Protein 8FN9 (pdb70)

Radius of gyration: 40.62 Å; Cα contacts (8 Å, |Δi|>4): 3541; chains: 8; bounding box: 107×90×102 Å

B-factor: mean 35.38, std 13.57, range [12.37, 108.63]

Sequence (1270 aa):
RVFPHPQDCAQHLMNGDTLSGVYPIFLNGELSQKLQVVYCDMTTDGGGWIVFQRRQNGQTDFFRKWADYRVGFGNVEDDEFWLGLDNIHRITSQGRYELRVDMMRDGQEEAAFASYDRFSVEDSRNLYKLRIGSSYNGTAGDSLSSYHQGRPFSTEDRDNDVAVTNCAMSYKGAWWYKNCHRTNLNGKYGESRHSQGINWYHWKGHEFSIPFVVEMKMRPYNNHRLMSVCSSEPENVQADPENYTSLLVTWERPRVVYDTMIEKFAVLYQQLDGEDQTKHEFLTDGYQDLGAILNNLLPNMSYVLQIVAICTNGLYGKYSDQLIMPRVFPHPQDCAQHLMNGDTLSGVYPIFLNNGELSQKLQVYCDMTTDGGGWIVFQRRQNGQTDFFRKWADYRVGFGNVEDEFWLGLDNIHRITSQGRYELRVDMMRDGQEAAFASYDRFSVEDSRNLYKLRIGSYNGTAGDSLSYHQGRRPFSTEDRDNDVAVVTNCAMSYKGAWWYKNCHRTNLNGKYGESRHSQGINWYHWKGHEFSIPFVVEMKMRPYNHRLMVCSSEPENVQADPENYTSLLVVTWERPRVVYDTMIEKFAVLYQQLDGEDQTKHEFLTDGYQDLGAILNNLLPNMMSYVLQIVAICTNGLYGKYSDQLIVDMPGRVFPHPQDCAQHLMNGDTLSGVYPIFLNGELSQKLQVYCDMTTDGGGWIVFQRRQNGQTDFFRKWADYRVGFGNVEDEFWLGLDNIHRITSQGRYELRVDMMRDGQEAAFASSYDRFSVEDSRNLYKLRIGSYNGTAGDSLSYHQGRPFSTEDRDNDVAVTNCAMSYKGAWWYKNCHRTNLNGKYGESRHSQGINWYHWKGHEFSIPFVVEMKMRPYGSVCSSEPENVQADPENYTSLLVTWERPRVVYDTMIEKFAVLYQQLDGEDQTKHEFLTDGYQDLGAILNNLLPNMSYVLQIVAICTNGLYGKYSDQLIVDMPTGRVFPHPQDCAQHLMNGDTLSGVYPIFLNGELSQKLQVYCDMTTDGGGWIVFQRRQNGQTDFFRKWADYRVVGFGNVEDEFWLGLDNIHRITSSQGRYELRVDMMRDGQEAAFASYDRFSVEDSRNLYKLRIGSYNGTAGDSLSYHQGRPFSTEDRDNDVAVTNCAMSYKGAWWYKNCHRTNLNGKYGESRHSQGINWYHWKGHEFSIPFVVEMKMRPYVCSSEPENVQADPENYTSLLVTWERPRVVYTMIEKFAVLYQQLDGEDQTKHEFLTDGYQDLGAILNNLLPNMSYVLQIVAICTNGLYGKYSDQLIVDMPT

Structure (mmCIF, N/CA/C/O backbone):
data_8FN9
#
_entry.id   8FN9
#
_cell.length_a   48.325
_cell.length_b   75.656
_cell.length_c   88.322
_cell.angle_alpha   104.410
_cell.angle_beta   92.401
_cell.angle_gamma   91.811
#
_symmetry.space_group_name_H-M   'P 1'
#
loop_
_entity.id
_entity.type
_entity.pdbx_description
1 polymer Tenascin-R
2 polymer 'Receptor-type tyrosine-protein phosphatase zeta'
3 non-polymer 'CALCIUM ION'
4 water water
#
loop_
_atom_site.group_PDB
_atom_site.id
_atom_site.type_symbol
_atom_site.label_atom_id
_atom_site.label_alt_id
_atom_site.label_comp_id
_atom_site.label_asym_id
_atom_site.label_entity_id
_atom_site.label_seq_id
_atom_site.pdbx_PDB_ins_code
_atom_site.Cartn_x
_atom_site.Cartn_y
_atom_site.Cartn_z
_atom_site.occupancy
_atom_site.B_iso_or_equiv
_atom_site.auth_seq_id
_atom_site.auth_comp_id
_atom_site.auth_asym_id
_atom_site.auth_atom_id
_atom_site.pdbx_PDB_model_num
ATOM 1 N N . ARG A 1 6 ? -38.38600 -33.77400 53.29700 1.000 54.86349 1130 ARG A N 1
ATOM 2 C CA . ARG A 1 6 ? -37.40900 -34.01700 54.37100 1.000 55.62654 1130 ARG A CA 1
ATOM 3 C C . ARG A 1 6 ? -38.10600 -34.08000 55.71800 1.000 48.65903 1130 ARG A C 1
ATOM 4 O O . ARG A 1 6 ? -39.03700 -33.31900 55.97900 1.000 49.53321 1130 ARG A O 1
ATOM 12 N N . VAL A 1 7 ? -37.65100 -35.00400 56.56400 1.000 45.46199 1131 VAL A N 1
ATOM 13 C CA . VAL A 1 7 ? -38.22700 -35.15000 57.89600 1.000 49.87334 1131 VAL A CA 1
ATOM 14 C C . VAL A 1 7 ? -37.95000 -33.92100 58.75100 1.000 47.92328 1131 VAL A C 1
ATOM 15 O O . VAL A 1 7 ? -38.81300 -33.47700 59.51800 1.000 53.57157 1131 VAL A O 1
ATOM 19 N N . PHE A 1 8 ? -36.75400 -33.35100 58.63100 1.000 38.37817 1132 PHE A N 1
ATOM 20 C CA . PHE A 1 8 ? -36.38100 -32.14900 59.37400 1.000 40.95895 1132 PHE A CA 1
ATOM 21 C C . PHE A 1 8 ? -36.11300 -31.00900 58.40600 1.000 49.05469 1132 PHE A C 1
ATOM 22 O O . PHE A 1 8 ? -35.00700 -30.92600 57.83600 1.000 40.83627 1132 PHE A O 1
ATOM 30 N N . PRO A 1 9 ? -37.07300 -30.10000 58.19900 1.000 44.98614 1133 PRO A N 1
ATOM 31 C CA . PRO A 1 9 ? -36.83200 -29.00600 57.24000 1.000 51.55696 1133 PRO A CA 1
ATOM 32 C C . PRO A 1 9 ? -35.66500 -28.12300 57.61500 1.000 46.78542 1133 PRO A C 1
ATOM 33 O O . PRO A 1 9 ? -34.93000 -27.67700 56.72900 1.000 51.21383 1133 PRO A O 1
ATOM 37 N N . HIS A 1 10 ? -35.46400 -27.86100 58.90700 1.000 46.59125 1134 HIS A N 1
ATOM 38 C CA . HIS A 1 10 ? -34.36900 -27.01600 59.39300 1.000 41.60179 1134 HIS A CA 1
ATOM 39 C C . HIS A 1 10 ? -33.59800 -27.77400 60.45600 1.000 37.32475 1134 HIS A C 1
ATOM 40 O O . HIS A 1 10 ? -33.79700 -27.55200 61.65100 1.000 34.35818 1134 HIS A O 1
ATOM 47 N N . PRO A 1 11 ? -32.70400 -28.67000 60.04400 1.000 34.04745 1135 PRO A N 1
ATOM 48 C CA . PRO A 1 11 ? -31.97900 -29.49100 61.01300 1.000 31.25715 1135 PRO A CA 1
ATOM 49 C C . PRO A 1 11 ? -31.18700 -28.63400 61.99600 1.000 31.95236 1135 PRO A C 1
ATOM 50 O O . PRO A 1 11 ? -30.53900 -27.65400 61.62800 1.000 29.75748 1135 PRO A O 1
ATOM 54 N N . GLN A 1 12 ? -31.22900 -29.01900 63.25700 1.000 27.50633 1136 GLN A N 1
ATOM 55 C CA . GLN A 1 12 ? -30.49600 -28.30400 64.29700 1.000 31.18688 1136 GLN A CA 1
ATOM 56 C C . GLN A 1 12 ? -29.19400 -28.99300 64.70000 1.000 30.96461 1136 GLN A C 1
ATOM 57 O O . GLN A 1 12 ? -28.48200 -28.48400 65.57000 1.000 29.75285 1136 GLN A O 1
ATOM 63 N N . ASP A 1 13 ? -28.88100 -30.13700 64.09900 1.000 28.00098 1137 ASP A N 1
ATOM 64 C CA . ASP A 1 13 ? -27.62000 -30.82500 64.30100 1.000 25.61213 1137 ASP A CA 1
ATOM 65 C C . ASP A 1 13 ? -27.33700 -31.70500 63.08500 1.000 24.76515 1137 ASP A C 1
ATOM 66 O O . ASP A 1 13 ? -28.16500 -31.83000 62.17800 1.000 27.42784 1137 ASP A O 1
ATOM 71 N N . CYS A 1 14 ? -26.12700 -32.29900 63.06300 1.000 21.78718 1138 CYS A N 1
ATOM 72 C CA . CYS A 1 14 ? -25.75000 -33.11600 61.91000 1.000 21.43096 1138 CYS A CA 1
ATOM 73 C C . CYS A 1 14 ? -26.49700 -34.44200 61.88000 1.000 25.90146 1138 CYS A C 1
ATOM 74 O O . CYS A 1 14 ? -26.65500 -35.05900 60.81200 1.000 27.32462 1138 CYS A O 1
ATOM 77 N N . ALA A 1 15 ? -26.98900 -34.88700 63.02000 1.000 25.60077 1139 ALA A N 1
ATOM 78 C CA . ALA A 1 15 ? -27.74600 -36.12800 63.04200 1.000 22.10520 1139 ALA A CA 1
ATOM 79 C C . ALA A 1 15 ? -29.09500 -35.96600 62.35500 1.000 25.05317 1139 ALA A C 1
ATOM 80 O O . ALA A 1 15 ? -29.59200 -36.89200 61.72000 1.000 28.89503 1139 ALA A O 1
ATOM 82 N N . GLN A 1 16 ? -29.68700 -34.78300 62.41500 1.000 29.27694 1140 GLN A N 1
ATOM 83 C CA . GLN A 1 16 ? -30.94600 -34.56000 61.69700 1.000 33.64105 1140 GLN A CA 1
ATOM 84 C C . GLN A 1 16 ? -30.73700 -34.47100 60.17400 1.000 32.73250 1140 GLN A C 1
ATOM 85 O O . GLN A 1 16 ? -31.58700 -34.92700 59.38700 1.000 28.54198 1140 GLN A O 1
ATOM 91 N N . HIS A 1 17 ? -29.61000 -33.89500 59.74300 1.000 29.72691 1141 HIS A N 1
ATOM 92 C CA . HIS A 1 17 ? -29.22600 -34.01100 58.33600 1.000 32.52183 1141 HIS A CA 1
ATOM 93 C C . HIS A 1 17 ? -29.11000 -35.48200 57.93000 1.000 31.08371 1141 HIS A C 1
ATOM 94 O O . HIS A 1 17 ? -29.59300 -35.89800 56.87800 1.000 29.48630 1141 HIS A O 1
ATOM 101 N N . LEU A 1 18 ? -28.43200 -36.27900 58.74600 1.000 31.37083 1142 LEU A N 1
ATOM 102 C CA . LEU A 1 18 ? -28.25600 -37.69200 58.44000 1.000 29.30359 1142 LEU A CA 1
ATOM 103 C C . LEU A 1 18 ? -29.58600 -38.37800 58.23800 1.000 30.08041 1142 LEU A C 1
ATOM 104 O O . LEU A 1 18 ? -29.75900 -39.11000 57.25800 1.000 31.91949 1142 LEU A O 1
ATOM 109 N N . MET A 1 19 ? -30.55600 -38.10600 59.11300 1.000 29.74814 1143 MET A N 1
ATOM 110 C CA . MET A 1 19 ? -31.87600 -38.71300 58.97300 1.000 33.83838 1143 MET A CA 1
ATOM 111 C C . MET A 1 19 ? -32.62600 -38.25300 57.72400 1.000 29.28930 1143 MET A C 1
ATOM 112 O O . MET A 1 19 ? -33.49300 -38.98200 57.22100 1.000 32.73178 1143 MET A O 1
ATOM 117 N N . ASN A 1 20 ? -32.31200 -37.06900 57.20500 1.000 34.88005 1144 ASN A N 1
ATOM 118 C CA . ASN A 1 20 ? -32.90300 -36.59100 55.97600 1.000 30.32045 1144 ASN A CA 1
ATOM 119 C C . ASN A 1 20 ? -32.37300 -37.29900 54.73400 1.000 32.94736 1144 ASN A C 1
ATOM 120 O O . ASN A 1 20 ? -32.95400 -37.13300 53.66700 1.000 39.12558 1144 ASN A O 1
ATOM 125 N N . GLY A 1 21 ? -31.30300 -38.07400 54.83900 1.000 30.03707 1145 GLY A N 1
ATOM 126 C CA . GLY A 1 21 ? -30.68000 -38.69700 53.68200 1.000 32.80573 1145 GLY A CA 1
ATOM 127 C C . GLY A 1 21 ? -29.37400 -38.06000 53.26900 1.000 38.15527 1145 GLY A C 1
ATOM 128 O O . GLY A 1 21 ? -28.74800 -38.53500 52.30800 1.000 31.59353 1145 GLY A O 1
ATOM 129 N N . ASP A 1 22 ? -28.95400 -36.98400 53.95100 1.000 34.88594 1146 ASP A N 1
ATOM 130 C CA . ASP A 1 22 ? -27.67100 -36.31400 53.70500 1.000 34.67868 1146 ASP A CA 1
ATOM 131 C C . ASP A 1 22 ? -26.59300 -37.00600 54.52600 1.000 30.88370 1146 ASP A C 1
ATOM 132 O O . ASP A 1 22 ? -26.19600 -36.56400 55.60800 1.000 32.40962 1146 ASP A O 1
ATOM 137 N N . THR A 1 23 ? -26.11600 -38.12700 53.99400 1.000 27.27694 1147 THR A N 1
ATOM 138 C CA . THR A 1 23 ? -25.18000 -38.98500 54.69900 1.000 30.23528 1147 THR A CA 1
ATOM 139 C C . THR A 1 23 ? -23.75400 -38.84700 54.18600 1.000 29.38998 1147 THR A C 1
ATOM 140 O O . THR A 1 23 ? -22.91200 -39.69900 54.49800 1.000 32.58471 1147 THR A O 1
ATOM 144 N N . LEU A 1 24 ? -23.45900 -37.78800 53.43400 1.000 30.29265 1148 LEU A N 1
ATOM 145 C CA . LEU A 1 24 ? -22.11800 -37.51800 52.94500 1.000 29.48388 1148 LEU A CA 1
ATOM 146 C C . LEU A 1 24 ? -21.47600 -36.43200 53.81300 1.000 30.28209 1148 LEU A C 1
ATOM 147 O O . LEU A 1 24 ? -22.08600 -35.39200 54.07700 1.000 32.88717 1148 LEU A O 1
ATOM 152 N N . SER A 1 25 ? -20.26700 -36.69000 54.28400 1.000 24.49121 1149 SER A N 1
ATOM 153 C CA . SER A 1 25 ? -19.56100 -35.70600 55.07400 1.000 26.14530 1149 SER A CA 1
ATOM 154 C C . SER A 1 25 ? -19.34400 -34.45700 54.25000 1.000 25.07196 1149 SER A C 1
ATOM 155 O O . SER A 1 25 ? -19.17800 -34.50800 53.03200 1.000 26.01579 1149 SER A O 1
ATOM 158 N N . GLY A 1 26 ? -19.39200 -33.32100 54.92000 1.000 28.55517 1150 GLY A N 1
ATOM 159 C CA . GLY A 1 26 ? -19.21500 -32.06400 54.23100 1.000 29.68782 1150 GLY A CA 1
ATOM 160 C C . GLY A 1 26 ? -19.76500 -30.92000 55.05700 1.000 30.23380 1150 GLY A C 1
ATOM 161 O O . GLY A 1 26 ? -20.10800 -31.08100 56.21800 1.000 29.02359 1150 GLY A O 1
ATOM 162 N N . VAL A 1 27 ? -19.89500 -29.76600 54.39400 1.000 30.28511 1151 VAL A N 1
ATOM 163 C CA . VAL A 1 27 ? -20.42300 -28.57500 55.03400 1.000 33.84082 1151 VAL A CA 1
ATOM 164 C C . VAL A 1 27 ? -21.93700 -28.55500 54.88900 1.000 35.85572 1151 VAL A C 1
ATOM 165 O O . VAL A 1 27 ? -22.48700 -28.82900 53.80100 1.000 37.31820 1151 VAL A O 1
ATOM 169 N N . TYR A 1 28 ? -22.61400 -28.17800 55.97000 1.000 30.59610 1152 TYR A N 1
ATOM 170 C CA . TYR A 1 28 ? -24.06200 -28.09900 56.01800 1.000 34.38329 1152 TYR A CA 1
ATOM 171 C C . TYR A 1 28 ? -24.44500 -26.91100 56.87800 1.000 34.00409 1152 TYR A C 1
ATOM 172 O O . TYR A 1 28 ? -23.70700 -26.54900 57.80100 1.000 32.25166 1152 TYR A O 1
ATOM 181 N N . PRO A 1 29 ? -25.62800 -26.34800 56.66300 1.000 35.71987 1153 PRO A N 1
ATOM 182 C CA . PRO A 1 29 ? -26.17800 -25.41800 57.64900 1.000 40.92890 1153 PRO A CA 1
ATOM 183 C C . PRO A 1 29 ? -27.03800 -26.12100 58.67900 1.000 37.72559 1153 PRO A C 1
ATOM 184 O O . PRO A 1 29 ? -27.84100 -26.99500 58.35500 1.000 38.45992 1153 PRO A O 1
ATOM 188 N N . ILE A 1 30 ? -26.87000 -25.72000 59.93800 1.000 34.26901 1154 ILE A N 1
ATOM 189 C CA . ILE A 1 30 ? -27.79300 -26.11600 60.99000 1.000 33.63387 1154 ILE A CA 1
ATOM 190 C C . ILE A 1 30 ? -28.42800 -24.85400 61.55100 1.000 30.79415 1154 ILE A C 1
ATOM 191 O O . ILE A 1 30 ? -27.92300 -23.74100 61.39500 1.000 35.99799 1154 ILE A O 1
ATOM 196 N N . PHE A 1 31 ? -29.55500 -25.04000 62.21100 1.000 34.37565 1155 PHE A N 1
ATOM 197 C CA . PHE A 1 31 ? -30.38500 -23.94300 62.69000 1.000 36.42209 1155 PHE A CA 1
ATOM 198 C C . PHE A 1 31 ? -30.64500 -24.20300 64.16100 1.000 37.46111 1155 PHE A C 1
ATOM 199 O O . PHE A 1 31 ? -31.39000 -25.12300 64.49900 1.000 42.92150 1155 PHE A O 1
ATOM 207 N N . LEU A 1 32 ? -30.02400 -23.40000 65.02400 1.000 39.13608 1156 LEU A N 1
ATOM 208 C CA . LEU A 1 32 ? -30.12100 -23.62000 66.46100 1.000 40.99585 1156 LEU A CA 1
ATOM 209 C C . LEU A 1 32 ? -31.58000 -23.61500 66.88700 1.000 56.87607 1156 LEU A C 1
ATOM 210 O O . LEU A 1 32 ? -32.33500 -22.70600 66.54200 1.000 54.83313 1156 LEU A O 1
ATOM 215 N N . ASN A 1 33 ? -31.99200 -24.65100 67.60900 1.000 52.35841 1157 ASN A N 1
ATOM 216 C CA . ASN A 1 33 ? -33.38000 -24.81100 68.03000 1.000 52.49744 1157 ASN A CA 1
ATOM 217 C C . ASN A 1 33 ? -34.34000 -24.80800 66.85100 1.000 54.64837 1157 ASN A C 1
ATOM 218 O O . ASN A 1 33 ? -35.52900 -24.52300 67.01600 1.000 59.61941 1157 ASN A O 1
ATOM 223 N N . GLY A 1 34 ? -33.84800 -25.13000 65.65700 1.000 45.64700 1158 GLY A N 1
ATOM 224 C CA . GLY A 1 34 ? -34.72400 -25.23300 64.49800 1.000 52.23735 1158 GLY A CA 1
ATOM 225 C C . GLY A 1 34 ? -35.31300 -23.92700 64.01100 1.000 57.61344 1158 GLY A C 1
ATOM 226 O O . GLY A 1 34 ? -36.29900 -23.94500 63.26300 1.000 51.04321 1158 GLY A O 1
ATOM 227 N N . GLU A 1 35 ? -34.73500 -22.78900 64.39500 1.000 46.46204 1159 GLU A N 1
ATOM 228 C CA . GLU A 1 35 ? -35.25100 -21.49600 63.97100 1.000 54.63858 1159 GLU A CA 1
ATOM 229 C C . GLU A 1 35 ? -34.35200 -20.90900 62.89100 1.000 56.12458 1159 GLU A C 1
ATOM 230 O O . GLU A 1 35 ? -33.13000 -20.85500 63.05600 1.000 42.10980 1159 GLU A O 1
ATOM 236 N N . LEU A 1 36 ? -34.97300 -20.43500 61.80000 1.000 58.45224 1160 LEU A N 1
ATOM 237 C CA . LEU A 1 36 ? -34.22200 -20.09500 60.59500 1.000 59.61536 1160 LEU A CA 1
ATOM 238 C C . LEU A 1 36 ? -33.25900 -18.93600 60.81400 1.000 65.74677 1160 LEU A C 1
ATOM 239 O O . LEU A 1 36 ? -32.21300 -18.87000 60.15600 1.000 66.44945 1160 LEU A O 1
ATOM 244 N N . SER A 1 37 ? -33.58000 -18.01700 61.72300 1.000 55.31241 1161 SER A N 1
ATOM 245 C CA . SER A 1 37 ? -32.70900 -16.86500 61.92800 1.000 67.34737 1161 SER A CA 1
ATOM 246 C C . SER A 1 37 ? -31.38800 -17.23000 62.60400 1.000 66.70092 1161 SER A C 1
ATOM 247 O O . SER A 1 37 ? -30.43700 -16.43800 62.55200 1.000 63.06504 1161 SER A O 1
ATOM 250 N N . GLN A 1 38 ? -31.30000 -18.40100 63.22400 1.000 62.66919 1162 GLN A N 1
ATOM 251 C CA . GLN A 1 38 ? -30.08500 -18.83100 63.91800 1.000 56.51941 1162 GLN A CA 1
ATOM 252 C C . GLN A 1 38 ? -29.29100 -19.83300 63.08900 1.000 54.50540 1162 GLN A C 1
ATOM 253 O O . GLN A 1 38 ? -28.90600 -20.90300 63.56600 1.000 50.80136 1162 GLN A O 1
ATOM 259 N N . LYS A 1 39 ? -29.00500 -19.48100 61.84000 1.000 46.05206 1163 LYS A N 1
ATOM 260 C CA . LYS A 1 39 ? -28.25200 -20.36200 60.95900 1.000 48.94636 1163 LYS A CA 1
ATOM 261 C C . LYS A 1 39 ? -26.77100 -20.36300 61.31200 1.000 41.71562 1163 LYS A C 1
ATOM 262 O O . LYS A 1 39 ? -26.17000 -19.31800 61.54000 1.000 41.64693 1163 LYS A O 1
ATOM 268 N N . LEU A 1 40 ? -26.17400 -21.54400 61.32600 1.000 38.67334 1164 LEU A N 1
ATOM 269 C CA . LEU A 1 40 ? -24.74300 -21.68300 61.52500 1.000 33.53643 1164 LEU A CA 1
ATOM 270 C C . LEU A 1 40 ? -24.18200 -22.68000 60.52700 1.000 36.75142 1164 LEU A C 1
ATOM 271 O O . LEU A 1 40 ? -24.75800 -23.75300 60.33600 1.000 35.32720 1164 LEU A O 1
ATOM 276 N N . GLN A 1 41 ? -23.05000 -22.33800 59.91000 1.000 35.02434 1165 GLN A N 1
ATOM 277 C CA . GLN A 1 41 ? -22.36300 -23.24200 58.99900 1.000 37.53017 1165 GLN A CA 1
ATOM 278 C C . GLN A 1 41 ? -21.42300 -24.15600 59.78800 1.000 33.38585 1165 GLN A C 1
ATOM 279 O O . GLN A 1 41 ? -20.63800 -23.69400 60.62400 1.000 32.34300 1165 GLN A O 1
ATOM 285 N N . VAL A 1 42 ? -21.53200 -25.46200 59.53800 1.000 31.86511 1166 VAL A N 1
ATOM 286 C CA A VAL A 1 42 ? -20.76300 -26.45400 60.27600 0.791 27.90774 1166 VAL A CA 1
ATOM 287 C CA B VAL A 1 42 ? -20.80400 -26.48000 60.28900 0.209 28.04495 1166 VAL A CA 1
ATOM 288 C C . VAL A 1 42 ? -20.29700 -27.54200 59.32200 1.000 32.34224 1166 VAL A C 1
ATOM 289 O O . VAL A 1 42 ? -20.84300 -27.73700 58.23600 1.000 36.15208 1166 VAL A O 1
ATOM 296 N N . TYR A 1 43 ? -19.26500 -28.25600 59.74600 1.000 25.77494 1167 TYR A N 1
ATOM 297 C CA . TYR A 1 43 ? -18.80400 -29.43900 59.03400 1.000 26.35927 1167 TYR A CA 1
ATOM 298 C C . TYR A 1 43 ? -19.33700 -30.66700 59.76000 1.000 24.89647 1167 TYR A C 1
ATOM 299 O O . TYR A 1 43 ? -19.14300 -30.79800 60.96500 1.000 24.65567 1167 TYR A O 1
ATOM 308 N N . CYS A 1 44 ? -20.05800 -31.52100 59.03900 1.000 20.32982 1168 CYS A N 1
ATOM 309 C CA . CYS A 1 44 ? -20.65800 -32.74800 59.55600 1.000 21.25063 1168 CYS A CA 1
ATOM 310 C C . CYS A 1 44 ? -19.80000 -33.94000 59.15400 1.000 24.20385 1168 CYS A C 1
ATOM 311 O O . CYS A 1 44 ? -19.52400 -34.14500 57.95100 1.000 23.06772 1168 CYS A O 1
ATOM 314 N N . ASP A 1 45 ? -19.40700 -34.72700 60.15600 1.000 23.29629 1169 ASP A N 1
ATOM 315 C CA . ASP A 1 45 ? -18.75700 -36.01900 59.95300 1.000 22.46432 1169 ASP A CA 1
ATOM 316 C C . ASP A 1 45 ? -19.86000 -37.07000 59.90900 1.000 22.53166 1169 ASP A C 1
ATOM 317 O O . ASP A 1 45 ? -20.45900 -37.38500 60.92600 1.000 20.44927 1169 ASP A O 1
ATOM 322 N N . MET A 1 46 ? -20.10000 -37.60900 58.73900 1.000 24.10571 1170 MET A N 1
ATOM 323 C CA . MET A 1 46 ? -21.21700 -38.52500 58.50100 1.000 22.38759 1170 MET A CA 1
ATOM 324 C C . MET A 1 46 ? -20.78100 -39.99200 58.42700 1.000 26.17113 1170 MET A C 1
ATOM 325 O O . MET A 1 46 ? -21.57800 -40.83400 58.03200 1.000 27.61640 1170 MET A O 1
ATOM 330 N N . THR A 1 47 ? -19.56500 -40.31900 58.83000 1.000 26.86336 1171 THR A N 1
ATOM 331 C CA . THR A 1 47 ? -19.04700 -41.66900 58.73400 1.000 26.16220 1171 THR A CA 1
ATOM 332 C C . THR A 1 47 ? -18.61100 -42.26800 60.05700 1.000 27.23249 1171 THR A C 1
ATOM 333 O O . THR A 1 47 ? -18.74000 -43.47300 60.20600 1.000 30.46962 1171 THR A O 1
ATOM 337 N N . THR A 1 48 ? -18.12700 -41.47600 61.02400 1.000 24.58010 1172 THR A N 1
ATOM 338 C CA . THR A 1 48 ? -17.63600 -42.03600 62.27900 1.000 23.08409 1172 THR A CA 1
ATOM 339 C C . THR A 1 48 ? -18.77000 -42.59500 63.14100 1.000 22.93143 1172 THR A C 1
ATOM 340 O O . THR A 1 48 ? -19.70300 -41.88000 63.50600 1.000 21.39754 1172 THR A O 1
ATOM 344 N N . ASP A 1 49 ? -18.69200 -43.88000 63.47900 1.000 23.45977 1173 ASP A N 1
ATOM 345 C CA . ASP A 1 49 ? -19.69700 -44.51900 64.35300 1.000 24.86477 1173 ASP A CA 1
ATOM 346 C C . ASP A 1 49 ? -21.12400 -44.23700 63.89300 1.000 24.27041 1173 ASP A C 1
ATOM 347 O O . ASP A 1 49 ? -21.99700 -43.84000 64.66800 1.000 27.79074 1173 ASP A O 1
ATOM 352 N N . GLY A 1 50 ? -21.33700 -44.36700 62.59900 1.000 26.56392 1174 GLY A N 1
ATOM 353 C CA . GLY A 1 50 ? -22.64600 -44.13000 61.99800 1.000 28.82445 1174 GLY A CA 1
ATOM 354 C C . GLY A 1 50 ? -22.93300 -42.69500 61.58500 1.000 28.28032 1174 GLY A C 1
ATOM 355 O O . GLY A 1 50 ? -23.96900 -42.42900 60.95100 1.000 27.97678 1174 GLY A O 1
ATOM 356 N N . GLY A 1 51 ? -22.06500 -41.78400 61.88300 1.000 24.21676 1175 GLY A N 1
ATOM 357 C CA . GLY A 1 51 ? -22.21300 -40.42900 61.40500 1.000 25.94275 1175 GLY A CA 1
ATOM 358 C C . GLY A 1 51 ? -23.07000 -39.54500 62.28000 1.000 28.69498 1175 GLY A C 1
ATOM 359 O O . GLY A 1 51 ? -23.60800 -39.96000 63.31100 1.000 26.73793 1175 GLY A O 1
ATOM 360 N N . GLY A 1 52 ? -23.15700 -38.27400 61.87700 1.000 21.64737 1176 GLY A N 1
ATOM 361 C CA . GLY A 1 52 ? -24.01600 -37.32200 62.53100 1.000 18.11956 1176 GLY A CA 1
ATOM 362 C C . GLY A 1 52 ? -23.32200 -36.40100 63.48700 1.000 17.07221 1176 GLY A C 1
ATOM 363 O O . GLY A 1 52 ? -23.98900 -35.84000 64.35300 1.000 21.87597 1176 GLY A O 1
ATOM 364 N N . TRP A 1 53 ? -22.01800 -36.22200 63.34300 1.000 20.13323 1177 TRP A N 1
ATOM 365 C CA . TRP A 1 53 ? -21.22200 -35.44800 64.27500 1.000 19.15877 1177 TRP A CA 1
ATOM 366 C C . TRP A 1 53 ? -21.00400 -34.05800 63.72500 1.000 19.88824 1177 TRP A C 1
ATOM 367 O O . TRP A 1 53 ? -20.60900 -33.92000 62.57600 1.000 19.82231 1177 TRP A O 1
ATOM 378 N N . ILE A 1 54 ? -21.22400 -33.04200 64.55700 1.000 20.23210 1178 ILE A N 1
ATOM 379 C CA . ILE A 1 54 ? -20.77700 -31.68200 64.28200 1.000 20.15918 1178 ILE A CA 1
ATOM 380 C C . ILE A 1 54 ? -19.30400 -31.59700 64.68100 1.000 24.43046 1178 ILE A C 1
ATOM 381 O O . ILE A 1 54 ? -18.94400 -31.80300 65.85000 1.000 19.66043 1178 ILE A O 1
ATOM 386 N N . VAL A 1 55 ? -18.43700 -31.30100 63.72900 1.000 19.05576 1179 VAL A N 1
ATOM 387 C CA . VAL A 1 55 ? -17.02500 -31.09400 64.03800 1.000 22.59765 1179 VAL A CA 1
ATOM 388 C C . VAL A 1 55 ? -16.85500 -29.63800 64.45200 1.000 20.08951 1179 VAL A C 1
ATOM 389 O O . VAL A 1 55 ? -17.36000 -28.72700 63.77300 1.000 18.10581 1179 VAL A O 1
ATOM 393 N N . PHE A 1 56 ? -16.23200 -29.41700 65.61800 1.000 18.36954 1180 PHE A N 1
ATOM 394 C CA . PHE A 1 56 ? -16.04500 -28.05800 66.11900 1.000 18.90342 1180 PHE A CA 1
ATOM 395 C C . PHE A 1 56 ? -14.58900 -27.67900 66.27000 1.000 16.90784 1180 PHE A C 1
ATOM 396 O O . PHE A 1 56 ? -14.30500 -26.53000 66.65000 1.000 19.68673 1180 PHE A O 1
ATOM 404 N N . GLN A 1 57 ? -13.66400 -28.57700 65.95300 1.000 19.98034 1181 GLN A N 1
ATOM 405 C CA . GLN A 1 57 ? -12.23700 -28.27500 66.02000 1.000 20.53295 1181 GLN A CA 1
ATOM 406 C C . GLN A 1 57 ? -11.51500 -29.26700 65.12500 1.000 21.27615 1181 GLN A C 1
ATOM 407 O O . GLN A 1 57 ? -11.79800 -30.45900 65.15800 1.000 19.19580 1181 GLN A O 1
ATOM 413 N N . ARG A 1 58 ? -10.58300 -28.78500 64.33300 1.000 16.83277 1182 ARG A N 1
ATOM 414 C CA . ARG A 1 58 ? -9.69900 -29.67300 63.58100 1.000 19.98704 1182 ARG A CA 1
ATOM 415 C C . ARG A 1 58 ? -8.28300 -29.10700 63.46900 1.000 23.24017 1182 ARG A C 1
ATOM 416 O O . ARG A 1 58 ? -8.11200 -27.92300 63.15900 1.000 24.20351 1182 ARG A O 1
ATOM 424 N N . ARG A 1 59 ? -7.29000 -29.98100 63.68000 1.000 20.45891 1183 ARG A N 1
ATOM 425 C CA . ARG A 1 59 ? -5.88500 -29.69300 63.45200 1.000 23.83345 1183 ARG A CA 1
ATOM 426 C C . ARG A 1 59 ? -5.40200 -30.73600 62.45800 1.000 25.87689 1183 ARG A C 1
ATOM 427 O O . ARG A 1 59 ? -5.72100 -31.92600 62.61300 1.000 20.71052 1183 ARG A O 1
ATOM 435 N N . GLN A 1 60 ? -4.68000 -30.29300 61.42400 1.000 22.43899 1184 GLN A N 1
ATOM 436 C CA . GLN A 1 60 ? -4.19100 -31.26500 60.44800 1.000 27.77684 1184 GLN A CA 1
ATOM 437 C C . GLN A 1 60 ? -2.94600 -30.87700 59.67600 1.000 29.05920 1184 GLN A C 1
ATOM 438 O O . GLN A 1 60 ? -2.37900 -31.73400 58.99200 1.000 31.72851 1184 GLN A O 1
ATOM 444 N N . ASN A 1 61 ? -2.48300 -29.62500 59.77300 1.000 25.25128 1185 ASN A N 1
ATOM 445 C CA . ASN A 1 61 ? -1.29900 -29.27000 58.99800 1.000 32.40930 1185 ASN A CA 1
ATOM 446 C C . ASN A 1 61 ? -0.52200 -28.09400 59.58200 1.000 25.87974 1185 ASN A C 1
ATOM 447 O O . ASN A 1 61 ? 0.57700 -27.78200 59.11800 1.000 33.36548 1185 ASN A O 1
ATOM 452 N N . GLY A 1 62 ? -1.07100 -27.43300 60.58600 1.000 26.41907 1186 GLY A N 1
ATOM 453 C CA . GLY A 1 62 ? -0.36900 -26.31700 61.19100 1.000 27.80379 1186 GLY A CA 1
ATOM 454 C C . GLY A 1 62 ? -0.31700 -25.04100 60.38500 1.000 35.72353 1186 GLY A C 1
ATOM 455 O O . GLY A 1 62 ? 0.45400 -24.11500 60.72200 1.000 30.94341 1186 GLY A O 1
ATOM 456 N N . GLN A 1 63 ? -1.12100 -24.93300 59.33700 1.000 34.35245 1187 GLN A N 1
ATOM 457 C CA . GLN A 1 63 ? -1.10800 -23.69700 58.55400 1.000 38.47538 1187 GLN A CA 1
ATOM 458 C C . GLN A 1 63 ? -1.96000 -22.59700 59.16600 1.000 37.14593 1187 GLN A C 1
ATOM 459 O O . GLN A 1 63 ? -1.87000 -21.44400 58.73000 1.000 40.03393 1187 GLN A O 1
ATOM 465 N N . THR A 1 64 ? -2.78500 -22.91300 60.15000 1.000 32.21827 1188 THR A N 1
ATOM 466 C CA . THR A 1 64 ? -3.63400 -21.93400 60.81400 1.000 37.05848 1188 THR A CA 1
ATOM 467 C C . THR A 1 64 ? -3.14000 -21.68000 62.24100 1.000 39.59407 1188 THR A C 1
ATOM 468 O O . THR A 1 64 ? -2.86200 -22.62400 62.99700 1.000 31.94790 1188 THR A O 1
ATOM 472 N N . ASP A 1 65 ? -3.07600 -20.41000 62.61500 1.000 28.23021 1189 ASP A N 1
ATOM 473 C CA . ASP A 1 65 ? -2.61300 -20.00000 63.93600 1.000 30.69684 1189 ASP A CA 1
ATOM 474 C C . ASP A 1 65 ? -3.71100 -20.23000 64.97100 1.000 28.30273 1189 ASP A C 1
ATOM 475 O O . ASP A 1 65 ? -4.82500 -19.72600 64.82700 1.000 29.28981 1189 ASP A O 1
ATOM 480 N N . PHE A 1 66 ? -3.40200 -20.98400 66.01600 1.000 24.51112 1190 PHE A N 1
ATOM 481 C CA . PHE A 1 66 ? -4.34400 -21.21700 67.10900 1.000 19.73043 1190 PHE A CA 1
ATOM 482 C C . PHE A 1 66 ? -3.98300 -20.46500 68.39000 1.000 22.09690 1190 PHE A C 1
ATOM 483 O O . PHE A 1 66 ? -4.70600 -20.56000 69.38600 1.000 24.07946 1190 PHE A O 1
ATOM 491 N N . PHE A 1 67 ? -2.92100 -19.66800 68.37900 1.000 26.16167 1191 PHE A N 1
ATOM 492 C CA . PHE A 1 67 ? -2.50700 -18.93100 69.57900 1.000 29.06399 1191 PHE A CA 1
ATOM 493 C C . PHE A 1 67 ? -3.18000 -17.56300 69.56600 1.000 28.93515 1191 PHE A C 1
ATOM 494 O O . PHE A 1 67 ? -2.57900 -16.53800 69.32800 1.000 31.87636 1191 PHE A O 1
ATOM 502 N N . ARG A 1 68 ? -4.49200 -17.57900 69.76800 1.000 24.46875 1192 ARG A N 1
ATOM 503 C CA . ARG A 1 68 ? -5.31900 -16.38400 69.64200 1.000 27.29376 1192 ARG A CA 1
ATOM 504 C C . ARG A 1 68 ? -5.88100 -15.97000 70.99900 1.000 28.21494 1192 ARG A C 1
ATOM 505 O O . ARG A 1 68 ? -5.67300 -16.63900 72.01500 1.000 32.15216 1192 ARG A O 1
ATOM 513 N N . LYS A 1 69 ? -6.66500 -14.89700 70.98800 1.000 31.59474 1193 LYS A N 1
ATOM 514 C CA . LYS A 1 69 ? -7.18200 -14.29700 72.20500 1.000 28.01516 1193 LYS A CA 1
ATOM 515 C C . LYS A 1 69 ? -8.62400 -14.72200 72.49200 1.000 27.84541 1193 LYS A C 1
ATOM 516 O O . LYS A 1 69 ? -9.26700 -15.43700 71.72200 1.000 24.36814 1193 LYS A O 1
ATOM 522 N N . TRP A 1 70 ? -9.08700 -14.32400 73.67800 1.000 28.09378 1194 TRP A N 1
ATOM 523 C CA . TRP A 1 70 ? -10.43300 -14.64300 74.13700 1.000 28.56713 1194 TRP A CA 1
ATOM 524 C C . TRP A 1 70 ? -11.49300 -14.35400 73.07600 1.000 29.38271 1194 TRP A C 1
ATOM 525 O O . TRP A 1 70 ? -12.28400 -15.25300 72.72200 1.000 27.10932 1194 TRP A O 1
ATOM 536 N N . ALA A 1 71 ? -11.52400 -13.11000 72.56300 1.000 26.57729 1195 ALA A N 1
ATOM 537 C CA . ALA A 1 71 ? -12.54600 -12.75400 71.58200 1.000 32.14617 1195 ALA A CA 1
ATOM 538 C C . ALA A 1 71 ? -12.50900 -13.67900 70.37000 1.000 30.41728 1195 ALA A C 1
ATOM 539 O O . ALA A 1 71 ? -13.56200 -14.04800 69.83100 1.000 35.53493 1195 ALA A O 1
ATOM 541 N N . ASP A 1 72 ? -11.30900 -14.08200 69.92500 1.000 26.95631 1196 ASP A N 1
ATOM 542 C CA . ASP A 1 72 ? -11.22600 -15.03700 68.80500 1.000 27.71302 1196 ASP A CA 1
ATOM 543 C C . ASP A 1 72 ? -11.83400 -16.38700 69.17800 1.000 25.74177 1196 ASP A C 1
ATOM 544 O O . ASP A 1 72 ? -12.61800 -16.99400 68.40800 1.000 27.32150 1196 ASP A O 1
ATOM 549 N N . TYR A 1 73 ? -11.43600 -16.92100 70.33900 1.000 21.06160 1197 TYR A N 1
ATOM 550 C CA . TYR A 1 73 ? -12.02100 -18.21500 70.73800 1.000 21.96702 1197 TYR A CA 1
ATOM 551 C C . TYR A 1 73 ? -13.49100 -18.12400 71.08900 1.000 21.79696 1197 TYR A C 1
ATOM 552 O O . TYR A 1 73 ? -14.19600 -19.14000 71.00400 1.000 22.81710 1197 TYR A O 1
ATOM 561 N N . ARG A 1 74 ? -13.99500 -16.93900 71.38700 1.000 23.28998 1198 ARG A N 1
ATOM 562 C CA . ARG A 1 74 ? -15.43100 -16.79200 71.64700 1.000 26.40321 1198 ARG A CA 1
ATOM 563 C C . ARG A 1 74 ? -16.25200 -16.89700 70.36500 1.000 25.12107 1198 ARG A C 1
ATOM 564 O O . ARG A 1 74 ? -17.21300 -17.68000 70.29800 1.000 22.42829 1198 ARG A O 1
ATOM 572 N N . VAL A 1 75 ? -15.81300 -16.21800 69.30700 1.000 25.61309 1199 VAL A N 1
ATOM 573 C CA . VAL A 1 75 ? -16.59400 -16.15200 68.07300 1.000 24.57564 1199 VAL A CA 1
ATOM 574 C C . VAL A 1 75 ? -16.24700 -17.25400 67.08200 1.000 26.10724 1199 VAL A C 1
ATOM 575 O O . VAL A 1 75 ? -17.07900 -17.60600 66.23600 1.000 29.02093 1199 VAL A O 1
ATOM 579 N N . GLY A 1 76 ? -15.06600 -17.83000 67.17200 1.000 23.72305 1200 GLY A N 1
ATOM 580 C CA . GLY A 1 76 ? -14.64700 -18.81400 66.19500 1.000 20.83885 1200 GLY A CA 1
ATOM 581 C C . GLY A 1 76 ? -13.73300 -18.24400 65.12300 1.000 23.30720 1200 GLY A C 1
ATOM 582 O O . GLY A 1 76 ? -13.66900 -17.04400 64.89200 1.000 28.17304 1200 GLY A O 1
ATOM 583 N N . PHE A 1 77 ? -12.94400 -19.13200 64.51600 1.000 27.87544 1201 PHE A N 1
ATOM 584 C CA . PHE A 1 77 ? -11.99200 -18.73200 63.49700 1.000 25.89899 1201 PHE A CA 1
ATOM 585 C C . PHE A 1 77 ? -11.62100 -19.91500 62.62700 1.000 26.00769 1201 PHE A C 1
ATOM 586 O O . PHE A 1 77 ? -11.80300 -21.05500 63.00800 1.000 25.05496 1201 PHE A O 1
ATOM 594 N N . GLY A 1 78 ? -11.09600 -19.61500 61.43400 1.000 26.49087 1202 GLY A N 1
ATOM 595 C CA . GLY A 1 78 ? -10.66100 -20.66700 60.52200 1.000 30.47909 1202 GLY A CA 1
ATOM 596 C C . GLY A 1 78 ? -11.74200 -21.12200 59.55400 1.000 39.01291 1202 GLY A C 1
ATOM 597 O O . GLY A 1 78 ? -12.88000 -20.62900 59.54700 1.000 41.38331 1202 GLY A O 1
ATOM 598 N N . ASN A 1 79 ? -11.36700 -22.10500 58.72400 1.000 31.66149 1203 ASN A N 1
ATOM 599 C CA . ASN A 1 79 ? -12.21500 -22.64700 57.66600 1.000 29.53699 1203 ASN A CA 1
ATOM 600 C C . ASN A 1 79 ? -12.70200 -24.03600 58.10400 1.000 28.95539 1203 ASN A C 1
ATOM 601 O O . ASN A 1 79 ? -11.89600 -24.90100 58.47700 1.000 28.10848 1203 ASN A O 1
ATOM 606 N N . VAL A 1 80 ? -14.02400 -24.24500 58.08000 1.000 28.47131 1204 VAL A N 1
ATOM 607 C CA . VAL A 1 80 ? -14.54300 -25.51400 58.60700 1.000 27.38566 1204 VAL A CA 1
ATOM 608 C C . VAL A 1 80 ? -14.12600 -26.71200 57.75100 1.000 31.37969 1204 VAL A C 1
ATOM 609 O O . VAL A 1 80 ? -14.22300 -27.86900 58.22300 1.000 30.88535 1204 VAL A O 1
ATOM 613 N N . GLU A 1 81 ? -13.69200 -26.48100 56.50500 1.000 27.49437 1205 GLU A N 1
ATOM 614 C CA . GLU A 1 81 ? -13.15000 -27.57000 55.70300 1.000 35.31423 1205 GLU A CA 1
ATOM 615 C C . GLU A 1 81 ? -11.66600 -27.81800 55.92700 1.000 37.21004 1205 GLU A C 1
ATOM 616 O O . GLU A 1 81 ? -11.12400 -28.77400 55.36300 1.000 37.74037 1205 GLU A O 1
ATOM 622 N N . ASP A 1 82 ? -10.99900 -26.97200 56.71800 1.000 28.04687 1206 ASP A N 1
ATOM 623 C CA A ASP A 1 82 ? -9.57300 -27.13400 57.00300 0.522 36.23927 1206 ASP A CA 1
ATOM 624 C CA B ASP A 1 82 ? -9.57500 -27.13000 57.00400 0.478 36.23703 1206 ASP A CA 1
ATOM 625 C C . ASP A 1 82 ? -9.35100 -27.14200 58.51600 1.000 33.83946 1206 ASP A C 1
ATOM 626 O O . ASP A 1 82 ? -9.96300 -27.93700 59.24300 1.000 31.06586 1206 ASP A O 1
ATOM 635 N N . GLU A 1 83 ? -8.48700 -26.27500 59.03300 1.000 25.03946 1207 GLU A N 1
ATOM 636 C CA . GLU A 1 83 ? -8.29900 -26.18100 60.48200 1.000 25.58040 1207 GLU A CA 1
ATOM 637 C C . GLU A 1 83 ? -9.15100 -25.04300 61.02900 1.000 26.06247 1207 GLU A C 1
ATOM 638 O O . GLU A 1 83 ? -9.21500 -23.97900 60.41700 1.000 26.47204 1207 GLU A O 1
ATOM 644 N N . PHE A 1 84 ? -9.81500 -25.25900 62.16100 1.000 27.34791 1208 PHE A N 1
ATOM 645 C CA . PHE A 1 84 ? -10.76000 -24.25900 62.64600 1.000 21.16078 1208 PHE A CA 1
ATOM 646 C C . PHE A 1 84 ? -11.13800 -24.53600 64.08700 1.000 21.30874 1208 PHE A C 1
ATOM 647 O O . PHE A 1 84 ? -10.86700 -25.60300 64.63400 1.000 19.62346 1208 PHE A O 1
ATOM 655 N N . TRP A 1 85 ? -11.75800 -23.53100 64.68900 1.000 19.61820 1209 TRP A N 1
ATOM 656 C CA . TRP A 1 85 ? -12.38700 -23.60300 66.00000 1.000 22.55337 1209 TRP A CA 1
ATOM 657 C C . TRP A 1 85 ? -13.76300 -22.98600 65.84200 1.000 23.26048 1209 TRP A C 1
ATOM 658 O O . TRP A 1 85 ? -13.87900 -21.86200 65.37100 1.000 19.14719 1209 TRP A O 1
ATOM 669 N N . LEU A 1 86 ? -14.80700 -23.71500 66.19600 1.000 17.70751 1210 LEU A N 1
ATOM 670 C CA . LEU A 1 86 ? -16.15400 -23.27800 65.86700 1.000 19.43383 1210 LEU A CA 1
ATOM 671 C C . LEU A 1 86 ? -16.60900 -22.08400 66.68100 1.000 21.74450 1210 LEU A C 1
ATOM 672 O O . LEU A 1 86 ? -17.47600 -21.32800 66.21500 1.000 23.23049 1210 LEU A O 1
ATOM 677 N N . GLY A 1 87 ? -16.00200 -21.84800 67.84100 1.000 20.39974 1211 GLY A N 1
ATOM 678 C CA . GLY A 1 87 ? -16.43400 -20.73900 68.68600 1.000 21.29020 1211 GLY A CA 1
ATOM 679 C C . GLY A 1 87 ? -17.15700 -21.20200 69.93900 1.000 24.88299 1211 GLY A C 1
ATOM 680 O O . GLY A 1 87 ? -18.05100 -22.06900 69.88500 1.000 22.35328 1211 GLY A O 1
ATOM 681 N N . LEU A 1 88 ? -16.71300 -20.69000 71.08600 1.000 18.82968 1212 LEU A N 1
ATOM 682 C CA . LEU A 1 88 ? -17.26800 -21.12700 72.36800 1.000 24.24936 1212 LEU A CA 1
ATOM 683 C C . LEU A 1 88 ? -18.74700 -20.75500 72.50800 1.000 21.51449 1212 LEU A C 1
ATOM 684 O O . LEU A 1 88 ? -19.53400 -21.54800 73.03800 1.000 19.87458 1212 LEU A O 1
ATOM 689 N N . ASP A 1 89 ? -19.15100 -19.56900 72.02800 1.000 21.68426 1213 ASP A N 1
ATOM 690 C CA . ASP A 1 89 ? -20.56900 -19.21100 72.07100 1.000 22.37940 1213 ASP A CA 1
ATOM 691 C C . ASP A 1 89 ? -21.41700 -20.19100 71.25400 1.000 25.82143 1213 ASP A C 1
ATOM 692 O O . ASP A 1 89 ? -22.49800 -20.61200 71.69100 1.000 22.81494 1213 ASP A O 1
ATOM 697 N N . ASN A 1 90 ? -20.94200 -20.55800 70.06500 1.000 20.70663 1214 ASN A N 1
ATOM 698 C CA . ASN A 1 90 ? -21.62400 -21.56900 69.26800 1.000 22.48486 1214 ASN A CA 1
ATOM 699 C C . ASN A 1 90 ? -21.66800 -22.93100 69.98900 1.000 21.13756 1214 ASN A C 1
ATOM 700 O O . ASN A 1 90 ? -22.72100 -23.58100 70.04700 1.000 21.18816 1214 ASN A O 1
ATOM 705 N N . ILE A 1 91 ? -20.53400 -23.38800 70.51600 1.000 17.96973 1215 ILE A N 1
ATOM 706 C CA . ILE A 1 91 ? -20.50700 -24.67100 71.19500 1.000 18.54686 1215 ILE A CA 1
ATOM 707 C C . ILE A 1 91 ? -21.46500 -24.66000 72.37000 1.000 25.42338 1215 ILE A C 1
ATOM 708 O O . ILE A 1 91 ? -22.19100 -25.64400 72.60000 1.000 20.05506 1215 ILE A O 1
ATOM 713 N N . HIS A 1 92 ? -21.48300 -23.56500 73.13800 1.000 19.31388 1216 HIS A N 1
ATOM 714 C CA . HIS A 1 92 ? -22.45500 -23.44800 74.22700 1.000 20.16657 1216 HIS A CA 1
ATOM 715 C C . HIS A 1 92 ? -23.89100 -23.58200 73.72200 1.000 24.08715 1216 HIS A C 1
ATOM 716 O O . HIS A 1 92 ? -24.72000 -24.28800 74.31800 1.000 21.66354 1216 HIS A O 1
ATOM 723 N N . ARG A 1 93 ? -24.23000 -22.84400 72.66200 1.000 20.21028 1217 ARG A N 1
ATOM 724 C CA . ARG A 1 93 ? -25.60000 -22.84300 72.16900 1.000 20.78682 1217 ARG A CA 1
ATOM 725 C C . ARG A 1 93 ? -25.99500 -24.21000 71.64100 1.000 24.43398 1217 ARG A C 1
ATOM 726 O O . ARG A 1 93 ? -27.13900 -24.63100 71.82300 1.000 24.84520 1217 ARG A O 1
ATOM 734 N N . ILE A 1 94 ? -25.07600 -24.93100 71.00800 1.000 20.15280 1218 ILE A N 1
ATOM 735 C CA . ILE A 1 94 ? -25.42800 -26.23400 70.44500 1.000 20.89290 1218 ILE A CA 1
ATOM 736 C C . ILE A 1 94 ? -25.62400 -27.25900 71.55700 1.000 23.89138 1218 ILE A C 1
ATOM 737 O O . ILE A 1 94 ? -26.59100 -28.02300 71.54700 1.000 23.06559 1218 ILE A O 1
ATOM 742 N N . THR A 1 95 ? -24.71300 -27.28400 72.53200 1.000 21.63032 1219 THR A N 1
ATOM 743 C CA . THR A 1 95 ? -24.79100 -28.29500 73.57700 1.000 22.83142 1219 THR A CA 1
ATOM 744 C C . THR A 1 95 ? -25.92300 -28.02000 74.55700 1.000 26.38400 1219 THR A C 1
ATOM 745 O O . THR A 1 95 ? -26.26400 -28.89900 75.34900 1.000 26.23676 1219 THR A O 1
ATOM 749 N N . SER A 1 96 ? -26.53200 -26.84100 74.50700 1.000 18.94381 1220 SER A N 1
ATOM 750 C CA . SER A 1 96 ? -27.72400 -26.53300 75.26900 1.000 26.36370 1220 SER A CA 1
ATOM 751 C C . SER A 1 96 ? -28.99900 -27.05000 74.61900 1.000 29.15640 1220 SER A C 1
ATOM 752 O O . SER A 1 96 ? -30.06200 -26.91800 75.21900 1.000 26.95520 1220 SER A O 1
ATOM 755 N N . GLN A 1 97 ? -28.93100 -27.59100 73.40200 1.000 25.65415 1221 GLN A N 1
ATOM 756 C CA . GLN A 1 97 ? -30.13800 -28.08200 72.73100 1.000 25.42251 1221 GLN A CA 1
ATOM 757 C C . GLN A 1 97 ? -30.60100 -29.41300 73.29100 1.000 29.31327 1221 GLN A C 1
ATOM 758 O O . GLN A 1 97 ? -31.75700 -29.79700 73.09200 1.000 28.11202 1221 GLN A O 1
ATOM 764 N N . GLY A 1 98 ? -29.72600 -30.12000 73.99200 1.000 24.48799 1222 GLY A N 1
ATOM 765 C CA . GLY A 1 98 ? -30.07500 -31.41000 74.54400 1.000 24.51985 1222 GLY A CA 1
ATOM 766 C C . GLY A 1 98 ? -28.81800 -32.07900 75.03600 1.000 23.97466 1222 GLY A C 1
ATOM 767 O O . GLY A 1 98 ? -27.78500 -31.43900 75.11200 1.000 21.77688 1222 GLY A O 1
ATOM 768 N N . ARG A 1 99 ? -28.92100 -33.37000 75.38700 1.000 20.82256 1223 ARG A N 1
ATOM 769 C CA . ARG A 1 99 ? -27.73600 -34.07600 75.85500 1.000 17.89204 1223 ARG A CA 1
ATOM 770 C C . ARG A 1 99 ? -26.85600 -34.43400 74.66600 1.000 22.24244 1223 ARG A C 1
ATOM 771 O O . ARG A 1 99 ? -27.24900 -35.22300 73.82100 1.000 20.20290 1223 ARG A O 1
ATOM 779 N N . TYR A 1 100 ? -25.65800 -33.88900 74.60400 1.000 18.95196 1224 TYR A N 1
ATOM 780 C CA . TYR A 1 100 ? -24.68700 -34.20000 73.57000 1.000 18.01412 1224 TYR A CA 1
ATOM 781 C C . TYR A 1 100 ? -23.56600 -35.07400 74.14300 1.000 20.01312 1224 TYR A C 1
ATOM 782 O O . TYR A 1 100 ? -23.30600 -35.10900 75.33900 1.000 17.05849 1224 TYR A O 1
ATOM 791 N N . GLU A 1 101 ? -22.94600 -35.83200 73.26600 1.000 16.28205 1225 GLU A N 1
ATOM 792 C CA . GLU A 1 101 ? -21.73300 -36.57400 73.51400 1.000 15.27131 1225 GLU A CA 1
ATOM 793 C C . GLU A 1 101 ? -20.58400 -35.94500 72.77000 1.000 15.63651 1225 GLU A C 1
ATOM 794 O O . GLU A 1 101 ? -20.78000 -35.31300 71.73700 1.000 18.41319 1225 GLU A O 1
ATOM 800 N N . LEU A 1 102 ? -19.37600 -36.13600 73.30900 1.000 15.36565 1226 LEU A N 1
ATOM 801 C CA . LEU A 1 102 ? -18.13700 -35.63800 72.71400 1.000 16.00844 1226 LEU A CA 1
ATOM 802 C C . LEU A 1 102 ? -17.29300 -36.81100 72.23600 1.000 21.26563 1226 LEU A C 1
ATOM 803 O O . LEU A 1 102 ? -17.19900 -37.83200 72.92100 1.000 17.27577 1226 LEU A O 1
ATOM 808 N N . ARG A 1 103 ? -16.69800 -36.65100 71.06400 1.000 13.23124 1227 ARG A N 1
ATOM 809 C CA . ARG A 1 103 ? -15.73100 -37.58600 70.51800 1.000 13.96965 1227 ARG A CA 1
ATOM 810 C C . ARG A 1 103 ? -14.52400 -36.83300 70.01200 1.000 15.85780 1227 ARG A C 1
ATOM 811 O O . ARG A 1 103 ? -14.67300 -35.81400 69.33600 1.000 16.25407 1227 ARG A O 1
ATOM 819 N N . VAL A 1 104 ? -13.33800 -37.30800 70.41100 1.000 15.92991 1228 VAL A N 1
ATOM 820 C CA . VAL A 1 104 ? -12.06000 -36.80200 69.92100 1.000 14.97997 1228 VAL A CA 1
ATOM 821 C C . VAL A 1 104 ? -11.35900 -37.91300 69.16800 1.000 19.59253 1228 VAL A C 1
ATOM 822 O O . VAL A 1 104 ? -11.09500 -38.97100 69.72800 1.000 19.61814 1228 VAL A O 1
ATOM 826 N N . ASP A 1 105 ? -11.10200 -37.69900 67.89700 1.000 16.34920 1229 ASP A N 1
ATOM 827 C CA . ASP A 1 105 ? -10.43500 -38.65400 67.01900 1.000 15.15054 1229 ASP A CA 1
ATOM 828 C C . ASP A 1 105 ? -9.04700 -38.12300 66.71200 1.000 15.79522 1229 ASP A C 1
ATOM 829 O O . ASP A 1 105 ? -8.93700 -36.98000 66.29700 1.000 24.25834 1229 ASP A O 1
ATOM 834 N N . MET A 1 106 ? -8.02200 -38.97500 66.80900 1.000 20.54226 1230 MET A N 1
ATOM 835 C CA A MET A 1 106 ? -6.63200 -38.56600 66.67100 0.475 24.03599 1230 MET A CA 1
ATOM 836 C CA B MET A 1 106 ? -6.63900 -38.55700 66.65000 0.525 24.06521 1230 MET A CA 1
ATOM 837 C C . MET A 1 106 ? -5.89400 -39.58900 65.82300 1.000 23.79256 1230 MET A C 1
ATOM 838 O O . MET A 1 106 ? -6.20900 -40.77600 65.84300 1.000 25.59671 1230 MET A O 1
ATOM 847 N N . ARG A 1 107 ? -4.92500 -39.10800 65.06600 1.000 20.68530 1231 ARG A N 1
ATOM 848 C CA . ARG A 1 107 ? -4.15200 -39.95200 64.17600 1.000 22.59147 1231 ARG A CA 1
ATOM 849 C C . ARG A 1 107 ? -2.70500 -39.50800 64.15600 1.000 28.09194 1231 ARG A C 1
ATOM 850 O O . ARG A 1 107 ? -2.41900 -38.32200 64.25800 1.000 25.47119 1231 ARG A O 1
ATOM 858 N N . ASP A 1 108 ? -1.79900 -40.47200 64.04900 1.000 23.74436 1232 ASP A N 1
ATOM 859 C CA . ASP A 1 108 ? -0.36500 -40.25100 63.83600 1.000 28.25157 1232 ASP A CA 1
ATOM 860 C C . ASP A 1 108 ? 0.00000 -41.17800 62.66700 1.000 39.03241 1232 ASP A C 1
ATOM 861 O O . ASP A 1 108 ? 0.36300 -42.33600 62.86700 1.000 40.56980 1232 ASP A O 1
ATOM 866 N N . GLY A 1 109 ? -0.12700 -40.68100 61.44500 1.000 38.54148 1233 GLY A N 1
ATOM 867 C CA . GLY A 1 109 ? 0.11800 -41.51400 60.28500 1.000 36.98991 1233 GLY A CA 1
ATOM 868 C C . GLY A 1 109 ? -0.90300 -42.62400 60.20700 1.000 43.65109 1233 GLY A C 1
ATOM 869 O O . GLY A 1 109 ? -2.09200 -42.36700 59.98000 1.000 43.62568 1233 GLY A O 1
ATOM 870 N N . GLN A 1 110 ? -0.45500 -43.86400 60.43300 1.000 41.65767 1234 GLN A N 1
ATOM 871 C CA . GLN A 1 110 ? -1.34800 -45.01400 60.33400 1.000 45.56492 1234 GLN A CA 1
ATOM 872 C C . GLN A 1 110 ? -1.95500 -45.43600 61.67000 1.000 49.92849 1234 GLN A C 1
ATOM 873 O O . GLN A 1 110 ? -2.93600 -46.19700 61.67300 1.000 39.25347 1234 GLN A O 1
ATOM 879 N N . GLU A 1 111 ? -1.42100 -44.95400 62.80000 1.000 39.44790 1235 GLU A N 1
ATOM 880 C CA A GLU A 1 111 ? -1.95600 -45.28200 64.11300 0.498 37.28228 1235 GLU A CA 1
ATOM 881 C CA B GLU A 1 111 ? -1.97500 -45.29900 64.09900 0.502 37.28695 1235 GLU A CA 1
ATOM 882 C C . GLU A 1 111 ? -3.04500 -44.28200 64.48000 1.000 38.73921 1235 GLU A C 1
ATOM 883 O O . GLU A 1 111 ? -2.91500 -43.07700 64.23300 1.000 31.55882 1235 GLU A O 1
ATOM 894 N N . ALA A 1 112 ? -4.12200 -44.78500 65.06400 1.000 31.28870 1236 ALA A N 1
ATOM 895 C CA . ALA A 1 112 ? -5.28500 -43.97200 65.37800 1.000 25.18094 1236 ALA A CA 1
ATOM 896 C C . ALA A 1 112 ? -5.78400 -44.31800 66.76900 1.000 27.41947 1236 ALA A C 1
ATOM 897 O O . ALA A 1 112 ? -5.60900 -45.44200 67.25600 1.000 30.32626 1236 ALA A O 1
ATOM 899 N N . ALA A 1 113 ? -6.46200 -43.36400 67.37800 1.000 23.31004 1237 ALA A N 1
ATOM 900 C CA . ALA A 1 113 ? -7.07700 -43.57200 68.67200 1.000 18.93364 1237 ALA A CA 1
ATOM 901 C C . ALA A 1 113 ? -8.22300 -42.58400 68.81100 1.000 20.57206 1237 ALA A C 1
ATOM 902 O O . ALA A 1 113 ? -8.31200 -41.57800 68.07000 1.000 22.12744 1237 ALA A O 1
ATOM 904 N N . PHE A 1 114 ? -9.06200 -42.83100 69.82400 1.000 16.47973 1238 PHE A N 1
ATOM 905 C CA . PHE A 1 114 ? -10.17700 -41.93300 70.07400 1.000 18.98754 1238 PHE A CA 1
ATOM 906 C C . PHE A 1 114 ? -10.52500 -41.95500 71.54700 1.000 15.89740 1238 PHE A C 1
ATOM 907 O O . PHE A 1 114 ? -10.16600 -42.89200 72.27500 1.000 17.94427 1238 PHE A O 1
ATOM 915 N N . ALA A 1 115 ? -11.27300 -40.92500 71.95400 1.000 17.59905 1239 ALA A N 1
ATOM 916 C CA . ALA A 1 115 ? -11.80500 -40.76900 73.30300 1.000 15.93039 1239 ALA A CA 1
ATOM 917 C C . ALA A 1 115 ? -13.21300 -40.21900 73.15500 1.000 17.49971 1239 ALA A C 1
ATOM 918 O O . ALA A 1 115 ? -13.45800 -39.32900 72.33000 1.000 17.43486 1239 ALA A O 1
ATOM 920 N N . SER A 1 116 ? -14.14700 -40.77500 73.91700 1.000 17.10109 1240 SER A N 1
ATOM 921 C CA . SER A 1 116 ? -15.52400 -40.30600 73.87400 1.000 18.24410 1240 SER A CA 1
ATOM 922 C C . SER A 1 116 ? -16.06200 -40.13600 75.29000 1.000 17.04905 1240 SER A C 1
ATOM 923 O O . SER A 1 116 ? -15.69800 -40.85900 76.22300 1.000 16.75465 1240 SER A O 1
ATOM 926 N N . TYR A 1 117 ? -16.97500 -39.18600 75.43200 1.000 17.89245 1241 TYR A N 1
ATOM 927 C CA . TYR A 1 117 ? -17.54400 -38.82900 76.73000 1.000 20.18099 1241 TYR A CA 1
ATOM 928 C C . TYR A 1 117 ? -19.03900 -38.68000 76.52700 1.000 17.26695 1241 TYR A C 1
ATOM 929 O O . TYR A 1 117 ? -19.44800 -37.93800 75.63000 1.000 15.46359 1241 TYR A O 1
ATOM 938 N N . ASP A 1 118 ? -19.84500 -39.40400 77.32200 1.000 17.98380 1242 ASP A N 1
ATOM 939 C CA . ASP A 1 118 ? -21.26800 -39.55100 77.02200 1.000 18.52660 1242 ASP A CA 1
ATOM 940 C C . ASP A 1 118 ? -22.11700 -38.40100 77.56700 1.000 20.38476 1242 ASP A C 1
ATOM 941 O O . ASP A 1 118 ? -23.34900 -38.44600 77.47500 1.000 18.41337 1242 ASP A O 1
ATOM 946 N N . ARG A 1 119 ? -21.48600 -37.35200 78.08300 1.000 20.64870 1243 ARG A N 1
ATOM 947 C CA . ARG A 1 119 ? -22.13900 -36.08100 78.31100 1.000 17.79036 1243 ARG A CA 1
ATOM 948 C C . ARG A 1 119 ? -21.11700 -35.03200 77.88800 1.000 16.00357 1243 ARG A C 1
ATOM 949 O O . ARG A 1 119 ? -19.91100 -35.22400 78.06400 1.000 17.01046 1243 ARG A O 1
ATOM 957 N N . PHE A 1 120 ? -21.57000 -33.94900 77.27500 1.000 15.78553 1244 PHE A N 1
ATOM 958 C CA . PHE A 1 120 ? -20.65200 -32.85800 76.92200 1.000 14.80333 1244 PHE A CA 1
ATOM 959 C C . PHE A 1 120 ? -21.42700 -31.55000 76.88700 1.000 17.30225 1244 PHE A C 1
ATOM 960 O O . PHE A 1 120 ? -22.40700 -31.38700 76.13800 1.000 17.06764 1244 PHE A O 1
ATOM 968 N N . SER A 1 121 ? -20.94700 -30.56900 77.65700 1.000 19.25444 1245 SER A N 1
ATOM 969 C CA . SER A 1 121 ? -21.52400 -29.25500 77.51700 1.000 17.63469 1245 SER A CA 1
ATOM 970 C C . SER A 1 121 ? -20.43300 -28.25700 77.84900 1.000 24.19223 1245 SER A C 1
ATOM 971 O O . SER A 1 121 ? -19.41300 -28.58400 78.46600 1.000 19.73396 1245 SER A O 1
ATOM 974 N N . VAL A 1 122 ? -20.63400 -27.05200 77.37300 1.000 16.88981 1246 VAL A N 1
ATOM 975 C CA . VAL A 1 122 ? -19.82000 -25.88200 77.71600 1.000 20.44546 1246 VAL A CA 1
ATOM 976 C C . VAL A 1 122 ? -20.78300 -24.83800 78.26300 1.000 21.47347 1246 VAL A C 1
ATOM 977 O O . VAL A 1 122 ? -21.81500 -24.57100 77.63800 1.000 24.54117 1246 VAL A O 1
ATOM 981 N N . GLU A 1 123 ? -20.45900 -24.25600 79.40700 1.000 20.63706 1247 GLU A N 1
ATOM 982 C CA . GLU A 1 123 ? -21.32400 -23.26400 80.00900 1.000 24.43542 1247 GLU A CA 1
ATOM 983 C C . GLU A 1 123 ? -21.24100 -21.95500 79.23500 1.000 19.89876 1247 GLU A C 1
ATOM 984 O O . GLU A 1 123 ? -20.52400 -21.83300 78.25200 1.000 25.37033 1247 GLU A O 1
ATOM 990 N N . ASP A 1 124 ? -22.00100 -20.95600 79.68300 1.000 21.42194 1248 ASP A N 1
ATOM 991 C CA . ASP A 1 124 ? -22.10500 -19.71800 78.94200 1.000 24.62389 1248 ASP A CA 1
ATOM 992 C C . ASP A 1 124 ? -20.95400 -18.78200 79.32000 1.000 26.77164 1248 ASP A C 1
ATOM 993 O O . ASP A 1 124 ? -20.12700 -19.09700 80.16000 1.000 26.55666 1248 ASP A O 1
ATOM 998 N N . SER A 1 125 ? -20.93200 -17.59500 78.71000 1.000 27.14310 1249 SER A N 1
ATOM 999 C CA . SER A 1 125 ? -19.79700 -16.69300 78.87900 1.000 29.84067 1249 SER A CA 1
ATOM 1000 C C . SER A 1 125 ? -19.66300 -16.25600 80.32600 1.000 31.20411 1249 SER A C 1
ATOM 1001 O O . SER A 1 125 ? -18.54700 -16.10600 80.83800 1.000 29.92594 1249 SER A O 1
ATOM 1004 N N . ARG A 1 126 ? -20.79300 -15.99300 80.98400 1.000 29.80850 1250 ARG A N 1
ATOM 1005 C CA . ARG A 1 126 ? -20.75700 -15.53900 82.37200 1.000 34.04130 1250 ARG A CA 1
ATOM 1006 C C . ARG A 1 126 ? -20.02300 -16.54800 83.24400 1.000 34.44371 1250 ARG A C 1
ATOM 1007 O O . ARG A 1 126 ? -19.30400 -16.17900 84.17200 1.000 30.26221 1250 ARG A O 1
ATOM 1015 N N . ASN A 1 127 ? -20.16800 -17.82500 82.94000 1.000 25.11201 1251 ASN A N 1
ATOM 1016 C CA . ASN A 1 127 ? -19.46300 -18.89100 83.63200 1.000 29.51791 1251 ASN A CA 1
ATOM 1017 C C . ASN A 1 127 ? -18.18500 -19.29900 82.92000 1.000 26.35729 1251 ASN A C 1
ATOM 1018 O O . ASN A 1 127 ? -17.68500 -20.40400 83.15600 1.000 25.12814 1251 ASN A O 1
ATOM 1023 N N . LEU A 1 128 ? -17.64800 -18.44500 82.04900 1.000 21.39819 1252 LEU A N 1
ATOM 1024 C CA . LEU A 1 128 ? -16.31500 -18.64900 81.46200 1.000 20.29071 1252 LEU A CA 1
ATOM 1025 C C . LEU A 1 128 ? -16.21200 -19.96600 80.71600 1.000 22.01831 1252 LEU A C 1
ATOM 1026 O O . LEU A 1 128 ? -15.13700 -20.55200 80.57400 1.000 19.78040 1252 LEU A O 1
ATOM 1031 N N . TYR A 1 129 ? -17.33800 -20.43700 80.18000 1.000 21.07513 1253 TYR A N 1
ATOM 1032 C CA . TYR A 1 129 ? -17.37200 -21.57200 79.27900 1.000 19.70311 1253 TYR A CA 1
ATOM 1033 C C . TYR A 1 129 ? -16.82100 -22.84000 79.90700 1.000 16.99485 1253 TYR A C 1
ATOM 1034 O O . TYR A 1 129 ? -16.17500 -23.63200 79.23200 1.000 19.93047 1253 TYR A O 1
ATOM 1043 N N . LYS A 1 130 ? -17.14900 -23.05600 81.17500 1.000 21.47031 1254 LYS A N 1
ATOM 1044 C CA . LYS A 1 130 ? -16.66500 -24.21200 81.89900 1.000 22.61423 1254 LYS A CA 1
ATOM 1045 C C . LYS A 1 130 ? -17.07100 -25.48000 81.16600 1.000 22.04527 1254 LYS A C 1
ATOM 1046 O O . LYS A 1 130 ? -18.16800 -25.56600 80.60900 1.000 20.40444 1254 LYS A O 1
ATOM 1052 N N . LEU A 1 131 ? -16.18000 -26.46200 81.21200 1.000 19.67710 1255 LEU A N 1
ATOM 1053 C CA . LEU A 1 131 ? -16.31400 -27.75300 80.55700 1.000 17.27008 1255 LEU A CA 1
ATOM 1054 C C . LEU A 1 131 ? -17.01100 -28.75500 81.47000 1.000 18.66258 1255 LEU A C 1
ATOM 1055 O O . LEU A 1 131 ? -16.67700 -28.87300 82.63100 1.000 20.00742 1255 LEU A O 1
ATOM 1060 N N . ARG A 1 132 ? -17.99500 -29.46400 80.93600 1.000 17.14322 1256 ARG A N 1
ATOM 1061 C CA . ARG A 1 132 ? -18.66800 -30.52900 81.65400 1.000 21.41665 1256 ARG A CA 1
ATOM 1062 C C . ARG A 1 132 ? -18.65000 -31.75700 80.76900 1.000 23.69886 1256 ARG A C 1
ATOM 1063 O O . ARG A 1 132 ? -19.11300 -31.66500 79.62800 1.000 21.30836 1256 ARG A O 1
ATOM 1071 N N . ILE A 1 133 ? -18.06800 -32.87300 81.25800 1.000 17.42245 1257 ILE A N 1
ATOM 1072 C CA . ILE A 1 133 ? -18.01200 -34.10200 80.48200 1.000 17.26186 1257 ILE A CA 1
ATOM 1073 C C . ILE A 1 133 ? -18.51000 -35.27800 81.32300 1.000 23.26866 1257 ILE A C 1
ATOM 1074 O O . ILE A 1 133 ? -18.43600 -35.28600 82.55200 1.000 21.00176 1257 ILE A O 1
ATOM 1079 N N . GLY A 1 134 ? -18.98000 -36.29900 80.63300 1.000 19.21054 1258 GLY A N 1
ATOM 1080 C CA . GLY A 1 134 ? -19.51800 -37.50000 81.23400 1.000 21.37684 1258 GLY A CA 1
ATOM 1081 C C . GLY A 1 134 ? -18.53500 -38.65400 81.25300 1.000 28.44134 1258 GLY A C 1
ATOM 1082 O O . GLY A 1 134 ? -17.32300 -38.47500 81.37200 1.000 24.04694 1258 GLY A O 1
ATOM 1083 N N . SER A 1 135 ? -19.06200 -39.86400 81.13200 1.000 20.67735 1259 SER A N 1
ATOM 1084 C CA A SER A 1 135 ? -18.26100 -41.06600 81.30500 0.680 26.16552 1259 SER A CA 1
ATOM 1085 C CA B SER A 1 135 ? -18.26400 -41.06800 81.30800 0.320 25.00265 1259 SER A CA 1
ATOM 1086 C C . SER A 1 135 ? -17.48700 -41.39500 80.03900 1.000 24.78883 1259 SER A C 1
ATOM 1087 O O . SER A 1 135 ? -17.99000 -41.24800 78.91400 1.000 22.13909 1259 SER A O 1
ATOM 1092 N N . TYR A 1 136 ? -16.25300 -41.84300 80.23300 1.000 20.89263 1260 TYR A N 1
ATOM 1093 C CA . TYR A 1 136 ? -15.32000 -42.10000 79.14500 1.000 20.73640 1260 TYR A CA 1
ATOM 1094 C C . TYR A 1 136 ? -15.44600 -43.50800 78.56700 1.000 19.82304 1260 TYR A C 1
ATOM 1095 O O . TYR A 1 136 ? -15.58100 -44.48800 79.28400 1.000 20.98484 1260 TYR A O 1
ATOM 1104 N N . ASN A 1 137 ? -15.28900 -43.59500 77.26600 1.000 20.03951 1261 ASN A N 1
ATOM 1105 C CA . ASN A 1 137 ? -14.97900 -44.82500 76.55800 1.000 27.24827 1261 ASN A CA 1
ATOM 1106 C C . ASN A 1 137 ? -13.95300 -44.49500 75.48800 1.000 23.65851 1261 ASN A C 1
ATOM 1107 O O . ASN A 1 137 ? -14.03100 -43.43700 74.86200 1.000 23.10124 1261 ASN A O 1
ATOM 1112 N N . GLY A 1 138 ? -13.05200 -45.41900 75.19400 1.000 26.74217 1262 GLY A N 1
ATOM 1113 C CA . GLY A 1 138 ? -12.16500 -45.19400 74.06900 1.000 25.39504 1262 GLY A CA 1
ATOM 1114 C C . GLY A 1 138 ? -10.85900 -45.96100 74.17700 1.000 29.09062 1262 GLY A C 1
ATOM 1115 O O . GLY A 1 138 ? -10.71300 -46.86200 75.00300 1.000 28.05937 1262 GLY A O 1
ATOM 1116 N N . THR A 1 139 ? -9.91800 -45.57800 73.29100 1.000 20.81447 1263 THR A N 1
ATOM 1117 C CA . THR A 1 139 ? -8.60400 -46.17100 73.21700 1.000 22.15367 1263 THR A CA 1
ATOM 1118 C C . THR A 1 139 ? -7.48500 -45.17500 73.52200 1.000 22.15726 1263 THR A C 1
ATOM 1119 O O . THR A 1 139 ? -6.36700 -45.59800 73.77300 1.000 23.16310 1263 THR A O 1
ATOM 1123 N N . ALA A 1 140 ? -7.75400 -43.89100 73.47800 1.000 19.31523 1264 ALA A N 1
ATOM 1124 C CA . ALA A 1 140 ? -6.72700 -42.87800 73.69000 1.000 20.50574 1264 ALA A CA 1
ATOM 1125 C C . ALA A 1 140 ? -6.33000 -42.69800 75.14700 1.000 24.70477 1264 ALA A C 1
ATOM 1126 O O . ALA A 1 140 ? -5.28000 -42.05500 75.42900 1.000 23.80910 1264 ALA A O 1
ATOM 1128 N N . GLY A 1 141 ? -7.12200 -43.22800 76.06800 1.000 17.67233 1265 GLY A N 1
ATOM 1129 C CA . GLY A 1 141 ? -6.99100 -42.96400 77.50300 1.000 21.63533 1265 GLY A CA 1
ATOM 1130 C C . GLY A 1 141 ? -7.71800 -41.69100 77.91000 1.000 21.20251 1265 GLY A C 1
ATOM 1131 O O . GLY A 1 141 ? -7.95200 -40.77100 77.10500 1.000 21.62657 1265 GLY A O 1
ATOM 1132 N N . ASP A 1 142 ? -8.14100 -41.66000 79.17800 1.000 21.13413 1266 ASP A N 1
ATOM 1133 C CA . ASP A 1 142 ? -9.01600 -40.59000 79.66100 1.000 21.09968 1266 ASP A CA 1
ATOM 1134 C C . ASP A 1 142 ? -8.14900 -39.44700 80.19100 1.000 21.41791 1266 ASP A C 1
ATOM 1135 O O . ASP A 1 142 ? -7.91200 -39.32100 81.39300 1.000 27.98222 1266 ASP A O 1
ATOM 1140 N N . SER A 1 143 ? -7.67800 -38.61700 79.28300 1.000 18.64332 1267 SER A N 1
ATOM 1141 C CA . SER A 1 143 ? -6.90400 -37.42900 79.63700 1.000 19.27859 1267 SER A CA 1
ATOM 1142 C C . SER A 1 143 ? -7.74700 -36.16700 79.81800 1.000 20.14130 1267 SER A C 1
ATOM 1143 O O . SER A 1 143 ? -7.26200 -35.17500 80.38500 1.000 19.55881 1267 SER A O 1
ATOM 1146 N N . LEU A 1 144 ? -8.98600 -36.15400 79.35400 1.000 20.48946 1268 LEU A N 1
ATOM 1147 C CA . LEU A 1 144 ? -9.79500 -34.96100 79.45700 1.000 16.67430 1268 LEU A CA 1
ATOM 1148 C C . LEU A 1 144 ? -10.50400 -34.81200 80.79600 1.000 17.41775 1268 LEU A C 1
ATOM 1149 O O . LEU A 1 144 ? -10.79100 -33.65500 81.20000 1.000 19.46410 1268 LEU A O 1
ATOM 1154 N N . SER A 1 145 ? -10.72600 -35.91000 81.54600 1.000 17.35038 1269 SER A N 1
ATOM 1155 C CA A SER A 1 145 ? -11.37600 -35.77500 82.84800 0.626 18.77507 1269 SER A CA 1
ATOM 1156 C CA B SER A 1 145 ? -11.36600 -35.79200 82.85500 0.374 18.79412 1269 SER A CA 1
ATOM 1157 C C . SER A 1 145 ? -10.55300 -34.91600 83.80300 1.000 22.02169 1269 SER A C 1
ATOM 1158 O O . SER A 1 145 ? -11.09700 -34.31100 84.72900 1.000 22.18995 1269 SER A O 1
ATOM 1163 N N . TYR A 1 146 ? -9.24100 -34.87800 83.64100 1.000 16.21617 1270 TYR A N 1
ATOM 1164 C CA . TYR A 1 146 ? -8.43700 -33.92300 84.41400 1.000 20.31757 1270 TYR A CA 1
ATOM 1165 C C . TYR A 1 146 ? -9.04400 -32.52200 84.40600 1.000 18.78272 1270 TYR A C 1
ATOM 1166 O O . TYR A 1 146 ? -8.93400 -31.77500 85.40700 1.000 22.51241 1270 TYR A O 1
ATOM 1175 N N . HIS A 1 147 ? -9.62300 -32.13400 83.27800 1.000 16.35765 1271 HIS A N 1
ATOM 1176 C CA . HIS A 1 147 ? -10.12800 -30.80900 82.97800 1.000 16.09970 1271 HIS A CA 1
ATOM 1177 C C . HIS A 1 147 ? -11.57700 -30.58900 83.35800 1.000 19.53149 1271 HIS A C 1
ATOM 1178 O O . HIS A 1 147 ? -12.10800 -29.51300 83.06100 1.000 16.92190 1271 HIS A O 1
ATOM 1185 N N . GLN A 1 148 ? -12.19600 -31.53400 84.05600 1.000 19.68061 1272 GLN A N 1
ATOM 1186 C CA . GLN A 1 148 ? -13.61400 -31.45300 84.40400 1.000 20.30729 1272 GLN A CA 1
ATOM 1187 C C . GLN A 1 148 ? -13.91500 -30.17400 85.18200 1.000 15.55926 1272 GLN A C 1
ATOM 1188 O O . GLN A 1 148 ? -13.30500 -29.90300 86.23100 1.000 18.56364 1272 GLN A O 1
ATOM 1194 N N . GLY A 1 149 ? -14.89900 -29.41500 84.70500 1.000 18.07860 1273 GLY A N 1
ATOM 1195 C CA . GLY A 1 149 ? -15.41300 -28.30800 85.49700 1.000 22.05140 1273 GLY A CA 1
ATOM 1196 C C . GLY A 1 149 ? -14.55100 -27.07000 85.47300 1.000 21.52382 1273 GLY A C 1
ATOM 1197 O O . GLY A 1 149 ? -14.81900 -26.13100 86.23300 1.000 27.45808 1273 GLY A O 1
ATOM 1198 N N . ARG A 1 150 ? -13.54100 -27.04200 84.64500 1.000 17.21070 1274 ARG A N 1
ATOM 1199 C CA . ARG A 1 150 ? -12.60900 -25.91500 84.64700 1.000 16.64284 1274 ARG A CA 1
ATOM 1200 C C . ARG A 1 150 ? -13.06200 -24.86800 83.63200 1.000 22.49174 1274 ARG A C 1
ATOM 1201 O O . ARG A 1 150 ? -13.57700 -25.21800 82.57300 1.000 18.53447 1274 ARG A O 1
ATOM 1209 N N . PRO A 1 151 ? -12.90300 -23.58400 83.91900 1.000 21.57318 1275 PRO A N 1
ATOM 1210 C CA . PRO A 1 151 ? -13.17700 -22.54700 82.91000 1.000 19.43833 1275 PRO A CA 1
ATOM 1211 C C . PRO A 1 151 ? -12.14700 -22.53700 81.79400 1.000 18.40012 1275 PRO A C 1
ATOM 1212 O O . PRO A 1 151 ? -11.02300 -23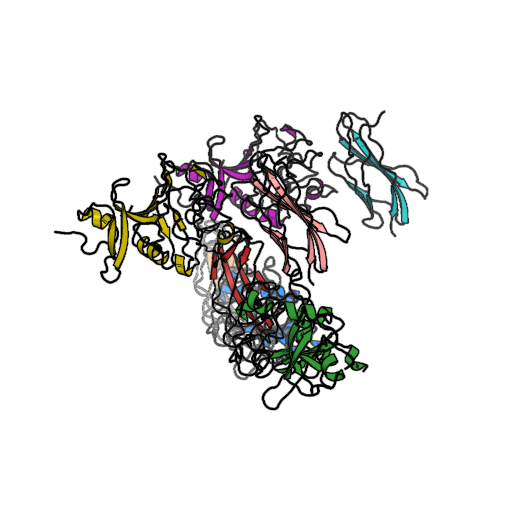.04400 81.91200 1.000 18.81458 1275 PRO A O 1
ATOM 1216 N N . PHE A 1 152 ? -12.53600 -21.90000 80.69900 1.000 17.89466 1276 PHE A N 1
ATOM 1217 C CA . PHE A 1 152 ? -11.66200 -21.76900 79.53500 1.000 19.55561 1276 PHE A CA 1
ATOM 1218 C C . PHE A 1 152 ? -10.72700 -20.59900 79.80100 1.000 16.15464 1276 PHE A C 1
ATOM 1219 O O . PHE A 1 152 ? -11.09600 -19.67400 80.51300 1.000 19.75051 1276 PHE A O 1
ATOM 1227 N N . SER A 1 153 ? -9.48600 -20.71100 79.30800 1.000 17.12950 1277 SER A N 1
ATOM 1228 C CA . SER A 1 153 ? -8.45800 -19.67700 79.42600 1.000 19.74769 1277 SER A CA 1
ATOM 1229 C C . SER A 1 153 ? -7.73600 -19.43800 78.09300 1.000 19.61114 1277 SER A C 1
ATOM 1230 O O . SER A 1 153 ? -7.44800 -20.37600 77.33900 1.000 19.28775 1277 SER A O 1
ATOM 1233 N N . THR A 1 154 ? -7.34200 -18.19200 77.84800 1.000 24.94659 1278 THR A N 1
ATOM 1234 C CA . THR A 1 154 ? -6.51300 -17.84300 76.71200 1.000 18.59488 1278 THR A CA 1
ATOM 1235 C C . THR A 1 154 ? -5.32100 -17.03200 77.21600 1.000 19.46341 1278 THR A C 1
ATOM 1236 O O . THR A 1 154 ? -5.23500 -16.62000 78.37200 1.000 22.33123 1278 THR A O 1
ATOM 1240 N N . GLU A 1 155 ? -4.39400 -16.76000 76.33300 1.000 24.17921 1279 GLU A N 1
ATOM 1241 C CA . GLU A 1 155 ? -3.19100 -16.03100 76.77100 1.000 27.51578 1279 GLU A CA 1
ATOM 1242 C C . GLU A 1 155 ? -3.51800 -14.67900 77.37700 1.000 28.63988 1279 GLU A C 1
ATOM 1243 O O . GLU A 1 155 ? -2.76900 -14.18000 78.2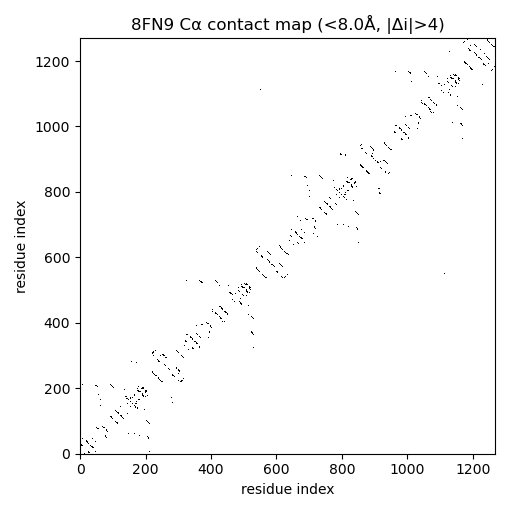3800 1.000 26.68838 1279 GLU A O 1
ATOM 1249 N N . ASP A 1 156 ? -4.63200 -14.06200 76.96300 1.000 32.11551 1280 ASP A N 1
ATOM 1250 C CA . ASP A 1 156 ? -4.99500 -12.74100 77.46900 1.000 32.64352 1280 ASP A CA 1
ATOM 1251 C C . ASP A 1 156 ? -6.06800 -12.77200 78.55600 1.000 33.84661 1280 ASP A C 1
ATOM 1252 O O . ASP A 1 156 ? -6.41700 -11.70700 79.09700 1.000 28.74907 1280 ASP A O 1
ATOM 1257 N N . ARG A 1 157 ? -6.54200 -13.95600 78.94200 1.000 30.37084 1281 ARG A N 1
ATOM 1258 C CA . ARG A 1 157 ? -7.56700 -14.10500 79.97400 1.000 29.60150 1281 ARG A CA 1
ATOM 1259 C C . ARG A 1 157 ? -7.23400 -15.36700 80.77600 1.000 27.82302 1281 ARG A C 1
ATOM 1260 O O . ARG A 1 157 ? -7.60900 -16.47300 80.40600 1.000 27.71092 1281 ARG A O 1
ATOM 1268 N N . ASP A 1 158 ? -6.53300 -15.18700 81.89200 1.000 26.91588 1282 ASP A N 1
ATOM 1269 C CA . ASP A 1 158 ? -6.03200 -16.29100 82.71400 1.000 23.87360 1282 ASP A CA 1
ATOM 1270 C C . ASP A 1 158 ? -7.09600 -16.71000 83.71800 1.000 25.73655 1282 ASP A C 1
ATOM 1271 O O . ASP A 1 158 ? -7.32300 -16.03000 84.70800 1.000 24.69063 1282 ASP A O 1
ATOM 1276 N N . ASN A 1 159 ? -7.74300 -17.84400 83.47800 1.000 20.93778 1283 ASN A N 1
ATOM 1277 C CA . ASN A 1 159 ? -8.71000 -18.36600 84.44000 1.000 22.97024 1283 ASN A CA 1
ATOM 1278 C C . ASN A 1 159 ? -8.24000 -19.67900 85.08600 1.000 23.29838 1283 ASN A C 1
ATOM 1279 O O . ASN A 1 159 ? -9.04800 -20.42700 85.66700 1.000 21.90039 1283 ASN A O 1
ATOM 1284 N N . ASP A 1 160 ? -6.95100 -20.00300 84.95500 1.000 26.21164 1284 ASP A N 1
ATOM 1285 C CA . ASP A 1 160 ? -6.44000 -21.25700 85.50600 1.000 23.95118 1284 ASP A CA 1
ATOM 1286 C C . ASP A 1 160 ? -6.16800 -21.07400 86.99000 1.000 22.28146 1284 ASP A C 1
ATOM 1287 O O . ASP A 1 160 ? -6.37700 -20.00500 87.55200 1.000 26.17386 1284 ASP A O 1
ATOM 1292 N N . VAL A 1 161 ? -5.70500 -22.12700 87.65400 1.000 19.24397 1285 VAL A N 1
ATOM 1293 C CA . VAL A 1 161 ? -5.41600 -22.05100 89.07700 1.000 20.45184 1285 VAL A CA 1
ATOM 1294 C C . VAL A 1 161 ? -3.92800 -22.20000 89.34200 1.000 29.73212 1285 VAL A C 1
ATOM 1295 O O . VAL A 1 161 ? -3.53600 -22.57200 90.43700 1.000 27.18687 1285 VAL A O 1
ATOM 1299 N N . ALA A 1 162 ? -3.11100 -21.90400 88.35200 1.000 20.57973 1286 ALA A N 1
ATOM 1300 C CA . ALA A 1 162 ? -1.66200 -21.93600 88.45200 1.000 25.56331 1286 ALA A CA 1
ATOM 1301 C C . ALA A 1 162 ? -1.10300 -20.53200 88.61300 1.000 25.28876 1286 ALA A C 1
ATOM 1302 O O . ALA A 1 162 ? -1.71200 -19.54200 88.20400 1.000 22.59725 1286 ALA A O 1
ATOM 1304 N N . VAL A 1 163 ? 0.06200 -20.44900 89.23800 1.000 27.83839 1287 VAL A N 1
ATOM 1305 C CA . VAL A 1 163 ? 0.73600 -19.15600 89.34000 1.000 25.92342 1287 VAL A CA 1
ATOM 1306 C C . VAL A 1 163 ? 1.11900 -18.66300 87.95500 1.000 24.23294 1287 VAL A C 1
ATOM 1307 O O . VAL A 1 163 ? 1.04200 -17.47000 87.66100 1.000 30.67498 1287 VAL A O 1
ATOM 1311 N N . THR A 1 164 ? 1.55500 -19.57800 87.09000 1.000 24.73947 1288 THR A N 1
ATOM 1312 C CA . THR A 1 164 ? 1.90000 -19.24700 85.72100 1.000 30.93079 1288 THR A CA 1
ATOM 1313 C C . THR A 1 164 ? 0.64900 -18.99500 84.89100 1.000 32.07947 1288 THR A C 1
ATOM 1314 O O . THR A 1 164 ? -0.47600 -19.28600 85.30900 1.000 25.86056 1288 THR A O 1
ATOM 1318 N N . ASN A 1 165 ? 0.86100 -18.47100 83.68300 1.000 28.60297 1289 ASN A N 1
ATOM 1319 C CA . ASN A 1 165 ? -0.20900 -18.31600 82.69400 1.000 30.19240 1289 ASN A CA 1
ATOM 1320 C C . ASN A 1 165 ? -0.17000 -19.53900 81.79000 1.000 24.05404 1289 ASN A C 1
ATOM 1321 O O . ASN A 1 165 ? 0.65000 -19.60000 80.87400 1.000 24.80765 1289 ASN A O 1
ATOM 1326 N N . CYS A 1 166 ? -1.07100 -20.50600 82.04700 1.000 21.87428 1290 CYS A N 1
ATOM 1327 C CA . CYS A 1 166 ? -0.98300 -21.79100 81.36700 1.000 23.87619 1290 CYS A CA 1
ATOM 1328 C C . CYS A 1 166 ? -1.06500 -21.60900 79.85200 1.000 20.51139 1290 CYS A C 1
ATOM 1329 O O . CYS A 1 166 ? -0.33200 -22.25700 79.10200 1.000 21.11111 1290 CYS A O 1
ATOM 1332 N N . ALA A 1 167 ? -2.00300 -20.78600 79.38600 1.000 19.10621 1291 ALA A N 1
ATOM 1333 C CA . ALA A 1 167 ? -2.19900 -20.59800 77.95700 1.000 21.35180 1291 ALA A CA 1
ATOM 1334 C C . ALA A 1 167 ? -0.96800 -19.97800 77.29200 1.000 23.28223 1291 ALA A C 1
ATOM 1335 O O . ALA A 1 167 ? -0.61400 -20.33600 76.15600 1.000 24.29111 1291 ALA A O 1
ATOM 1337 N N . MET A 1 168 ? -0.29400 -19.06200 77.98500 1.000 23.60477 1292 MET A N 1
ATOM 1338 C CA . MET A 1 168 ? 0.89700 -18.45900 77.40900 1.000 27.35033 1292 MET A CA 1
ATOM 1339 C C . MET A 1 168 ? 2.05100 -19.44000 77.42800 1.000 24.94012 1292 MET A C 1
ATOM 1340 O O . MET A 1 168 ? 2.77900 -19.57500 76.44000 1.000 27.94645 1292 MET A O 1
ATOM 1345 N N . SER A 1 169 ? 2.22800 -20.15200 78.54000 1.000 25.18907 1293 SER A N 1
ATOM 1346 C CA . SER A 1 169 ? 3.38000 -21.05800 78.65900 1.000 26.21426 1293 SER A CA 1
ATOM 1347 C C . SER A 1 169 ? 3.27400 -22.26300 77.74000 1.000 24.74304 1293 SER A C 1
ATOM 1348 O O . SER A 1 169 ? 4.28100 -22.79500 77.27700 1.000 23.89984 1293 SER A O 1
ATOM 1351 N N . TYR A 1 170 ? 2.07100 -22.74700 77.50300 1.000 24.14927 1294 TYR A N 1
ATOM 1352 C CA . TYR A 1 170 ? 1.87000 -23.95200 76.71200 1.000 22.46828 1294 TYR A CA 1
ATOM 1353 C C . TYR A 1 170 ? 1.17100 -23.66200 75.40200 1.000 21.97448 1294 TYR A C 1
ATOM 1354 O O . TYR A 1 170 ? 0.58200 -24.55800 74.80100 1.000 20.52392 1294 TYR A O 1
ATOM 1363 N N . LYS A 1 171 ? 1.24000 -22.41700 74.95900 1.000 20.33764 1295 LYS A N 1
ATOM 1364 C CA . LYS A 1 171 ? 1.03800 -22.02300 73.56900 1.000 21.47404 1295 LYS A CA 1
ATOM 1365 C C . LYS A 1 171 ? -0.31000 -22.45800 73.02100 1.000 22.77557 1295 LYS A C 1
ATOM 1366 O O . LYS A 1 171 ? -0.36900 -23.03100 71.94800 1.000 25.25111 1295 LYS A O 1
ATOM 1372 N N . GLY A 1 172 ? -1.37100 -22.15600 73.73800 1.000 23.32243 1296 GLY A N 1
ATOM 1373 C CA . GLY A 1 172 ? -2.68500 -22.67500 73.42200 1.000 23.29126 1296 GLY A CA 1
ATOM 1374 C C . GLY A 1 172 ? -3.82900 -21.92200 74.06100 1.000 25.34328 1296 GLY A C 1
ATOM 1375 O O . GLY A 1 172 ? -3.67700 -20.78000 74.49000 1.000 25.33184 1296 GLY A O 1
ATOM 1376 N N . ALA A 1 173 ? -4.98600 -22.57500 74.07200 1.000 19.61902 1297 ALA A N 1
ATOM 1377 C CA . ALA A 1 173 ? -6.20800 -22.06200 74.67100 1.000 20.92055 1297 ALA A CA 1
ATOM 1378 C C . ALA A 1 173 ? -7.02300 -23.26100 75.11200 1.000 18.37745 1297 ALA A C 1
ATOM 1379 O O . ALA A 1 173 ? -7.28300 -24.13700 74.27400 1.000 20.39754 1297 ALA A O 1
ATOM 1381 N N . TRP A 1 174 ? -7.45700 -23.30400 76.38300 1.000 15.23735 1298 TRP A N 1
ATOM 1382 C CA . TRP A 1 174 ? -8.02600 -24.56200 76.85900 1.000 16.56449 1298 TRP A CA 1
ATOM 1383 C C . TRP A 1 174 ? -8.69500 -24.34900 78.20400 1.000 15.49764 1298 TRP A C 1
ATOM 1384 O O . TRP A 1 174 ? -8.51000 -23.32500 78.84300 1.000 17.82970 1298 TRP A O 1
ATOM 1395 N N . TRP A 1 175 ? -9.32600 -25.40500 78.70700 1.000 13.56065 1299 TRP A N 1
ATOM 1396 C CA . TRP A 1 175 ? -9.86700 -25.43900 80.04800 1.000 14.03719 1299 TRP A CA 1
ATOM 1397 C C . TRP A 1 175 ? -8.74800 -25.84600 81.00900 1.000 16.74530 1299 TRP A C 1
ATOM 1398 O O . TRP A 1 175 ? -8.74300 -26.91800 81.61100 1.000 16.76193 1299 TRP A O 1
ATOM 1409 N N . TYR A 1 176 ? -7.79400 -24.94100 81.20800 1.000 15.61927 1300 TYR A N 1
ATOM 1410 C CA . TYR A 1 176 ? -6.59200 -25.29200 81.94900 1.000 17.75209 1300 TYR A CA 1
ATOM 1411 C C . TYR A 1 176 ? -6.83400 -25.35400 83.44400 1.000 17.30740 1300 TYR A C 1
ATOM 1412 O O . TYR A 1 176 ? -7.65000 -24.62100 83.99300 1.000 18.76355 1300 TYR A O 1
ATOM 1421 N N . LYS A 1 177 ? -6.10600 -26.25800 84.11300 1.000 19.45611 1301 LYS A N 1
ATOM 1422 C CA . LYS A 1 177 ? -6.09000 -26.31400 85.57100 1.000 17.97259 1301 LYS A CA 1
ATOM 1423 C C . LYS A 1 177 ? -4.70700 -25.87500 86.02600 1.000 21.30398 1301 LYS A C 1
ATOM 1424 O O . LYS A 1 177 ? -4.46400 -24.65500 86.23000 1.000 21.10355 1301 LYS A O 1
ATOM 1430 N N . ASN A 1 178 ? -3.74800 -26.79100 86.18700 1.000 19.22416 1302 ASN A N 1
ATOM 1431 C CA . ASN A 1 178 ? -2.36200 -26.38500 86.44600 1.000 24.84785 1302 ASN A CA 1
ATOM 1432 C C . ASN A 1 178 ? -1.35500 -27.44600 85.97700 1.000 25.18395 1302 ASN A C 1
ATOM 1433 O O . ASN A 1 178 ? -0.59300 -27.96100 86.78600 1.000 27.86304 1302 ASN A O 1
ATOM 1438 N N . CYS A 1 179 ? -1.28000 -27.72700 84.66100 1.000 21.42012 1303 CYS A N 1
ATOM 1439 C CA . CYS A 1 179 ? -2.01200 -26.99600 83.64400 1.000 16.23082 1303 CYS A CA 1
ATOM 1440 C C . CYS A 1 179 ? -2.90000 -27.89600 82.79700 1.000 17.45676 1303 CYS A C 1
ATOM 1441 O O . CYS A 1 179 ? -4.03400 -27.57300 82.60200 1.000 20.30481 1303 CYS A O 1
ATOM 1444 N N . HIS A 1 180 ? -2.35400 -28.98600 82.25800 1.000 16.91490 1304 HIS A N 1
ATOM 1445 C CA . HIS A 1 180 ? -3.14200 -29.80700 81.33700 1.000 16.68916 1304 HIS A CA 1
ATOM 1446 C C . HIS A 1 180 ? -2.62400 -31.23600 81.21200 1.000 16.65055 1304 HIS A C 1
ATOM 1447 O O . HIS A 1 180 ? -1.45400 -31.53700 81.48500 1.000 18.26860 1304 HIS A O 1
ATOM 1454 N N . ARG A 1 181 ? -3.55300 -32.12400 80.81600 1.000 17.05159 1305 ARG A N 1
ATOM 1455 C CA . ARG A 1 181 ? -3.19800 -33.41700 80.22900 1.000 19.29921 1305 ARG A CA 1
ATOM 1456 C C . ARG A 1 181 ? -3.61600 -33.52900 78.76800 1.000 19.28673 1305 ARG A C 1
ATOM 1457 O O . ARG A 1 181 ? -3.16300 -34.45500 78.07700 1.000 20.73879 1305 ARG A O 1
ATOM 1465 N N . THR A 1 182 ? -4.41800 -32.58000 78.27000 1.000 17.29761 1306 THR A N 1
ATOM 1466 C CA . THR A 1 182 ? -4.71400 -32.42300 76.85900 1.000 16.52390 1306 THR A CA 1
ATOM 1467 C C . THR A 1 182 ? -4.56900 -30.96300 76.46100 1.000 17.42935 1306 THR A C 1
ATOM 1468 O O . THR A 1 182 ? -4.88300 -30.06700 77.24900 1.000 18.91970 1306 THR A O 1
ATOM 1472 N N . ASN A 1 183 ? -4.05200 -30.72800 75.26400 1.000 16.56371 1307 ASN A N 1
ATOM 1473 C CA . ASN A 1 183 ? -3.70800 -29.38000 74.79400 1.000 15.22828 1307 ASN A CA 1
ATOM 1474 C C . ASN A 1 183 ? -3.96900 -29.28900 73.29000 1.000 16.76760 1307 ASN A C 1
ATOM 1475 O O . ASN A 1 183 ? -3.10100 -28.96400 72.49600 1.000 18.36231 1307 ASN A O 1
ATOM 1480 N N . LEU A 1 184 ? -5.21600 -29.59200 72.86800 1.000 17.39520 1308 LEU A N 1
ATOM 1481 C CA . LEU A 1 184 ? -5.47000 -29.76600 71.44200 1.000 13.03473 1308 LEU A CA 1
ATOM 1482 C C . LEU A 1 184 ? -5.49800 -28.47500 70.62800 1.000 18.81006 1308 LEU A C 1
ATOM 1483 O O . LEU A 1 184 ? -5.42100 -28.54900 69.37100 1.000 18.95649 1308 LEU A O 1
ATOM 1488 N N . ASN A 1 185 ? -5.53100 -27.30600 71.28600 1.000 20.08291 1309 ASN A N 1
ATOM 1489 C CA . ASN A 1 185 ? -5.33300 -26.04400 70.59500 1.000 18.19603 1309 ASN A CA 1
ATOM 1490 C C . ASN A 1 185 ? -3.91800 -25.50100 70.73700 1.000 20.98845 1309 ASN A C 1
ATOM 1491 O O . ASN A 1 185 ? -3.70900 -24.31900 70.46900 1.000 19.54378 1309 ASN A O 1
ATOM 1496 N N . GLY A 1 186 ? -2.95200 -26.33700 71.12600 1.000 19.67638 1310 GLY A N 1
ATOM 1497 C CA . GLY A 1 186 ? -1.56100 -25.94600 71.28600 1.000 21.05015 1310 GLY A CA 1
ATOM 1498 C C . GLY A 1 186 ? -0.84400 -25.87300 69.96000 1.000 19.76319 1310 GLY A C 1
ATOM 1499 O O . GLY A 1 186 ? -1.43800 -25.94200 68.88600 1.000 20.14028 1310 GLY A O 1
ATOM 1500 N N . LYS A 1 187 ? 0.47200 -25.73800 70.04500 1.000 22.74869 1311 LYS A N 1
ATOM 1501 C CA . LYS A 1 187 ? 1.28300 -25.37600 68.88700 1.000 22.53636 1311 LYS A CA 1
ATOM 1502 C C . LYS A 1 187 ? 1.52100 -26.58700 67.99100 1.000 20.33711 1311 LYS A C 1
ATOM 1503 O O . LYS A 1 187 ? 2.00900 -27.63200 68.43700 1.000 24.18580 1311 LYS A O 1
ATOM 1509 N N . TYR A 1 188 ? 1.16400 -26.45100 66.72900 1.000 25.72869 1312 TYR A N 1
ATOM 1510 C CA . TYR A 1 188 ? 1.30600 -27.56900 65.81300 1.000 22.92196 1312 TYR A CA 1
ATOM 1511 C C . TYR A 1 188 ? 2.76500 -27.98900 65.66900 1.000 26.19317 1312 TYR A C 1
ATOM 1512 O O . TYR A 1 188 ? 3.67000 -27.15800 65.47100 1.000 24.06685 1312 TYR A O 1
ATOM 1521 N N . GLY A 1 189 ? 2.99000 -29.30000 65.75200 1.000 26.03468 1313 GLY A N 1
ATOM 1522 C CA . GLY A 1 189 ? 4.29800 -29.85900 65.50400 1.000 24.79797 1313 GLY A CA 1
ATOM 1523 C C . GLY A 1 189 ? 5.31000 -29.62800 66.58500 1.000 27.26013 1313 GLY A C 1
ATOM 1524 O O . GLY A 1 189 ? 6.46000 -29.96600 66.37100 1.000 28.12013 1313 GLY A O 1
ATOM 1525 N N . GLU A 1 190 ? 4.92900 -29.04000 67.71300 1.000 26.31857 1314 GLU A N 1
ATOM 1526 C CA . GLU A 1 190 ? 5.85900 -28.66200 68.77600 1.000 29.93868 1314 GLU A CA 1
ATOM 1527 C C . GLU A 1 190 ? 6.04600 -29.82100 69.75700 1.000 28.64388 1314 GLU A C 1
ATOM 1528 O O . GLU A 1 190 ? 5.09400 -30.23300 70.43600 1.000 28.58467 1314 GLU A O 1
ATOM 1534 N N . SER A 1 191 ? 7.26800 -30.33500 69.83500 1.000 25.89356 1315 SER A N 1
ATOM 1535 C CA . SER A 1 191 ? 7.59600 -31.46400 70.70100 1.000 30.00510 1315 SER A CA 1
ATOM 1536 C C . SER A 1 191 ? 8.05600 -31.04100 72.09700 1.000 33.76451 1315 SER A C 1
ATOM 1537 O O . SER A 1 191 ? 8.13100 -31.87800 73.00900 1.000 31.00273 1315 SER A O 1
ATOM 1540 N N . ARG A 1 192 ? 8.38700 -29.77900 72.28500 1.000 27.97486 1316 ARG A N 1
ATOM 1541 C CA . ARG A 1 192 ? 8.79000 -29.30700 73.59600 1.000 25.88898 1316 ARG A CA 1
ATOM 1542 C C . ARG A 1 192 ? 7.72000 -29.58800 74.63600 1.000 24.23564 1316 ARG A C 1
ATOM 1543 O O . ARG A 1 192 ? 6.52300 -29.43500 74.37800 1.000 24.16626 1316 ARG A O 1
ATOM 1551 N N . HIS A 1 193 ? 8.17000 -29.97100 75.83500 1.000 27.08943 1317 HIS A N 1
ATOM 1552 C CA . HIS A 1 193 ? 7.27100 -30.51300 76.85100 1.000 24.45006 1317 HIS A CA 1
ATOM 1553 C C . HIS A 1 193 ? 6.03000 -29.64300 77.04900 1.000 24.09839 1317 HIS A C 1
ATOM 1554 O O . HIS A 1 193 ? 6.13000 -28.45900 77.32800 1.000 25.03311 1317 HIS A O 1
ATOM 1561 N N . SER A 1 194 ? 4.85800 -30.23800 76.87000 1.000 20.74253 1318 SER A N 1
ATOM 1562 C CA . SER A 1 194 ? 3.52000 -29.70700 77.10400 1.000 22.54784 1318 SER A CA 1
ATOM 1563 C C . SER A 1 194 ? 3.13300 -28.54000 76.21100 1.000 19.47352 1318 SER A C 1
ATOM 1564 O O . SER A 1 194 ? 2.05100 -28.04300 76.35600 1.0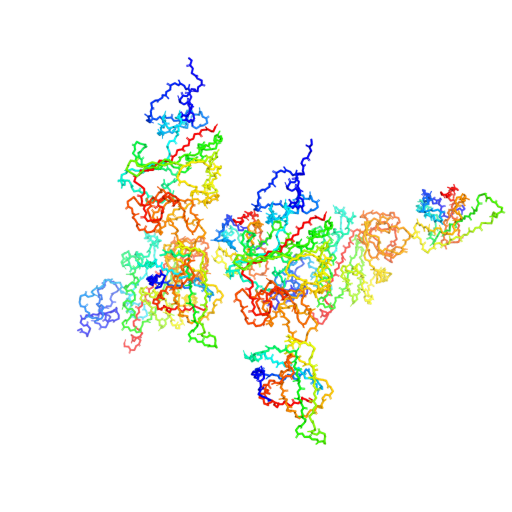00 20.08960 1318 SER A O 1
ATOM 1567 N N . GLN A 1 195 ? 3.97200 -28.12300 75.26300 1.000 21.08217 1319 GLN A N 1
ATOM 1568 C CA . GLN A 1 195 ? 3.61800 -26.99300 74.41200 1.000 18.93953 1319 GLN A CA 1
ATOM 1569 C C . GLN A 1 195 ? 2.87200 -27.35500 73.14600 1.000 26.54770 1319 GLN A C 1
ATOM 1570 O O . GLN A 1 195 ? 2.26400 -26.46500 72.52200 1.000 23.02475 1319 GLN A O 1
ATOM 1576 N N . GLY A 1 196 ? 2.88700 -28.62300 72.75400 1.000 21.17787 1320 GLY A N 1
ATOM 1577 C CA . GLY A 1 196 ? 2.28700 -29.04800 71.51100 1.000 21.27143 1320 GLY A CA 1
ATOM 1578 C C . GLY A 1 196 ? 0.88100 -29.60800 71.68100 1.000 20.84151 1320 GLY A C 1
ATOM 1579 O O . GLY A 1 196 ? 0.22700 -29.46500 72.71600 1.000 19.04226 1320 GLY A O 1
ATOM 1580 N N . ILE A 1 197 ? 0.40700 -30.25800 70.62700 1.000 21.70914 1321 ILE A N 1
ATOM 1581 C CA . ILE A 1 197 ? -0.93000 -30.83300 70.62100 1.000 16.97322 1321 ILE A CA 1
ATOM 1582 C C . ILE A 1 197 ? -0.88400 -32.18000 71.33900 1.000 19.67142 1321 ILE A C 1
ATOM 1583 O O . ILE A 1 197 ? -0.64800 -33.22300 70.71900 1.000 22.18958 1321 ILE A O 1
ATOM 1588 N N . ASN A 1 198 ? -1.14200 -32.17500 72.62800 1.000 17.43316 1322 ASN A N 1
ATOM 1589 C CA . ASN A 1 198 ? -0.89300 -33.34000 73.47000 1.000 22.00769 1322 ASN A CA 1
ATOM 1590 C C . ASN A 1 198 ? -2.21100 -34.03100 73.80400 1.000 17.31363 1322 ASN A C 1
ATOM 1591 O O . ASN A 1 198 ? -3.22100 -33.38100 74.12400 1.000 18.01186 1322 ASN A O 1
ATOM 1596 N N . TRP A 1 199 ? -2.17500 -35.35300 73.82900 1.000 16.10123 1323 TRP A N 1
ATOM 1597 C CA . TRP A 1 199 ? -3.20000 -36.14000 74.52300 1.000 19.38161 1323 TRP A CA 1
ATOM 1598 C C . TRP A 1 199 ? -2.37500 -37.07500 75.39500 1.000 19.36952 1323 TRP A C 1
ATOM 1599 O O . TRP A 1 199 ? -1.80800 -38.05800 74.90200 1.000 17.45085 1323 TRP A O 1
ATOM 1610 N N . TYR A 1 200 ? -2.26400 -36.76100 76.68100 1.000 19.70743 1324 TYR A N 1
ATOM 1611 C CA . TYR A 1 200 ? -1.19200 -37.33000 77.49100 1.000 19.65262 1324 TYR A CA 1
ATOM 1612 C C . TYR A 1 200 ? -1.21200 -38.85200 77.52600 1.000 20.42897 1324 TYR A C 1
ATOM 1613 O O . TYR A 1 200 ? -0.18200 -39.51000 77.33700 1.000 18.90045 1324 TYR A O 1
ATOM 1622 N N . HIS A 1 201 ? -2.36600 -39.44100 77.78500 1.000 20.70789 1325 HIS A N 1
ATOM 1623 C CA . HIS A 1 201 ? -2.39200 -40.88900 77.98000 1.000 24.51325 1325 HIS A CA 1
ATOM 1624 C C . HIS A 1 201 ? -2.15700 -41.66500 76.69500 1.000 25.38326 1325 HIS A C 1
ATOM 1625 O O . HIS A 1 201 ? -1.84300 -42.86400 76.77300 1.000 31.28170 1325 HIS A O 1
ATOM 1632 N N . TRP A 1 202 ? -2.23100 -41.01000 75.53400 1.000 22.56987 1326 TRP A N 1
ATOM 1633 C CA . TRP A 1 202 ? -1.90000 -41.68800 74.28800 1.000 20.31872 1326 TRP A CA 1
ATOM 1634 C C . TRP A 1 202 ? -0.43900 -41.54600 73.89800 1.000 24.54050 1326 TRP A C 1
ATOM 1635 O O . TRP A 1 202 ? 0.21900 -42.54500 73.59100 1.000 24.88258 1326 TRP A O 1
ATOM 1646 N N . LYS A 1 203 ? 0.10200 -40.32100 73.91500 1.000 22.52410 1327 LYS A N 1
ATOM 1647 C CA . LYS A 1 203 ? 1.46900 -40.10100 73.42800 1.000 24.03701 1327 LYS A CA 1
ATOM 1648 C C . LYS A 1 203 ? 2.31800 -39.24400 74.34700 1.000 23.47376 1327 LYS A C 1
ATOM 1649 O O . LYS A 1 203 ? 3.42400 -38.88400 73.97000 1.000 26.34344 1327 LYS A O 1
ATOM 1655 N N . GLY A 1 204 ? 1.82700 -38.88600 75.50000 1.000 18.57926 1328 GLY A N 1
ATOM 1656 C CA . GLY A 1 204 ? 2.67600 -38.15400 76.42500 1.000 22.13976 1328 GLY A CA 1
ATOM 1657 C C . GLY A 1 204 ? 2.72700 -36.66400 76.11800 1.000 20.80779 1328 GLY A C 1
ATOM 1658 O O . GLY A 1 204 ? 1.88200 -36.10300 75.39100 1.000 20.19493 1328 GLY A O 1
ATOM 1659 N N . HIS A 1 205 ? 3.71400 -35.99800 76.75600 1.000 23.32463 1329 HIS A N 1
ATOM 1660 C CA . HIS A 1 205 ? 3.79200 -34.54900 76.73000 1.000 25.01071 1329 HIS A CA 1
ATOM 1661 C C . HIS A 1 205 ? 4.85700 -34.04000 75.76500 1.000 24.10706 1329 HIS A C 1
ATOM 1662 O O . HIS A 1 205 ? 4.97500 -32.83400 75.58800 1.000 25.46121 1329 HIS A O 1
ATOM 1669 N N . GLU A 1 206 ? 5.63200 -34.91900 75.14200 1.000 23.65906 1330 GLU A N 1
ATOM 1670 C CA . GLU A 1 206 ? 6.69400 -34.51900 74.21800 1.000 23.14018 1330 GLU A CA 1
ATOM 1671 C C . GLU A 1 206 ? 6.42200 -35.04600 72.82100 1.000 29.03094 1330 GLU A C 1
ATOM 1672 O O . GLU A 1 206 ? 7.34400 -35.33400 72.07900 1.000 31.60119 1330 GLU A O 1
ATOM 1678 N N . PHE A 1 207 ? 5.15100 -35.22900 72.48700 1.000 25.88872 1331 PHE A N 1
ATOM 1679 C CA . PHE A 1 207 ? 4.72700 -35.61600 71.15100 1.000 28.97553 1331 PHE A CA 1
ATOM 1680 C C . PHE A 1 207 ? 3.52600 -34.76400 70.76000 1.000 24.37014 1331 PHE A C 1
ATOM 1681 O O . PHE A 1 207 ? 2.51800 -34.69800 71.49000 1.000 26.41631 1331 PHE A O 1
ATOM 1689 N N . SER A 1 208 ? 3.61200 -34.13100 69.60000 1.000 23.74149 1332 SER A N 1
ATOM 1690 C CA . SER A 1 208 ? 2.52200 -33.30300 69.08600 1.000 19.12129 1332 SER A CA 1
ATOM 1691 C C . SER A 1 208 ? 1.77000 -34.12500 68.03300 1.000 24.00406 1332 SER A C 1
ATOM 1692 O O . SER A 1 208 ? 2.39100 -34.62100 67.07700 1.000 21.98327 1332 SER A O 1
ATOM 1695 N N . ILE A 1 209 ? 0.45900 -34.26400 68.21700 1.000 22.49637 1333 ILE A N 1
ATOM 1696 C CA . ILE A 1 209 ? -0.36400 -35.14500 67.38700 1.000 22.36355 1333 ILE A CA 1
ATOM 1697 C C . ILE A 1 209 ? -0.65500 -34.44200 66.06200 1.000 25.13064 1333 ILE A C 1
ATOM 1698 O O . ILE A 1 209 ? -1.11100 -33.29100 66.06200 1.000 21.91585 1333 ILE A O 1
ATOM 1703 N N . PRO A 1 210 ? -0.35500 -35.05900 64.92600 1.000 21.05453 1334 PRO A N 1
ATOM 1704 C CA . PRO A 1 210 ? -0.48800 -34.33500 63.65600 1.000 25.95362 1334 PRO A CA 1
ATOM 1705 C C . PRO A 1 210 ? -1.92500 -34.21700 63.14200 1.000 25.17859 1334 PRO A C 1
ATOM 1706 O O . PRO A 1 210 ? -2.17200 -33.38600 62.25400 1.000 29.02076 1334 PRO A O 1
ATOM 1710 N N . PHE A 1 211 ? -2.86800 -35.05100 63.60300 1.000 21.51486 1335 PHE A N 1
ATOM 1711 C CA . PHE A 1 211 ? -4.26000 -34.89400 63.17500 1.000 21.83415 1335 PHE A CA 1
ATOM 1712 C C . PHE A 1 211 ? -5.19900 -35.09300 64.34200 1.000 21.93141 1335 PHE A C 1
ATOM 1713 O O . PHE A 1 211 ? -5.05600 -36.07200 65.07800 1.000 21.85937 1335 PHE A O 1
ATOM 1721 N N . VAL A 1 212 ? -6.12100 -34.14900 64.53500 1.000 22.09649 1336 VAL A N 1
ATOM 1722 C CA A VAL A 1 212 ? -7.11600 -34.29100 65.58400 0.559 21.31740 1336 VAL A CA 1
ATOM 1723 C CA B VAL A 1 212 ? -7.07000 -34.15400 65.65200 0.441 21.41887 1336 VAL A CA 1
ATOM 1724 C C . VAL A 1 212 ? -8.39900 -33.59400 65.15700 1.000 23.23180 1336 VAL A C 1
ATOM 1725 O O . VAL A 1 212 ? -8.40500 -32.61500 64.42000 1.000 19.95902 1336 VAL A O 1
ATOM 1732 N N . GLU A 1 213 ? -9.51400 -34.16700 65.57900 1.000 19.07519 1337 GLU A N 1
ATOM 1733 C CA . GLU A 1 213 ? -10.84900 -33.60100 65.33500 1.000 17.48598 1337 GLU A CA 1
ATOM 1734 C C . GLU A 1 213 ? -11.62900 -33.72200 66.63800 1.000 21.37186 1337 GLU A C 1
ATOM 1735 O O . GLU A 1 213 ? -11.65800 -34.80400 67.26300 1.000 22.20014 1337 GLU A O 1
ATOM 1741 N N . MET A 1 214 ? -12.30000 -32.64400 67.03100 1.000 17.93859 1338 MET A N 1
ATOM 1742 C CA . MET A 1 214 ? -13.23000 -32.68800 68.16300 1.000 15.93391 1338 MET A CA 1
ATOM 1743 C C . MET A 1 214 ? -14.63400 -32.52600 67.60200 1.000 15.16829 1338 MET A C 1
ATOM 1744 O O . MET A 1 214 ? -14.86500 -31.64400 66.77200 1.000 16.50097 1338 MET A O 1
ATOM 1749 N N . LYS A 1 215 ? -15.56200 -33.35700 68.04800 1.000 13.67370 1339 LYS A N 1
ATOM 1750 C CA . LYS A 1 215 ? -16.86900 -33.39200 67.41900 1.000 15.11129 1339 LYS A CA 1
ATOM 1751 C C . LYS A 1 215 ? -17.93900 -33.78400 68.42900 1.000 15.30343 1339 LYS A C 1
ATOM 1752 O O . LYS A 1 215 ? -17.64500 -34.40500 69.46200 1.000 17.32120 1339 LYS A O 1
ATOM 1758 N N . MET A 1 216 ? -19.20000 -33.42100 68.11300 1.000 17.00547 1340 MET A N 1
ATOM 1759 C CA . MET A 1 216 ? -20.29000 -33.68400 69.05000 1.000 14.83512 1340 MET A CA 1
ATOM 1760 C C . MET A 1 216 ? -21.56100 -34.15800 68.33200 1.000 13.94288 1340 MET A C 1
ATOM 1761 O O . MET A 1 216 ? -21.84300 -33.78700 67.19100 1.000 18.77840 1340 MET A O 1
ATOM 1766 N N . ARG A 1 217 ? -22.34800 -34.97400 69.02500 1.000 16.42819 1341 ARG A N 1
ATOM 1767 C CA . ARG A 1 217 ? -23.57800 -35.53800 68.48600 1.000 18.25117 1341 ARG A CA 1
ATOM 1768 C C . ARG A 1 217 ? -24.56100 -35.74900 69.63300 1.000 19.10610 1341 ARG A C 1
ATOM 1769 O O . ARG A 1 217 ? -24.14100 -36.09200 70.75100 1.000 19.21448 1341 ARG A O 1
ATOM 1777 N N . PRO A 1 218 ? -25.86900 -35.59700 69.37900 1.000 21.47855 1342 PRO A N 1
ATOM 1778 C CA . PRO A 1 218 ? -26.85000 -35.86700 70.43100 1.000 18.15808 1342 PRO A CA 1
ATOM 1779 C C . PRO A 1 218 ? -26.78900 -37.32800 70.87900 1.000 20.55721 1342 PRO A C 1
ATOM 1780 O O . PRO A 1 218 ? -26.72700 -38.26200 70.05700 1.000 22.45632 1342 PRO A O 1
ATOM 1784 N N . TYR A 1 219 ? -26.78200 -37.52000 72.20300 1.000 17.82827 1343 TYR A N 1
ATOM 1785 C CA . TYR A 1 219 ? -26.82400 -38.87600 72.77000 1.000 18.95776 1343 TYR A CA 1
ATOM 1786 C C . TYR A 1 219 ? -27.96500 -39.69800 72.17400 1.000 19.88882 1343 TYR A C 1
ATOM 1787 O O . TYR A 1 219 ? -27.81600 -40.89100 71.87200 1.000 21.89674 1343 TYR A O 1
ATOM 1796 N N . ASN A 1 220 ? -29.12900 -39.09400 72.01600 1.000 19.37156 1344 ASN A N 1
ATOM 1797 C CA A ASN A 1 220 ? -30.28700 -39.86600 71.56200 0.441 25.67049 1344 ASN A CA 1
ATOM 1798 C CA B ASN A 1 220 ? -30.28300 -39.87600 71.56800 0.559 25.66605 1344 ASN A CA 1
ATOM 1799 C C . ASN A 1 220 ? -30.11600 -40.43500 70.15500 1.000 25.25730 1344 ASN A C 1
ATOM 1800 O O . ASN A 1 220 ? -30.93500 -41.24700 69.72200 1.000 21.75846 1344 ASN A O 1
ATOM 1809 N N . HIS A 1 221 ? -29.09600 -40.02900 69.42000 1.000 24.76288 1345 HIS A N 1
ATOM 1810 C CA . HIS A 1 221 ? -28.85500 -40.65100 68.12300 1.000 26.01277 1345 HIS A CA 1
ATOM 1811 C C . HIS A 1 221 ? -28.48300 -42.12200 68.24700 1.000 28.73372 1345 HIS A C 1
ATOM 1812 O O . HIS A 1 221 ? -28.62400 -42.87800 67.26100 1.000 27.85335 1345 HIS A O 1
ATOM 1819 N N . ARG A 1 222 ? -28.02900 -42.54500 69.43100 1.000 20.83174 1346 ARG A N 1
ATOM 1820 C CA . ARG A 1 222 ? -27.78400 -43.95900 69.66000 1.000 21.67071 1346 ARG A CA 1
ATOM 1821 C C . ARG A 1 222 ? -29.06600 -44.79000 69.51800 1.000 23.08785 1346 ARG A C 1
ATOM 1822 O O . ARG A 1 222 ? -29.01500 -45.98300 69.17400 1.000 24.41430 1346 ARG A O 1
ATOM 1830 N N . LEU A 1 223 ? -30.21800 -44.20000 69.82900 1.000 26.27744 1347 LEU A N 1
ATOM 1831 C CA . LEU A 1 223 ? -31.48800 -44.93300 69.65300 1.000 30.52398 1347 LEU A CA 1
ATOM 1832 C C . LEU A 1 223 ? -31.85900 -45.07000 68.18100 1.000 34.78884 1347 LEU A C 1
ATOM 1833 O O . LEU A 1 223 ? -32.78600 -45.80300 67.85900 1.000 51.98354 1347 LEU A O 1
ATOM 1838 N N . MET A 1 224 ? -31.13200 -44.41300 67.29000 1.000 52.12483 1348 MET A N 1
ATOM 1839 C CA . MET A 1 224 ? -31.49000 -44.30900 65.88300 1.000 61.75141 1348 MET A CA 1
ATOM 1840 C C . MET A 1 224 ? -30.23700 -44.03800 65.04900 1.000 54.81326 1348 MET A C 1
ATOM 1841 O O . MET A 1 224 ? -30.33600 -43.68000 63.87900 1.000 67.97624 1348 MET A O 1
ATOM 1846 N N . SER B 2 4 ? 25.21000 -37.04700 87.55900 1.000 57.50679 309 SER B N 1
ATOM 1847 C CA . SER B 2 4 ? 24.61100 -37.23500 88.86700 1.000 53.68541 309 SER B CA 1
ATOM 1848 C C . SER B 2 4 ? 23.27700 -36.49200 88.95900 1.000 57.76365 309 SER B C 1
ATOM 1849 O O . SER B 2 4 ? 22.31400 -37.01600 89.52900 1.000 60.60783 309 SER B O 1
ATOM 1852 N N . VAL B 2 5 ? 23.22300 -35.27100 88.40800 1.000 47.74408 310 VAL B N 1
ATOM 1853 C CA . VAL B 2 5 ? 21.98000 -34.52000 88.40700 1.000 45.14986 310 VAL B CA 1
ATOM 1854 C C . VAL B 2 5 ? 20.98700 -35.16300 87.44000 1.000 45.89432 310 VAL B C 1
ATOM 1855 O O . VAL B 2 5 ? 21.36600 -35.75500 86.41600 1.000 44.33918 310 VAL B O 1
ATOM 1859 N N . CYS B 2 6 ? 19.69200 -35.02400 87.75300 1.000 42.53808 311 CYS B N 1
ATOM 1860 C CA . CYS B 2 6 ? 18.63200 -35.57600 86.90200 1.000 42.48266 311 CYS B CA 1
ATOM 1861 C C . CYS B 2 6 ? 18.07300 -34.55900 85.91400 1.000 43.64194 311 CYS B C 1
ATOM 1862 O O . CYS B 2 6 ? 17.24400 -34.92500 85.06300 1.000 44.71211 311 CYS B O 1
ATOM 1865 N N . SER B 2 7 ? 18.49300 -33.29700 86.00600 1.000 40.76488 312 SER B N 1
ATOM 1866 C CA . SER B 2 7 ? 18.09800 -32.30900 85.01400 1.000 40.11849 312 SER B CA 1
ATOM 1867 C C . SER B 2 7 ? 19.10900 -31.17500 85.07100 1.000 41.13757 312 SER B C 1
ATOM 1868 O O . SER B 2 7 ? 19.89200 -31.06500 86.01100 1.000 42.13245 312 SER B O 1
ATOM 1871 N N . SER B 2 8 ? 19.08200 -30.32900 84.05500 1.000 40.94102 313 SER B N 1
ATOM 1872 C CA . SER B 2 8 ? 19.80600 -29.06700 84.15200 1.000 43.23451 313 SER B CA 1
ATOM 1873 C C . SER B 2 8 ? 19.05600 -28.10900 85.08700 1.000 43.04963 313 SER B C 1
ATOM 1874 O O . SER B 2 8 ? 18.00000 -28.43000 85.65600 1.000 45.48529 313 SER B O 1
ATOM 1877 N N . GLU B 2 9 ? 19.59300 -26.88200 85.22300 1.000 45.77790 314 GLU B N 1
ATOM 1878 C CA . GLU B 2 9 ? 19.00500 -25.93900 86.15400 1.000 46.12268 314 GLU B CA 1
ATOM 1879 C C . GLU B 2 9 ? 17.74800 -25.29800 85.56100 1.000 47.58642 314 GLU B C 1
ATOM 1880 O O . GLU B 2 9 ? 17.64500 -25.11900 84.34600 1.000 43.29902 314 GLU B O 1
ATOM 1886 N N . PRO B 2 10 ? 16.77800 -24.94300 86.40100 1.000 42.68694 315 PRO B N 1
ATOM 1887 C CA . PRO B 2 10 ? 15.68700 -24.08000 85.93000 1.000 43.50496 315 PRO B CA 1
ATOM 1888 C C . PRO B 2 10 ? 16.24600 -22.73000 85.51700 1.000 53.50513 315 PRO B C 1
ATOM 1889 O O . PRO B 2 10 ? 17.11900 -22.17400 86.18900 1.000 47.99242 315 PRO B O 1
ATOM 1893 N N . GLU B 2 11 ? 15.74800 -22.20400 84.40300 1.000 47.94355 316 GLU B N 1
ATOM 1894 C CA . GLU B 2 11 ? 16.36900 -21.04900 83.77400 1.000 52.43622 316 GLU B CA 1
ATOM 1895 C C . GLU B 2 11 ? 15.50400 -19.80900 83.92400 1.000 54.74062 316 GLU B C 1
ATOM 1896 O O . GLU B 2 11 ? 14.30400 -19.88500 84.18300 1.000 43.50330 316 GLU B O 1
ATOM 1902 N N . ASN B 2 12 ? 16.14900 -18.65700 83.77600 1.000 40.19932 317 ASN B N 1
ATOM 1903 C CA . ASN B 2 12 ? 15.46500 -17.36800 83.79400 1.000 53.66084 317 ASN B CA 1
ATOM 1904 C C . ASN B 2 12 ? 14.64700 -17.18700 85.06900 1.000 48.67152 317 ASN B C 1
ATOM 1905 O O . ASN B 2 12 ? 13.52100 -16.69100 85.04300 1.000 51.59497 317 ASN B O 1
ATOM 1910 N N . VAL B 2 13 ? 15.22100 -17.57400 86.19700 1.000 40.50346 318 VAL B N 1
ATOM 1911 C CA . VAL B 2 13 ? 14.57300 -17.36500 87.48500 1.000 40.51387 318 VAL B CA 1
ATOM 1912 C C . VAL B 2 13 ? 14.44100 -15.85900 87.71900 1.000 51.79377 318 VAL B C 1
ATOM 1913 O O . VAL B 2 13 ? 15.43900 -15.14500 87.84400 1.000 62.54558 318 VAL B O 1
ATOM 1917 N N . GLN B 2 14 ? 13.21700 -15.38200 87.78400 1.000 45.34100 319 GLN B N 1
ATOM 1918 C CA . GLN B 2 14 ? 12.90100 -13.98500 87.99500 1.000 63.58683 319 GLN B CA 1
ATOM 1919 C C . GLN B 2 14 ? 12.16800 -13.85800 89.32000 1.000 64.43076 319 GLN B C 1
ATOM 1920 O O . GLN B 2 14 ? 11.36300 -14.72500 89.67900 1.000 50.08691 319 GLN B O 1
ATOM 1926 N N . ALA B 2 15 ? 12.46900 -12.77700 90.04400 1.000 70.28203 320 ALA B N 1
ATOM 1927 C CA . ALA B 2 15 ? 11.90900 -12.51700 91.36000 1.000 67.71968 320 ALA B CA 1
ATOM 1928 C C . ALA B 2 15 ? 10.68200 -11.61700 91.30400 1.000 74.26562 320 ALA B C 1
ATOM 1929 O O . ALA B 2 15 ? 9.65900 -11.93400 91.91500 1.000 78.05454 320 ALA B O 1
ATOM 1931 N N . ASP B 2 16 ? 10.77400 -10.49100 90.59600 1.000 63.49407 321 ASP B N 1
ATOM 1932 C CA . ASP B 2 16 ? 9.65600 -9.58700 90.35700 1.000 70.83270 321 ASP B CA 1
ATOM 1933 C C . ASP B 2 16 ? 8.81500 -9.38100 91.61300 1.000 60.55042 321 ASP B C 1
ATOM 1934 O O . ASP B 2 16 ? 7.79300 -10.05100 91.80200 1.000 56.27349 321 ASP B O 1
ATOM 1939 N N . PRO B 2 17 ? 9.20500 -8.46500 92.49100 1.000 52.53189 322 PRO B N 1
ATOM 1940 C CA . PRO B 2 17 ? 8.35100 -8.15600 93.64600 1.000 52.00022 322 PRO B CA 1
ATOM 1941 C C . PRO B 2 17 ? 6.97100 -7.70300 93.19500 1.000 55.03332 322 PRO B C 1
ATOM 1942 O O . PRO B 2 17 ? 6.83700 -6.82100 92.34300 1.000 58.29526 322 PRO B O 1
ATOM 1946 N N . GLU B 2 18 ? 5.93800 -8.33300 93.76000 1.000 55.95905 323 GLU B N 1
ATOM 1947 C CA . GLU B 2 18 ? 4.57800 -7.87200 93.52600 1.000 52.53035 323 GLU B CA 1
ATOM 1948 C C . GLU B 2 18 ? 4.27800 -6.62300 94.34800 1.000 58.06312 323 GLU B C 1
ATOM 1949 O O . GLU B 2 18 ? 3.64200 -5.68300 93.85700 1.000 60.52204 323 GLU B O 1
ATOM 1955 N N . ASN B 2 19 ? 4.71500 -6.60100 95.60500 1.000 57.82188 324 ASN B N 1
ATOM 1956 C CA . ASN B 2 19 ? 4.60900 -5.41600 96.46000 1.000 61.32389 324 ASN B CA 1
ATOM 1957 C C . ASN B 2 19 ? 5.77000 -5.46100 97.44900 1.000 63.72441 324 ASN B C 1
ATOM 1958 O O . ASN B 2 19 ? 6.81700 -6.05200 97.14400 1.000 64.10354 324 ASN B O 1
ATOM 1963 N N . TYR B 2 20 ? 5.60800 -4.86700 98.63400 1.000 62.44165 325 TYR B N 1
ATOM 1964 C CA . TYR B 2 20 ? 6.69300 -4.88500 99.60300 1.000 68.79968 325 TYR B CA 1
ATOM 1965 C C . TYR B 2 20 ? 6.80700 -6.20800 100.34800 1.000 65.40782 325 TYR B C 1
ATOM 1966 O O . TYR B 2 20 ? 7.82000 -6.42100 101.01600 1.000 72.08116 325 TYR B O 1
ATOM 1975 N N . THR B 2 21 ? 5.80600 -7.09800 100.24900 1.000 70.58092 326 THR B N 1
ATOM 1976 C CA . THR B 2 21 ? 5.75500 -8.31500 101.05800 1.000 62.63114 326 THR B CA 1
ATOM 1977 C C . THR B 2 21 ? 5.53400 -9.59900 100.25700 1.000 67.72718 326 THR B C 1
ATOM 1978 O O . THR B 2 21 ? 5.46000 -10.68400 100.85400 1.000 59.17685 326 THR B O 1
ATOM 1982 N N . SER B 2 22 ? 5.40600 -9.52100 98.94300 1.000 63.57171 327 SER B N 1
ATOM 1983 C CA . SER B 2 22 ? 5.09200 -10.68800 98.13500 1.000 48.40021 327 SER B CA 1
ATOM 1984 C C . SER B 2 22 ? 6.00600 -10.72300 96.92300 1.000 54.65197 327 SER B C 1
ATOM 1985 O O . SER B 2 22 ? 6.25600 -9.69300 96.27600 1.000 53.78706 327 SER B O 1
ATOM 1988 N N . LEU B 2 23 ? 6.47400 -11.92200 96.61200 1.000 51.22647 328 LEU B N 1
ATOM 1989 C CA . LEU B 2 23 ? 7.46100 -12.16200 95.57500 1.000 47.72989 328 LEU B CA 1
ATOM 1990 C C . LEU B 2 23 ? 6.88700 -13.16100 94.58200 1.000 47.69223 328 LEU B C 1
ATOM 1991 O O . LEU B 2 23 ? 6.39200 -14.22000 94.97400 1.000 40.84636 328 LEU B O 1
ATOM 1996 N N . LEU B 2 24 ? 6.92000 -12.80900 93.30400 1.000 51.75983 329 LEU B N 1
ATOM 1997 C CA . LEU B 2 24 ? 6.47200 -13.70100 92.23400 1.000 42.32410 329 LEU B CA 1
ATOM 1998 C C . LEU B 2 24 ? 7.71000 -14.37900 91.68000 1.000 48.09898 329 LEU B C 1
ATOM 1999 O O . LEU B 2 24 ? 8.46300 -13.78200 90.90300 1.000 50.63873 329 LEU B O 1
ATOM 2004 N N . VAL B 2 25 ? 7.91600 -15.63200 92.07400 1.000 46.10991 330 VAL B N 1
ATOM 2005 C CA . VAL B 2 25 ? 9.05500 -16.39900 91.59900 1.000 41.97690 330 VAL B CA 1
ATOM 2006 C C . VAL B 2 25 ? 8.58700 -17.21400 90.41100 1.000 37.55714 330 VAL B C 1
ATOM 2007 O O . VAL B 2 25 ? 7.61600 -17.96600 90.52400 1.000 36.64647 330 VAL B O 1
ATOM 2011 N N . THR B 2 26 ? 9.24200 -17.02700 89.27300 1.000 37.50929 331 THR B N 1
ATOM 2012 C CA . THR B 2 26 ? 8.95300 -17.78300 88.07700 1.000 36.39431 331 THR B CA 1
ATOM 2013 C C . THR B 2 26 ? 10.26600 -18.29600 87.51600 1.000 36.78660 331 THR B C 1
ATOM 2014 O O . THR B 2 26 ? 11.33800 -17.73300 87.75500 1.000 42.60253 331 THR B O 1
ATOM 2018 N N . TRP B 2 27 ? 10.16200 -19.37100 86.73700 1.000 35.93102 332 TRP B N 1
ATOM 2019 C CA . TRP B 2 27 ? 11.31000 -19.98500 86.09900 1.000 36.28024 332 TRP B CA 1
ATOM 2020 C C . TRP B 2 27 ? 10.83900 -20.72000 84.84900 1.000 35.23760 332 TRP B C 1
ATOM 2021 O O . TRP B 2 27 ? 9.63800 -20.83500 84.56300 1.000 34.23463 332 TRP B O 1
ATOM 2032 N N . GLU B 2 28 ? 11.81200 -21.21100 84.09800 1.000 37.89641 333 GLU B N 1
ATOM 2033 C CA . GLU B 2 28 ? 11.55000 -22.03300 82.92900 1.000 43.43020 333 GLU B CA 1
ATOM 2034 C C . GLU B 2 28 ? 11.98500 -23.46000 83.21100 1.000 34.85711 333 GLU B C 1
ATOM 2035 O O . GLU B 2 28 ? 12.87500 -23.70400 84.00900 1.000 35.72913 333 GLU B O 1
ATOM 2041 N N . ARG B 2 29 ? 11.32500 -24.39300 82.57200 1.000 33.97159 334 ARG B N 1
ATOM 2042 C CA . ARG B 2 29 ? 11.61800 -25.79600 82.77100 1.000 33.99832 334 ARG B CA 1
ATOM 2043 C C . ARG B 2 29 ? 13.06500 -26.09300 82.40300 1.000 37.61280 334 ARG B C 1
ATOM 2044 O O . ARG B 2 29 ? 13.54600 -25.62000 81.37200 1.000 39.09729 334 ARG B O 1
ATOM 2052 N N . PRO B 2 30 ? 13.77000 -26.89900 83.20600 1.000 35.76096 335 PRO B N 1
ATOM 2053 C CA . PRO B 2 30 ? 15.10300 -27.35000 82.79900 1.000 42.96721 335 PRO B CA 1
ATOM 2054 C C . PRO B 2 30 ? 15.15500 -27.76200 81.34600 1.000 42.35770 335 PRO B C 1
ATOM 2055 O O . PRO B 2 30 ? 14.27100 -28.46200 80.86000 1.000 40.91387 335 PRO B O 1
ATOM 2059 N N . ARG B 2 31 ? 16.20200 -27.33900 80.64100 1.000 45.88377 336 ARG B N 1
ATOM 2060 C CA . ARG B 2 31 ? 16.27500 -27.63600 79.21500 1.000 57.12943 336 ARG B CA 1
ATOM 2061 C C . ARG B 2 31 ? 16.54000 -29.11700 78.96300 1.000 50.89037 336 ARG B C 1
ATOM 2062 O O . ARG B 2 31 ? 16.15600 -29.64700 77.91100 1.000 50.42000 336 ARG B O 1
ATOM 2070 N N . VAL B 2 32 ? 17.17200 -29.80200 79.90800 1.000 38.49447 337 VAL B N 1
ATOM 2071 C CA . VAL B 2 32 ? 17.53800 -31.20100 79.73000 1.000 47.34276 337 VAL B CA 1
ATOM 2072 C C . VAL B 2 32 ? 17.14700 -31.99200 80.96800 1.000 38.67116 337 VAL B C 1
ATOM 2073 O O . VAL B 2 32 ? 17.39700 -31.55400 82.09200 1.000 38.98412 337 VAL B O 1
ATOM 2077 N N . VAL B 2 33 ? 16.55100 -33.16400 80.76000 1.000 39.65520 338 VAL B N 1
ATOM 2078 C CA . VAL B 2 33 ? 16.15500 -34.08900 81.82200 1.000 39.08146 338 VAL B CA 1
ATOM 2079 C C . VAL B 2 33 ? 16.74200 -35.45400 81.47800 1.000 45.59331 338 VAL B C 1
ATOM 2080 O O . VAL B 2 33 ? 16.55000 -35.94300 80.36000 1.000 39.36946 338 VAL B O 1
ATOM 2084 N N . TYR B 2 34 ? 17.46600 -36.05700 82.42600 1.000 39.73169 339 TYR B N 1
ATOM 2085 C CA . TYR B 2 34 ? 18.30000 -37.22900 82.16400 1.000 44.20909 339 TYR B CA 1
ATOM 2086 C C . TYR B 2 34 ? 17.61500 -38.49900 82.66600 1.000 45.56159 339 TYR B C 1
ATOM 2087 O O . TYR B 2 34 ? 17.60000 -38.77500 83.86700 1.000 40.66301 339 TYR B O 1
ATOM 2096 N N . ASP B 2 35 ? 17.07500 -39.28500 81.73300 1.000 46.80533 340 ASP B N 1
ATOM 2097 C CA . ASP B 2 35 ? 16.60700 -40.64800 82.01000 1.000 51.73995 340 ASP B CA 1
ATOM 2098 C C . ASP B 2 35 ? 15.44900 -40.68800 83.00200 1.000 43.47065 340 ASP B C 1
ATOM 2099 O O . ASP B 2 35 ? 15.24300 -41.69100 83.68700 1.000 43.39236 340 ASP B O 1
ATOM 2104 N N . THR B 2 36 ? 14.66300 -39.62300 83.09100 1.000 42.00710 341 THR B N 1
ATOM 2105 C CA . THR B 2 36 ? 13.59100 -39.58300 84.08300 1.000 37.46938 341 THR B CA 1
ATOM 2106 C C . THR B 2 36 ? 12.64000 -38.44300 83.71800 1.000 40.27339 341 THR B C 1
ATOM 2107 O O . THR B 2 36 ? 12.74600 -37.84700 82.64000 1.000 35.56733 341 THR B O 1
ATOM 2111 N N . MET B 2 37 ? 11.69000 -38.16100 84.61400 1.000 34.94322 342 MET B N 1
ATOM 2112 C CA . MET B 2 37 ? 10.74300 -37.06700 84.45200 1.000 37.62650 342 MET B CA 1
ATOM 2113 C C . MET B 2 37 ? 10.79300 -36.14600 85.66500 1.000 38.26849 342 MET B C 1
ATOM 2114 O O . MET B 2 37 ? 11.15300 -36.55700 86.77700 1.000 34.98389 342 MET B O 1
ATOM 2119 N N . ILE B 2 38 ? 10.43500 -34.88700 85.45000 1.000 33.45665 343 ILE B N 1
ATOM 2120 C CA . ILE B 2 38 ? 10.30500 -33.96200 86.56800 1.000 33.50367 343 ILE B CA 1
ATOM 2121 C C . ILE B 2 38 ? 8.94100 -34.16900 87.21300 1.000 34.07731 343 ILE B C 1
ATOM 2122 O O . ILE B 2 38 ? 7.90700 -34.16100 86.53200 1.000 34.84553 343 ILE B O 1
ATOM 2127 N N . GLU B 2 39 ? 8.93000 -34.32300 88.53400 1.000 40.01684 344 GLU B N 1
ATOM 2128 C CA . GLU B 2 39 ? 7.71200 -34.48400 89.31500 1.000 37.37788 344 GLU B CA 1
ATOM 2129 C C . GLU B 2 39 ? 7.19200 -33.13800 89.82200 1.000 36.10389 344 GLU B C 1
ATOM 2130 O O . GLU B 2 39 ? 6.00200 -32.83600 89.71400 1.000 31.49190 344 GLU B O 1
ATOM 2136 N N . LYS B 2 40 ? 8.07800 -32.30800 90.36200 1.000 34.54480 345 LYS B N 1
ATOM 2137 C CA . LYS B 2 40 ? 7.69000 -31.01400 90.90900 1.000 35.38758 345 LYS B CA 1
ATOM 2138 C C . LYS B 2 40 ? 8.95900 -30.20600 91.12100 1.000 34.03293 345 LYS B C 1
ATOM 2139 O O . LYS B 2 40 ? 10.04700 -30.64000 90.73400 1.000 34.55617 345 LYS B O 1
ATOM 2145 N N . PHE B 2 41 ? 8.81800 -29.01900 91.72900 1.000 34.29072 346 PHE B N 1
ATOM 2146 C CA . PHE B 2 41 ? 9.93000 -28.12800 91.98500 1.000 35.28000 346 PHE B CA 1
ATOM 2147 C C . PHE B 2 41 ? 9.90800 -27.71600 93.43800 1.000 35.98199 346 PHE B C 1
ATOM 2148 O O . PHE B 2 41 ? 8.84900 -27.66500 94.07000 1.000 35.60586 346 PHE B O 1
ATOM 2156 N N . ALA B 2 42 ? 11.08700 -27.42800 93.96200 1.000 37.09187 347 ALA B N 1
ATOM 2157 C CA . ALA B 2 42 ? 11.22500 -26.85800 95.29400 1.000 37.96087 347 ALA B CA 1
ATOM 2158 C C . ALA B 2 42 ? 11.79000 -25.45700 95.15600 1.000 38.66165 347 ALA B C 1
ATOM 2159 O O . ALA B 2 42 ? 12.70600 -25.23600 94.35500 1.000 38.99736 347 ALA B O 1
ATOM 2161 N N . VAL B 2 43 ? 11.21600 -24.51800 95.90300 1.000 38.94269 348 VAL B N 1
ATOM 2162 C CA . VAL B 2 43 ? 11.74100 -23.16000 96.03200 1.000 39.85219 348 VAL B CA 1
ATOM 2163 C C . VAL B 2 43 ? 12.33700 -23.05300 97.42300 1.000 41.09232 348 VAL B C 1
ATOM 2164 O O . VAL B 2 43 ? 11.61200 -23.18100 98.41200 1.000 41.13106 348 VAL B O 1
ATOM 2168 N N . LEU B 2 44 ? 13.64900 -22.85400 97.50000 1.000 42.16321 349 LEU B N 1
ATOM 2169 C CA . LEU B 2 44 ? 14.37300 -22.72900 98.75600 1.000 43.49020 349 LEU B CA 1
ATOM 2170 C C . LEU B 2 44 ? 14.79400 -21.27600 98.92000 1.000 44.53732 349 LEU B C 1
ATOM 2171 O O . LEU B 2 44 ? 15.30300 -20.66600 97.97700 1.000 44.64943 349 LEU B O 1
ATOM 2176 N N . TYR B 2 45 ? 14.57200 -20.72000 100.10700 1.000 45.37634 350 TYR B N 1
ATOM 2177 C CA . TYR B 2 45 ? 14.86700 -19.31200 100.32100 1.000 46.82862 350 TYR B CA 1
ATOM 2178 C C . TYR B 2 45 ? 15.22100 -19.07100 101.78400 1.000 47.84757 350 TYR B C 1
ATOM 2179 O O . TYR B 2 45 ? 14.85400 -19.84200 102.66900 1.000 47.77410 350 TYR B O 1
ATOM 2188 N N . GLN B 2 46 ? 15.95500 -17.98600 102.01900 1.000 50.80832 351 GLN B N 1
ATOM 2189 C CA . GLN B 2 46 ? 16.32600 -17.56500 103.36000 1.000 50.70234 351 GLN B CA 1
ATOM 2190 C C . GLN B 2 46 ? 16.65200 -16.07900 103.33700 1.000 51.89502 351 GLN B C 1
ATOM 2191 O O . GLN B 2 46 ? 17.00000 -15.51900 102.29800 1.000 51.77820 351 GLN B O 1
ATOM 2197 N N . GLN B 2 47 ? 16.54000 -15.44900 104.50200 1.000 53.13365 352 GLN B N 1
ATOM 2198 C CA . GLN B 2 47 ? 16.91000 -14.03900 104.62600 1.000 54.53796 352 GLN B CA 1
ATOM 2199 C C . GLN B 2 47 ? 18.41000 -13.86900 104.39800 1.000 57.67131 352 GLN B C 1
ATOM 2200 O O . GLN B 2 47 ? 19.22300 -14.66800 104.87300 1.000 63.43283 352 GLN B O 1
ATOM 2206 N N . LEU B 2 48 ? 18.78100 -12.80000 103.70000 1.000 56.95720 353 LEU B N 1
ATOM 2207 C CA . LEU B 2 48 ? 20.19400 -12.49500 103.52700 1.000 62.29870 353 LEU B CA 1
ATOM 2208 C C . LEU B 2 48 ? 20.72600 -11.70900 104.72000 1.000 65.11316 353 LEU B C 1
ATOM 2209 O O . LEU B 2 48 ? 21.73300 -12.08200 105.31400 1.000 72.63747 353 LEU B O 1
ATOM 2214 N N . ASP B 2 49 ? 20.04900 -10.63500 105.09600 1.000 68.60526 354 ASP B N 1
ATOM 2215 C CA . ASP B 2 49 ? 20.43600 -9.81400 106.23300 1.000 78.56393 354 ASP B CA 1
ATOM 2216 C C . ASP B 2 49 ? 19.58600 -10.19000 107.44600 1.000 71.32708 354 ASP B C 1
ATOM 2217 O O . ASP B 2 49 ? 18.75500 -11.09600 107.39700 1.000 66.58553 354 ASP B O 1
ATOM 2222 N N . GLY B 2 50 ? 19.78800 -9.47700 108.54600 1.000 68.17281 355 GLY B N 1
ATOM 2223 C CA . GLY B 2 50 ? 19.18700 -9.87100 109.80400 1.000 68.55939 355 GLY B CA 1
ATOM 2224 C C . GLY B 2 50 ? 19.89400 -11.09500 110.35800 1.000 64.27338 355 GLY B C 1
ATOM 2225 O O . GLY B 2 50 ? 20.86400 -11.59800 109.79200 1.000 68.22737 355 GLY B O 1
ATOM 2226 N N . GLU B 2 51 ? 19.36900 -11.59700 111.47900 1.000 76.94519 356 GLU B N 1
ATOM 2227 C CA . GLU B 2 51 ? 20.05000 -12.62500 112.25300 1.000 80.78670 356 GLU B CA 1
ATOM 2228 C C . GLU B 2 51 ? 19.40500 -14.00400 112.16900 1.000 72.89515 356 GLU B C 1
ATOM 2229 O O . GLU B 2 51 ? 19.94100 -14.95400 112.75100 1.000 77.80083 356 GLU B O 1
ATOM 2235 N N . ASP B 2 52 ? 18.28600 -14.15400 111.46800 1.000 70.75220 357 ASP B N 1
ATOM 2236 C CA . ASP B 2 52 ? 17.61200 -15.44900 111.36200 1.000 86.67865 357 ASP B CA 1
ATOM 2237 C C . ASP B 2 52 ? 17.85100 -16.02300 109.96600 1.000 80.26396 357 ASP B C 1
ATOM 2238 O O . ASP B 2 52 ? 17.00000 -15.93600 109.07600 1.000 74.97921 357 ASP B O 1
ATOM 2243 N N . GLN B 2 53 ? 19.01900 -16.64700 109.79100 1.000 74.69487 358 GLN B N 1
ATOM 2244 C CA . GLN B 2 53 ? 19.43000 -17.20400 108.51000 1.000 79.50611 358 GLN B CA 1
ATOM 2245 C C . GLN B 2 53 ? 18.84800 -18.59500 108.24900 1.000 78.79145 358 GLN B C 1
ATOM 2246 O O . GLN B 2 53 ? 19.40300 -19.35300 107.43600 1.000 69.67502 358 GLN B O 1
ATOM 2252 N N . THR B 2 54 ? 17.74800 -18.94700 108.90700 1.000 68.49259 359 THR B N 1
ATOM 2253 C CA . THR B 2 54 ? 17.14800 -20.25800 108.70400 1.000 65.60531 359 THR B CA 1
ATOM 2254 C C . THR B 2 54 ? 16.52600 -20.35600 107.30600 1.000 66.81652 359 THR B C 1
ATOM 2255 O O . THR B 2 54 ? 15.72300 -19.50500 106.90300 1.000 61.88838 359 THR B O 1
ATOM 2259 N N . LYS B 2 55 ? 16.88300 -21.40800 106.57000 1.000 61.22955 360 LYS B N 1
ATOM 2260 C CA . LYS B 2 55 ? 16.34400 -21.59600 105.23800 1.000 65.29022 360 LYS B CA 1
ATOM 2261 C C . LYS B 2 55 ? 15.00700 -22.32600 105.31100 1.000 64.33290 360 LYS B C 1
ATOM 2262 O O . LYS B 2 55 ? 14.79100 -23.17500 106.17900 1.000 58.37550 360 LYS B O 1
ATOM 2268 N N . HIS B 2 56 ? 14.11300 -21.97000 104.38800 1.000 52.81794 361 HIS B N 1
ATOM 2269 C CA . HIS B 2 56 ? 12.78200 -22.53800 104.26100 1.000 58.04374 361 HIS B CA 1
ATOM 2270 C C . HIS B 2 56 ? 12.63200 -23.13000 102.86500 1.000 53.93006 361 HIS B C 1
ATOM 2271 O O . HIS B 2 56 ? 13.49300 -22.96700 101.99700 1.000 48.55289 361 HIS B O 1
ATOM 2278 N N . GLU B 2 57 ? 11.51700 -23.81500 102.64500 1.000 57.57602 362 GLU B N 1
ATOM 2279 C CA . GLU B 2 57 ? 11.28700 -24.47500 101.36700 1.000 49.21198 362 GLU B CA 1
ATOM 2280 C C . GLU B 2 57 ? 9.79700 -24.56800 101.10000 1.000 52.94745 362 GLU B C 1
ATOM 2281 O O . GLU B 2 57 ? 9.02200 -24.87500 102.00600 1.000 59.18937 362 GLU B O 1
ATOM 2287 N N . PHE B 2 58 ? 9.41400 -24.28400 99.85600 1.000 44.69294 363 PHE B N 1
ATOM 2288 C CA . PHE B 2 58 ? 8.04300 -24.35400 99.39400 1.000 39.13361 363 PHE B CA 1
ATOM 2289 C C . PHE B 2 58 ? 8.01000 -25.31500 98.21100 1.000 48.51815 363 PHE B C 1
ATOM 2290 O O . PHE B 2 58 ? 8.84500 -25.20800 97.30300 1.000 37.99551 363 PHE B O 1
ATOM 2298 N N . LEU B 2 59 ? 7.06100 -26.25300 98.22500 1.000 40.29205 364 LEU B N 1
ATOM 2299 C CA . LEU B 2 59 ? 6.94600 -27.27300 97.19000 1.000 39.64038 364 LEU B CA 1
ATOM 2300 C C . LEU B 2 59 ? 5.78100 -26.94000 96.26700 1.000 42.87049 364 LEU B C 1
ATOM 2301 O O . LEU B 2 59 ? 4.67800 -26.61200 96.72700 1.000 42.62226 364 LEU B O 1
ATOM 2306 N N . THR B 2 60 ? 6.02500 -27.02800 94.96700 1.000 35.34937 365 THR B N 1
ATOM 2307 C CA . THR B 2 60 ? 4.95100 -26.72800 94.03100 1.000 36.39763 365 THR B CA 1
ATOM 2308 C C . THR B 2 60 ? 4.05200 -27.96100 93.85700 1.000 42.23987 365 THR B C 1
ATOM 2309 O O . THR B 2 60 ? 4.42600 -29.08800 94.19400 1.000 42.21611 365 THR B O 1
ATOM 2313 N N . ASP B 2 61 ? 2.86300 -27.73000 93.31700 1.000 33.40166 366 ASP B N 1
ATOM 2314 C CA . ASP B 2 61 ? 1.94000 -28.78700 92.94200 1.000 44.64808 366 ASP B CA 1
ATOM 2315 C C . ASP B 2 61 ? 2.12800 -29.03600 91.45200 1.000 47.17587 366 ASP B C 1
ATOM 2316 O O . ASP B 2 61 ? 1.77000 -28.18700 90.61700 1.000 50.52050 366 ASP B O 1
ATOM 2321 N N . GLY B 2 62 ? 2.70900 -30.17900 91.12500 1.000 41.60096 367 GLY B N 1
ATOM 2322 C CA . GLY B 2 62 ? 2.81400 -30.59000 89.73900 1.000 40.67414 367 GLY B CA 1
ATOM 2323 C C . GLY B 2 62 ? 4.08400 -30.12500 89.05900 1.000 30.34643 367 GLY B C 1
ATOM 2324 O O . GLY B 2 62 ? 4.90400 -29.38600 89.60100 1.000 31.51562 367 GLY B O 1
ATOM 2325 N N . TYR B 2 63 ? 4.22900 -30.56600 87.81900 1.000 33.38086 368 TYR B N 1
ATOM 2326 C CA . TYR B 2 63 ? 5.42200 -30.32800 87.02500 1.000 33.81381 368 TYR B CA 1
ATOM 2327 C C . TYR B 2 63 ? 5.23100 -29.25600 85.96400 1.000 34.38065 368 TYR B C 1
ATOM 2328 O O . TYR B 2 63 ? 6.19600 -28.91900 85.28600 1.000 38.02739 368 TYR B O 1
ATOM 2337 N N . GLN B 2 64 ? 4.02500 -28.71500 85.80000 1.000 29.32465 369 GLN B N 1
ATOM 2338 C CA . GLN B 2 64 ? 3.79500 -27.72100 84.77100 1.000 29.00800 369 GLN B CA 1
ATOM 2339 C C . GLN B 2 64 ? 3.70700 -26.28200 85.25200 1.000 29.35769 369 GLN B C 1
ATOM 2340 O O . GLN B 2 64 ? 3.92400 -25.39400 84.45000 1.000 29.39026 369 GLN B O 1
ATOM 2346 N N . ASP B 2 65 ? 3.35400 -26.02800 86.50500 1.000 30.38572 370 ASP B N 1
ATOM 2347 C CA . ASP B 2 65 ? 3.19400 -24.66600 87.00700 1.000 30.11768 370 ASP B CA 1
ATOM 2348 C C . ASP B 2 65 ? 4.57900 -24.17400 87.35000 1.000 31.07770 370 ASP B C 1
ATOM 2349 O O . ASP B 2 65 ? 5.14100 -24.58400 88.35900 1.000 33.48424 370 ASP B O 1
ATOM 2354 N N . LEU B 2 66 ? 5.14100 -23.34200 86.47800 1.000 31.28143 371 LEU B N 1
ATOM 2355 C CA . LEU B 2 66 ? 6.51600 -22.82400 86.57300 1.000 32.25377 371 LEU B CA 1
ATOM 2356 C C . LEU B 2 66 ? 6.59400 -21.53000 87.36700 1.000 33.04948 371 LEU B C 1
ATOM 2357 O O . LEU B 2 66 ? 7.16400 -20.51500 86.94300 1.000 34.87149 371 LEU B O 1
ATOM 2362 N N . GLY B 2 67 ? 6.02000 -21.54900 88.55400 1.000 33.21935 372 GLY B N 1
ATOM 2363 C CA . GLY B 2 67 ? 6.05900 -20.35400 89.38000 1.000 35.96090 372 GLY B CA 1
ATOM 2364 C C . GLY B 2 67 ? 5.60200 -20.65500 90.78800 1.000 34.41134 372 GLY B C 1
ATOM 2365 O O . GLY B 2 67 ? 5.05500 -21.72800 91.08100 1.000 33.83526 372 GLY B O 1
ATOM 2366 N N . ALA B 2 68 ? 5.85600 -19.68000 91.66500 1.000 35.43652 373 ALA B N 1
ATOM 2367 C CA . ALA B 2 68 ? 5.37800 -19.76000 93.03000 1.000 35.90914 373 ALA B CA 1
ATOM 2368 C C . ALA B 2 68 ? 5.32800 -18.33400 93.56700 1.000 36.92899 373 ALA B C 1
ATOM 2369 O O . ALA B 2 68 ? 6.22900 -17.51700 93.31500 1.000 48.71722 373 ALA B O 1
ATOM 2371 N N . ILE B 2 69 ? 4.29900 -18.03500 94.31900 1.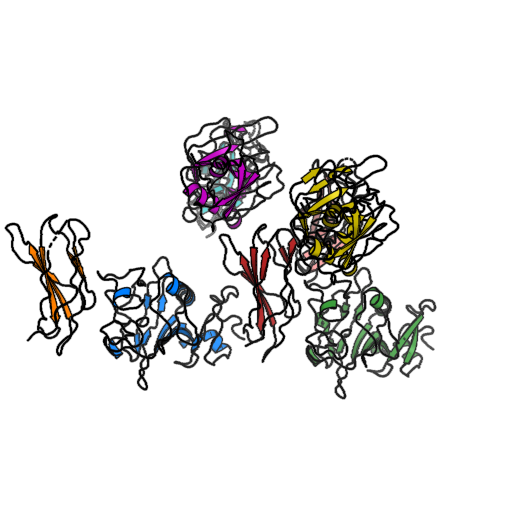000 42.06401 374 ILE B N 1
ATOM 2372 C CA . ILE B 2 69 ? 4.18700 -16.74200 94.99100 1.000 43.34549 374 ILE B CA 1
ATOM 2373 C C . ILE B 2 69 ? 4.67000 -16.94000 96.41500 1.000 47.85925 374 ILE B C 1
ATOM 2374 O O . ILE B 2 69 ? 4.16900 -17.82100 97.12900 1.000 44.19121 374 ILE B O 1
ATOM 2379 N N . LEU B 2 70 ? 5.67200 -16.15300 96.81400 1.000 44.05882 375 LEU B N 1
ATOM 2380 C CA . LEU B 2 70 ? 6.17700 -16.18200 98.17500 1.000 56.00769 375 LEU B CA 1
ATOM 2381 C C . LEU B 2 70 ? 5.65900 -14.94500 98.89200 1.000 54.83312 375 LEU B C 1
ATOM 2382 O O . LEU B 2 70 ? 5.95800 -13.80100 98.48700 1.000 49.04020 375 LEU B O 1
ATOM 2387 N N . ASN B 2 71 ? 4.84500 -15.17600 99.91900 1.000 43.04892 376 ASN B N 1
ATOM 2388 C CA . ASN B 2 71 ? 4.27100 -14.08800 100.71700 1.000 56.50106 376 ASN B CA 1
ATOM 2389 C C . ASN B 2 71 ? 4.93400 -14.07200 102.08900 1.000 64.12810 376 ASN B C 1
ATOM 2390 O O . ASN B 2 71 ? 5.83700 -14.86800 102.37900 1.000 56.56217 376 ASN B O 1
ATOM 2395 N N . ASN B 2 72 ? 4.47600 -13.15800 102.94300 1.000 68.31689 377 ASN B N 1
ATOM 2396 C CA . ASN B 2 72 ? 5.02300 -13.04100 104.29300 1.000 81.73299 377 ASN B CA 1
ATOM 2397 C C . ASN B 2 72 ? 6.53400 -12.84700 104.25200 1.000 72.18785 377 ASN B C 1
ATOM 2398 O O . ASN B 2 72 ? 7.26000 -13.34200 105.11000 1.000 72.29295 377 ASN B O 1
ATOM 2403 N N . LEU B 2 73 ? 7.01600 -12.14500 103.23000 1.000 70.18553 378 LEU B N 1
ATOM 2404 C CA . LEU B 2 73 ? 8.40900 -11.72300 103.15700 1.000 62.49445 378 LEU B CA 1
ATOM 2405 C C . LEU B 2 73 ? 8.50800 -10.34700 103.80500 1.000 65.62034 378 LEU B C 1
ATOM 2406 O O . LEU B 2 73 ? 7.78700 -9.41300 103.42300 1.000 56.56689 378 LEU B O 1
ATOM 2411 N N . LEU B 2 74 ? 9.37500 -10.22600 104.79200 1.000 68.01715 379 LEU B N 1
ATOM 2412 C CA . LEU B 2 74 ? 9.47200 -8.98400 105.54100 1.000 64.03712 379 LEU B CA 1
ATOM 2413 C C . LEU B 2 74 ? 9.81400 -7.83600 104.59500 1.000 72.34117 379 LEU B C 1
ATOM 2414 O O . LEU B 2 74 ? 10.72700 -7.97100 103.76100 1.000 68.67640 379 LEU B O 1
ATOM 2419 N N . PRO B 2 75 ? 9.09300 -6.71500 104.65900 1.000 63.31197 380 PRO B N 1
ATOM 2420 C CA . PRO B 2 75 ? 9.35800 -5.62200 103.71000 1.000 71.66111 380 PRO B CA 1
ATOM 2421 C C . PRO B 2 75 ? 10.74500 -5.01000 103.88900 1.000 76.37175 380 PRO B C 1
ATOM 2422 O O . PRO B 2 75 ? 11.25700 -4.89400 105.00600 1.000 66.66935 380 PRO B O 1
ATOM 2426 N N . ASN B 2 76 ? 11.34500 -4.61400 102.76300 1.000 75.88260 381 ASN B N 1
ATOM 2427 C CA . ASN B 2 76 ? 12.69300 -4.06800 102.63800 1.000 72.73770 381 ASN B CA 1
ATOM 2428 C C . ASN B 2 76 ? 13.77800 -5.08700 102.97500 1.000 79.86559 381 ASN B C 1
ATOM 2429 O O . ASN B 2 76 ? 14.96700 -4.73900 102.96400 1.000 79.95069 381 ASN B O 1
ATOM 2434 N N . MET B 2 77 ? 13.41500 -6.33000 103.26800 1.000 74.32891 382 MET B N 1
ATOM 2435 C CA . MET B 2 77 ? 14.38000 -7.38000 103.56600 1.000 61.83911 382 MET B CA 1
ATOM 2436 C C . MET B 2 77 ? 14.87900 -8.00100 102.27000 1.000 65.02776 382 MET B C 1
ATOM 2437 O O . MET B 2 77 ? 14.12700 -8.12600 101.29700 1.000 73.29420 382 MET B O 1
ATOM 2442 N N . SER B 2 78 ? 16.15400 -8.37600 102.25400 1.000 56.81152 383 SER B N 1
ATOM 2443 C CA . SER B 2 78 ? 16.73000 -9.12100 101.14300 1.000 57.76497 383 SER B CA 1
ATOM 2444 C C . SER B 2 78 ? 16.64600 -10.62300 101.41200 1.000 60.58966 383 SER B C 1
ATOM 2445 O O . SER B 2 78 ? 16.92200 -11.08400 102.52500 1.000 55.23033 383 SER B O 1
ATOM 2448 N N . TYR B 2 79 ? 16.24500 -11.37300 100.38800 1.000 55.22227 384 TYR B N 1
ATOM 2449 C CA . TYR B 2 79 ? 16.14200 -12.82600 100.42700 1.000 60.13156 384 TYR B CA 1
ATOM 2450 C C . TYR B 2 79 ? 16.97800 -13.42900 99.30600 1.000 54.20495 384 TYR B C 1
ATOM 2451 O O . TYR B 2 79 ? 17.18800 -12.80400 98.27100 1.000 58.08151 384 TYR B O 1
ATOM 2460 N N . VAL B 2 80 ? 17.47400 -14.64200 99.53000 1.000 50.82787 385 VAL B N 1
ATOM 2461 C CA . VAL B 2 80 ? 18.25000 -15.38200 98.54700 1.000 50.36169 385 VAL B CA 1
ATOM 2462 C C . VAL B 2 80 ? 17.49000 -16.67000 98.25800 1.000 48.73314 385 VAL B C 1
ATOM 2463 O O . VAL B 2 80 ? 17.11800 -17.40200 99.18500 1.000 48.56973 385 VAL B O 1
ATOM 2467 N N . LEU B 2 81 ? 17.24900 -16.93200 96.98200 1.000 49.19342 386 LEU B N 1
ATOM 2468 C CA . LEU B 2 81 ? 16.38600 -18.02500 96.56300 1.000 46.02968 386 LEU B CA 1
ATOM 2469 C C . LEU B 2 81 ? 17.08200 -18.94600 95.57400 1.000 51.64474 386 LEU B C 1
ATOM 2470 O O . LEU B 2 81 ? 17.90000 -18.50600 94.76500 1.000 46.11265 386 LEU B O 1
ATOM 2475 N N . GLN B 2 82 ? 16.68100 -20.22400 95.60100 1.000 44.66119 387 GLN B N 1
ATOM 2476 C CA . GLN B 2 82 ? 17.11700 -21.19900 94.62300 1.000 44.12414 387 GLN B CA 1
ATOM 2477 C C . GLN B 2 82 ? 15.94100 -22.09400 94.28500 1.000 42.58866 387 GLN B C 1
ATOM 2478 O O . GLN B 2 82 ? 15.06200 -22.32700 95.12500 1.000 42.18647 387 GLN B O 1
ATOM 2484 N N . ILE B 2 83 ? 15.93100 -22.58700 93.04900 1.000 41.82366 388 ILE B N 1
ATOM 2485 C CA . ILE B 2 83 ? 14.91600 -23.52800 92.58400 1.000 40.44368 388 ILE B CA 1
ATOM 2486 C C . ILE B 2 83 ? 15.62300 -24.77500 92.08500 1.000 40.82311 388 ILE B C 1
ATOM 2487 O O . ILE B 2 83 ? 16.64500 -24.68700 91.39400 1.000 41.12576 388 ILE B O 1
ATOM 2492 N N . VAL B 2 84 ? 15.07700 -25.93200 92.42600 1.000 39.85156 389 VAL B N 1
ATOM 2493 C CA . VAL B 2 84 ? 15.63500 -27.20200 91.99800 1.000 39.89983 389 VAL B CA 1
ATOM 2494 C C . VAL B 2 84 ? 14.47500 -28.09200 91.57300 1.000 38.59088 389 VAL B C 1
ATOM 2495 O O . VAL B 2 84 ? 13.39800 -28.06800 92.17900 1.000 37.94206 389 VAL B O 1
ATOM 2499 N N . ALA B 2 85 ? 14.68800 -28.85700 90.51400 1.000 38.29223 390 ALA B N 1
ATOM 2500 C CA . ALA B 2 85 ? 13.69900 -29.83000 90.08000 1.000 37.21041 390 ALA B CA 1
ATOM 2501 C C . ALA B 2 85 ? 13.79800 -31.08900 90.92200 1.000 38.71320 390 ALA B C 1
ATOM 2502 O O . ALA B 2 85 ? 14.89700 -31.51600 91.30300 1.000 38.54120 390 ALA B O 1
ATOM 2504 N N . ILE B 2 86 ? 12.64200 -31.69400 91.17700 1.000 36.60762 391 ILE B N 1
ATOM 2505 C CA . ILE B 2 86 ? 12.53300 -32.98500 91.84800 1.000 36.73367 391 ILE B CA 1
ATOM 2506 C C . ILE B 2 86 ? 12.05800 -33.98000 90.80400 1.000 36.03432 391 ILE B C 1
ATOM 2507 O O . ILE B 2 86 ? 10.97100 -33.81200 90.24800 1.000 35.01143 391 ILE B O 1
ATOM 2512 N N . CYS B 2 87 ? 12.87600 -34.99600 90.51200 1.000 36.67172 392 CYS B N 1
ATOM 2513 C CA . CYS B 2 87 ? 12.56100 -35.94400 89.45500 1.000 37.04939 392 CYS B CA 1
ATOM 2514 C C . CYS B 2 87 ? 11.87100 -37.18200 90.02400 1.000 36.01776 392 CYS B C 1
ATOM 2515 O O . CYS B 2 87 ? 11.94700 -37.48600 91.21000 1.000 44.51797 392 CYS B O 1
ATOM 2518 N N . THR B 2 88 ? 11.20200 -37.90300 89.14300 1.000 42.20764 393 THR B N 1
ATOM 2519 C CA . THR B 2 88 ? 10.39600 -39.04300 89.54200 1.000 46.87582 393 THR B CA 1
ATOM 2520 C C . THR B 2 88 ? 11.23600 -40.21100 90.04100 1.000 48.25528 393 THR B C 1
ATOM 2521 O O . THR B 2 88 ? 10.69900 -41.09500 90.71100 1.000 48.23032 393 THR B O 1
ATOM 2525 N N . ASN B 2 89 ? 12.52700 -40.24800 89.72400 1.000 46.88264 394 ASN B N 1
ATOM 2526 C CA . ASN B 2 89 ? 13.41100 -41.31700 90.15800 1.000 38.27728 394 ASN B CA 1
ATOM 2527 C C . ASN B 2 89 ? 14.11800 -40.96600 91.46000 1.000 48.46952 394 ASN B C 1
ATOM 2528 O O . ASN B 2 89 ? 15.09700 -41.62600 91.82000 1.000 50.47832 394 ASN B O 1
ATOM 2533 N N . GLY B 2 90 ? 13.66700 -39.91900 92.15800 1.000 50.65685 395 GLY B N 1
ATOM 2534 C CA . GLY B 2 90 ? 14.23700 -39.55300 93.43500 1.000 52.94352 395 GLY B CA 1
ATOM 2535 C C . GLY B 2 90 ? 15.50000 -38.73100 93.38000 1.000 55.89532 395 GLY B C 1
ATOM 2536 O O . GLY B 2 90 ? 15.95000 -38.25000 94.43100 1.000 67.91100 395 GLY B O 1
ATOM 2537 N N . LEU B 2 91 ? 16.10000 -38.55400 92.20800 1.000 46.82346 396 LEU B N 1
ATOM 2538 C CA . LEU B 2 91 ? 17.25000 -37.66900 92.09600 1.000 47.68841 396 LEU B CA 1
ATOM 2539 C C . LEU B 2 91 ? 16.79100 -36.20500 92.06300 1.000 46.83632 396 LEU B C 1
ATOM 2540 O O . LEU B 2 91 ? 15.59700 -35.89500 91.99900 1.000 39.56097 396 LEU B O 1
ATOM 2545 N N . TYR B 2 92 ? 17.76400 -35.29600 92.13200 1.000 41.58687 397 TYR B N 1
ATOM 2546 C CA . TYR B 2 92 ? 17.50200 -33.86500 92.07500 1.000 43.53350 397 TYR B CA 1
ATOM 2547 C C . TYR B 2 92 ? 18.32400 -33.23900 90.95700 1.000 44.93523 397 TYR B C 1
ATOM 2548 O O . TYR B 2 92 ? 19.42700 -33.69500 90.63700 1.000 47.24084 397 TYR B O 1
ATOM 2557 N N . GLY B 2 93 ? 17.77000 -32.20400 90.34900 1.000 40.91636 398 GLY B N 1
ATOM 2558 C CA . GLY B 2 93 ? 18.43900 -31.54300 89.25600 1.000 41.29158 398 GLY B CA 1
ATOM 2559 C C . GLY B 2 93 ? 19.48500 -30.54900 89.72200 1.000 46.53124 398 GLY B C 1
ATOM 2560 O O . GLY B 2 93 ? 19.76400 -30.40500 90.90700 1.000 43.12938 398 GLY B O 1
ATOM 2561 N N . LYS B 2 94 ? 20.06500 -29.84900 88.74800 1.000 44.06981 399 LYS B N 1
ATOM 2562 C CA . LYS B 2 94 ? 21.00600 -28.77800 89.05000 1.000 53.58828 399 LYS B CA 1
ATOM 2563 C C . LYS B 2 94 ? 20.25200 -27.60300 89.66800 1.000 49.82898 399 LYS B C 1
ATOM 2564 O O . LYS B 2 94 ? 19.16600 -27.22700 89.19500 1.000 42.31517 399 LYS B O 1
ATOM 2570 N N . TYR B 2 95 ? 20.82100 -27.04700 90.74100 1.000 44.53638 400 TYR B N 1
ATOM 2571 C CA . TYR B 2 95 ? 20.21100 -25.91200 91.41100 1.000 44.31727 400 TYR B CA 1
ATOM 2572 C C . TYR B 2 95 ? 20.33300 -24.67000 90.53800 1.000 48.41519 400 TYR B C 1
ATOM 2573 O O . TYR B 2 95 ? 21.38600 -24.40700 89.94300 1.000 55.66487 400 TYR B O 1
ATOM 2582 N N . SER B 2 96 ? 19.26400 -23.88600 90.49100 1.000 43.50885 401 SER B N 1
ATOM 2583 C CA . SER B 2 96 ? 19.31100 -22.63800 89.75800 1.000 46.63157 401 SER B CA 1
ATOM 2584 C C . SER B 2 96 ? 20.38300 -21.71300 90.35800 1.000 49.55406 401 SER B C 1
ATOM 2585 O O . SER B 2 96 ? 20.91700 -21.94800 91.43800 1.000 49.83070 401 SER B O 1
ATOM 2588 N N . ASP B 2 97 ? 20.67700 -20.63700 89.63800 1.000 59.90228 402 ASP B N 1
ATOM 2589 C CA . ASP B 2 97 ? 21.50800 -19.57600 90.19200 1.000 63.95627 402 ASP B CA 1
ATOM 2590 C C . ASP B 2 97 ? 20.78800 -18.91800 91.36200 1.000 63.81148 402 ASP B C 1
ATOM 2591 O O . ASP B 2 97 ? 19.55500 -18.79500 91.36400 1.000 61.47621 402 ASP B O 1
ATOM 2596 N N . GLN B 2 98 ? 21.55900 -18.52300 92.37300 1.000 61.87997 403 GLN B N 1
ATOM 2597 C CA . GLN B 2 98 ? 20.99100 -17.79700 93.49700 1.000 61.91024 403 GLN B CA 1
ATOM 2598 C C . GLN B 2 98 ? 20.54300 -16.40900 93.04900 1.000 67.10994 403 GLN B C 1
ATOM 2599 O O . GLN B 2 98 ? 21.19900 -15.75300 92.23400 1.000 77.26432 403 GLN B O 1
ATOM 2605 N N . LEU B 2 99 ? 19.42900 -15.96000 93.59600 1.000 50.68046 404 LEU B N 1
ATOM 2606 C CA . LEU B 2 99 ? 18.82900 -14.68900 93.21800 1.000 66.19832 404 LEU B CA 1
ATOM 2607 C C . LEU B 2 99 ? 18.44700 -13.92500 94.47800 1.000 72.63484 404 LEU B C 1
ATOM 2608 O O . LEU B 2 99 ? 17.94600 -14.52100 95.43900 1.000 63.29814 404 LEU B O 1
ATOM 2613 N N . ILE B 2 100 ? 18.66500 -12.60700 94.46500 1.000 64.27935 405 ILE B N 1
ATOM 2614 C CA . ILE B 2 100 ? 18.33900 -11.78400 95.61300 1.000 57.87051 405 ILE B CA 1
ATOM 2615 C C . ILE B 2 100 ? 17.28400 -10.74700 95.29100 1.000 50.78692 405 ILE B C 1
ATOM 2616 O O . ILE B 2 100 ? 17.07500 -10.41500 94.13800 1.000 58.47015 405 ILE B O 1
ATOM 2621 N N . MET B 2 103 ? 13.63100 -7.04800 98.17200 1.000 53.11076 408 MET B N 1
ATOM 2622 C CA . MET B 2 103 ? 12.27500 -6.53400 98.38800 1.000 54.56340 408 MET B CA 1
ATOM 2623 C C . MET B 2 103 ? 12.27200 -5.00000 98.49100 1.000 65.23930 408 MET B C 1
ATOM 2624 O O . MET B 2 103 ? 13.11900 -4.42600 99.15300 1.000 62.21132 408 MET B O 1
ATOM 2629 N N . PRO B 2 104 ? 11.32000 -4.33300 97.81000 1.000 65.66160 409 PRO B N 1
ATOM 2630 C CA . PRO B 2 104 ? 11.28700 -2.86000 97.85400 1.000 58.99237 409 PRO B CA 1
ATOM 2631 C C . PRO B 2 104 ? 10.69200 -2.30100 99.13900 1.000 59.58369 409 PRO B C 1
ATOM 2632 O O . PRO B 2 104 ? 10.33200 -3.07600 100.02000 1.000 64.98299 409 PRO B O 1
ATOM 2636 N N . ARG C 1 6 ? -82.49900 -23.52000 10.83000 1.000 50.51155 1130 ARG C N 1
ATOM 2637 C CA . ARG C 1 6 ? -81.48300 -23.08700 11.82200 1.000 57.22509 1130 ARG C CA 1
ATOM 2638 C C . ARG C 1 6 ? -82.11100 -22.75500 13.17200 1.000 54.50918 1130 ARG C C 1
ATOM 2639 O O . ARG C 1 6 ? -82.94400 -21.85000 13.27300 1.000 57.36420 1130 ARG C O 1
ATOM 2647 N N . VAL C 1 7 ? -81.71900 -23.51300 14.20100 1.000 51.37681 1131 VAL C N 1
ATOM 2648 C CA . VAL C 1 7 ? -82.33600 -23.36000 15.51400 1.000 56.61965 1131 VAL C CA 1
ATOM 2649 C C . VAL C 1 7 ? -81.94000 -22.03300 16.14800 1.000 57.45579 1131 VAL C C 1
ATOM 2650 O O . VAL C 1 7 ? -82.76800 -21.36500 16.78000 1.000 69.66066 1131 VAL C O 1
ATOM 2654 N N . PHE C 1 8 ? -80.67200 -21.62900 16.00600 1.000 51.98394 1132 PHE C N 1
ATOM 2655 C CA . PHE C 1 8 ? -80.18600 -20.38800 16.60900 1.000 44.69758 1132 PHE C CA 1
ATOM 2656 C C . PHE C 1 8 ? -80.00800 -19.34400 15.52100 1.000 50.11636 1132 PHE C C 1
ATOM 2657 O O . PHE C 1 8 ? -78.98000 -19.35000 14.82400 1.000 46.77280 1132 PHE C O 1
ATOM 2665 N N . PRO C 1 9 ? -80.95600 -18.41600 15.34200 1.000 47.11593 1133 PRO C N 1
ATOM 2666 C CA . PRO C 1 9 ? -80.82500 -17.46400 14.22400 1.000 56.26201 1133 PRO C CA 1
ATOM 2667 C C . PRO C 1 9 ? -79.65200 -16.50500 14.37200 1.000 55.03583 1133 PRO C C 1
ATOM 2668 O O . PRO C 1 9 ? -79.08900 -16.08600 13.35300 1.000 59.26545 1133 PRO C O 1
ATOM 2672 N N . HIS C 1 10 ? -79.26300 -16.14600 15.59700 1.000 44.12535 1134 HIS C N 1
ATOM 2673 C CA . HIS C 1 10 ? -78.14300 -15.24000 15.83600 1.000 37.52897 1134 HIS C CA 1
ATOM 2674 C C . HIS C 1 10 ? -77.22500 -15.90000 16.85500 1.000 44.98238 1134 HIS C C 1
ATOM 2675 O O . HIS C 1 10 ? -77.25800 -15.56000 18.04800 1.000 38.83965 1134 HIS C O 1
ATOM 2682 N N . PRO C 1 11 ? -76.38300 -16.83500 16.41300 1.000 31.23933 1135 PRO C N 1
ATOM 2683 C CA . PRO C 1 11 ? -75.57000 -17.61100 17.35700 1.000 34.12851 1135 PRO C CA 1
ATOM 2684 C C . PRO C 1 11 ? -74.73300 -16.71100 18.25400 1.000 31.69773 1135 PRO C C 1
ATOM 2685 O O . PRO C 1 11 ? -74.04100 -15.80400 17.77600 1.000 35.07202 1135 PRO C O 1
ATOM 2689 N N . GLN C 1 12 ? -74.76500 -16.99200 19.56400 1.000 33.24322 1136 GLN C N 1
ATOM 2690 C CA . GLN C 1 12 ? -73.98800 -16.21200 20.52700 1.000 35.43545 1136 GLN C CA 1
ATOM 2691 C C . GLN C 1 12 ? -72.71400 -16.91500 20.97600 1.000 27.93935 1136 GLN C C 1
ATOM 2692 O O . GLN C 1 12 ? -71.98900 -16.37600 21.81000 1.000 33.00354 1136 GLN C O 1
ATOM 2698 N N . ASP C 1 13 ? -72.43500 -18.11100 20.46100 1.000 29.13046 1137 ASP C N 1
ATOM 2699 C CA . ASP C 1 13 ? -71.16600 -18.78700 20.67300 1.000 30.26976 1137 ASP C CA 1
ATOM 2700 C C . ASP C 1 13 ? -70.94700 -19.79700 19.55600 1.000 28.59159 1137 ASP C C 1
ATOM 2701 O O . ASP C 1 13 ? -71.79600 -19.98600 18.70200 1.000 29.88417 1137 ASP C O 1
ATOM 2706 N N . CYS C 1 14 ? -69.78600 -20.44100 19.55800 1.000 25.29071 1138 CYS C N 1
ATOM 2707 C CA . CYS C 1 14 ? -69.45500 -21.38500 18.50100 1.000 28.06999 1138 CYS C CA 1
ATOM 2708 C C . CYS C 1 14 ? -70.22400 -22.69300 18.65800 1.000 31.59372 1138 CYS C C 1
ATOM 2709 O O . CYS C 1 14 ? -70.41400 -23.40200 17.67000 1.000 31.90720 1138 CYS C O 1
ATOM 2712 N N . ALA C 1 15 ? -70.67800 -23.02800 19.87200 1.000 30.56333 1139 ALA C N 1
ATOM 2713 C CA . ALA C 1 15 ? -71.47800 -24.24700 20.02400 1.000 29.90822 1139 ALA C CA 1
ATOM 2714 C C . ALA C 1 15 ? -72.81300 -24.11000 19.31100 1.000 33.56438 1139 ALA C C 1
ATOM 2715 O O . ALA C 1 15 ? -73.32000 -25.07300 18.73300 1.000 29.99247 1139 ALA C O 1
ATOM 2717 N N . GLN C 1 16 ? -73.40500 -22.92100 19.33300 1.000 32.97815 1140 GLN C N 1
ATOM 2718 C CA . GLN C 1 16 ? -74.65500 -22.71700 18.60400 1.000 31.00905 1140 GLN C CA 1
ATOM 2719 C C . GLN C 1 16 ? -74.44900 -22.75700 17.09400 1.000 31.22143 1140 GLN C C 1
ATOM 2720 O O . GLN C 1 16 ? -75.32300 -23.23400 16.35500 1.000 30.55431 1140 GLN C O 1
ATOM 2726 N N . HIS C 1 17 ? -73.29100 -22.31200 16.61100 1.000 31.55127 1141 HIS C N 1
ATOM 2727 C CA . HIS C 1 17 ? -72.99500 -22.48000 15.19000 1.000 33.38853 1141 HIS C CA 1
ATOM 2728 C C . HIS C 1 17 ? -72.94400 -23.95700 14.84200 1.000 28.98568 1141 HIS C C 1
ATOM 2729 O O . HIS C 1 17 ? -73.48400 -24.38600 13.82500 1.000 33.06364 1141 HIS C O 1
ATOM 2736 N N . LEU C 1 18 ? -72.28800 -24.74900 15.68700 1.000 36.24753 1142 LEU C N 1
ATOM 2737 C CA . LEU C 1 18 ? -72.19500 -26.18900 15.46200 1.000 30.87583 1142 LEU C CA 1
ATOM 2738 C C . LEU C 1 18 ? -73.57500 -26.83500 15.37400 1.000 37.93460 1142 LEU C C 1
ATOM 2739 O O . LEU C 1 18 ? -73.81200 -27.70500 14.52900 1.000 35.13813 1142 LEU C O 1
ATOM 2744 N N . MET C 1 19 ? -74.50900 -26.40100 16.21800 1.000 39.70336 1143 MET C N 1
ATOM 2745 C CA . MET C 1 19 ? -75.84200 -26.98400 16.18200 1.000 41.43019 1143 MET C CA 1
ATOM 2746 C C . MET C 1 19 ? -76.65300 -26.49300 14.98900 1.000 38.61421 1143 MET C C 1
ATOM 2747 O O . MET C 1 19 ? -77.62500 -27.13900 14.61200 1.000 36.20096 1143 MET C O 1
ATOM 2752 N N . ASN C 1 20 ? -76.29700 -25.36100 14.38900 1.000 36.48159 1144 ASN C N 1
ATOM 2753 C CA . ASN C 1 20 ? -76.90600 -24.96400 13.11500 1.000 40.29471 1144 ASN C CA 1
ATOM 2754 C C . ASN C 1 20 ? -76.36100 -25.75700 11.93300 1.000 34.83517 1144 ASN C C 1
ATOM 2755 O O . ASN C 1 20 ? -76.88300 -25.62400 10.83200 1.000 37.96652 1144 ASN C O 1
ATOM 2760 N N . GLY C 1 21 ? -75.32000 -26.56200 12.12900 1.000 38.26260 1145 GLY C N 1
ATOM 2761 C CA . GLY C 1 21 ? -74.75100 -27.36800 11.06200 1.000 39.73497 1145 GLY C CA 1
ATOM 2762 C C . GLY C 1 21 ? -73.40900 -26.91900 10.50600 1.000 42.88811 1145 GLY C C 1
ATOM 2763 O O . GLY C 1 21 ? -72.94600 -27.51200 9.52600 1.000 42.59717 1145 GLY C O 1
ATOM 2764 N N . ASP C 1 22 ? -72.77400 -25.90500 11.09300 1.000 37.77995 1146 ASP C N 1
ATOM 2765 C CA . ASP C 1 22 ? -71.45200 -25.45500 10.66800 1.000 37.79389 1146 ASP C CA 1
ATOM 2766 C C . ASP C 1 22 ? -70.40800 -26.31800 11.36300 1.000 46.64276 1146 ASP C C 1
ATOM 2767 O O . ASP C 1 22 ? -70.17700 -26.18000 12.57600 1.000 41.51471 1146 ASP C O 1
ATOM 2772 N N . THR C 1 23 ? -69.73000 -27.16500 10.59400 1.000 44.35405 1147 THR C N 1
ATOM 2773 C CA . THR C 1 23 ? -68.80400 -28.13400 11.16300 1.000 42.23623 1147 THR C CA 1
ATOM 2774 C C . THR C 1 23 ? -67.34700 -27.85900 10.85200 1.000 37.48562 1147 THR C C 1
ATOM 2775 O O . THR C 1 23 ? -66.49300 -28.60600 11.33000 1.000 37.71514 1147 THR C O 1
ATOM 2779 N N . LEU C 1 24 ? -67.03700 -26.80900 10.09300 1.000 37.81351 1148 LEU C N 1
ATOM 2780 C CA . LEU C 1 24 ? -65.66400 -26.50000 9.71600 1.000 40.77501 1148 LEU C CA 1
ATOM 2781 C C . LEU C 1 24 ? -65.08700 -25.39900 10.60100 1.000 37.43289 1148 LEU C C 1
ATOM 2782 O O . LEU C 1 24 ? -65.71800 -24.36200 10.80300 1.000 36.10204 1148 LEU C O 1
ATOM 2787 N N . SER C 1 25 ? -63.89300 -25.63300 11.13200 1.000 34.06003 1149 SER C N 1
ATOM 2788 C CA . SER C 1 25 ? -63.20800 -24.62200 11.91300 1.000 27.90192 1149 SER C CA 1
ATOM 2789 C C . SER C 1 25 ? -62.88000 -23.42900 11.03400 1.000 31.47615 1149 SER C C 1
ATOM 2790 O O . SER C 1 25 ? -62.53400 -23.58500 9.87400 1.000 34.92789 1149 SER C O 1
ATOM 2793 N N . GLY C 1 26 ? -62.96500 -22.23800 11.60100 1.000 34.33765 1150 GLY C N 1
ATOM 2794 C CA . GLY C 1 26 ? -62.67800 -21.03000 10.84700 1.000 37.74649 1150 GLY C CA 1
ATOM 2795 C C . GLY C 1 26 ? -63.30700 -19.82500 11.51900 1.000 32.68954 1150 GLY C C 1
ATOM 2796 O O . GLY C 1 26 ? -63.72900 -19.89100 12.65700 1.000 33.86233 1150 GLY C O 1
ATOM 2797 N N . VAL C 1 27 ? -63.38200 -18.74800 10.76700 1.000 33.20779 1151 VAL C N 1
ATOM 2798 C CA . VAL C 1 27 ? -63.89500 -17.48000 11.26000 1.000 31.55887 1151 VAL C CA 1
ATOM 2799 C C . VAL C 1 27 ? -65.40900 -17.46200 11.12500 1.000 28.75790 1151 VAL C C 1
ATOM 2800 O O . VAL C 1 27 ? -65.94900 -17.73900 10.04700 1.000 34.65378 1151 VAL C O 1
ATOM 2804 N N . TYR C 1 28 ? -66.09100 -17.14500 12.22400 1.000 34.34959 1152 TYR C N 1
ATOM 2805 C CA . TYR C 1 28 ? -67.54100 -17.01700 12.28400 1.000 33.55880 1152 TYR C CA 1
ATOM 2806 C C . TYR C 1 28 ? -67.87100 -15.75300 13.06300 1.000 33.23762 1152 TYR C C 1
ATOM 2807 O O . TYR C 1 28 ? -67.12300 -15.35100 13.95600 1.000 34.30174 1152 TYR C O 1
ATOM 2816 N N . PRO C 1 29 ? -68.97200 -15.10000 12.74300 1.000 34.95418 1153 PRO C N 1
ATOM 2817 C CA . PRO C 1 29 ? -69.47800 -14.05800 13.63400 1.000 36.56075 1153 PRO C CA 1
ATOM 2818 C C . PRO C 1 29 ? -70.30400 -14.67800 14.74600 1.000 33.95325 1153 PRO C C 1
ATOM 2819 O O . PRO C 1 29 ? -71.06500 -15.61900 14.52000 1.000 31.95576 1153 PRO C O 1
ATOM 2823 N N . ILE C 1 30 ? -70.14700 -14.14900 15.95800 1.000 30.45928 1154 ILE C N 1
ATOM 2824 C CA . ILE C 1 30 ? -71.08000 -14.47300 17.03200 1.000 30.40152 1154 ILE C CA 1
ATOM 2825 C C . ILE C 1 30 ? -71.74500 -13.18300 17.49300 1.000 33.81001 1154 ILE C C 1
ATOM 2826 O O . ILE C 1 30 ? -71.25500 -12.07200 17.25600 1.000 33.35334 1154 ILE C O 1
ATOM 2831 N N . PHE C 1 31 ? -72.89300 -13.34100 18.13700 1.000 31.56978 1155 PHE C N 1
ATOM 2832 C CA . PHE C 1 31 ? -73.75700 -12.21100 18.46200 1.000 35.60005 1155 PHE C CA 1
ATOM 2833 C C . PHE C 1 31 ? -74.03300 -12.26300 19.95700 1.000 36.86321 1155 PHE C C 1
ATOM 2834 O O . PHE C 1 31 ? -74.84400 -13.06100 20.43000 1.000 36.74184 1155 PHE C O 1
ATOM 2842 N N . LEU C 1 32 ? -73.37700 -11.38500 20.70300 1.000 38.74203 1156 LEU C N 1
ATOM 2843 C CA . LEU C 1 32 ? -73.51700 -11.40100 22.15600 1.000 41.12957 1156 LEU C CA 1
ATOM 2844 C C . LEU C 1 32 ? -74.97900 -11.21000 22.53200 1.000 42.21635 1156 LEU C C 1
ATOM 2845 O O . LEU C 1 32 ? -75.66600 -10.33900 21.99000 1.000 41.06732 1156 LEU C O 1
ATOM 2850 N N . ASN C 1 33 ? -75.46500 -12.06200 23.42800 1.000 44.26853 1157 ASN C N 1
ATOM 2851 C CA A ASN C 1 33 ? -76.85600 -12.05500 23.87000 0.449 45.22844 1157 ASN C CA 1
ATOM 2852 C CA B ASN C 1 33 ? -76.85600 -12.06200 23.87000 0.551 45.20191 1157 ASN C CA 1
ATOM 2853 C C . ASN C 1 33 ? -77.83600 -12.20700 22.71100 1.000 46.12382 1157 ASN C C 1
ATOM 2854 O O . ASN C 1 33 ? -79.01700 -11.89000 22.85100 1.000 51.45795 1157 ASN C O 1
ATOM 2863 N N . GLY C 1 34 ? -77.37000 -12.70400 21.56700 1.000 39.02826 1158 GLY C N 1
ATOM 2864 C CA . GLY C 1 34 ? -78.23000 -12.89800 20.41700 1.000 39.77745 1158 GLY C CA 1
ATOM 2865 C C . GLY C 1 34 ? -78.62400 -11.63800 19.67900 1.000 45.61606 1158 GLY C C 1
ATOM 2866 O O . GLY C 1 34 ? -79.63600 -11.64400 18.97300 1.000 44.01825 1158 GLY C O 1
ATOM 2867 N N . GLU C 1 35 ? -77.85000 -10.56300 19.80900 1.000 41.49747 1159 GLU C N 1
ATOM 2868 C CA . GLU C 1 35 ? -78.20600 -9.26500 19.25000 1.000 41.80195 1159 GLU C CA 1
ATOM 2869 C C . GLU C 1 35 ? -77.29700 -8.92500 18.07700 1.000 40.45554 1159 GLU C C 1
ATOM 2870 O O . GLU C 1 35 ? -76.06600 -8.96700 18.20100 1.000 34.25324 1159 GLU C O 1
ATOM 2876 N N . LEU C 1 36 ? -77.91300 -8.55200 16.94800 1.000 41.00348 1160 LEU C N 1
ATOM 2877 C CA . LEU C 1 36 ? -77.13800 -8.22400 15.75700 1.000 45.96065 1160 LEU C CA 1
ATOM 2878 C C . LEU C 1 36 ? -76.22500 -7.03100 15.99500 1.000 39.75830 1160 LEU C C 1
ATOM 2879 O O . LEU C 1 36 ? -75.13100 -6.96000 15.43000 1.000 40.78198 1160 LEU C O 1
ATOM 2884 N N . SER C 1 37 ? -76.66800 -6.07600 16.80600 1.000 44.48892 1161 SER C N 1
ATOM 2885 C CA . SER C 1 37 ? -75.86200 -4.90400 17.09800 1.000 49.88942 1161 SER C CA 1
ATOM 2886 C C . SER C 1 37 ? -74.60600 -5.23600 17.87700 1.000 50.26666 1161 SER C C 1
ATOM 2887 O O . SER C 1 37 ? -73.75500 -4.35400 18.03700 1.000 52.01504 1161 SER C O 1
ATOM 2890 N N . GLN C 1 38 ? -74.45300 -6.47400 18.35300 1.000 39.89089 1162 GLN C N 1
ATOM 2891 C CA . GLN C 1 38 ? -73.29400 -6.87700 19.15700 1.000 45.17646 1162 GLN C CA 1
ATOM 2892 C C . GLN C 1 38 ? -72.47600 -7.94700 18.45100 1.000 35.91959 1162 GLN C C 1
ATOM 2893 O O . GLN C 1 38 ? -72.01700 -8.90300 19.05500 1.000 36.87878 1162 GLN C O 1
ATOM 2899 N N . LYS C 1 39 ? -72.29400 -7.78400 17.14900 1.000 39.11933 1163 LYS C N 1
ATOM 2900 C CA . LYS C 1 39 ? -71.51100 -8.72200 16.35800 1.000 36.26017 1163 LYS C CA 1
ATOM 2901 C C . LYS C 1 39 ? -70.05800 -8.72100 16.81900 1.000 40.29307 1163 LYS C C 1
ATOM 2902 O O . LYS C 1 39 ? -69.50600 -7.68000 17.18200 1.000 40.19708 1163 LYS C O 1
ATOM 2908 N N . LEU C 1 40 ? -69.44600 -9.89600 16.82100 1.000 35.18866 1164 LEU C N 1
ATOM 2909 C CA . LEU C 1 40 ? -68.02900 -10.05000 17.11300 1.000 33.76538 1164 LEU C CA 1
ATOM 2910 C C . LEU C 1 40 ? -67.45900 -11.14900 16.23100 1.000 37.22604 1164 LEU C C 1
ATOM 2911 O O . LEU C 1 40 ? -68.06900 -12.19900 16.07800 1.000 34.70036 1164 LEU C O 1
ATOM 2916 N N . GLN C 1 41 ? -66.30500 -10.90100 15.63400 1.000 35.17611 1165 GLN C N 1
ATOM 2917 C CA . GLN C 1 41 ? -65.62500 -11.90700 14.83600 1.000 37.76613 1165 GLN C CA 1
ATOM 2918 C C . GLN C 1 41 ? -64.75700 -12.79400 15.72900 1.000 40.26203 1165 GLN C C 1
ATOM 2919 O O . GLN C 1 41 ? -63.97500 -12.30600 16.56100 1.000 31.55264 1165 GLN C O 1
ATOM 2925 N N . VAL C 1 42 ? -64.91800 -14.10700 15.58100 1.000 32.97401 1166 VAL C N 1
ATOM 2926 C CA . VAL C 1 42 ? -64.15700 -15.06100 16.37300 1.000 27.60498 1166 VAL C CA 1
ATOM 2927 C C . VAL C 1 42 ? -63.71500 -16.20100 15.46900 1.000 33.65565 1166 VAL C C 1
ATOM 2928 O O . VAL C 1 42 ? -64.19600 -16.35800 14.34300 1.000 33.88669 1166 VAL C O 1
ATOM 2932 N N . TYR C 1 43 ? -62.80000 -17.01500 15.99600 1.000 30.65855 1167 TYR C N 1
ATOM 2933 C CA . TYR C 1 43 ? -62.35600 -18.24300 15.35500 1.000 32.08577 1167 TYR C CA 1
ATOM 2934 C C . TYR C 1 43 ? -62.96300 -19.40200 16.13500 1.000 24.39453 1167 TYR C C 1
ATOM 2935 O O . TYR C 1 43 ? -62.79700 -19.47300 17.36100 1.000 25.75550 1167 TYR C O 1
ATOM 2944 N N . CYS C 1 44 ? -63.68200 -20.28300 15.43000 1.000 30.35544 1168 CYS C N 1
ATOM 2945 C CA . CYS C 1 44 ? -64.33100 -21.43400 16.04600 1.000 28.68514 1168 CYS C CA 1
ATOM 2946 C C . CYS C 1 44 ? -63.50400 -22.68900 15.79700 1.000 30.57395 1168 CYS C C 1
ATOM 2947 O O . CYS C 1 44 ? -63.22000 -23.02600 14.64200 1.000 26.70679 1168 CYS C O 1
ATOM 2950 N N . ASP C 1 45 ? -63.14600 -23.40000 16.88000 1.000 27.36589 1169 ASP C N 1
ATOM 2951 C CA . ASP C 1 45 ? -62.51700 -24.71600 16.78400 1.000 24.56419 1169 ASP C CA 1
ATOM 2952 C C . ASP C 1 45 ? -63.64700 -25.72900 16.80000 1.000 26.96503 1169 ASP C C 1
ATOM 2953 O O . ASP C 1 45 ? -64.27200 -25.93500 17.83400 1.000 26.33220 1169 ASP C O 1
ATOM 2958 N N . MET C 1 46 ? -63.88100 -26.37800 15.67000 1.000 27.71261 1170 MET C N 1
ATOM 2959 C CA . MET C 1 46 ? -65.02500 -27.25600 15.50500 1.000 33.63138 1170 MET C CA 1
ATOM 2960 C C . MET C 1 46 ? -64.64500 -28.72200 15.57600 1.000 30.30217 1170 MET C C 1
ATOM 2961 O O . MET C 1 46 ? -65.46200 -29.58100 15.21800 1.000 30.71494 1170 MET C O 1
ATOM 2966 N N . THR C 1 47 ? -63.44500 -29.03500 16.03500 1.000 29.94415 1171 THR C N 1
ATOM 2967 C CA . THR C 1 47 ? -62.99400 -30.43000 16.06000 1.000 35.15523 1171 THR C CA 1
ATOM 2968 C C . THR C 1 47 ? -62.61200 -30.93600 17.44400 1.000 35.09923 1171 THR C C 1
ATOM 2969 O O . THR C 1 47 ? -62.88800 -32.06800 17.76300 1.000 30.61773 1171 THR C O 1
ATOM 2973 N N . THR C 1 48 ? -61.99200 -30.12700 18.27700 1.000 28.13414 1172 THR C N 1
ATOM 2974 C CA . THR C 1 48 ? -61.49400 -30.57100 19.58100 1.000 27.56737 1172 THR C CA 1
ATOM 2975 C C . THR C 1 48 ? -62.65400 -30.94300 20.49400 1.000 32.04409 1172 THR C C 1
ATOM 2976 O O . THR C 1 48 ? -63.49800 -30.10200 20.80900 1.000 26.68268 1172 THR C O 1
ATOM 2980 N N . ASP C 1 49 ? -62.70300 -32.21200 20.88900 1.000 31.70337 1173 ASP C N 1
ATOM 2981 C CA . ASP C 1 49 ? -63.66200 -32.71100 21.87300 1.000 32.62998 1173 ASP C CA 1
ATOM 2982 C C . ASP C 1 49 ? -65.06700 -32.39700 21.41800 1.000 31.51242 1173 ASP C C 1
ATOM 2983 O O . ASP C 1 49 ? -65.88200 -31.87500 22.17200 1.000 33.79168 1173 ASP C O 1
ATOM 2988 N N . GLY C 1 50 ? -65.33000 -32.67600 20.13400 1.000 28.69407 1174 GLY C N 1
ATOM 2989 C CA . GLY C 1 50 ? -66.63800 -32.47400 19.56900 1.000 32.55633 1174 GLY C CA 1
ATOM 2990 C C . GLY C 1 50 ? -66.86700 -31.12700 18.93600 1.000 32.60518 1174 GLY C C 1
ATOM 2991 O O . GLY C 1 50 ? -67.89700 -30.94100 18.28500 1.000 37.21372 1174 GLY C O 1
ATOM 2992 N N . GLY C 1 51 ? -65.95500 -30.17300 19.11000 1.000 26.87934 1175 GLY C N 1
ATOM 2993 C CA . GLY C 1 51 ? -66.10100 -28.87900 18.47500 1.000 32.48339 1175 GLY C CA 1
ATOM 2994 C C . GLY C 1 51 ? -66.91900 -27.91200 19.29000 1.000 32.37222 1175 GLY C C 1
ATOM 2995 O O . GLY C 1 51 ? -67.46800 -28.23500 20.35100 1.000 33.07373 1175 GLY C O 1
ATOM 2996 N N . GLY C 1 52 ? -66.97400 -26.68400 18.79000 1.000 27.00140 1176 GLY C N 1
ATOM 2997 C CA . GLY C 1 52 ? -67.78700 -25.66700 19.39700 1.000 25.13295 1176 GLY C CA 1
ATOM 2998 C C . GLY C 1 52 ? -67.09100 -24.73800 20.32800 1.000 26.70266 1176 GLY C C 1
ATOM 2999 O O . GLY C 1 52 ? -67.77000 -24.14400 21.17000 1.000 25.57059 1176 GLY C O 1
ATOM 3000 N N . TRP C 1 53 ? -65.77800 -24.58000 20.19700 1.000 22.06597 1177 TRP C N 1
ATOM 3001 C CA . TRP C 1 53 ? -64.99700 -23.71800 21.05900 1.000 20.35128 1177 TRP C CA 1
ATOM 3002 C C . TRP C 1 53 ? -64.70200 -22.37300 20.39700 1.000 23.25515 1177 TRP C C 1
ATOM 3003 O O . TRP C 1 53 ? -64.29900 -22.32800 19.23500 1.000 25.11178 1177 TRP C O 1
ATOM 3014 N N . ILE C 1 54 ? -64.91600 -21.28600 21.12600 1.000 24.31779 1178 ILE C N 1
ATOM 3015 C CA . ILE C 1 54 ? -64.40000 -19.98100 20.72700 1.000 23.22077 1178 ILE C CA 1
ATOM 3016 C C . ILE C 1 54 ? -62.93800 -19.93600 21.15400 1.000 22.37013 1178 ILE C C 1
ATOM 3017 O O . ILE C 1 54 ? -62.63300 -20.03800 22.34600 1.000 22.09011 1178 ILE C O 1
ATOM 3022 N N . VAL C 1 55 ? -62.03600 -19.79000 20.20000 1.000 22.51391 1179 VAL C N 1
ATOM 3023 C CA . VAL C 1 55 ? -60.62700 -19.59200 20.51200 1.000 25.05881 1179 VAL C CA 1
ATOM 3024 C C . VAL C 1 55 ? -60.42600 -18.11200 20.80200 1.000 24.94112 1179 VAL C C 1
ATOM 3025 O O . VAL C 1 55 ? -60.86200 -17.26100 20.01700 1.000 25.45000 1179 VAL C O 1
ATOM 3029 N N . PHE C 1 56 ? -59.84000 -17.79500 21.96100 1.000 24.31017 1180 PHE C N 1
ATOM 3030 C CA . PHE C 1 56 ? -59.62700 -16.40800 22.34100 1.000 22.84738 1180 PHE C CA 1
ATOM 3031 C C . PHE C 1 56 ? -58.16300 -16.02400 22.52100 1.000 21.63380 1180 PHE C C 1
ATOM 3032 O O . PHE C 1 56 ? -57.87000 -14.84300 22.75000 1.000 22.64917 1180 PHE C O 1
ATOM 3040 N N . GLN C 1 57 ? -57.24300 -16.94200 22.27700 1.000 21.37823 1181 GLN C N 1
ATOM 3041 C CA . GLN C 1 57 ? -55.80600 -16.68400 22.34800 1.000 21.88089 1181 GLN C CA 1
ATOM 3042 C C . GLN C 1 57 ? -55.11100 -17.80900 21.57700 1.000 24.69327 1181 GLN C C 1
ATOM 3043 O O . GLN C 1 57 ? -55.47200 -18.98600 21.72400 1.000 21.31388 1181 GLN C O 1
ATOM 3049 N N . ARG C 1 58 ? -54.13800 -17.44600 20.75300 1.000 21.36492 1182 ARG C N 1
ATOM 3050 C CA . ARG C 1 58 ? -53.26900 -18.39800 20.06700 1.000 19.46535 1182 ARG C CA 1
ATOM 3051 C C . ARG C 1 58 ? -51.84900 -17.85800 19.96100 1.000 25.44408 1182 ARG C C 1
ATOM 3052 O O . ARG C 1 58 ? -51.64800 -16.72100 19.54800 1.000 23.30649 1182 ARG C O 1
ATOM 3060 N N . ARG C 1 59 ? -50.88400 -18.71400 20.25700 1.000 19.47325 1183 ARG C N 1
ATOM 3061 C CA . ARG C 1 59 ? -49.48700 -18.53200 19.92300 1.000 27.44699 1183 ARG C CA 1
ATOM 3062 C C . ARG C 1 59 ? -49.04800 -19.69300 19.05000 1.000 25.18391 1183 ARG C C 1
ATOM 3063 O O . ARG C 1 59 ? -49.40700 -20.85100 19.32500 1.000 25.95832 1183 ARG C O 1
ATOM 3071 N N . GLN C 1 60 ? -48.28800 -19.39100 17.99100 1.000 29.89538 1184 GLN C N 1
ATOM 3072 C CA . GLN C 1 60 ? -47.83600 -20.46700 17.11100 1.000 29.29116 1184 GLN C CA 1
ATOM 3073 C C . GLN C 1 60 ? -46.54400 -20.19100 16.34100 1.000 35.96927 1184 GLN C C 1
ATOM 3074 O O . GLN C 1 60 ? -45.95700 -21.12800 15.78700 1.000 31.26331 1184 GLN C O 1
ATOM 3080 N N . ASN C 1 61 ? -46.08000 -18.94100 16.28500 1.000 29.82672 1185 ASN C N 1
ATOM 3081 C CA . ASN C 1 61 ? -44.89600 -18.64500 15.49400 1.000 29.25746 1185 ASN C CA 1
ATOM 3082 C C . ASN C 1 61 ? -44.10100 -17.43700 15.99600 1.000 33.66740 1185 ASN C C 1
ATOM 3083 O O . ASN C 1 61 ? -42.98400 -17.20300 15.53600 1.000 37.50935 1185 ASN C O 1
ATOM 3088 N N . GLY C 1 62 ? -44.64900 -16.67100 16.92600 1.000 29.13316 1186 GLY C N 1
ATOM 3089 C CA . GLY C 1 62 ? -43.92900 -15.55000 17.47300 1.000 27.39694 1186 GLY C CA 1
ATOM 3090 C C . GLY C 1 62 ? -43.88000 -14.31000 16.61900 1.000 36.64856 1186 GLY C C 1
ATOM 3091 O O . GLY C 1 62 ? -43.14000 -13.36700 16.95100 1.000 34.33432 1186 GLY C O 1
ATOM 3092 N N . GLN C 1 63 ? -44.60900 -14.28400 15.51400 1.000 31.21974 1187 GLN C N 1
ATOM 3093 C CA . GLN C 1 63 ? -44.56300 -13.10600 14.64200 1.000 33.04607 1187 GLN C CA 1
ATOM 3094 C C . GLN C 1 63 ? -45.31800 -11.91100 15.20900 1.000 32.21197 1187 GLN C C 1
ATOM 3095 O O . GLN C 1 63 ? -45.11000 -10.78600 14.73900 1.000 37.25030 1187 GLN C O 1
ATOM 3101 N N . THR C 1 64 ? -46.18400 -12.11700 16.19000 1.000 33.21694 1188 THR C N 1
ATOM 3102 C CA . THR C 1 64 ? -47.01200 -11.06200 16.75800 1.000 35.55344 1188 THR C CA 1
ATOM 3103 C C . THR C 1 64 ? -46.50200 -10.69800 18.14800 1.000 40.74527 1188 THR C C 1
ATOM 3104 O O . THR C 1 64 ? -46.27000 -11.58300 18.98900 1.000 35.02540 1188 THR C O 1
ATOM 3108 N N . ASP C 1 65 ? -46.35200 -9.39800 18.39500 1.000 30.51582 1189 ASP C N 1
ATOM 3109 C CA . ASP C 1 65 ? -45.90100 -8.92400 19.69900 1.000 33.40916 1189 ASP C CA 1
ATOM 3110 C C . ASP C 1 65 ? -47.01700 -9.01500 20.72400 1.000 31.62457 1189 ASP C C 1
ATOM 3111 O O . ASP C 1 65 ? -48.13300 -8.55300 20.47400 1.000 37.17756 1189 ASP C O 1
ATOM 3116 N N . PHE C 1 66 ? -46.73200 -9.64100 21.86900 1.000 29.90991 1190 PHE C N 1
ATOM 3117 C CA . PHE C 1 66 ? -47.69900 -9.78500 22.96000 1.000 25.05955 1190 PHE C CA 1
ATOM 3118 C C . PHE C 1 66 ? -47.33800 -8.96800 24.19300 1.000 29.54155 1190 PHE C C 1
ATOM 3119 O O . PHE C 1 66 ? -48.09100 -8.99300 25.18000 1.000 28.96190 1190 PHE C O 1
ATOM 3127 N N . PHE C 1 67 ? -46.24200 -8.18900 24.14500 1.000 28.46770 1191 PHE C N 1
ATOM 3128 C CA . PHE C 1 67 ? -45.83200 -7.37400 25.28600 1.000 30.16099 1191 PHE C CA 1
ATOM 3129 C C . PHE C 1 67 ? -46.43800 -5.98800 25.11000 1.000 32.34107 1191 PHE C C 1
ATOM 3130 O O . PHE C 1 67 ? -45.79300 -5.03100 24.70000 1.000 27.22450 1191 PHE C O 1
ATOM 3138 N N . ARG C 1 68 ? -47.72400 -5.88800 25.40400 1.000 35.64966 1192 ARG C N 1
ATOM 3139 C CA . ARG C 1 68 ? -48.47800 -4.65400 25.15900 1.000 34.01828 1192 ARG C CA 1
ATOM 3140 C C . ARG C 1 68 ? -49.10500 -4.20000 26.47200 1.000 30.18825 1192 ARG C C 1
ATOM 3141 O O . ARG C 1 68 ? -48.99400 -4.87600 27.51100 1.000 34.25673 1192 ARG C O 1
ATOM 3149 N N . LYS C 1 69 ? -49.84900 -3.11300 26.39300 1.000 33.07280 1193 LYS C N 1
ATOM 3150 C CA . LYS C 1 69 ? -50.36300 -2.41100 27.55300 1.000 31.52211 1193 LYS C CA 1
ATOM 3151 C C . LYS C 1 69 ? -51.82000 -2.73000 27.80500 1.000 34.37870 1193 LYS C C 1
ATOM 3152 O O . LYS C 1 69 ? -52.48900 -3.43900 27.04400 1.000 35.05736 1193 LYS C O 1
ATOM 3158 N N . TRP C 1 70 ? -52.30100 -2.21700 28.92900 1.000 31.85357 1194 TRP C N 1
ATOM 3159 C CA . TRP C 1 70 ? -53.67200 -2.49300 29.34300 1.000 29.46204 1194 TRP C CA 1
ATOM 3160 C C . TRP C 1 70 ? -54.68900 -2.20900 28.24900 1.000 31.77453 1194 TRP C C 1
ATOM 3161 O O . TRP C 1 70 ? -55.64300 -2.97400 28.06900 1.000 31.37022 1194 TRP C O 1
ATOM 3172 N N . ALA C 1 71 ? -54.51300 -1.11100 27.51600 1.000 33.65738 1195 ALA C N 1
ATOM 3173 C CA . ALA C 1 71 ? -55.49800 -0.74900 26.50700 1.000 37.98603 1195 ALA C CA 1
ATOM 3174 C C . ALA C 1 71 ? -55.56500 -1.77700 25.38600 1.000 35.83050 1195 ALA C C 1
ATOM 3175 O O . ALA C 1 71 ? -56.65300 -2.08500 24.90200 1.000 38.29026 1195 ALA C O 1
ATOM 3177 N N . ASP C 1 72 ? -54.41900 -2.30700 24.94900 1.000 35.76107 1196 ASP C N 1
ATOM 3178 C CA . ASP C 1 72 ? -54.41800 -3.32700 23.90000 1.000 33.08336 1196 ASP C CA 1
ATOM 3179 C C . ASP C 1 72 ? -55.04500 -4.62800 24.39000 1.000 29.18715 1196 ASP C C 1
ATOM 3180 O O . ASP C 1 72 ? -55.75500 -5.30500 23.63600 1.000 29.75662 1196 ASP C O 1
ATOM 3185 N N . TYR C 1 73 ? -54.75000 -5.02900 25.63200 1.000 26.50776 1197 TYR C N 1
ATOM 3186 C CA . TYR C 1 73 ? -55.34200 -6.26500 26.13800 1.000 23.68593 1197 TYR C CA 1
ATOM 3187 C C . TYR C 1 73 ? -56.81800 -6.09100 26.46100 1.000 27.51034 1197 TYR C C 1
ATOM 3188 O O . TYR C 1 73 ? -57.57000 -7.07200 26.46200 1.000 27.90632 1197 TYR C O 1
ATOM 3197 N N . ARG C 1 74 ? -57.25300 -4.87300 26.75700 1.000 30.78924 1198 ARG C N 1
ATOM 3198 C CA . ARG C 1 74 ? -58.68500 -4.62700 26.92400 1.000 33.34510 1198 ARG C CA 1
ATOM 3199 C C . ARG C 1 74 ? -59.43100 -4.79700 25.60800 1.000 34.20347 1198 ARG C C 1
ATOM 3200 O O . ARG C 1 74 ? -60.53200 -5.36000 25.57800 1.000 30.65635 1198 ARG C O 1
ATOM 3208 N N . VAL C 1 75 ? -58.85400 -4.31100 24.51300 1.000 33.61552 1199 VAL C N 1
ATOM 3209 C CA . VAL C 1 75 ? -59.57100 -4.24000 23.24000 1.000 29.66460 1199 VAL C CA 1
ATOM 3210 C C . VAL C 1 75 ? -59.32000 -5.47000 22.37100 1.000 31.89691 1199 VAL C C 1
ATOM 3211 O O . VAL C 1 75 ? -60.18200 -5.85300 21.56400 1.000 32.40150 1199 VAL C O 1
ATOM 3215 N N . GLY C 1 76 ? -58.17700 -6.10800 22.52700 1.000 29.12366 1200 GLY C N 1
ATOM 3216 C CA . GLY C 1 76 ? -57.80100 -7.21900 21.68100 1.000 29.48829 1200 GLY C CA 1
ATOM 3217 C C . GLY C 1 76 ? -56.90900 -6.80000 20.52700 1.000 30.41571 1200 GLY C C 1
ATOM 3218 O O . GLY C 1 76 ? -56.92400 -5.64600 20.06500 1.000 32.48064 1200 GLY C O 1
ATOM 3219 N N . PHE C 1 77 ? -56.10500 -7.75200 20.05400 1.000 27.60731 1201 PHE C N 1
ATOM 3220 C CA . PHE C 1 77 ? -55.16100 -7.44900 18.98700 1.000 31.86093 1201 PHE C CA 1
ATOM 3221 C C . PHE C 1 77 ? -54.84700 -8.73500 18.23600 1.000 31.20736 1201 PHE C C 1
ATOM 3222 O O . PHE C 1 77 ? -55.05700 -9.83700 18.74500 1.000 28.90052 1201 PHE C O 1
ATOM 3230 N N . GLY C 1 78 ? -54.28900 -8.57300 17.03200 1.000 30.90792 1202 GLY C N 1
ATOM 3231 C CA . GLY C 1 78 ? -53.88900 -9.69400 16.20200 1.000 34.67564 1202 GLY C CA 1
ATOM 3232 C C . GLY C 1 78 ? -55.02600 -10.23100 15.33500 1.000 38.33914 1202 GLY C C 1
ATOM 3233 O O . GLY C 1 78 ? -56.20500 -9.89500 15.49000 1.000 43.62721 1202 GLY C O 1
ATOM 3234 N N . ASN C 1 79 ? -54.65900 -11.15000 14.45600 1.000 37.98624 1203 ASN C N 1
ATOM 3235 C CA . ASN C 1 79 ? -55.58200 -11.77400 13.51700 1.000 33.11254 1203 ASN C CA 1
ATOM 3236 C C . ASN C 1 79 ? -56.09600 -13.10200 14.08100 1.000 33.30158 1203 ASN C C 1
ATOM 3237 O O . ASN C 1 79 ? -55.30900 -13.95700 14.49800 1.000 33.26264 1203 ASN C O 1
ATOM 3242 N N . VAL C 1 80 ? -57.42200 -13.26900 14.10500 1.000 30.85502 1204 VAL C N 1
ATOM 3243 C CA . VAL C 1 80 ? -57.99100 -14.44400 14.75400 1.000 32.87781 1204 VAL C CA 1
ATOM 3244 C C . VAL C 1 80 ? -57.61000 -15.72300 14.01000 1.000 35.14919 1204 VAL C C 1
ATOM 3245 O O . VAL C 1 80 ? -57.74100 -16.81500 14.56000 1.000 34.87883 1204 VAL C O 1
ATOM 3249 N N . GLU C 1 81 ? -57.16200 -15.62300 12.76600 1.000 34.79746 1205 GLU C N 1
ATOM 3250 C CA . GLU C 1 81 ? -56.66800 -16.78500 12.03400 1.000 32.53015 1205 GLU C CA 1
ATOM 3251 C C . GLU C 1 81 ? -55.19000 -17.05700 12.26500 1.000 38.04983 1205 GLU C C 1
ATOM 3252 O O . GLU C 1 81 ? -54.68000 -18.05600 11.76100 1.000 40.93337 1205 GLU C O 1
ATOM 3258 N N . ASP C 1 82 ? -54.49800 -16.21200 13.02900 1.000 35.62092 1206 ASP C N 1
ATOM 3259 C CA . ASP C 1 82 ? -53.07500 -16.40600 13.32800 1.000 34.53511 1206 ASP C CA 1
ATOM 3260 C C . ASP C 1 82 ? -52.86300 -16.25200 14.82800 1.000 31.46399 1206 ASP C C 1
ATOM 3261 O O . ASP C 1 82 ? -53.56900 -16.89400 15.60600 1.000 28.39433 1206 ASP C O 1
ATOM 3266 N N . GLU C 1 83 ? -51.92600 -15.39200 15.26400 1.000 27.62784 1207 GLU C N 1
ATOM 3267 C CA . GLU C 1 83 ? -51.72100 -15.15400 16.69100 1.000 28.30380 1207 GLU C CA 1
ATOM 3268 C C . GLU C 1 83 ? -52.54800 -13.96000 17.12400 1.000 26.71059 1207 GLU C C 1
ATOM 3269 O O . GLU C 1 83 ? -52.58000 -12.95600 16.42000 1.000 31.16718 1207 GLU C O 1
ATOM 3275 N N . PHE C 1 84 ? -53.18600 -14.05500 18.28500 1.000 25.66447 1208 PHE C N 1
ATOM 3276 C CA . PHE C 1 84 ? -54.11800 -13.00200 18.66400 1.000 26.26797 1208 PHE C CA 1
ATOM 3277 C C . PHE C 1 84 ? -54.52500 -13.14300 20.13500 1.000 22.37733 1208 PHE C C 1
ATOM 3278 O O . PHE C 1 84 ? -54.35000 -14.17200 20.78600 1.000 20.98075 1208 PHE C O 1
ATOM 3286 N N . TRP C 1 85 ? -55.12300 -12.07600 20.62000 1.000 23.47194 1209 TRP C N 1
ATOM 3287 C CA . TRP C 1 85 ? -55.76000 -11.98500 21.92200 1.000 21.39660 1209 TRP C CA 1
ATOM 3288 C C . TRP C 1 85 ? -57.12100 -11.33200 21.68900 1.000 26.08371 1209 TRP C C 1
ATOM 3289 O O . TRP C 1 85 ? -57.19700 -10.22600 21.14800 1.000 23.76334 1209 TRP C O 1
ATOM 3300 N N . LEU C 1 86 ? -58.19700 -12.04500 22.02500 1.000 23.65223 1210 LEU C N 1
ATOM 3301 C CA . LEU C 1 86 ? -59.52500 -11.59800 21.65100 1.000 23.22567 1210 LEU C CA 1
ATOM 3302 C C . LEU C 1 86 ? -59.94700 -10.31500 22.34500 1.000 29.03685 1210 LEU C C 1
ATOM 3303 O O . LEU C 1 86 ? -60.78000 -9.57200 21.78400 1.000 28.14908 1210 LEU C O 1
ATOM 3308 N N . GLY C 1 87 ? -59.39500 -10.03000 23.52300 1.000 27.02502 1211 GLY C N 1
ATOM 3309 C CA . GLY C 1 87 ? -59.72300 -8.81200 24.26900 1.000 28.94740 1211 GLY C CA 1
ATOM 3310 C C . GLY C 1 87 ? -60.43400 -9.18300 25.57100 1.000 27.66528 1211 GLY C C 1
ATOM 3311 O O . GLY C 1 87 ? -61.31900 -10.04700 25.59500 1.000 28.75650 1211 GLY C O 1
ATOM 3312 N N . LEU C 1 88 ? -60.06600 -8.50400 26.65600 1.000 24.15214 1212 LEU C N 1
ATOM 3313 C CA . LEU C 1 88 ? -60.64700 -8.77300 27.96900 1.000 26.36276 1212 LEU C CA 1
ATOM 3314 C C . LEU C 1 88 ? -62.12300 -8.38800 28.02700 1.000 26.27958 1212 LEU C C 1
ATOM 3315 O O . LEU C 1 88 ? -62.95700 -9.14800 28.56600 1.000 27.56127 1212 LEU C O 1
ATOM 3320 N N . ASP C 1 89 ? -62.47400 -7.21300 27.48100 1.000 26.71444 1213 ASP C N 1
ATOM 3321 C CA . ASP C 1 89 ? -63.88400 -6.84200 27.43800 1.000 28.95294 1213 ASP C CA 1
ATOM 3322 C C . ASP C 1 89 ? -64.70600 -7.90200 26.70400 1.000 31.10970 1213 ASP C C 1
ATOM 3323 O O . ASP C 1 89 ? -65.81200 -8.26200 27.14700 1.000 29.82665 1213 ASP C O 1
ATOM 3328 N N . ASN C 1 90 ? -64.18500 -8.41500 25.57700 1.000 28.85030 1214 ASN C N 1
ATOM 3329 C CA . ASN C 1 90 ? -64.92300 -9.43700 24.83500 1.000 26.50164 1214 ASN C CA 1
ATOM 3330 C C . ASN C 1 90 ? -65.03500 -10.72100 25.64200 1.000 28.75904 1214 ASN C C 1
ATOM 3331 O O . ASN C 1 90 ? -66.09200 -11.34700 25.67800 1.000 29.00180 1214 ASN C O 1
ATOM 3336 N N . ILE C 1 91 ? -63.94400 -11.14900 26.27800 1.000 27.32832 1215 ILE C N 1
ATOM 3337 C CA . ILE C 1 91 ? -63.98000 -12.38900 27.04500 1.000 27.86747 1215 ILE C CA 1
ATOM 3338 C C . ILE C 1 91 ? -64.93200 -12.26500 28.22700 1.000 30.54948 1215 ILE C C 1
ATOM 3339 O O . ILE C 1 91 ? -65.66900 -13.20500 28.55600 1.000 26.05603 1215 ILE C O 1
ATOM 3344 N N . HIS C 1 92 ? -64.94900 -11.10700 28.87400 1.000 24.90021 1216 HIS C N 1
ATOM 3345 C CA . HIS C 1 92 ? -65.90900 -10.88000 29.95000 1.000 25.23420 1216 HIS C CA 1
ATOM 3346 C C . HIS C 1 92 ? -67.34700 -11.01300 29.43700 1.000 26.06317 1216 HIS C C 1
ATOM 3347 O O . HIS C 1 92 ? -68.17100 -11.72700 30.01900 1.000 28.27148 1216 HIS C O 1
ATOM 3354 N N . ARG C 1 93 ? -67.65900 -10.35300 28.32300 1.000 26.82591 1217 ARG C N 1
ATOM 3355 C CA . ARG C 1 93 ? -69.03100 -10.36100 27.81900 1.000 27.21287 1217 ARG C CA 1
ATOM 3356 C C . ARG C 1 93 ? -69.46700 -11.75000 27.41800 1.000 30.37490 1217 ARG C C 1
ATOM 3357 O O . ARG C 1 93 ? -70.59600 -12.13700 27.70300 1.000 28.21536 1217 ARG C O 1
ATOM 3365 N N . ILE C 1 94 ? -68.59700 -12.50900 26.75700 1.000 25.96981 1218 ILE C N 1
ATOM 3366 C CA . ILE C 1 94 ? -68.94800 -13.86000 26.35500 1.000 29.36799 1218 ILE C CA 1
ATOM 3367 C C . ILE C 1 94 ? -69.17100 -14.74800 27.57700 1.000 30.01677 1218 ILE C C 1
ATOM 3368 O O . ILE C 1 94 ? -70.19400 -15.44300 27.67900 1.000 27.21654 1218 ILE C O 1
ATOM 3373 N N . THR C 1 95 ? -68.20100 -14.77600 28.50200 1.000 27.04301 1219 THR C N 1
ATOM 3374 C CA . THR C 1 95 ? -68.34200 -15.63600 29.67500 1.000 24.60625 1219 THR C CA 1
ATOM 3375 C C . THR C 1 95 ? -69.48400 -15.20400 30.59000 1.000 30.52217 1219 THR C C 1
ATOM 3376 O O . THR C 1 95 ? -69.92400 -16.00100 31.43100 1.000 29.68170 1219 THR C O 1
ATOM 3380 N N . SER C 1 96 ? -70.00200 -13.98900 30.42800 1.000 29.82220 1220 SER C N 1
ATOM 3381 C CA . SER C 1 96 ? -71.16300 -13.55300 31.19500 1.000 31.79381 1220 SER C CA 1
ATOM 3382 C C . SER C 1 96 ? -72.47200 -14.11800 30.67900 1.000 28.40877 1220 SER C C 1
ATOM 3383 O O . SER C 1 96 ? -73.49900 -13.94100 31.34100 1.000 31.30340 1220 SER C O 1
ATOM 3386 N N . GLN C 1 97 ? -72.47300 -14.78700 29.52500 1.000 25.87502 1221 GLN C N 1
ATOM 3387 C CA . GLN C 1 97 ? -73.71500 -15.30300 28.93900 1.000 27.04472 1221 GLN C CA 1
ATOM 3388 C C . GLN C 1 97 ? -74.22100 -16.57200 29.62300 1.000 35.75436 1221 GLN C C 1
ATOM 3389 O O . GLN C 1 97 ? -75.40300 -16.91500 29.49300 1.000 37.51017 1221 GLN C O 1
ATOM 3395 N N . GLY C 1 98 ? -73.36100 -17.27500 30.34600 1.000 29.94626 1222 GLY C N 1
ATOM 3396 C CA . GLY C 1 98 ? -73.74900 -18.52600 30.96400 1.000 32.05458 1222 GLY C CA 1
ATOM 3397 C C . GLY C 1 98 ? -72.52300 -19.22500 31.50300 1.000 29.96834 1222 GLY C C 1
ATOM 3398 O O . GLY C 1 98 ? -71.46700 -18.63400 31.604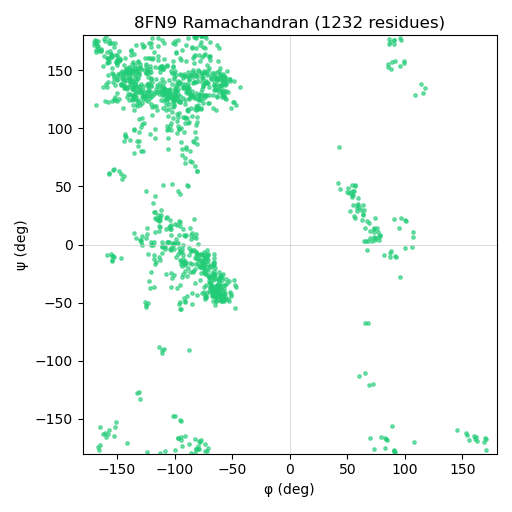00 1.000 34.32577 1222 GLY C O 1
ATOM 3399 N N . ARG C 1 99 ? -72.68700 -20.49100 31.84800 1.000 25.82770 1223 ARG C N 1
ATOM 3400 C CA . ARG C 1 99 ? -71.57200 -21.26400 32.37700 1.000 30.02040 1223 ARG C CA 1
ATOM 3401 C C . ARG C 1 99 ? -70.68200 -21.73400 31.23000 1.000 25.88696 1223 ARG C C 1
ATOM 3402 O O . ARG C 1 99 ? -71.11200 -22.51500 30.38400 1.000 24.04471 1223 ARG C O 1
ATOM 3410 N N . TYR C 1 100 ? -69.43700 -21.26900 31.21300 1.000 26.04064 1224 TYR C N 1
ATOM 3411 C CA . TYR C 1 100 ? -68.45400 -21.63900 30.20500 1.000 25.77654 1224 TYR C CA 1
ATOM 3412 C C . TYR C 1 100 ? -67.35000 -22.50100 30.81400 1.000 24.84394 1224 TYR C C 1
ATOM 3413 O O . TYR C 1 100 ? -67.13000 -22.51400 32.03400 1.000 26.96383 1224 TYR C O 1
ATOM 3422 N N . GLU C 1 101 ? -66.75000 -23.31900 29.96400 1.000 20.71466 1225 GLU C N 1
ATOM 3423 C CA . GLU C 1 101 ? -65.62500 -24.16100 30.30100 1.000 22.71630 1225 GLU C CA 1
ATOM 3424 C C . GLU C 1 101 ? -64.42700 -23.64600 29.52600 1.000 24.81991 1225 GLU C C 1
ATOM 3425 O O . GLU C 1 101 ? -64.56200 -23.11300 28.43100 1.000 23.32658 1225 GLU C O 1
ATOM 3431 N N . LEU C 1 102 ? -63.25500 -23.79700 30.10900 1.000 23.55620 1226 LEU C N 1
ATOM 3432 C CA . LEU C 1 102 ? -62.00900 -23.39300 29.49000 1.000 20.34037 1226 LEU C CA 1
ATOM 3433 C C . LEU C 1 102 ? -61.20100 -24.62200 29.11600 1.000 24.98102 1226 LEU C C 1
ATOM 3434 O O . LEU C 1 102 ? -61.09400 -25.56000 29.90000 1.000 24.19387 1226 LEU C O 1
ATOM 3439 N N . ARG C 1 103 ? -60.63000 -24.60900 27.92900 1.000 19.35220 1227 ARG C N 1
ATOM 3440 C CA . ARG C 1 103 ? -59.66400 -25.60400 27.52700 1.000 24.02629 1227 ARG C CA 1
ATOM 3441 C C . ARG C 1 103 ? -58.41300 -24.91100 26.98000 1.000 21.05444 1227 ARG C C 1
ATOM 3442 O O . ARG C 1 103 ? -58.49000 -23.91000 26.25500 1.000 22.27641 1227 ARG C O 1
ATOM 3450 N N . VAL C 1 104 ? -57.25300 -25.43200 27.36500 1.000 24.22157 1228 VAL C N 1
ATOM 3451 C CA . VAL C 1 104 ? -55.96700 -24.96500 26.88200 1.000 21.00388 1228 VAL C CA 1
ATOM 3452 C C . VAL C 1 104 ? -55.29400 -26.13600 26.20400 1.000 24.74254 1228 VAL C C 1
ATOM 3453 O O . VAL C 1 104 ? -55.09800 -27.17600 26.83200 1.000 22.61919 1228 VAL C O 1
ATOM 3457 N N . ASP C 1 105 ? -54.97700 -25.98600 24.92600 1.000 22.89399 1229 ASP C N 1
ATOM 3458 C CA . ASP C 1 105 ? -54.33600 -27.02000 24.11500 1.000 26.21527 1229 ASP C CA 1
ATOM 3459 C C . ASP C 1 105 ? -52.92300 -26.56100 23.78500 1.000 26.83184 1229 ASP C C 1
ATOM 3460 O O . ASP C 1 105 ? -52.73600 -25.42500 23.33900 1.000 26.98344 1229 ASP C O 1
ATOM 3465 N N . MET C 1 106 ? -51.93700 -27.44600 23.97200 1.000 24.89694 1230 MET C N 1
ATOM 3466 C CA A MET C 1 106 ? -50.54200 -27.08400 23.79800 0.574 25.30503 1230 MET C CA 1
ATOM 3467 C CA B MET C 1 106 ? -50.53700 -27.08800 23.81200 0.426 25.36350 1230 MET C CA 1
ATOM 3468 C C . MET C 1 106 ? -49.80800 -28.22400 23.11400 1.000 32.02760 1230 MET C C 1
ATOM 3469 O O . MET C 1 106 ? -50.13600 -29.39700 23.29900 1.000 28.36676 1230 MET C O 1
ATOM 3478 N N . ARG C 1 107 ? -48.82300 -27.85800 22.29800 1.000 24.17504 1231 ARG C N 1
ATOM 3479 C CA . ARG C 1 107 ? -48.01500 -28.81600 21.57000 1.000 29.62708 1231 ARG C CA 1
ATOM 3480 C C . ARG C 1 107 ? -46.55200 -28.40500 21.61000 1.000 34.39203 1231 ARG C C 1
ATOM 3481 O O . ARG C 1 107 ? -46.22200 -27.22300 21.50000 1.000 33.70590 1231 ARG C O 1
ATOM 3489 N N . ASP C 1 108 ? -45.68400 -29.38700 21.76400 1.000 31.13126 1232 ASP C N 1
ATOM 3490 C CA . ASP C 1 108 ? -44.24400 -29.23900 21.58700 1.000 35.07077 1232 ASP C CA 1
ATOM 3491 C C . ASP C 1 108 ? -43.85300 -30.23100 20.48900 1.000 46.79755 1232 ASP C C 1
ATOM 3492 O O . ASP C 1 108 ? -43.63300 -31.41700 20.76300 1.000 44.59368 1232 ASP C O 1
ATOM 3497 N N . GLY C 1 109 ? -43.79000 -29.75800 19.24900 1.000 43.69786 1233 GLY C N 1
ATOM 3498 C CA . GLY C 1 109 ? -43.58000 -30.63900 18.12900 1.000 43.76929 1233 GLY C CA 1
ATOM 3499 C C . GLY C 1 109 ? -44.67700 -31.67100 18.02700 1.000 55.06688 1233 GLY C C 1
ATOM 3500 O O . GLY C 1 109 ? -45.83500 -31.33600 17.76100 1.000 56.78550 1233 GLY C O 1
ATOM 3501 N N . GLN C 1 110 ? -44.33000 -32.93700 18.25300 1.000 63.84297 1234 GLN C N 1
ATOM 3502 C CA . GLN C 1 110 ? -45.31900 -34.00800 18.20700 1.000 67.82016 1234 GLN C CA 1
ATOM 3503 C C . GLN C 1 110 ? -46.00100 -34.24500 19.54800 1.000 63.21159 1234 GLN C C 1
ATOM 3504 O O . GLN C 1 110 ? -47.10000 -34.81500 19.57300 1.000 54.85277 1234 GLN C O 1
ATOM 3510 N N . GLU C 1 111 ? -45.38900 -33.81000 20.65400 1.000 47.66981 1235 GLU C N 1
ATOM 3511 C CA . GLU C 1 111 ? -45.98000 -34.00900 21.96900 1.000 42.97345 1235 GLU C CA 1
ATOM 3512 C C . GLU C 1 111 ? -47.10200 -33.00400 22.20000 1.000 43.88220 1235 GLU C C 1
ATOM 3513 O O . GLU C 1 111 ? -46.93000 -31.81000 21.94100 1.000 31.50585 1235 GLU C O 1
ATOM 3519 N N . ALA C 1 112 ? -48.25800 -33.49400 22.66100 1.000 36.73144 1236 ALA C N 1
ATOM 3520 C CA . ALA C 1 112 ? -49.41400 -32.65000 22.94200 1.000 32.37936 1236 ALA C CA 1
ATOM 3521 C C . ALA C 1 112 ? -49.87200 -32.85200 24.38300 1.000 37.36771 1236 ALA C C 1
ATOM 3522 O O . ALA C 1 112 ? -49.64900 -33.91100 24.97900 1.000 37.63941 1236 ALA C O 1
ATOM 3524 N N . ALA C 1 113 ? -50.53800 -31.82800 24.92800 1.000 27.04356 1237 ALA C N 1
ATOM 3525 C CA . ALA C 1 113 ? -51.13400 -31.90600 26.25000 1.000 26.17159 1237 ALA C CA 1
ATOM 3526 C C . ALA C 1 113 ? -52.28800 -30.92200 26.32600 1.000 24.13683 1237 ALA C C 1
ATOM 3527 O O . ALA C 1 113 ? -52.39500 -30.01500 25.52100 1.000 27.31267 1237 ALA C O 1
ATOM 3529 N N . PHE C 1 114 ? -53.17300 -31.11600 27.29100 1.000 24.05078 1238 PHE C N 1
ATOM 3530 C CA . PHE C 1 114 ? -54.29200 -30.19800 27.42000 1.000 23.77058 1238 PHE C CA 1
ATOM 3531 C C . PHE C 1 114 ? -54.59200 -29.97800 28.89200 1.000 23.29647 1238 PHE C C 1
ATOM 3532 O O . PHE C 1 114 ? -54.29100 -30.80800 29.74500 1.000 23.91935 1238 PHE C O 1
ATOM 3540 N N . ALA C 1 115 ? -55.29400 -28.88800 29.16800 1.000 24.52092 1239 ALA C N 1
ATOM 3541 C CA . ALA C 1 115 ? -55.79300 -28.59700 30.50900 1.000 23.73764 1239 ALA C CA 1
ATOM 3542 C C . ALA C 1 115 ? -57.17600 -27.99700 30.33900 1.000 23.19563 1239 ALA C C 1
ATOM 3543 O O . ALA C 1 115 ? -57.37300 -27.12500 29.48700 1.000 28.77423 1239 ALA C O 1
ATOM 3545 N N . SER C 1 116 ? -58.13700 -28.46500 31.12300 1.000 24.11297 1240 SER C N 1
ATOM 3546 C CA . SER C 1 116 ? -59.49900 -27.94500 31.03400 1.000 21.73572 1240 SER C CA 1
ATOM 3547 C C . SER C 1 116 ? -60.01600 -27.66300 32.43100 1.000 23.66210 1240 SER C C 1
ATOM 3548 O O . SER C 1 116 ? -59.60400 -28.30800 33.41000 1.000 26.06430 1240 SER C O 1
ATOM 3551 N N . TYR C 1 117 ? -60.92200 -26.68700 32.49600 1.000 23.86744 1241 TYR C N 1
ATOM 3552 C CA . TYR C 1 117 ? -61.57300 -26.24000 33.71600 1.000 27.68384 1241 TYR C CA 1
ATOM 3553 C C . TYR C 1 117 ? -63.06100 -26.09700 33.44000 1.000 25.07156 1241 TYR C C 1
ATOM 3554 O O . TYR C 1 117 ? -63.46700 -25.38600 32.51600 1.000 25.51170 1241 TYR C O 1
ATOM 3563 N N . ASP C 1 118 ? -63.85800 -26.75300 34.25300 1.000 29.63885 1242 ASP C N 1
ATOM 3564 C CA . ASP C 1 118 ? -65.29300 -26.90100 34.03100 1.000 24.57258 1242 ASP C CA 1
ATOM 3565 C C . ASP C 1 118 ? -66.09100 -25.69500 34.47800 1.000 29.10754 1242 ASP C C 1
ATOM 3566 O O . ASP C 1 118 ? -67.31200 -25.71800 34.38700 1.000 29.51533 1242 ASP C O 1
ATOM 3571 N N . ARG C 1 119 ? -65.42400 -24.61900 34.89200 1.000 24.50876 1243 ARG C N 1
ATOM 3572 C CA . ARG C 1 119 ? -66.03300 -23.30400 35.00800 1.000 29.64445 1243 ARG C CA 1
ATOM 3573 C C . ARG C 1 119 ? -64.97100 -22.29700 34.57500 1.000 25.92570 1243 ARG C C 1
ATOM 3574 O O . ARG C 1 119 ? -63.76900 -22.52800 34.77800 1.000 24.82360 1243 ARG C O 1
ATOM 3582 N N . PHE C 1 120 ? -65.40900 -21.18900 33.98200 1.000 22.36615 1244 PHE C N 1
ATOM 3583 C CA . PHE C 1 120 ? -64.48700 -20.16100 33.51900 1.000 24.11523 1244 PHE C CA 1
ATOM 3584 C C . PHE C 1 120 ? -65.22600 -18.84300 33.34600 1.000 27.33700 1244 PHE C C 1
ATOM 3585 O O . PHE C 1 120 ? -66.18300 -18.75500 32.57000 1.000 31.79957 1244 PHE C O 1
ATOM 3593 N N . SER C 1 121 ? -64.76100 -17.79800 34.02300 1.000 25.85048 1245 SER C N 1
ATOM 3594 C CA . SER C 1 121 ? -65.27200 -16.46100 33.74300 1.000 23.66489 1245 SER C CA 1
ATOM 3595 C C . SER C 1 121 ? -64.18400 -15.44100 34.01300 1.000 24.35673 1245 SER C C 1
ATOM 3596 O O . SER C 1 121 ? -63.23300 -15.71300 34.73700 1.000 25.54617 1245 SER C O 1
ATOM 3599 N N . VAL C 1 122 ? -64.31000 -14.28900 33.36500 1.000 24.80292 1246 VAL C N 1
ATOM 3600 C CA . VAL C 1 122 ? -63.50800 -13.09600 33.63500 1.000 24.47256 1246 VAL C CA 1
ATOM 3601 C C . VAL C 1 122 ? -64.46200 -12.01000 34.09500 1.000 26.72834 1246 VAL C C 1
ATOM 3602 O O . VAL C 1 122 ? -65.47100 -11.74900 33.43300 1.000 27.74893 1246 VAL C O 1
ATOM 3606 N N . GLU C 1 123 ? -64.14200 -11.36900 35.22200 1.000 27.83158 1247 GLU C N 1
ATOM 3607 C CA . GLU C 1 123 ? -65.01500 -10.33700 35.73300 1.000 27.99771 1247 GLU C CA 1
ATOM 3608 C C . GLU C 1 123 ? -64.85700 -9.06000 34.90900 1.000 29.29392 1247 GLU C C 1
ATOM 3609 O O . GLU C 1 123 ? -64.07900 -8.99100 33.95300 1.000 28.88807 1247 GLU C O 1
ATOM 3615 N N . ASP C 1 124 ? -65.60900 -8.02700 35.27200 1.000 32.34886 1248 ASP C N 1
ATOM 3616 C CA . ASP C 1 124 ? -65.65900 -6.82200 34.45300 1.000 34.77890 1248 ASP C CA 1
ATOM 3617 C C . ASP C 1 124 ? -64.46300 -5.92900 34.75100 1.000 35.37538 1248 ASP C C 1
ATOM 3618 O O . ASP C 1 124 ? -63.60600 -6.24800 35.57800 1.000 33.15684 1248 ASP C O 1
ATOM 3623 N N . SER C 1 125 ? -64.41700 -4.78500 34.06400 1.000 36.67252 1249 SER C N 1
ATOM 3624 C CA . SER C 1 125 ? -63.25200 -3.91400 34.14500 1.000 37.34067 1249 SER C CA 1
ATOM 3625 C C . SER C 1 125 ? -63.11100 -3.32900 35.53600 1.000 38.94482 1249 SER C C 1
ATOM 3626 O O . SER C 1 125 ? -62.00000 -3.19800 36.03300 1.000 38.56486 1249 SER C O 1
ATOM 3629 N N . ARG C 1 126 ? -64.22700 -2.98700 36.18600 1.000 39.51241 1250 ARG C N 1
ATOM 3630 C CA . ARG C 1 126 ? -64.16100 -2.45700 37.54900 1.000 44.20881 1250 ARG C CA 1
ATOM 3631 C C . ARG C 1 126 ? -63.51400 -3.46300 38.48500 1.000 41.73757 1250 ARG C C 1
ATOM 3632 O O . ARG C 1 126 ? -62.70300 -3.09100 39.35100 1.000 42.29937 1250 ARG C O 1
ATOM 3640 N N . ASN C 1 127 ? -63.81700 -4.74900 38.29300 1.000 37.24123 1251 ASN C N 1
ATOM 3641 C CA . ASN C 1 127 ? -63.18300 -5.82500 39.04800 1.000 37.12510 1251 ASN C CA 1
ATOM 3642 C C . ASN C 1 127 ? -61.87900 -6.29700 38.41500 1.000 31.38937 1251 ASN C C 1
ATOM 3643 O O . ASN C 1 127 ? -61.37300 -7.36300 38.76700 1.000 34.95187 1251 ASN C O 1
ATOM 3648 N N . LEU C 1 128 ? -61.33200 -5.53400 37.47400 1.000 34.74675 1252 LEU C N 1
ATOM 3649 C CA . LEU C 1 128 ? -60.00000 -5.77800 36.92700 1.000 31.93641 1252 LEU C CA 1
ATOM 3650 C C . LEU C 1 128 ? -59.88500 -7.13100 36.22900 1.000 29.50793 1252 LEU C C 1
ATOM 3651 O O . LEU C 1 128 ? -58.81100 -7.73300 36.19300 1.000 23.47276 1252 LEU C O 1
ATOM 3656 N N . TYR C 1 129 ? -60.98300 -7.63200 35.66400 1.000 29.10273 1253 TYR C N 1
ATOM 3657 C CA . TYR C 1 129 ? -60.93600 -8.83400 34.84700 1.000 28.41085 1253 TYR C CA 1
ATOM 3658 C C . TYR C 1 129 ? -60.40700 -10.04600 35.62900 1.000 23.81720 1253 TYR C C 1
ATOM 3659 O O . TYR C 1 129 ? -59.72500 -10.91400 35.08900 1.000 25.38496 1253 TYR C O 1
ATOM 3668 N N . LYS C 1 130 ? -60.73700 -10.11100 36.91000 1.000 24.03983 1254 LYS C N 1
ATOM 3669 C CA . LYS C 1 130 ? -60.33000 -11.23800 37.73200 1.000 29.43819 1254 LYS C CA 1
ATOM 3670 C C . LYS C 1 130 ? -60.72300 -12.57800 37.11400 1.000 24.63993 1254 LYS C C 1
ATOM 3671 O O . LYS C 1 130 ? -61.80500 -12.73000 36.56100 1.000 26.22791 1254 LYS C O 1
ATOM 3677 N N . LEU C 1 131 ? -59.84600 -13.55900 37.26100 1.000 24.72829 1255 LEU C N 1
ATOM 3678 C CA . LEU C 1 131 ? -60.03600 -14.88800 36.70800 1.000 24.35854 1255 LEU C CA 1
ATOM 3679 C C . LEU C 1 131 ? -60.80400 -15.76800 37.68500 1.000 24.43802 1255 LEU C C 1
ATOM 3680 O O . LEU C 1 131 ? -60.48400 -15.82100 38.86700 1.000 26.49223 1255 LEU C O 1
ATOM 3685 N N . ARG C 1 132 ? -61.79000 -16.50200 37.17200 1.000 24.06120 1256 ARG C N 1
ATOM 3686 C CA . ARG C 1 132 ? -62.50900 -17.52100 37.92800 1.000 29.13351 1256 ARG C CA 1
ATOM 3687 C C . ARG C 1 132 ? -62.44700 -18.81900 37.15000 1.000 24.78652 1256 ARG C C 1
ATOM 3688 O O . ARG C 1 132 ? -62.74000 -18.81300 35.96400 1.000 29.37256 1256 ARG C O 1
ATOM 3696 N N . ILE C 1 133 ? -62.01500 -19.90700 37.78400 1.000 26.83899 1257 ILE C N 1
ATOM 3697 C CA . ILE C 1 133 ? -61.94900 -21.20000 37.10800 1.000 28.36386 1257 ILE C CA 1
ATOM 3698 C C . ILE C 1 133 ? -62.39500 -22.30400 38.05100 1.000 28.70811 1257 ILE C C 1
ATOM 3699 O O . ILE C 1 133 ? -62.24000 -22.20400 39.27400 1.000 28.35126 1257 ILE C O 1
ATOM 3704 N N . GLY C 1 134 ? -62.93000 -23.37700 37.46400 1.000 28.07063 1258 GLY C N 1
ATOM 3705 C CA . GLY C 1 134 ? -63.47800 -24.49400 38.21100 1.000 29.61929 1258 GLY C CA 1
ATOM 3706 C C . GLY C 1 134 ? -62.53200 -25.67200 38.26100 1.000 35.17355 1258 GLY C C 1
ATOM 3707 O O . GLY C 1 134 ? -61.30800 -25.51600 38.29600 1.000 31.84707 1258 GLY C O 1
ATOM 3708 N N . SER C 1 135 ? -63.10400 -26.86800 38.29600 1.000 28.50016 1259 SER C N 1
ATOM 3709 C CA . SER C 1 135 ? -62.32300 -28.07900 38.52200 1.000 30.89993 1259 SER C CA 1
ATOM 3710 C C . SER C 1 135 ? -61.47800 -28.45500 37.31300 1.000 27.79647 1259 SER C C 1
ATOM 3711 O O . SER C 1 135 ? -61.93400 -28.40600 36.16100 1.000 33.08865 1259 SER C O 1
ATOM 3714 N N . TYR C 1 136 ? -60.27300 -28.91600 37.59200 1.000 29.79395 1260 TYR C N 1
ATOM 3715 C CA . TYR C 1 136 ? -59.29000 -29.24400 36.57500 1.000 26.36391 1260 TYR C CA 1
ATOM 3716 C C . TYR C 1 136 ? -59.47500 -30.66500 36.06100 1.000 28.05269 1260 TYR C C 1
ATOM 3717 O O . TYR C 1 136 ? -59.78300 -31.58800 36.81300 1.000 27.89484 1260 TYR C O 1
ATOM 3726 N N . ASN C 1 137 ? -59.19800 -30.84200 34.77500 1.000 27.41604 1261 ASN C N 1
ATOM 3727 C CA . ASN C 1 137 ? -59.05000 -32.14900 34.15200 1.000 31.68984 1261 ASN C CA 1
ATOM 3728 C C . ASN C 1 137 ? -58.06200 -31.99100 33.00600 1.000 30.30761 1261 ASN C C 1
ATOM 3729 O O . ASN C 1 137 ? -58.17500 -31.03600 32.22400 1.000 29.69039 1261 ASN C O 1
ATOM 3734 N N . GLY C 1 138 ? -57.05100 -32.85500 32.93300 1.000 25.87207 1262 GLY C N 1
ATOM 3735 C CA . GLY C 1 138 ? -56.14000 -32.69600 31.81000 1.000 30.05600 1262 GLY C CA 1
ATOM 3736 C C . GLY C 1 138 ? -54.91500 -33.57100 31.93600 1.000 37.45090 1262 GLY C C 1
ATOM 3737 O O . GLY C 1 138 ? -54.77400 -34.36400 32.87700 1.000 34.15189 1262 GLY C O 1
ATOM 3738 N N . THR C 1 139 ? -54.02100 -33.40100 30.96300 1.000 25.08894 1263 THR C N 1
ATOM 3739 C CA . THR C 1 139 ? -52.71500 -34.06200 30.93100 1.000 26.50605 1263 THR C CA 1
ATOM 3740 C C . THR C 1 139 ? -51.53600 -33.09000 31.10500 1.000 29.37187 1263 THR C C 1
ATOM 3741 O O . THR C 1 139 ? -50.40000 -33.52600 31.30600 1.000 31.07452 1263 THR C O 1
ATOM 3745 N N . ALA C 1 140 ? -51.76400 -31.80000 31.00200 1.000 27.57357 1264 ALA C N 1
ATOM 3746 C CA . ALA C 1 140 ? -50.68700 -30.82000 31.16800 1.000 27.61974 1264 ALA C CA 1
ATOM 3747 C C . ALA C 1 140 ? -50.35000 -30.50200 32.62800 1.000 24.75197 1264 ALA C C 1
ATOM 3748 O O . ALA C 1 140 ? -49.35500 -29.81600 32.87400 1.000 25.51130 1264 ALA C O 1
ATOM 3750 N N . GLY C 1 141 ? -51.13700 -30.94100 33.57400 1.000 24.26857 1265 GLY C N 1
ATOM 3751 C CA . GLY C 1 141 ? -51.03100 -30.53400 34.94900 1.000 22.41982 1265 GLY C CA 1
ATOM 3752 C C . GLY C 1 141 ? -51.78900 -29.25000 35.23100 1.000 24.91541 1265 GLY C C 1
ATOM 3753 O O . GLY C 1 141 ? -52.01800 -28.41500 34.35700 1.000 25.73340 1265 GLY C O 1
ATOM 3754 N N . ASP C 1 142 ? -52.18200 -29.07800 36.50100 1.000 25.18504 1266 ASP C N 1
ATOM 3755 C CA . ASP C 1 142 ? -53.04700 -27.95000 36.86200 1.000 25.34282 1266 ASP C CA 1
ATOM 3756 C C . ASP C 1 142 ? -52.17600 -26.77700 37.31200 1.000 29.42101 1266 ASP C C 1
ATOM 3757 O O . ASP C 1 142 ? -52.02000 -26.51800 38.49800 1.000 26.51165 1266 ASP C O 1
ATOM 3762 N N . SER C 1 143 ? -51.66500 -26.02900 36.34400 1.000 26.29887 1267 SER C N 1
ATOM 3763 C CA . SER C 1 143 ? -50.83900 -24.86100 36.62000 1.000 28.49276 1267 SER C CA 1
ATOM 3764 C C . SER C 1 143 ? -51.65000 -23.57600 36.69700 1.000 26.77316 1267 SER C C 1
ATOM 3765 O O . SER C 1 143 ? -51.17500 -22.58900 37.25000 1.000 28.75389 1267 SER C O 1
ATOM 3768 N N . LEU C 1 144 ? -52.88700 -23.57200 36.20800 1.000 27.81350 1268 LEU C N 1
ATOM 3769 C CA . LEU C 1 144 ? -53.67100 -22.35200 36.19500 1.000 22.33925 1268 LEU C CA 1
ATOM 3770 C C . LEU C 1 144 ? -54.38400 -22.10400 37.51100 1.000 25.69281 1268 LEU C C 1
ATOM 3771 O O . LEU C 1 144 ? -54.67300 -20.93800 37.80700 1.000 24.76006 1268 LEU C O 1
ATOM 3776 N N . SER C 1 145 ? -54.64900 -23.15100 38.33000 1.000 22.04954 1269 SER C N 1
ATOM 3777 C CA . SER C 1 145 ? -55.34000 -22.90400 39.59700 1.000 23.48558 1269 SER C CA 1
ATOM 3778 C C . SER C 1 145 ? -54.54000 -21.96800 40.50600 1.000 30.02290 1269 SER C C 1
ATOM 3779 O O . SER C 1 145 ? -55.11400 -21.28100 41.36600 1.000 25.00658 1269 SER C O 1
ATOM 3782 N N . TYR C 1 146 ? -53.21300 -21.95700 40.36200 1.000 26.37622 1270 TYR C N 1
ATOM 3783 C CA . TYR C 1 146 ? -52.39700 -20.97700 41.07000 1.000 26.56703 1270 TYR C CA 1
ATOM 3784 C C . TYR C 1 146 ? -52.95200 -19.56500 40.92900 1.000 25.13034 1270 TYR C C 1
ATOM 3785 O O . TYR C 1 146 ? -52.80700 -18.73200 41.84300 1.000 26.91696 1270 TYR C O 1
ATOM 3794 N N . HIS C 1 147 ? -53.52100 -19.26000 39.77700 1.000 21.88102 1271 HIS C N 1
ATOM 3795 C CA . HIS C 1 147 ? -53.97400 -17.93100 39.41200 1.000 21.42923 1271 HIS C CA 1
ATOM 3796 C C . HIS C 1 147 ? -55.41800 -17.66600 39.78400 1.000 27.14558 1271 HIS C C 1
ATOM 3797 O O . HIS C 1 147 ? -55.94400 -16.60500 39.43400 1.000 23.38616 1271 HIS C O 1
ATOM 3804 N N . GLN C 1 148 ? -56.05300 -18.58400 40.52000 1.000 28.80475 1272 GLN C N 1
ATOM 3805 C CA . GLN C 1 148 ? -57.46400 -18.46700 40.86500 1.000 32.42245 1272 GLN C CA 1
ATOM 3806 C C . GLN C 1 148 ? -57.74300 -17.13800 41.55700 1.000 28.61305 1272 GLN C C 1
ATOM 3807 O O . GLN C 1 148 ? -57.14200 -16.82100 42.59200 1.000 27.00490 1272 GLN C O 1
ATOM 3813 N N . GLY C 1 149 ? -58.70000 -16.39100 41.00500 1.000 28.45163 1273 GLY C N 1
ATOM 3814 C CA . GLY C 1 149 ? -59.20300 -15.20400 41.64900 1.000 26.04581 1273 GLY C CA 1
ATOM 3815 C C . GLY C 1 149 ? -58.27700 -14.00600 41.56900 1.000 29.31854 1273 GLY C C 1
ATOM 3816 O O . GLY C 1 149 ? -58.48400 -13.05000 42.30800 1.000 30.94992 1273 GLY C O 1
ATOM 3817 N N . ARG C 1 150 ? -57.27700 -14.03200 40.73400 1.000 25.08943 1274 ARG C N 1
ATOM 3818 C CA A ARG C 1 150 ? -56.36600 -12.90100 40.64700 0.465 27.66453 1274 ARG C CA 1
ATOM 3819 C CA B ARG C 1 150 ? -56.35100 -12.90700 40.63600 0.535 27.66427 1274 ARG C CA 1
ATOM 3820 C C . ARG C 1 150 ? -56.80100 -11.94900 39.54100 1.000 25.04902 1274 ARG C C 1
ATOM 3821 O O . ARG C 1 150 ? -57.37200 -12.37200 38.54100 1.000 25.89199 1274 ARG C O 1
ATOM 3836 N N . PRO C 1 151 ? -56.53200 -10.66400 39.69600 1.000 25.98709 1275 PRO C N 1
ATOM 3837 C CA . PRO C 1 151 ? -56.80000 -9.70700 38.61600 1.000 25.84033 1275 PRO C CA 1
ATOM 3838 C C . PRO C 1 151 ? -55.76500 -9.78100 37.50400 1.000 21.82269 1275 PRO C C 1
ATOM 3839 O O . PRO C 1 151 ? -54.64800 -10.26900 37.67600 1.000 23.28334 1275 PRO C O 1
ATOM 3843 N N . PHE C 1 152 ? -56.14600 -9.24000 36.36100 1.000 21.60897 1276 PHE C N 1
ATOM 3844 C CA . PHE C 1 152 ? -55.25700 -9.15800 35.21900 1.000 26.38551 1276 PHE C CA 1
ATOM 3845 C C . PHE C 1 152 ? -54.27500 -8.01300 35.44800 1.000 24.11724 1276 PHE C C 1
ATOM 3846 O O . PHE C 1 152 ? -54.61400 -7.00900 36.07000 1.000 24.45414 1276 PHE C O 1
ATOM 3854 N N . SER C 1 153 ? -53.06000 -8.17500 34.93500 1.000 21.94827 1277 SER C N 1
ATOM 3855 C CA . SER C 1 153 ? -51.98000 -7.17700 35.03300 1.000 25.37584 1277 SER C CA 1
ATOM 3856 C C . SER C 1 153 ? -51.23700 -7.07800 33.70100 1.000 23.02844 1277 SER C C 1
ATOM 3857 O O . SER C 1 153 ? -50.95800 -8.10000 33.05200 1.000 21.17102 1277 SER C O 1
ATOM 3860 N N . THR C 1 154 ? -50.88300 -5.85500 33.32100 1.000 26.41483 1278 THR C N 1
ATOM 3861 C CA . THR C 1 154 ? -49.98900 -5.55600 32.21200 1.000 23.46726 1278 THR C CA 1
ATOM 3862 C C . THR C 1 154 ? -48.80500 -4.77800 32.74500 1.000 26.14344 1278 THR C C 1
ATOM 3863 O O . THR C 1 154 ? -48.78700 -4.37000 33.89900 1.000 28.46495 1278 THR C O 1
ATOM 3867 N N . GLU C 1 155 ? -47.80600 -4.61300 31.89000 1.000 31.93841 1279 GLU C N 1
ATOM 3868 C CA . GLU C 1 155 ? -46.57600 -3.94500 32.31500 1.000 37.54274 1279 GLU C CA 1
ATOM 3869 C C . GLU C 1 155 ? -46.83600 -2.53200 32.81300 1.000 37.03158 1279 GLU C C 1
ATOM 3870 O O . GLU C 1 155 ? -46.10500 -2.04100 33.68800 1.000 32.59967 1279 GLU C O 1
ATOM 3876 N N . ASP C 1 156 ? -47.85900 -1.86200 32.27700 1.000 40.58334 1280 ASP C N 1
ATOM 3877 C CA . ASP C 1 156 ? -48.21500 -0.51700 32.68800 1.000 33.94714 1280 ASP C CA 1
ATOM 3878 C C . ASP C 1 156 ? -49.34400 -0.44800 33.70500 1.000 36.19092 1280 ASP C C 1
ATOM 3879 O O . ASP C 1 156 ? -49.70700 0.65400 34.11700 1.000 38.61498 1280 ASP C O 1
ATOM 3884 N N . ARG C 1 157 ? -49.88300 -1.58700 34.15100 1.000 36.90878 1281 ARG C N 1
ATOM 3885 C CA . ARG C 1 157 ? -50.96500 -1.61700 35.13200 1.000 35.05871 1281 ARG C CA 1
ATOM 3886 C C . ARG C 1 157 ? -50.70300 -2.80000 36.06500 1.000 33.44684 1281 ARG C C 1
ATOM 3887 O O . ARG C 1 157 ? -51.15400 -3.92000 35.82100 1.000 32.07446 1281 ARG C O 1
ATOM 3895 N N . ASP C 1 158 ? -50.02000 -2.53400 37.16700 1.000 35.33944 1282 ASP C N 1
ATOM 3896 C CA . ASP C 1 158 ? -49.57100 -3.57900 38.08900 1.000 30.78586 1282 ASP C CA 1
ATOM 3897 C C . ASP C 1 158 ? -50.66900 -3.81700 39.11800 1.000 33.05541 1282 ASP C C 1
ATOM 3898 O O . ASP C 1 158 ? -50.92100 -2.96500 39.98200 1.000 36.91715 1282 ASP C O 1
ATOM 3903 N N . ASN C 1 159 ? -51.33000 -4.97300 39.01600 1.000 31.86000 1283 ASN C N 1
ATOM 3904 C CA . ASN C 1 159 ? -52.33900 -5.37900 39.98300 1.000 33.73565 1283 ASN C CA 1
ATOM 3905 C C . ASN C 1 159 ? -51.95300 -6.65300 40.73800 1.000 35.95218 1283 ASN C C 1
ATOM 3906 O O . ASN C 1 159 ? -52.81700 -7.27100 41.37800 1.000 35.52223 1283 ASN C O 1
ATOM 3911 N N . ASP C 1 160 ? -50.71600 -7.11900 40.61300 1.000 31.35983 1284 ASP C N 1
ATOM 3912 C CA . ASP C 1 160 ? -50.31500 -8.36000 41.26400 1.000 33.70966 1284 ASP C CA 1
ATOM 3913 C C . ASP C 1 160 ? -50.07500 -8.11000 42.75400 1.000 32.40078 1284 ASP C C 1
ATOM 3914 O O . ASP C 1 160 ? -50.23700 -6.98800 43.26200 1.000 32.77864 1284 ASP C O 1
ATOM 3919 N N . VAL C 1 161 ? -49.70900 -9.16900 43.48000 1.000 29.01957 1285 VAL C N 1
ATOM 3920 C CA . VAL C 1 161 ? -49.40200 -9.03300 44.90800 1.000 28.08354 1285 VAL C CA 1
ATOM 3921 C C . VAL C 1 161 ? -47.89800 -9.13800 45.18000 1.000 30.60222 1285 VAL C C 1
ATOM 3922 O O . VAL C 1 161 ? -47.49100 -9.44600 46.28700 1.000 35.15148 1285 VAL C O 1
ATOM 3926 N N . ALA C 1 162 ? -47.07500 -8.85800 44.18700 1.000 27.74308 1286 ALA C N 1
ATOM 3927 C CA . ALA C 1 162 ? -45.63200 -8.89700 44.30900 1.000 32.65320 1286 ALA C CA 1
ATOM 3928 C C . ALA C 1 162 ? -45.07800 -7.47800 44.41900 1.000 32.42441 1286 ALA C C 1
ATOM 3929 O O . ALA C 1 162 ? -45.62800 -6.52100 43.87600 1.000 34.26228 1286 ALA C O 1
ATOM 3931 N N . VAL C 1 163 ? -43.96800 -7.34500 45.12500 1.000 34.95006 1287 VAL C N 1
ATOM 3932 C CA A VAL C 1 163 ? -43.29300 -6.04900 45.21900 0.748 35.80253 1287 VAL C CA 1
ATOM 3933 C CA B VAL C 1 163 ? -43.34500 -6.03100 45.20900 0.252 35.79670 1287 VAL C CA 1
ATOM 3934 C C . VAL C 1 163 ? -42.82800 -5.60700 43.83700 1.000 35.44411 1287 VAL C C 1
ATOM 3935 O O . VAL C 1 163 ? -42.89200 -4.42600 43.48000 1.000 38.36470 1287 VAL C O 1
ATOM 3942 N N . THR C 1 164 ? -42.33300 -6.54700 43.04000 1.000 34.87314 1288 THR C N 1
ATOM 3943 C CA . THR C 1 164 ? -41.88300 -6.22000 41.70100 1.000 38.59741 1288 THR C CA 1
ATOM 3944 C C . THR C 1 164 ? -43.07700 -6.14900 40.75000 1.000 33.90724 1288 THR C C 1
ATOM 3945 O O . THR C 1 164 ? -44.25100 -6.32700 41.13900 1.000 33.14417 1288 THR C O 1
ATOM 3949 N N . ASN C 1 165 ? -42.76500 -5.92900 39.47300 1.000 31.60513 1289 ASN C N 1
ATOM 3950 C CA . ASN C 1 165 ? -43.75600 -5.82400 38.40200 1.000 32.53741 1289 ASN C CA 1
ATOM 3951 C C . ASN C 1 165 ? -43.72400 -7.14300 37.62200 1.000 32.44571 1289 ASN C C 1
ATOM 3952 O O . ASN C 1 165 ? -42.85600 -7.35900 36.77200 1.000 28.98632 1289 ASN C O 1
ATOM 3957 N N . CYS C 1 166 ? -44.66500 -8.04400 37.92300 1.000 30.27743 1290 CYS C N 1
ATOM 3958 C CA . CYS C 1 166 ? -44.62100 -9.36100 37.30000 1.000 27.11335 1290 CYS C CA 1
ATOM 3959 C C . CYS C 1 166 ? -44.71100 -9.25400 35.78300 1.000 26.59943 1290 CYS C C 1
ATOM 3960 O O . CYS C 1 166 ? -43.93300 -9.88900 35.06900 1.000 26.86840 1290 CYS C O 1
ATOM 3963 N N . ALA C 1 167 ? -45.64900 -8.44400 35.27300 1.000 25.39635 1291 ALA C N 1
ATOM 3964 C CA . ALA C 1 167 ? -45.80300 -8.28500 33.82500 1.000 27.90283 1291 ALA C CA 1
ATOM 3965 C C . ALA C 1 167 ? -44.50500 -7.81100 33.17500 1.000 32.20362 1291 ALA C C 1
ATOM 3966 O O . ALA C 1 167 ? -44.07500 -8.34100 32.14700 1.000 28.71655 1291 ALA C O 1
ATOM 3968 N N . MET C 1 168 ? -43.86800 -6.79600 33.75500 1.000 27.41441 1292 MET C N 1
ATOM 3969 C CA . MET C 1 168 ? -42.62500 -6.27900 33.18500 1.000 29.83881 1292 MET C CA 1
ATOM 3970 C C . MET C 1 168 ? -41.50500 -7.29800 33.31200 1.000 27.86800 1292 MET C C 1
ATOM 3971 O O . MET C 1 168 ? -40.75100 -7.52100 32.36500 1.000 31.48145 1292 MET C O 1
ATOM 3976 N N . SER C 1 169 ? -41.39900 -7.96400 34.46100 1.000 28.81363 1293 SER C N 1
ATOM 3977 C CA . SER C 1 169 ? -40.26300 -8.86400 34.67300 1.000 28.00672 1293 SER C CA 1
ATOM 3978 C C . SER C 1 169 ? -40.35200 -10.10700 33.77900 1.000 27.59244 1293 SER C C 1
ATOM 3979 O O . SER C 1 169 ? -39.32700 -10.62500 33.29700 1.000 25.51873 1293 SER C O 1
ATOM 3982 N N . TYR C 1 170 ? -41.56500 -10.62500 33.56000 1.000 26.39004 1294 TYR C N 1
ATOM 3983 C CA . TYR C 1 170 ? -41.73400 -11.86500 32.81500 1.000 25.26844 1294 TYR C CA 1
ATOM 3984 C C . TYR C 1 170 ? -42.43200 -11.65300 31.48100 1.000 28.06721 1294 TYR C C 1
ATOM 3985 O O . TYR C 1 170 ? -43.04200 -12.59000 30.94600 1.000 25.51795 1294 TYR C O 1
ATOM 3994 N N . LYS C 1 171 ? -42.34600 -10.43100 30.96000 1.000 24.31666 1295 LYS C N 1
ATOM 3995 C CA . LYS C 1 171 ? -42.55900 -10.12900 29.55300 1.000 24.79592 1295 LYS C CA 1
ATOM 3996 C C . LYS C 1 171 ? -43.90500 -10.61600 29.06600 1.000 32.25862 1295 LYS C C 1
ATOM 3997 O O . LYS C 1 171 ? -44.01700 -11.15600 27.97300 1.000 29.96490 1295 LYS C O 1
ATOM 4003 N N . GLY C 1 172 ? -44.93700 -10.34900 29.85000 1.000 32.25665 1296 GLY C N 1
ATOM 4004 C CA . GLY C 1 172 ? -46.26500 -10.82700 29.51700 1.000 22.38870 1296 GLY C CA 1
ATOM 4005 C C . GLY C 1 172 ? -47.40600 -9.98000 30.04700 1.000 23.61454 1296 GLY C C 1
ATOM 4006 O O . GLY C 1 172 ? -47.23700 -8.81700 30.40600 1.000 24.18470 1296 GLY C O 1
ATOM 4007 N N . ALA C 1 173 ? -48.59900 -10.55800 30.03000 1.000 23.29342 1297 ALA C N 1
ATOM 4008 C CA . ALA C 1 173 ? -49.80000 -9.93100 30.55000 1.000 25.30930 1297 ALA C CA 1
ATOM 4009 C C . ALA C 1 173 ? -50.64100 -11.07900 31.05500 1.000 22.94185 1297 ALA C C 1
ATOM 4010 O O . ALA C 1 173 ? -50.91400 -11.99100 30.28200 1.000 21.45554 1297 ALA C O 1
ATOM 4012 N N . TRP C 1 174 ? -51.06700 -11.04700 32.31000 1.000 23.38666 1298 TRP C N 1
ATOM 4013 C CA . TRP C 1 174 ? -51.65000 -12.26100 32.89500 1.000 23.65733 1298 TRP C CA 1
ATOM 4014 C C . TRP C 1 174 ? -52.28500 -11.92100 34.23300 1.000 20.82825 1298 TRP C C 1
ATOM 4015 O O . TRP C 1 174 ? -52.10800 -10.82400 34.75000 1.000 23.98901 1298 TRP C O 1
ATOM 4026 N N . TRP C 1 175 ? -53.01000 -12.89400 34.78900 1.000 24.03706 1299 TRP C N 1
ATOM 4027 C CA . TRP C 1 175 ? -53.57400 -12.85000 36.14100 1.000 24.73008 1299 TRP C CA 1
ATOM 4028 C C . TRP C 1 175 ? -52.50500 -13.21400 37.16900 1.000 20.41757 1299 TRP C C 1
ATOM 4029 O O . TRP C 1 175 ? -52.61600 -14.17200 37.91700 1.000 25.58862 1299 TRP C O 1
ATOM 4040 N N . TYR C 1 176 ? -51.47900 -12.38400 37.23900 1.000 19.99450 1300 TYR C N 1
ATOM 4041 C CA . TYR C 1 176 ? -50.28800 -12.69000 38.02400 1.000 23.57441 1300 TYR C CA 1
ATOM 4042 C C . TYR C 1 176 ? -50.55100 -12.59900 39.51700 1.000 23.43309 1300 TYR C C 1
ATOM 4043 O O . TYR C 1 176 ? -51.35800 -11.79600 39.97900 1.000 25.94627 1300 TYR C O 1
ATOM 4052 N N . LYS C 1 177 ? -49.87700 -13.46700 40.26700 1.000 22.99540 1301 LYS C N 1
ATOM 4053 C CA . LYS C 1 177 ? -49.88700 -13.43300 41.71800 1.000 26.58285 1301 LYS C CA 1
ATOM 4054 C C . LYS C 1 177 ? -48.50800 -12.96400 42.14300 1.000 27.34495 1301 LYS C C 1
ATOM 4055 O O . LYS C 1 177 ? -48.26900 -11.74800 42.24100 1.000 31.77881 1301 LYS C O 1
ATOM 4061 N N . ASN C 1 178 ? -47.54500 -13.86200 42.35700 1.000 28.54914 1302 ASN C N 1
ATOM 4062 C CA . ASN C 1 178 ? -46.16300 -13.46600 42.65300 1.000 27.67950 1302 ASN C CA 1
ATOM 4063 C C . ASN C 1 178 ? -45.18300 -14.59000 42.30600 1.000 33.31452 1302 ASN C C 1
ATOM 4064 O O . ASN C 1 178 ? -44.51800 -15.11700 43.20500 1.000 35.11160 1302 ASN C O 1
ATOM 4069 N N . CYS C 1 179 ? -45.10300 -14.99700 41.02500 1.000 27.87768 1303 CYS C N 1
ATOM 4070 C CA . CYS C 1 179 ? -45.77200 -14.31700 39.92800 1.000 21.95129 1303 CYS C CA 1
ATOM 4071 C C . CYS C 1 179 ? -46.67500 -15.26300 39.13100 1.000 20.90725 1303 CYS C C 1
ATOM 4072 O O . CYS C 1 179 ? -47.82600 -14.93900 38.91200 1.000 26.00737 1303 CYS C O 1
ATOM 4075 N N . HIS C 1 180 ? -46.13800 -16.40300 38.68400 1.000 22.67330 1304 HIS C N 1
ATOM 4076 C CA . HIS C 1 180 ? -46.95800 -17.25500 37.81900 1.000 22.55231 1304 HIS C CA 1
ATOM 4077 C C . HIS C 1 180 ? -46.49700 -18.70300 37.80600 1.000 23.88616 1304 HIS C C 1
ATOM 4078 O O . HIS C 1 180 ? -45.36000 -19.03600 38.16200 1.000 25.24330 1304 HIS C O 1
ATOM 4085 N N . ARG C 1 181 ? -47.43400 -19.56500 37.39400 1.000 20.76397 1305 ARG C N 1
ATOM 4086 C CA . ARG C 1 181 ? -47.11600 -20.91600 36.96000 1.000 22.89745 1305 ARG C CA 1
ATOM 4087 C C . ARG C 1 181 ? -47.49400 -21.14000 35.51500 1.000 24.87582 1305 ARG C C 1
ATOM 4088 O O . ARG C 1 181 ? -47.05700 -22.14400 34.92100 1.000 22.72860 1305 ARG C O 1
ATOM 4096 N N . THR C 1 182 ? -48.26800 -20.22800 34.93000 1.000 19.03370 1306 THR C N 1
ATOM 4097 C CA . THR C 1 182 ? -48.54900 -20.20100 33.51100 1.000 22.03858 1306 THR C CA 1
ATOM 4098 C C . THR C 1 182 ? -48.32400 -18.78500 33.00600 1.000 20.82476 1306 THR C C 1
ATOM 4099 O O . THR C 1 182 ? -48.64000 -17.81000 33.68700 1.000 22.33827 1306 THR C O 1
ATOM 4103 N N . ASN C 1 183 ? -47.79300 -18.67000 31.80100 1.000 19.89401 1307 ASN C N 1
ATOM 4104 C CA . ASN C 1 183 ? -47.44400 -17.34100 31.26300 1.000 17.39408 1307 ASN C CA 1
ATOM 4105 C C . ASN C 1 183 ? -47.65300 -17.34100 29.74800 1.000 21.12167 1307 ASN C C 1
ATOM 4106 O O . ASN C 1 183 ? -46.74400 -17.18000 28.96400 1.000 22.64876 1307 ASN C O 1
ATOM 4111 N N . LEU C 1 184 ? -48.89700 -17.57800 29.31200 1.000 20.71821 1308 LEU C N 1
ATOM 4112 C CA . LEU C 1 184 ? -49.14700 -17.90000 27.90900 1.000 18.21413 1308 LEU C CA 1
ATOM 4113 C C . LEU C 1 184 ? -49.12600 -16.68200 27.00100 1.000 17.71368 1308 LEU C C 1
ATOM 4114 O O . LEU C 1 184 ? -49.02900 -16.85200 25.77600 1.000 19.23200 1308 LEU C O 1
ATOM 4119 N N . ASN C 1 185 ? -49.17000 -15.46700 27.55400 1.000 19.13188 1309 ASN C N 1
ATOM 4120 C CA . ASN C 1 185 ? -48.92900 -14.24700 26.78500 1.000 19.95823 1309 ASN C CA 1
ATOM 4121 C C . ASN C 1 185 ? -47.48900 -13.76700 26.87900 1.000 25.60314 1309 ASN C C 1
ATOM 4122 O O . ASN C 1 185 ? -47.17700 -12.62500 26.50200 1.000 23.88532 1309 ASN C O 1
ATOM 4127 N N . GLY C 1 186 ? -46.59700 -14.62200 27.33000 1.000 22.72097 1310 GLY C N 1
ATOM 4128 C CA . GLY C 1 186 ? -45.19500 -14.27500 27.47000 1.000 22.79474 1310 GLY C CA 1
ATOM 4129 C C . GLY C 1 186 ? -44.42800 -14.26400 26.15900 1.000 24.32942 1310 GLY C C 1
ATOM 4130 O O . GLY C 1 186 ? -44.98600 -14.28400 25.06400 1.000 23.29992 1310 GLY C O 1
ATOM 4131 N N . LYS C 1 187 ? -43.11000 -14.18700 26.29100 1.000 24.09282 1311 LYS C N 1
ATOM 4132 C CA . LYS C 1 187 ? -42.25500 -13.93700 25.14100 1.000 27.35333 1311 LYS C CA 1
ATOM 4133 C C . LYS C 1 187 ? -42.03300 -15.23000 24.36500 1.000 28.07532 1311 LYS C C 1
ATOM 4134 O O . LYS C 1 187 ? -41.57700 -16.24300 24.90800 1.000 26.50183 1311 LYS C O 1
ATOM 4140 N N . TYR C 1 188 ? -42.34700 -15.19400 23.08300 1.000 28.75428 1312 TYR C N 1
ATOM 4141 C CA . TYR C 1 188 ? -42.27900 -16.39700 22.27400 1.000 24.62554 1312 TYR C CA 1
ATOM 4142 C C . TYR C 1 188 ? -40.84000 -16.88200 22.15400 1.000 28.12435 1312 TYR C C 1
ATOM 4143 O O . TYR C 1 188 ? -39.91300 -16.09700 21.90900 1.000 28.86534 1312 TYR C O 1
ATOM 4152 N N . GLY C 1 189 ? -40.65200 -18.17800 22.37400 1.000 30.31068 1313 GLY C N 1
ATOM 4153 C CA . GLY C 1 189 ? -39.35100 -18.79200 22.19700 1.000 29.12305 1313 GLY C CA 1
ATOM 4154 C C . GLY C 1 189 ? 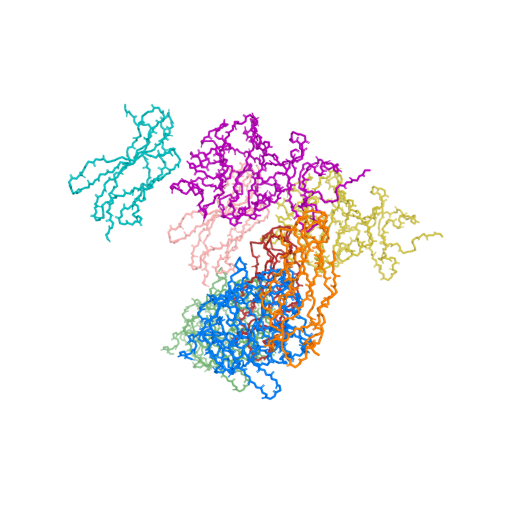-38.33800 -18.46600 23.25700 1.000 30.25925 1313 GLY C C 1
ATOM 4155 O O . GLY C 1 189 ? -37.18500 -18.82900 23.09000 1.000 35.82113 1313 GLY C O 1
ATOM 4156 N N . GLU C 1 190 ? -38.72300 -17.77500 24.32200 1.000 27.64089 1314 GLU C N 1
ATOM 4157 C CA . GLU C 1 190 ? -37.78800 -17.28900 25.33300 1.000 31.42380 1314 GLU C CA 1
ATOM 4158 C C . GLU C 1 190 ? -37.62200 -18.35400 26.41200 1.000 31.78469 1314 GLU C C 1
ATOM 4159 O O . GLU C 1 190 ? -38.57900 -18.69100 27.11800 1.000 31.24887 1314 GLU C O 1
ATOM 4165 N N . SER C 1 191 ? -36.41000 -18.89600 26.53600 1.000 33.19906 1315 SER C N 1
ATOM 4166 C CA . SER C 1 191 ? -36.15300 -19.92700 27.54700 1.000 34.99729 1315 SER C CA 1
ATOM 4167 C C . SER C 1 191 ? -35.64300 -19.37000 28.87400 1.000 34.09882 1315 SER C C 1
ATOM 4168 O O . SER C 1 191 ? -35.54300 -20.12400 29.86100 1.000 30.01323 1315 SER C O 1
ATOM 4171 N N . ARG C 1 192 ? -35.31600 -18.08100 28.93900 1.000 29.50932 1316 ARG C N 1
ATOM 4172 C CA . ARG C 1 192 ? -34.91500 -17.49200 30.21700 1.000 30.47972 1316 ARG C CA 1
ATOM 4173 C C . ARG C 1 192 ? -36.01100 -17.72400 31.25300 1.000 29.72295 1316 ARG C C 1
ATOM 4174 O O . ARG C 1 192 ? -37.20200 -17.60900 30.95300 1.000 27.37171 1316 ARG C O 1
ATOM 4182 N N . HIS C 1 193 ? -35.59900 -18.08500 32.46800 1.000 29.50885 1317 HIS C N 1
ATOM 4183 C CA . HIS C 1 193 ? -36.51500 -18.52000 33.51500 1.000 25.95715 1317 HIS C CA 1
ATOM 4184 C C . HIS C 1 193 ? -37.71900 -17.60500 33.66500 1.000 26.84824 1317 HIS C C 1
ATOM 4185 O O . HIS C 1 193 ? -37.58400 -16.42700 33.94400 1.000 23.49722 1317 HIS C O 1
ATOM 4192 N N . SER C 1 194 ? -38.90000 -18.17000 33.48100 1.000 22.15474 1318 SER C N 1
ATOM 4193 C CA . SER C 1 194 ? -40.23600 -17.62500 33.70000 1.000 25.32906 1318 SER C CA 1
ATOM 4194 C C . SER C 1 194 ? -40.61700 -16.53500 32.71600 1.000 21.08180 1318 SER C C 1
ATOM 4195 O O . SER C 1 194 ? -41.66800 -15.92600 32.87300 1.000 21.94931 1318 SER C O 1
ATOM 4198 N N . GLN C 1 195 ? -39.79600 -16.26100 31.70200 1.000 23.96282 1319 GLN C N 1
ATOM 4199 C CA . GLN C 1 195 ? -40.06700 -15.16300 30.78100 1.000 24.60310 1319 GLN C CA 1
ATOM 4200 C C . GLN C 1 195 ? -40.80400 -15.62100 29.53300 1.000 28.19973 1319 GLN C C 1
ATOM 4201 O O . GLN C 1 195 ? -41.42200 -14.79700 28.83700 1.000 25.39093 1319 GLN C O 1
ATOM 4207 N N . GLY C 1 196 ? -40.81000 -16.92100 29.25400 1.000 26.99828 1320 GLY C N 1
ATOM 4208 C CA . GLY C 1 196 ? -41.41000 -17.43600 28.04700 1.000 26.45693 1320 GLY C CA 1
ATOM 4209 C C . GLY C 1 196 ? -42.82900 -17.93500 28.26800 1.000 24.90310 1320 GLY C C 1
ATOM 4210 O O . GLY C 1 196 ? -43.47800 -17.65200 29.27800 1.000 23.12181 1320 GLY C O 1
ATOM 4211 N N . ILE C 1 197 ? -43.32100 -18.67700 27.27300 1.000 22.30445 1321 ILE C N 1
ATOM 4212 C CA . ILE C 1 197 ? -44.68100 -19.19300 27.27300 1.000 20.40194 1321 ILE C CA 1
ATOM 4213 C C . ILE C 1 197 ? -44.66400 -20.47500 28.09500 1.000 21.55785 1321 ILE C C 1
ATOM 4214 O O . ILE C 1 197 ? -44.50100 -21.57100 27.54200 1.000 22.78827 1321 ILE C O 1
ATOM 4219 N N . ASN C 1 198 ? -44.84900 -20.34700 29.39400 1.000 21.02916 1322 ASN C N 1
ATOM 4220 C CA . ASN C 1 198 ? -44.64700 -21.44600 30.31800 1.000 21.03502 1322 ASN C CA 1
ATOM 4221 C C . ASN C 1 198 ? -45.98300 -22.08100 30.69700 1.000 21.54496 1322 ASN C C 1
ATOM 4222 O O . ASN C 1 198 ? -46.98600 -21.38800 30.89300 1.000 23.07503 1322 ASN C O 1
ATOM 4227 N N . TRP C 1 199 ? -45.97100 -23.39400 30.86600 1.000 21.19306 1323 TRP C N 1
ATOM 4228 C CA . TRP C 1 199 ? -47.02400 -24.13900 31.56300 1.000 18.87554 1323 TRP C CA 1
ATOM 4229 C C . TRP C 1 199 ? -46.25100 -25.03000 32.53900 1.000 23.04339 1323 TRP C C 1
ATOM 4230 O O . TRP C 1 199 ? -45.73500 -26.08000 32.14200 1.000 21.29410 1323 TRP C O 1
ATOM 4241 N N . TYR C 1 200 ? -46.11900 -24.59700 33.80400 1.000 19.77652 1324 TYR C N 1
ATOM 4242 C CA . TYR C 1 200 ? -45.05000 -25.12800 34.65400 1.000 20.11470 1324 TYR C CA 1
ATOM 4243 C C . TYR C 1 200 ? -45.14400 -26.64300 34.81200 1.000 21.57261 1324 TYR C C 1
ATOM 4244 O O . TYR C 1 200 ? -44.14000 -27.36000 34.71300 1.000 23.55343 1324 TYR C O 1
ATOM 4253 N N . HIS C 1 201 ? -46.33700 -27.15400 35.11000 1.000 23.54522 1325 HIS C N 1
ATOM 4254 C CA . HIS C 1 201 ? -46.44300 -28.59000 35.43000 1.000 25.09960 1325 HIS C CA 1
ATOM 4255 C C . HIS C 1 201 ? -46.24000 -29.47500 34.21200 1.000 28.43410 1325 HIS C C 1
ATOM 4256 O O . HIS C 1 201 ? -46.15900 -30.69400 34.37000 1.000 31.94201 1325 HIS C O 1
ATOM 4263 N N . TRP C 1 202 ? -46.18100 -28.91100 33.01000 1.000 22.76634 1326 TRP C N 1
ATOM 4264 C CA . TRP C 1 202 ? -45.87900 -29.69900 31.81800 1.000 25.48260 1326 TRP C CA 1
ATOM 4265 C C . TRP C 1 202 ? -44.40800 -29.63700 31.45200 1.000 27.97458 1326 TRP C C 1
ATOM 4266 O O . TRP C 1 202 ? -43.78200 -30.67500 31.24000 1.000 31.80927 1326 TRP C O 1
ATOM 4277 N N . LYS C 1 203 ? -43.84100 -28.43300 31.35700 1.000 24.52064 1327 LYS C N 1
ATOM 4278 C CA . LYS C 1 203 ? -42.47600 -28.27700 30.87700 1.000 25.04080 1327 LYS C CA 1
ATOM 4279 C C . LYS C 1 203 ? -41.62800 -27.32300 31.70700 1.000 27.49624 1327 LYS C C 1
ATOM 4280 O O . LYS C 1 203 ? -40.51500 -26.98000 31.26800 1.000 30.69825 1327 LYS C O 1
ATOM 4286 N N . GLY C 1 204 ? -42.09300 -26.87800 32.87900 1.000 25.12899 1328 GLY C N 1
ATOM 4287 C CA . GLY C 1 204 ? -41.27100 -26.04800 33.74100 1.000 22.69211 1328 GLY C CA 1
ATOM 4288 C C . GLY C 1 204 ? -41.19200 -24.58100 33.33800 1.000 22.92352 1328 GLY C C 1
ATOM 4289 O O . GLY C 1 204 ? -41.97800 -24.05500 32.55900 1.000 23.95248 1328 GLY C O 1
ATOM 4290 N N . HIS C 1 205 ? -40.22200 -23.90000 33.93400 1.000 22.01308 1329 HIS C N 1
ATOM 4291 C CA . HIS C 1 205 ? -40.09100 -22.45800 33.72300 1.000 24.68084 1329 HIS C CA 1
ATOM 4292 C C . HIS C 1 205 ? -39.01400 -22.06100 32.71300 1.000 26.07635 1329 HIS C C 1
ATOM 4293 O O . HIS C 1 205 ? -38.86400 -20.86900 32.41400 1.000 24.91379 1329 HIS C O 1
ATOM 4300 N N . GLU C 1 206 ? -38.25500 -23.00500 32.18600 1.000 27.41753 1330 GLU C N 1
ATOM 4301 C CA . GLU C 1 206 ? -37.19600 -22.69800 31.23100 1.000 23.67205 1330 GLU C CA 1
ATOM 4302 C C . GLU C 1 206 ? -37.46100 -23.34200 29.87700 1.000 32.21059 1330 GLU C C 1
ATOM 4303 O O . GLU C 1 206 ? -36.53400 -23.54100 29.09100 1.000 32.35313 1330 GLU C O 1
ATOM 4309 N N . PHE C 1 207 ? -38.71900 -23.64800 29.57900 1.000 30.12044 1331 PHE C N 1
ATOM 4310 C CA . PHE C 1 207 ? -39.13500 -24.09600 28.26200 1.000 25.56907 1331 PHE C CA 1
ATOM 4311 C C . PHE C 1 207 ? -40.29700 -23.23000 27.81000 1.000 26.39307 1331 PHE C C 1
ATOM 4312 O O . PHE C 1 207 ? -41.28900 -23.08900 28.53000 1.000 29.29131 1331 PHE C O 1
ATOM 4320 N N . SER C 1 208 ? -40.17700 -22.65600 26.63100 1.000 23.13413 1332 SER C N 1
ATOM 4321 C CA . SER C 1 208 ? -41.24700 -21.88100 26.01200 1.000 23.29781 1332 SER C CA 1
ATOM 4322 C C . SER C 1 208 ? -42.02100 -22.78500 25.05900 1.000 27.75496 1332 SER C C 1
ATOM 4323 O O . SER C 1 208 ? -41.44200 -23.34800 24.13200 1.000 25.47181 1332 SER C O 1
ATOM 4326 N N . ILE C 1 209 ? -43.31900 -22.91000 25.28600 1.000 21.58865 1333 ILE C N 1
ATOM 4327 C CA . ILE C 1 209 ? -44.15800 -23.81200 24.49400 1.000 25.56177 1333 ILE C CA 1
ATOM 4328 C C . ILE C 1 209 ? -44.40300 -23.18700 23.13100 1.000 27.86868 1333 ILE C C 1
ATOM 4329 O O . ILE C 1 209 ? -44.85200 -22.04400 23.06500 1.000 24.11665 1333 ILE C O 1
ATOM 4334 N N . PRO C 1 210 ? -44.15700 -23.89500 22.02000 1.000 25.60409 1334 PRO C N 1
ATOM 4335 C CA . PRO C 1 210 ? -44.27000 -23.25200 20.69800 1.000 25.88531 1334 PRO C CA 1
ATOM 4336 C C . PRO C 1 210 ? -45.69000 -23.14900 20.14500 1.000 30.04594 1334 PRO C C 1
ATOM 4337 O O . PRO C 1 210 ? -45.90600 -22.39400 19.19200 1.000 29.52822 1334 PRO C O 1
ATOM 4341 N N . PHE C 1 211 ? -46.65600 -23.90100 20.66000 1.000 26.99093 1335 PHE C N 1
ATOM 4342 C CA . PHE C 1 211 ? -48.02900 -23.77100 20.19000 1.000 25.97599 1335 PHE C CA 1
ATOM 4343 C C . PHE C 1 211 ? -48.97200 -23.81300 21.38000 1.000 24.64043 1335 PHE C C 1
ATOM 4344 O O . PHE C 1 211 ? -48.92600 -24.76900 22.16600 1.000 25.28628 1335 PHE C O 1
ATOM 4352 N N . VAL C 1 212 ? -49.86400 -22.82400 21.47300 1.000 23.65318 1336 VAL C N 1
ATOM 4353 C CA A VAL C 1 212 ? -50.88500 -22.83400 22.51000 0.453 24.53114 1336 VAL C CA 1
ATOM 4354 C CA B VAL C 1 212 ? -50.85600 -22.74800 22.54500 0.547 24.53428 1336 VAL C CA 1
ATOM 4355 C C . VAL C 1 212 ? -52.14900 -22.16900 21.98500 1.000 23.59429 1336 VAL C C 1
ATOM 4356 O O . VAL C 1 212 ? -52.11200 -21.22400 21.20800 1.000 23.89761 1336 VAL C O 1
ATOM 4363 N N . GLU C 1 213 ? -53.28500 -22.71100 22.39200 1.000 20.02521 1337 GLU C N 1
ATOM 4364 C CA . GLU C 1 213 ? -54.59700 -22.14000 22.11300 1.000 27.77341 1337 GLU C CA 1
ATOM 4365 C C . GLU C 1 213 ? -55.42000 -22.17100 23.39700 1.000 27.34608 1337 GLU C C 1
ATOM 4366 O O . GLU C 1 213 ? -55.47000 -23.18800 24.09400 1.000 28.02770 1337 GLU C O 1
ATOM 4372 N N . MET C 1 214 ? -56.05500 -21.06000 23.72100 1.000 20.86158 1338 MET C N 1
ATOM 4373 C CA . MET C 1 214 ? -57.00200 -20.97400 24.82700 1.000 22.70893 1338 MET C CA 1
ATOM 4374 C C . MET C 1 214 ? -58.40200 -20.82200 24.24100 1.000 24.50871 1338 MET C C 1
ATOM 4375 O O . MET C 1 214 ? -58.60000 -20.00700 23.33000 1.000 21.93131 1338 MET C O 1
ATOM 4380 N N . LYS C 1 215 ? -59.36000 -21.62000 24.72800 1.000 21.22294 1339 LYS C N 1
ATOM 4381 C CA . LYS C 1 215 ? -60.67500 -21.64100 24.09100 1.000 18.14709 1339 LYS C CA 1
ATOM 4382 C C . LYS C 1 215 ? -61.75600 -21.91100 25.12300 1.000 20.20625 1339 LYS C C 1
ATOM 4383 O O . LYS C 1 215 ? -61.48700 -22.41800 26.21900 1.000 19.26707 1339 LYS C O 1
ATOM 4389 N N . MET C 1 216 ? -62.98300 -21.50900 24.78800 1.000 23.70631 1340 MET C N 1
ATOM 4390 C CA . MET C 1 216 ? -64.08900 -21.62700 25.73700 1.000 21.46833 1340 MET C CA 1
ATOM 4391 C C . MET C 1 216 ? -65.36400 -22.09400 25.02700 1.000 19.32777 1340 MET C C 1
ATOM 4392 O O . MET C 1 216 ? -65.57500 -21.83200 23.83500 1.000 23.73084 1340 MET C O 1
ATOM 4397 N N . ARG C 1 217 ? -66.22300 -22.76300 25.78600 1.000 19.73277 1341 ARG C N 1
ATOM 4398 C CA . ARG C 1 217 ? -67.45700 -23.36100 25.26600 1.000 20.64031 1341 ARG C CA 1
ATOM 4399 C C . ARG C 1 217 ? -68.47400 -23.42900 26.39200 1.000 21.33151 1341 ARG C C 1
ATOM 4400 O O . ARG C 1 217 ? -68.09000 -23.73700 27.53300 1.000 23.31297 1341 ARG C O 1
ATOM 4408 N N . PRO C 1 218 ? -69.76500 -23.24100 26.09200 1.000 22.46625 1342 PRO C N 1
ATOM 4409 C CA . PRO C 1 218 ? -70.79000 -23.43700 27.12800 1.000 23.36135 1342 PRO C CA 1
ATOM 4410 C C . PRO C 1 218 ? -70.72400 -24.85100 27.69600 1.000 27.57646 1342 PRO C C 1
ATOM 4411 O O . PRO C 1 218 ? -70.69400 -25.83700 26.96300 1.000 25.40959 1342 PRO C O 1
ATOM 4415 N N . TYR C 1 219 ? -70.74800 -24.94800 29.01900 1.000 25.11333 1343 TYR C N 1
ATOM 4416 C CA . TYR C 1 219 ? -70.80300 -26.25600 29.66300 1.000 26.58825 1343 TYR C CA 1
ATOM 4417 C C . TYR C 1 219 ? -72.00600 -27.07800 29.18800 1.000 27.87039 1343 TYR C C 1
ATOM 4418 O O . TYR C 1 219 ? -71.92500 -28.32700 29.06300 1.000 26.80809 1343 TYR C O 1
ATOM 4427 N N . ASN C 1 220 ? -73.13400 -26.41100 28.91000 1.000 26.83721 1344 ASN C N 1
ATOM 4428 C CA . ASN C 1 220 ? -74.32900 -27.16800 28.55200 1.000 28.32641 1344 ASN C CA 1
ATOM 4429 C C . ASN C 1 220 ? -74.20000 -27.91700 27.22900 1.000 29.64499 1344 ASN C C 1
ATOM 4430 O O . ASN C 1 220 ? -75.03600 -28.78200 26.92800 1.000 30.46738 1344 ASN C O 1
ATOM 4435 N N . HIS C 1 221 ? -73.16900 -27.63900 26.44300 1.000 26.94440 1345 HIS C N 1
ATOM 4436 C CA . HIS C 1 221 ? -72.92200 -28.42100 25.22500 1.000 29.87077 1345 HIS C CA 1
ATOM 4437 C C . HIS C 1 221 ? -72.70100 -29.88900 25.55800 1.000 29.65341 1345 HIS C C 1
ATOM 4438 O O . HIS C 1 221 ? -72.97100 -30.77200 24.74300 1.000 28.67552 1345 HIS C O 1
ATOM 4445 N N . ARG C 1 222 ? -72.23100 -30.17800 26.76800 1.000 27.77017 1346 ARG C N 1
ATOM 4446 C CA . ARG C 1 222 ? -72.07200 -31.57800 27.16900 1.000 28.81327 1346 ARG C CA 1
ATOM 4447 C C . ARG C 1 222 ? -73.38500 -32.34600 27.08400 1.000 30.70212 1346 ARG C C 1
ATOM 4448 O O . ARG C 1 222 ? -73.39300 -33.58600 26.95400 1.000 33.57552 1346 ARG C O 1
ATOM 4456 N N . LEU C 1 223 ? -74.50200 -31.64400 27.19900 1.000 33.23558 1347 LEU C N 1
ATOM 4457 C CA . LEU C 1 223 ? -75.80800 -32.28700 27.27300 1.000 38.73659 1347 LEU C CA 1
ATOM 4458 C C . LEU C 1 223 ? -76.50500 -32.44800 25.93500 1.000 39.69704 1347 LEU C C 1
ATOM 4459 O O . LEU C 1 223 ? -77.48300 -33.19300 25.85600 1.000 56.83468 1347 LEU C O 1
ATOM 4464 N N . MET C 1 224 ? -76.03600 -31.80800 24.89200 1.000 48.54676 1348 MET C N 1
ATOM 4465 C CA . MET C 1 224 ? -76.75100 -31.80500 23.61100 1.000 62.34246 1348 MET C CA 1
ATOM 4466 C C . MET C 1 224 ? -75.83500 -32.17300 22.43700 1.000 63.41747 1348 MET C C 1
ATOM 4467 O O . MET C 1 224 ? -74.74500 -31.59100 22.27100 1.000 51.95194 1348 MET C O 1
ATOM 4472 N N . VAL D 2 5 ? -22.17900 -23.96500 45.50600 1.000 64.44596 310 VAL D N 1
ATOM 4473 C CA . VAL D 2 5 ? -23.34700 -24.83000 45.36000 1.000 62.78692 310 VAL D CA 1
ATOM 4474 C C . VAL D 2 5 ? -24.61400 -23.99200 45.21100 1.000 63.00047 310 VAL D C 1
ATOM 4475 O O . VAL D 2 5 ? -24.58000 -22.76300 45.36300 1.000 57.81883 310 VAL D O 1
ATOM 4479 N N . CYS D 2 6 ? -25.72500 -24.67400 44.91700 1.000 55.29887 311 CYS D N 1
ATOM 4480 C CA . CYS D 2 6 ? -27.03700 -24.05400 44.75800 1.000 49.44062 311 CYS D CA 1
ATOM 4481 C C . CYS D 2 6 ? -27.08500 -23.11600 43.56100 1.000 53.88654 311 CYS D C 1
ATOM 4482 O O . CYS D 2 6 ? -27.79000 -23.40100 42.58900 1.000 46.65086 311 CYS D O 1
ATOM 4485 N N . SER D 2 7 ? -26.36400 -21.99400 43.61300 1.000 50.66390 312 SER D N 1
ATOM 4486 C CA . SER D 2 7 ? -26.44900 -21.03100 42.51800 1.000 53.94286 312 SER D CA 1
ATOM 4487 C C . SER D 2 7 ? -25.33800 -19.99600 42.62300 1.000 49.37364 312 SER D C 1
ATOM 4488 O O . SER D 2 7 ? -24.63100 -19.90000 43.63400 1.000 48.25451 312 SER D O 1
ATOM 4491 N N . SER D 2 8 ? -25.21600 -19.19600 41.55900 1.000 47.62572 313 SER D N 1
ATOM 4492 C CA . SER D 2 8 ? -24.37400 -18.00600 41.60000 1.000 45.46148 313 SER D CA 1
ATOM 4493 C C . SER D 2 8 ? -25.13400 -16.88400 42.32200 1.000 46.02911 313 SER D C 1
ATOM 4494 O O . SER D 2 8 ? -26.23900 -17.07800 42.84000 1.000 42.74869 313 SER D O 1
ATOM 4497 N N . GLU D 2 9 ? -24.56900 -15.69600 42.32500 1.000 44.41820 314 GLU D N 1
ATOM 4498 C CA . GLU D 2 9 ? -25.07800 -14.64000 43.19900 1.000 52.61464 314 GLU D CA 1
ATOM 4499 C C . GLU D 2 9 ? -26.19000 -13.82700 42.53100 1.000 42.35036 314 GLU D C 1
ATOM 4500 O O . GLU D 2 9 ? -26.20800 -13.66600 41.31000 1.000 42.76365 314 GLU D O 1
ATOM 4506 N N . PRO D 2 10 ? -27.14100 -13.31100 43.30200 1.000 41.07689 315 PRO D N 1
ATOM 4507 C CA . PRO D 2 10 ? -28.09600 -12.35500 42.73000 1.000 40.26361 315 PRO D CA 1
ATOM 4508 C C . PRO D 2 10 ? -27.35700 -11.15800 42.15100 1.000 45.29635 315 PRO D C 1
ATOM 4509 O O . PRO D 2 10 ? -26.32300 -10.72800 42.67000 1.000 41.99048 315 PRO D O 1
ATOM 4513 N N . GLU D 2 11 ? -27.91000 -10.60800 41.07600 1.000 41.49733 316 GLU D N 1
ATOM 4514 C CA . GLU D 2 11 ? -27.22500 -9.60200 40.28500 1.000 46.33016 316 GLU D CA 1
ATOM 4515 C C . GLU D 2 11 ? -27.94400 -8.26100 40.35400 1.000 47.63555 316 GLU D C 1
ATOM 4516 O O . GLU D 2 11 ? -29.13300 -8.17400 40.68800 1.000 40.05297 316 GLU D O 1
ATOM 4522 N N . ASN D 2 12 ? -27.18500 -7.21100 40.04300 1.000 42.29452 317 ASN D N 1
ATOM 4523 C CA . ASN D 2 12 ? -27.68100 -5.83600 39.98900 1.000 48.74785 317 ASN D CA 1
ATOM 4524 C C . ASN D 2 12 ? -28.61900 -5.51500 41.15300 1.000 40.72122 317 ASN D C 1
ATOM 4525 O O . ASN D 2 12 ? -29.75500 -5.07000 40.98000 1.000 49.69080 317 ASN D O 1
ATOM 4530 N N . VAL D 2 13 ? -28.14100 -5.77100 42.36400 1.000 43.30601 318 VAL D N 1
ATOM 4531 C CA . VAL D 2 13 ? -28.88500 -5.36300 43.55600 1.000 39.83664 318 VAL D CA 1
ATOM 4532 C C . VAL D 2 13 ? -29.00000 -3.84600 43.58700 1.000 42.12800 318 VAL D C 1
ATOM 4533 O O . VAL D 2 13 ? -27.99900 -3.12300 43.49300 1.000 41.23622 318 VAL D O 1
ATOM 4537 N N . GLN D 2 14 ? -30.21500 -3.35900 43.74000 1.000 41.16854 319 GLN D N 1
ATOM 4538 C CA . GLN D 2 14 ? -30.48300 -1.93700 43.85600 1.000 44.37199 319 GLN D CA 1
ATOM 4539 C C . GLN D 2 14 ? -31.41000 -1.72300 45.04600 1.000 47.15798 319 GLN D C 1
ATOM 4540 O O . GLN D 2 14 ? -32.23200 -2.57600 45.39000 1.000 37.34842 319 GLN D O 1
ATOM 4546 N N . ALA D 2 15 ? -31.25800 -0.57800 45.69500 1.000 38.94839 320 ALA D N 1
ATOM 4547 C CA . ALA D 2 15 ? -32.08300 -0.23600 46.84400 1.000 38.19234 320 ALA D CA 1
ATOM 4548 C C . ALA D 2 15 ? -32.23700 1.27000 46.92300 1.000 45.85993 320 ALA D C 1
ATOM 4549 O O . ALA D 2 15 ? -31.30000 2.01100 46.60800 1.000 42.84052 320 ALA D O 1
ATOM 4551 N N . ASP D 2 16 ? -33.43100 1.71400 47.31900 1.000 38.03397 321 ASP D N 1
ATOM 4552 C CA . ASP D 2 16 ? -33.72900 3.14100 47.45800 1.000 48.47518 321 ASP D CA 1
ATOM 4553 C C . ASP D 2 16 ? -34.77300 3.28900 48.55100 1.000 39.76776 321 ASP D C 1
ATOM 4554 O O . ASP D 2 16 ? -35.69500 2.45700 48.63500 1.000 37.48853 321 ASP D O 1
ATOM 4559 N N . PRO D 2 17 ? -34.67000 4.32100 49.37700 1.000 38.58375 322 PRO D N 1
ATOM 4560 C CA . PRO D 2 17 ? -35.72800 4.56700 50.36300 1.000 38.04066 322 PRO D CA 1
ATOM 4561 C C . PRO D 2 17 ? -37.09100 4.68200 49.69500 1.000 41.19789 322 PRO D C 1
ATOM 4562 O O . PRO D 2 17 ? -37.23900 5.29300 48.63800 1.000 37.48463 322 PRO D O 1
ATOM 4566 N N . GLU D 2 18 ? -38.09100 4.08100 50.32100 1.000 36.19735 323 GLU D N 1
ATOM 4567 C CA . GLU D 2 18 ? -39.47900 4.23900 49.90200 1.000 36.10987 323 GLU D CA 1
ATOM 4568 C C . GLU D 2 18 ? -40.19000 5.33500 50.69500 1.000 46.44879 323 GLU D C 1
ATOM 4569 O O . GLU D 2 18 ? -41.05900 6.02400 50.15500 1.000 46.81802 323 GLU D O 1
ATOM 4575 N N . ASN D 2 19 ? -39.85200 5.48900 51.97100 1.000 41.72949 324 ASN D N 1
ATOM 4576 C CA . ASN D 2 19 ? -40.32400 6.56600 52.82400 1.000 36.91254 324 ASN D CA 1
ATOM 4577 C C . ASN D 2 19 ? -39.31300 6.68800 53.96000 1.000 40.94971 324 ASN D C 1
ATOM 4578 O O . ASN D 2 19 ? -38.18900 6.18700 53.84900 1.000 43.13724 324 ASN D O 1
ATOM 4583 N N . TYR D 2 20 ? -39.70700 7.35300 55.04600 1.000 46.06557 325 TYR D N 1
ATOM 4584 C CA . TYR D 2 20 ? -38.75000 7.63100 56.11600 1.000 54.24256 325 TYR D CA 1
ATOM 4585 C C . TYR D 2 20 ? -38.25800 6.35100 56.78200 1.000 47.76285 325 TYR D C 1
ATOM 4586 O O . TYR D 2 20 ? -37.12700 6.30100 57.26900 1.000 48.17194 325 TYR D O 1
ATOM 4595 N N . THR D 2 21 ? -39.07000 5.29500 56.78700 1.000 46.00968 326 THR D N 1
ATOM 4596 C CA . THR D 2 21 ? -38.77400 4.11900 57.59900 1.000 42.12125 326 THR D CA 1
ATOM 4597 C C . THR D 2 21 ? -38.71600 2.82800 56.79800 1.000 39.27825 326 THR D C 1
ATOM 4598 O O . THR D 2 21 ? -38.71900 1.74700 57.39600 1.000 35.66921 326 THR D O 1
ATOM 4602 N N . SER D 2 22 ? -38.64500 2.89700 55.46800 1.000 35.68170 327 SER D N 1
ATOM 4603 C CA . SER D 2 22 ? -38.66400 1.67000 54.68300 1.000 34.76545 327 SER D CA 1
ATOM 4604 C C . SER D 2 22 ? -37.87800 1.86000 53.39800 1.000 44.47815 327 SER D C 1
ATOM 4605 O O . SER D 2 22 ? -37.73500 2.98300 52.89100 1.000 35.91216 327 SER D O 1
ATOM 4608 N N . LEU D 2 23 ? -37.37200 0.74800 52.87200 1.000 34.82163 328 LEU D N 1
ATOM 4609 C CA . LEU D 2 23 ? -36.67300 0.78300 51.60000 1.000 35.20821 328 LEU D CA 1
ATOM 4610 C C . LEU D 2 23 ? -37.07300 -0.39400 50.72200 1.000 34.31537 328 LEU D C 1
ATOM 4611 O O . LEU D 2 23 ? -37.43800 -1.47100 51.20000 1.000 33.58075 328 LEU D O 1
ATOM 4616 N N . LEU D 2 24 ? -37.03000 -0.15500 49.42600 1.000 34.46557 329 LEU D N 1
ATOM 4617 C CA . LEU D 2 24 ? -37.32200 -1.15800 48.41500 1.000 33.85987 329 LEU D CA 1
ATOM 4618 C C . LEU D 2 24 ? -35.99500 -1.67900 47.87700 1.000 34.56459 329 LEU D C 1
ATOM 4619 O O . LEU D 2 24 ? -35.13200 -0.88300 47.46400 1.000 36.74296 329 LEU D O 1
ATOM 4624 N N . VAL D 2 25 ? -35.81000 -2.99400 47.95500 1.000 34.18069 330 VAL D N 1
ATOM 4625 C CA A VAL D 2 25 ? -34.64700 -3.68000 47.40700 0.574 34.83619 330 VAL D CA 1
ATOM 4626 C CA B VAL D 2 25 ? -34.64500 -3.66200 47.39200 0.426 34.84528 330 VAL D CA 1
ATOM 4627 C C . VAL D 2 25 ? -35.09300 -4.50900 46.21500 1.000 38.87994 330 VAL D C 1
ATOM 4628 O O . VAL D 2 25 ? -36.11600 -5.20300 46.28600 1.000 33.49425 330 VAL D O 1
ATOM 4635 N N . THR D 2 26 ? -34.32600 -4.45100 45.12500 1.000 37.24878 331 THR D N 1
ATOM 4636 C CA . THR D 2 26 ? -34.60800 -5.26200 43.94000 1.000 35.02860 331 THR D CA 1
ATOM 4637 C C . THR D 2 26 ? -33.30700 -5.91600 43.51800 1.000 38.13101 331 THR D C 1
ATOM 4638 O O . THR D 2 26 ? -32.21000 -5.43900 43.84600 1.000 37.04274 331 THR D O 1
ATOM 4642 N N . TRP D 2 27 ? -33.43500 -7.00800 42.78500 1.000 35.87625 332 TRP D N 1
ATOM 4643 C CA . TRP D 2 27 ? -32.28100 -7.72000 42.25500 1.000 36.85418 332 TRP D CA 1
ATOM 4644 C C . TRP D 2 27 ? -32.72400 -8.53900 41.04800 1.000 40.90954 332 TRP D C 1
ATOM 4645 O O . TRP D 2 27 ? -33.91700 -8.61300 40.72600 1.000 40.62590 332 TRP D O 1
ATOM 4656 N N . GLU D 2 28 ? -31.74000 -9.14400 40.37300 1.000 37.82115 333 GLU D N 1
ATOM 4657 C CA . GLU D 2 28 ? -31.98800 -10.01400 39.23500 1.000 48.44101 333 GLU D CA 1
ATOM 4658 C C . GLU D 2 28 ? -31.62700 -11.45200 39.58500 1.000 38.21948 333 GLU D C 1
ATOM 4659 O O . GLU D 2 28 ? -30.76200 -11.70800 40.42700 1.000 38.62784 333 GLU D O 1
ATOM 4665 N N . ARG D 2 29 ? -32.29900 -12.38200 38.92800 1.000 38.00144 334 ARG D N 1
ATOM 4666 C CA . ARG D 2 29 ? -32.08500 -13.79100 39.19000 1.000 38.20674 334 ARG D CA 1
ATOM 4667 C C . ARG D 2 29 ? -30.62500 -14.15900 38.95600 1.000 39.62207 334 ARG D C 1
ATOM 4668 O O . ARG D 2 29 ? -29.99000 -13.62200 38.04800 1.000 40.54508 334 ARG D O 1
ATOM 4676 N N . PRO D 2 30 ? -30.06300 -15.05900 39.75500 1.000 39.90380 335 PRO D N 1
ATOM 4677 C CA . PRO D 2 30 ? -28.68800 -15.51500 39.49400 1.000 41.38272 335 PRO D CA 1
ATOM 4678 C C . PRO D 2 30 ? -28.54100 -16.03600 38.07400 1.000 42.77573 335 PRO D C 1
ATOM 4679 O O . PRO D 2 30 ? -29.47300 -16.59700 37.49700 1.000 41.88564 335 PRO D O 1
ATOM 4683 N N . ARG D 2 31 ? -27.33600 -15.87300 37.53500 1.000 46.31120 336 ARG D N 1
ATOM 4684 C CA . ARG D 2 31 ? -27.04300 -16.31300 36.17500 1.000 52.51371 336 ARG D CA 1
ATOM 4685 C C . ARG D 2 31 ? -27.03400 -17.83300 36.06700 1.000 50.38458 336 ARG D C 1
ATOM 4686 O O . ARG D 2 31 ? -27.50000 -18.39400 35.06600 1.000 51.39936 336 ARG D O 1
ATOM 4694 N N . VAL D 2 32 ? -26.52200 -18.51900 37.08700 1.000 49.40819 337 VAL D N 1
ATOM 4695 C CA . VAL D 2 32 ? -26.31300 -19.95900 37.03300 1.000 47.45562 337 VAL D CA 1
ATOM 4696 C C . VAL D 2 32 ? -26.98100 -20.62300 38.22800 1.000 45.51589 337 VAL D C 1
ATOM 4697 O O . VAL D 2 32 ? -26.80200 -20.19100 39.37100 1.000 45.28637 337 VAL D O 1
ATOM 4701 N N . VAL D 2 33 ? -27.75800 -21.66500 37.96200 1.000 45.03811 338 VAL D N 1
ATOM 4702 C CA . VAL D 2 33 ? -28.26200 -22.56400 38.99200 1.000 54.43812 338 VAL D CA 1
ATOM 4703 C C . VAL D 2 33 ? -27.75700 -23.95900 38.64800 1.000 52.27374 338 VAL D C 1
ATOM 4704 O O . VAL D 2 33 ? -27.87600 -24.40400 37.49800 1.000 50.45428 338 VAL D O 1
ATOM 4708 N N . TYR D 2 34 ? -27.19400 -24.64600 39.63800 1.000 46.12954 339 TYR D N 1
ATOM 4709 C CA . TYR D 2 34 ? -26.43000 -25.85600 39.35900 1.000 50.01901 339 TYR D CA 1
ATOM 4710 C C . TYR D 2 34 ? -27.28800 -27.11300 39.30600 1.000 64.71509 339 TYR D C 1
ATOM 4711 O O . TYR D 2 34 ? -27.78300 -27.46600 38.23100 1.000 72.95150 339 TYR D O 1
ATOM 4720 N N . ASP D 2 35 ? -27.46200 -27.80600 40.43300 1.000 78.23760 340 ASP D N 1
ATOM 4721 C CA . ASP D 2 35 ? -28.10700 -29.11400 40.43800 1.000 65.89880 340 ASP D CA 1
ATOM 4722 C C . ASP D 2 35 ? -29.37600 -29.13200 41.28000 1.000 66.44606 340 ASP D C 1
ATOM 4723 O O . ASP D 2 35 ? -29.69300 -30.13900 41.91200 1.000 76.04380 340 ASP D O 1
ATOM 4728 N N . THR D 2 36 ? -30.12300 -28.03800 41.28100 1.000 64.96243 341 THR D N 1
ATOM 4729 C CA . THR D 2 36 ? -31.33500 -27.90900 42.08400 1.000 57.40446 341 THR D CA 1
ATOM 4730 C C . THR D 2 36 ? -32.03400 -26.62700 41.63300 1.000 62.65979 341 THR D C 1
ATOM 4731 O O . THR D 2 36 ? -31.50500 -25.86500 40.82000 1.000 69.39753 341 THR D O 1
ATOM 4735 N N . MET D 2 37 ? -33.22700 -26.39400 42.16700 1.000 49.50431 342 MET D N 1
ATOM 4736 C CA . MET D 2 37 ? -34.01800 -25.22300 41.81900 1.000 43.41025 342 MET D CA 1
ATOM 4737 C C . MET D 2 37 ? -34.05600 -24.24100 42.98800 1.000 39.60885 342 MET D C 1
ATOM 4738 O O . MET D 2 37 ? -34.17700 -24.63300 44.14900 1.000 45.47506 342 MET D O 1
ATOM 4743 N N . ILE D 2 38 ? -33.96200 -22.95000 42.67500 1.000 43.05485 343 ILE D N 1
ATOM 4744 C CA . ILE D 2 38 ? -34.11000 -21.91600 43.69900 1.000 36.65919 343 ILE D CA 1
ATOM 4745 C C . ILE D 2 38 ? -35.53700 -21.95700 44.23800 1.000 38.36791 343 ILE D C 1
ATOM 4746 O O . ILE D 2 38 ? -36.52200 -22.06400 43.48100 1.000 34.96272 343 ILE D O 1
ATOM 4751 N N . GLU D 2 39 ? -35.64900 -21.91800 45.56400 1.000 35.47297 344 GLU D N 1
ATOM 4752 C CA . GLU D 2 39 ? -36.93800 -21.91400 46.24900 1.000 42.84265 344 GLU D CA 1
ATOM 4753 C C . GLU D 2 39 ? -37.33900 -20.53400 46.76800 1.000 32.70144 344 GLU D C 1
ATOM 4754 O O . GLU D 2 39 ? -38.52500 -20.17500 46.75100 1.000 31.80057 344 GLU D O 1
ATOM 4760 N N . LYS D 2 40 ? -36.37500 -19.75700 47.23300 1.000 33.04336 345 LYS D N 1
ATOM 4761 C CA . LYS D 2 40 ? -36.65200 -18.42600 47.76200 1.000 32.39882 345 LYS D CA 1
ATOM 4762 C C . LYS D 2 40 ? -35.32800 -17.69400 47.89400 1.000 33.20100 345 LYS D C 1
ATOM 4763 O O . LYS D 2 40 ? -34.26200 -18.27100 47.65800 1.000 34.19210 345 LYS D O 1
ATOM 4769 N N . PHE D 2 41 ? -35.41000 -16.40900 48.28000 1.000 32.85646 346 PHE D N 1
ATOM 4770 C CA . PHE D 2 41 ? -34.23100 -15.56900 48.51300 1.000 33.61825 346 PHE D CA 1
ATOM 4771 C C . PHE D 2 41 ? -34.27700 -15.06300 49.94000 1.000 33.29458 346 PHE D C 1
ATOM 4772 O O . PHE D 2 41 ? -35.35700 -14.89900 50.51000 1.000 35.08404 346 PHE D O 1
ATOM 4780 N N . ALA D 2 42 ? -33.09600 -14.82300 50.49700 1.000 34.14926 347 ALA D N 1
ATOM 4781 C CA . ALA D 2 42 ? -32.93800 -14.21400 51.80200 1.000 38.25838 347 ALA D CA 1
ATOM 4782 C C . ALA D 2 42 ? -32.31900 -12.83700 51.61000 1.000 34.65277 347 ALA D C 1
ATOM 4783 O O . ALA D 2 42 ? -31.34400 -12.68900 50.86500 1.000 35.55279 347 ALA D O 1
ATOM 4785 N N . VAL D 2 43 ? -32.90000 -11.83900 52.26200 1.000 34.17977 348 VAL D N 1
ATOM 4786 C CA . VAL D 2 43 ? -32.39300 -10.47700 52.26200 1.000 34.72744 348 VAL D CA 1
ATOM 4787 C C . VAL D 2 43 ? -31.75800 -10.25400 53.62300 1.000 35.27583 348 VAL D C 1
ATOM 4788 O O . VAL D 2 43 ? -32.46100 -10.20300 54.63600 1.000 36.60276 348 VAL D O 1
ATOM 4792 N N . LEU D 2 44 ? -30.43700 -10.13300 53.66000 1.000 36.44593 349 LEU D N 1
ATOM 4793 C CA . LEU D 2 44 ? -29.74000 -9.84600 54.90600 1.000 37.16314 349 LEU D CA 1
ATOM 4794 C C . LEU D 2 44 ? -29.49400 -8.34900 55.00600 1.000 38.04881 349 LEU D C 1
ATOM 4795 O O . LEU D 2 44 ? -29.13400 -7.70100 54.01900 1.000 38.21064 349 LEU D O 1
ATOM 4800 N N . TYR D 2 45 ? -29.68900 -7.79800 56.20200 1.000 37.73674 350 TYR D N 1
ATOM 4801 C CA . TYR D 2 45 ? -29.43000 -6.38300 56.40500 1.000 39.37855 350 TYR D CA 1
ATOM 4802 C C . TYR D 2 45 ? -28.94700 -6.15300 57.83000 1.000 39.12821 350 TYR D C 1
ATOM 4803 O O . TYR D 2 45 ? -29.32600 -6.86200 58.76100 1.000 41.10179 350 TYR D O 1
ATOM 4812 N N . GLN D 2 46 ? -28.09000 -5.15600 57.98600 1.000 40.30489 351 GLN D N 1
ATOM 4813 C CA . GLN D 2 46 ? -27.56900 -4.80800 59.29700 1.000 41.22053 351 GLN D CA 1
ATOM 4814 C C . GLN D 2 46 ? -27.37500 -3.30000 59.34100 1.000 42.03480 351 GLN D C 1
ATOM 4815 O O . GLN D 2 46 ? -27.03500 -2.68800 58.32500 1.000 42.39120 351 GLN D O 1
ATOM 4821 N N . GLN D 2 47 ? -27.63600 -2.70900 60.50200 1.000 42.36718 352 GLN D N 1
ATOM 4822 C CA . GLN D 2 47 ? -27.28300 -1.31300 60.71200 1.000 43.46398 352 GLN D CA 1
ATOM 4823 C C . GLN D 2 47 ? -25.77300 -1.13700 60.62700 1.000 45.03594 352 GLN D C 1
ATOM 4824 O O . GLN D 2 47 ? -25.01800 -1.98400 61.10100 1.000 45.53899 352 GLN D O 1
ATOM 4830 N N . LEU D 2 48 ? -25.33200 -0.01000 60.05200 1.000 45.91582 353 LEU D N 1
ATOM 4831 C CA . LEU D 2 48 ? -23.90300 0.25800 59.97800 1.000 47.54814 353 LEU D CA 1
ATOM 4832 C C . LEU D 2 48 ? -23.38600 0.80100 61.29900 1.000 60.35717 353 LEU D C 1
ATOM 4833 O O . LEU D 2 48 ? -22.32400 0.38100 61.77200 1.000 63.99955 353 LEU D O 1
ATOM 4838 N N . ASP D 2 49 ? -24.11900 1.72600 61.90500 1.000 53.77204 354 ASP D N 1
ATOM 4839 C CA . ASP D 2 49 ? -23.80800 2.24700 63.22600 1.000 66.96280 354 ASP D CA 1
ATOM 4840 C C . ASP D 2 49 ? -24.97600 1.97400 64.16500 1.000 67.33504 354 ASP D C 1
ATOM 4841 O O . ASP D 2 49 ? -26.04000 1.51400 63.75100 1.000 69.57852 354 ASP D O 1
ATOM 4846 N N . GLY D 2 50 ? -24.77400 2.26600 65.44000 1.000 69.16202 355 GLY D N 1
ATOM 4847 C CA . GLY D 2 50 ? -25.79600 2.06500 66.44700 1.000 63.60845 355 GLY D CA 1
ATOM 4848 C C . GLY D 2 50 ? -25.47300 0.89200 67.35300 1.000 67.57098 355 GLY D C 1
ATOM 4849 O O . GLY D 2 50 ? -24.37500 0.32900 67.33400 1.000 67.40172 355 GLY D O 1
ATOM 4850 N N . GLU D 2 51 ? -26.46600 0.52400 68.16200 1.000 78.52541 356 GLU D N 1
ATOM 4851 C CA . GLU D 2 51 ? -26.29100 -0.53900 69.14100 1.000 81.79363 356 GLU D CA 1
ATOM 4852 C C . GLU D 2 51 ? -26.61800 -1.91500 68.59000 1.000 78.66316 356 GLU D C 1
ATOM 4853 O O . GLU D 2 51 ? -26.07000 -2.90900 69.08100 1.000 88.46376 356 GLU D O 1
ATOM 4859 N N . ASP D 2 52 ? -27.49900 -2.00500 67.59600 1.000 68.88345 357 ASP D N 1
ATOM 4860 C CA . ASP D 2 52 ? -27.86300 -3.27600 66.98000 1.000 62.92541 357 ASP D CA 1
ATOM 4861 C C . ASP D 2 52 ? -27.18800 -3.33500 65.61200 1.000 65.71867 357 ASP D C 1
ATOM 4862 O O . ASP D 2 52 ? -27.73900 -2.86800 64.61200 1.000 55.55249 357 ASP D O 1
ATOM 4867 N N . GLN D 2 53 ? -25.98600 -3.91200 65.57600 1.000 67.20818 358 GLN D N 1
ATOM 4868 C CA . GLN D 2 53 ? -25.25800 -4.12600 64.33300 1.000 66.35461 358 GLN D CA 1
ATOM 4869 C C . GLN D 2 53 ? -25.28600 -5.58400 63.89600 1.000 71.27479 358 GLN D C 1
ATOM 4870 O O . GLN D 2 53 ? -24.49500 -5.97600 63.02600 1.000 70.30148 358 GLN D O 1
ATOM 4876 N N . THR D 2 54 ? -26.17200 -6.39200 64.47900 1.000 61.34918 359 THR D N 1
ATOM 4877 C CA . THR D 2 54 ? -26.33400 -7.77100 64.05400 1.000 68.61050 359 THR D CA 1
ATOM 4878 C C . THR D 2 54 ? -26.98100 -7.84000 62.67200 1.000 59.12741 359 THR D C 1
ATOM 4879 O O . THR D 2 54 ? -27.59800 -6.88200 62.19200 1.000 54.68299 359 THR D O 1
ATOM 4883 N N . LYS D 2 55 ? -26.83100 -8.99800 62.02800 1.000 59.33972 360 LYS D N 1
ATOM 4884 C CA . LYS D 2 55 ? -27.42900 -9.24100 60.72200 1.000 64.50205 360 LYS D CA 1
ATOM 4885 C C . LYS D 2 55 ? -28.84800 -9.77900 60.88500 1.000 57.29618 360 LYS D C 1
ATOM 4886 O O . LYS D 2 55 ? -29.06600 -10.76000 61.60200 1.000 55.21565 360 LYS D O 1
ATOM 4892 N N . HIS D 2 56 ? -29.80800 -9.10800 60.25500 1.000 41.62701 361 HIS D N 1
ATOM 4893 C CA . HIS D 2 56 ? -31.18600 -9.57000 60.18700 1.000 39.38261 361 HIS D CA 1
ATOM 4894 C C . HIS D 2 56 ? -31.42400 -10.25500 58.84700 1.000 39.71542 361 HIS D C 1
ATOM 4895 O O . HIS D 2 56 ? -30.64600 -10.11700 57.90900 1.000 47.66748 361 HIS D O 1
ATOM 4902 N N . GLU D 2 57 ? -32.53000 -10.98800 58.75700 1.000 39.22076 362 GLU D N 1
ATOM 4903 C CA . GLU D 2 57 ? -32.79300 -11.82300 57.59000 1.000 44.20233 362 GLU D CA 1
ATOM 4904 C C . GLU D 2 57 ? -34.28000 -11.84100 57.29700 1.000 46.91064 362 GLU D C 1
ATOM 4905 O O . GLU D 2 57 ? -35.06400 -12.32300 58.12000 1.000 50.49716 362 GLU D O 1
ATOM 4911 N N . PHE D 2 58 ? -34.65600 -11.33600 56.12100 1.000 32.88920 363 PHE D N 1
ATOM 4912 C CA . PHE D 2 58 ? -36.02000 -11.41400 55.62000 1.000 33.10671 363 PHE D CA 1
ATOM 4913 C C . PHE D 2 58 ? -36.06400 -12.44400 54.50100 1.000 32.55567 363 PHE D C 1
ATOM 4914 O O . PHE D 2 58 ? -35.27200 -12.37700 53.55500 1.000 34.89569 363 PHE D O 1
ATOM 4922 N N . LEU D 2 59 ? -36.99600 -13.37500 54.59300 1.000 33.51005 364 LEU D N 1
ATOM 4923 C CA . LEU D 2 59 ? -37.16800 -14.41500 53.58000 1.000 32.59650 364 LEU D CA 1
ATOM 4924 C C . LEU D 2 59 ? -38.31200 -14.06900 52.64300 1.000 38.07358 364 LEU D C 1
ATOM 4925 O O . LEU D 2 59 ? -39.41400 -13.76500 53.10000 1.000 35.84789 364 LEU D O 1
ATOM 4930 N N . THR D 2 60 ? -38.04500 -14.11300 51.33600 1.000 32.92088 365 THR D N 1
ATOM 4931 C CA . THR D 2 60 ? -39.08700 -13.85000 50.36700 1.000 31.59755 365 THR D CA 1
ATOM 4932 C C . THR D 2 60 ? -40.04400 -15.03200 50.30200 1.000 36.01132 365 THR D C 1
ATOM 4933 O O . THR D 2 60 ? -39.73900 -16.14500 50.76200 1.000 37.95323 365 THR D O 1
ATOM 4937 N N . ASP D 2 61 ? -41.20600 -14.78000 49.71800 1.000 30.86903 366 ASP D N 1
ATOM 4938 C CA . ASP D 2 61 ? -42.18200 -15.81900 49.40600 1.000 35.75487 366 ASP D CA 1
ATOM 4939 C C . ASP D 2 61 ? -41.95900 -16.21700 47.95000 1.000 36.90011 366 ASP D C 1
ATOM 4940 O O . ASP D 2 61 ? -42.39100 -15.51900 47.02100 1.000 44.99894 366 ASP D O 1
ATOM 4945 N N . GLY D 2 62 ? -41.25200 -17.31300 47.74800 1.000 37.11471 367 GLY D N 1
ATOM 4946 C CA . GLY D 2 62 ? -41.07800 -17.84300 46.40400 1.000 36.86149 367 GLY D CA 1
ATOM 4947 C C . GLY D 2 62 ? -39.85200 -17.30800 45.69700 1.000 32.94419 367 GLY D C 1
ATOM 4948 O O . GLY D 2 62 ? -39.06800 -16.53100 46.22600 1.000 35.26234 367 GLY D O 1
ATOM 4949 N N . TYR D 2 63 ? -39.70100 -17.73400 44.44600 1.000 31.79438 368 TYR D N 1
ATOM 4950 C CA . TYR D 2 63 ? -38.47500 -17.52200 43.69500 1.000 32.21854 368 TYR D CA 1
ATOM 4951 C C . TYR D 2 63 ? -38.63100 -16.54600 42.54300 1.000 32.36638 368 TYR D C 1
ATOM 4952 O O . TYR D 2 63 ? -37.64200 -16.26000 41.86400 1.000 38.01542 368 TYR D O 1
ATOM 4961 N N . GLN D 2 64 ? -39.83100 -16.02400 42.31200 1.000 31.62205 369 GLN D N 1
ATOM 4962 C CA . GLN D 2 64 ? -40.06500 -15.15600 41.17000 1.000 31.81861 369 GLN D CA 1
ATOM 4963 C C . GLN D 2 64 ? -40.12600 -13.67700 41.51600 1.000 31.48212 369 GLN D C 1
ATOM 4964 O O . GLN D 2 64 ? -39.88600 -12.85200 40.64100 1.000 31.92015 369 GLN D O 1
ATOM 4970 N N . ASP D 2 65 ? -40.54000 -13.32800 42.72000 1.000 37.00217 370 ASP D N 1
ATOM 4971 C CA . ASP D 2 65 ? -40.65200 -11.93200 43.11500 1.000 38.21198 370 ASP D CA 1
ATOM 4972 C C . ASP D 2 65 ? -39.25300 -11.46100 43.49200 1.000 31.23644 370 ASP D C 1
ATOM 4973 O O . ASP D 2 65 ? -38.73900 -11.85300 44.54000 1.000 37.88249 370 ASP D O 1
ATOM 4978 N N . LEU D 2 66 ? -38.63300 -10.66200 42.62700 1.000 32.06617 371 LEU D N 1
ATOM 4979 C CA . LEU D 2 66 ? -37.24300 -10.23700 42.80300 1.000 33.65316 371 LEU D CA 1
ATOM 4980 C C . LEU D 2 66 ? -37.15200 -8.85200 43.44600 1.000 32.75493 371 LEU D C 1
ATOM 4981 O O . LEU D 2 66 ? -36.41300 -7.98400 42.99200 1.000 33.49114 371 LEU D O 1
ATOM 4986 N N . GLY D 2 67 ? -37.92800 -8.63700 44.49300 1.000 31.98752 372 GLY D N 1
ATOM 4987 C CA . GLY D 2 67 ? -37.80100 -7.44400 45.30200 1.000 35.61202 372 GLY D CA 1
ATOM 4988 C C . GLY D 2 67 ? -38.26400 -7.72900 46.71700 1.000 39.51779 372 GLY D C 1
ATOM 4989 O O . GLY D 2 67 ? -38.87300 -8.76500 47.00400 1.000 34.16001 372 GLY D O 1
ATOM 4990 N N . ALA D 2 68 ? -37.99500 -6.78100 47.60100 1.000 31.65317 373 ALA D N 1
ATOM 4991 C CA . ALA D 2 68 ? -38.52100 -6.84100 48.95200 1.000 31.14008 373 ALA D CA 1
ATOM 4992 C C . ALA D 2 68 ? -38.61700 -5.42700 49.51800 1.000 35.15819 373 ALA D C 1
ATOM 4993 O O . ALA D 2 68 ? -37.78800 -4.56800 49.21400 1.000 33.88853 373 ALA D O 1
ATOM 4995 N N . ILE D 2 69 ? -39.61600 -5.20500 50.37100 1.000 32.58282 374 ILE D N 1
ATOM 4996 C CA . ILE D 2 69 ? -39.76100 -3.95200 51.10100 1.000 31.14171 374 ILE D CA 1
ATOM 4997 C C . ILE D 2 69 ? -39.39200 -4.24000 52.54700 1.000 34.41416 374 ILE D C 1
ATOM 4998 O O . ILE D 2 69 ? -39.99400 -5.10600 53.18300 1.000 30.62331 374 ILE D O 1
ATOM 5003 N N . LEU D 2 70 ? -38.38300 -3.55300 53.05400 1.000 32.16145 375 LEU D N 1
ATOM 5004 C CA . LEU D 2 70 ? -37.96500 -3.67200 54.44500 1.000 32.47814 375 LEU D CA 1
ATOM 5005 C C . LEU D 2 70 ? -38.52600 -2.47500 55.19900 1.000 34.83491 375 LEU D C 1
ATOM 5006 O O . LEU D 2 70 ? -38.25000 -1.31700 54.84300 1.000 33.40085 375 LEU D O 1
ATOM 5011 N N . ASN D 2 71 ? -39.29700 -2.74200 56.23300 1.000 32.27820 376 ASN D N 1
ATOM 5012 C CA . ASN D 2 71 ? -39.98200 -1.70800 57.00100 1.000 36.42519 376 ASN D CA 1
ATOM 5013 C C . ASN D 2 71 ? -39.38200 -1.60100 58.40100 1.000 36.89307 376 ASN D C 1
ATOM 5014 O O . ASN D 2 71 ? -38.47100 -2.34100 58.78200 1.000 38.55312 376 ASN D O 1
ATOM 5019 N N . ASN D 2 72 ? -39.87800 -0.62300 59.15900 1.000 37.31881 377 ASN D N 1
ATOM 5020 C CA . ASN D 2 72 ? -39.46400 -0.41500 60.54400 1.000 38.01677 377 ASN D CA 1
ATOM 5021 C C . ASN D 2 72 ? -37.96700 -0.16700 60.65700 1.000 42.53823 377 ASN D C 1
ATOM 5022 O O . ASN D 2 72 ? -37.34600 -0.54800 61.63700 1.000 36.35821 377 ASN D O 1
ATOM 5027 N N . LEU D 2 73 ? -37.37800 0.45400 59.64000 1.000 40.27585 378 LEU D N 1
ATOM 5028 C CA . LEU D 2 73 ? -35.99400 0.88900 59.71700 1.000 37.14606 378 LEU D CA 1
ATOM 5029 C C . LEU D 2 73 ? -35.90000 2.24300 60.40700 1.000 40.31298 378 LEU D C 1
ATOM 5030 O O . LEU D 2 73 ? -36.87600 2.99000 60.50700 1.000 38.18645 378 LEU D O 1
ATOM 5035 N N . LEU D 2 74 ? -34.68700 2.55700 60.89100 1.000 39.54117 379 LEU D N 1
ATOM 5036 C CA . LEU D 2 74 ? -34.49200 3.80600 61.61300 1.000 47.32219 379 LEU D CA 1
ATOM 5037 C C . LEU D 2 74 ? -34.12600 4.92000 60.63700 1.000 53.09127 379 LEU D C 1
ATOM 5038 O O . LEU D 2 74 ? -33.31500 4.70600 59.73000 1.000 51.77316 379 LEU D O 1
ATOM 5043 N N . PRO D 2 75 ? -34.70500 6.11400 60.76800 1.000 58.78440 380 PRO D N 1
ATOM 5044 C CA . PRO D 2 75 ? -34.29400 7.21600 59.88700 1.000 59.39197 380 PRO D CA 1
ATOM 5045 C C . PRO D 2 75 ? -32.90400 7.71500 60.25000 1.000 59.44313 380 PRO D C 1
ATOM 5046 O O . PRO D 2 75 ? -32.45200 7.58700 61.38800 1.000 52.10487 380 PRO D O 1
ATOM 5050 N N . ASN D 2 76 ? -32.22800 8.29700 59.25700 1.000 60.69081 381 ASN D N 1
ATOM 5051 C CA . ASN D 2 76 ? -30.88900 8.85200 59.44400 1.000 64.59152 381 ASN D CA 1
ATOM 5052 C C . ASN D 2 76 ? -29.88100 7.76200 59.80800 1.000 60.70994 381 ASN D C 1
ATOM 5053 O O . ASN D 2 76 ? -28.94300 7.99200 60.57200 1.000 62.01821 381 ASN D O 1
ATOM 5058 N N . MET D 2 77 ? -30.07300 6.56600 59.27100 1.000 54.14098 382 MET D N 1
ATOM 5059 C CA A MET D 2 77 ? -29.17600 5.45600 59.53400 0.453 53.60844 382 MET D CA 1
ATOM 5060 C CA B MET D 2 77 ? -29.21700 5.42000 59.53900 0.547 53.58508 382 MET D CA 1
ATOM 5061 C C . MET D 2 77 ? -28.78500 4.79500 58.22300 1.000 46.91447 382 MET D C 1
ATOM 5062 O O . MET D 2 77 ? -29.53000 4.82000 57.24600 1.000 55.68261 382 MET D O 1
ATOM 5071 N N . SER D 2 78 ? -27.57900 4.23400 58.21100 1.000 45.80143 383 SER D N 1
ATOM 5072 C CA . SER D 2 78 ? -27.05400 3.52100 57.05400 1.000 45.50293 383 SER D CA 1
ATOM 5073 C C . SER D 2 78 ? -27.15700 2.02200 57.29200 1.000 49.77216 383 SER D C 1
ATOM 5074 O O . SER D 2 78 ? -26.87400 1.53800 58.39600 1.000 44.77943 383 SER D O 1
ATOM 5077 N N . TYR D 2 79 ? -27.56600 1.29500 56.24600 1.000 43.45386 384 TYR D N 1
ATOM 5078 C CA . TYR D 2 79 ? -27.71000 -0.14800 56.31000 1.000 43.17618 384 TYR D CA 1
ATOM 5079 C C . TYR D 2 79 ? -26.87600 -0.79900 55.21900 1.000 45.59105 384 TYR D C 1
ATOM 5080 O O . TYR D 2 79 ? -26.68600 -0.22600 54.14100 1.000 47.86440 384 TYR D O 1
ATOM 5089 N N . VAL D 2 80 ? -26.38900 -2.00500 55.50300 1.000 42.79477 385 VAL D N 1
ATOM 5090 C CA . VAL D 2 80 ? -25.66700 -2.82400 54.53100 1.000 45.18785 385 VAL D CA 1
ATOM 5091 C C . VAL D 2 80 ? -26.54800 -4.01000 54.19700 1.000 41.67381 385 VAL D C 1
ATOM 5092 O O . VAL D 2 80 ? -26.99800 -4.70200 55.11100 1.000 41.08027 385 VAL D O 1
ATOM 5096 N N . LEU D 2 81 ? -26.77400 -4.26200 52.90600 1.000 41.26727 386 LEU D N 1
ATOM 5097 C CA . LEU D 2 81 ? -27.70500 -5.29700 52.45600 1.000 40.56713 386 LEU D CA 1
ATOM 5098 C C . LEU D 2 81 ? -26.97500 -6.32200 51.60200 1.000 42.41085 386 LEU D C 1
ATOM 5099 O O . LEU D 2 81 ? -25.99700 -6.00000 50.91100 1.000 41.50919 386 LEU D O 1
ATOM 5104 N N . GLN D 2 82 ? -27.45400 -7.56100 51.66700 1.000 42.88605 387 GLN D N 1
ATOM 5105 C CA . GLN D 2 82 ? -26.94800 -8.65700 50.85100 1.000 40.01253 387 GLN D CA 1
ATOM 5106 C C . GLN D 2 82 ? -28.11700 -9.54900 50.50800 1.000 38.76487 387 GLN D C 1
ATOM 5107 O O . GLN D 2 82 ? -29.02100 -9.70100 51.33500 1.000 37.83847 387 GLN D O 1
ATOM 5113 N N . ILE D 2 83 ? -28.06900 -10.17300 49.31100 1.000 38.85612 388 ILE D N 1
ATOM 5114 C CA . ILE D 2 83 ? -29.13900 -11.05700 48.83500 1.000 37.83818 388 ILE D CA 1
ATOM 5115 C C . ILE D 2 83 ? -28.54300 -12.42600 48.53700 1.000 38.40590 388 ILE D C 1
ATOM 5116 O O . ILE D 2 83 ? -27.46300 -12.51700 47.94000 1.000 39.55565 388 ILE D O 1
ATOM 5121 N N . VAL D 2 84 ? -29.26400 -13.49100 48.89800 1.000 40.02769 389 VAL D N 1
ATOM 5122 C CA . VAL D 2 84 ? -28.78700 -14.84800 48.65700 1.000 38.25516 389 VAL D CA 1
ATOM 5123 C C . VAL D 2 84 ? -29.96200 -15.74300 48.31400 1.000 37.79563 389 VAL D C 1
ATOM 5124 O O . VAL D 2 84 ? -31.04500 -15.61000 48.88600 1.000 36.21053 389 VAL D O 1
ATOM 5128 N N . ALA D 2 85 ? -29.75600 -16.62700 47.34900 1.000 37.83537 390 ALA D N 1
ATOM 5129 C CA . ALA D 2 85 ? -30.75500 -17.61700 46.96400 1.000 37.87393 390 ALA D CA 1
ATOM 5130 C C . ALA D 2 85 ? -30.68100 -18.84700 47.85600 1.000 37.30366 390 ALA D C 1
ATOM 5131 O O . ALA D 2 85 ? -29.61200 -19.23500 48.32600 1.000 38.27052 390 ALA D O 1
ATOM 5133 N N . ILE D 2 86 ? -31.83100 -19.47700 48.06400 1.000 36.38497 391 ILE D N 1
ATOM 5134 C CA . ILE D 2 86 ? -31.93900 -20.67600 48.88300 1.000 36.41812 391 ILE D CA 1
ATOM 5135 C C . ILE D 2 86 ? -32.58500 -21.74700 48.01900 1.000 38.34620 391 ILE D C 1
ATOM 5136 O O . ILE D 2 86 ? -33.66900 -21.53100 47.47300 1.000 38.59827 391 ILE D O 1
ATOM 5141 N N . CYS D 2 87 ? -31.92000 -22.88900 47.89000 1.000 43.81988 392 CYS D N 1
ATOM 5142 C CA . CYS D 2 87 ? -32.31900 -23.92100 46.94600 1.000 38.60485 392 CYS D CA 1
ATOM 5143 C C . CYS D 2 87 ? -33.22600 -24.95700 47.59800 1.000 47.79172 392 CYS D C 1
ATOM 5144 O O . CYS D 2 87 ? -33.37800 -25.02000 48.81900 1.000 45.62357 392 CYS D O 1
ATOM 5147 N N . THR D 2 88 ? -33.83500 -25.78400 46.74000 1.000 50.52632 393 THR D N 1
ATOM 5148 C CA . THR D 2 88 ? -34.85500 -26.72800 47.19200 1.000 54.84931 393 THR D CA 1
ATOM 5149 C C . THR D 2 88 ? -34.28400 -27.76700 48.14900 1.000 57.75882 393 THR D C 1
ATOM 5150 O O . THR D 2 88 ? -34.96600 -28.19400 49.08700 1.000 59.57098 393 THR D O 1
ATOM 5154 N N . ASN D 2 89 ? -33.04600 -28.19800 47.92500 1.000 60.60922 394 ASN D N 1
ATOM 5155 C CA . ASN D 2 89 ? -32.42300 -29.14800 48.84300 1.000 64.78370 394 ASN D CA 1
ATOM 5156 C C . ASN D 2 89 ? -32.05500 -28.52200 50.18400 1.000 67.21349 394 ASN D C 1
ATOM 5157 O O . ASN D 2 89 ? -31.60700 -29.24700 51.08000 1.000 71.54932 394 ASN D O 1
ATOM 5162 N N . GLY D 2 90 ? -32.23300 -27.21000 50.35000 1.000 52.01168 395 GLY D N 1
ATOM 5163 C CA . GLY D 2 90 ? -31.91500 -26.54300 51.59700 1.000 53.65992 395 GLY D CA 1
ATOM 5164 C C . GLY D 2 90 ? -30.58900 -25.81000 51.61800 1.000 56.66747 395 GLY D C 1
ATOM 5165 O O . GLY D 2 90 ? -30.27300 -25.16700 52.62200 1.000 54.84921 395 GLY D O 1
ATOM 5166 N N . LEU D 2 91 ? -29.81000 -25.88200 50.54500 1.000 62.51710 396 LEU D N 1
ATOM 5167 C CA . LEU D 2 91 ? -28.50500 -25.25100 50.50100 1.000 55.84389 396 LEU D CA 1
ATOM 5168 C C . LEU D 2 91 ? -28.62900 -23.77800 50.13000 1.000 51.65871 396 LEU D C 1
ATOM 5169 O O . LEU D 2 91 ? -29.59100 -23.34300 49.49900 1.000 43.51509 396 LEU D O 1
ATOM 5174 N N . TYR D 2 92 ? -27.62100 -23.01100 50.52200 1.000 46.23283 397 TYR D N 1
ATOM 5175 C CA . TYR D 2 92 ? -27.55600 -21.58900 50.23200 1.000 46.68150 397 TYR D CA 1
ATOM 5176 C C . TYR D 2 92 ? -26.65200 -21.33800 49.03100 1.000 47.25488 397 TYR D C 1
ATOM 5177 O O . TYR D 2 92 ? -25.67300 -22.04700 48.81200 1.000 53.46575 397 TYR D O 1
ATOM 5186 N N . GLY D 2 93 ? -27.00600 -20.32500 48.23900 1.000 48.08368 398 GLY D N 1
ATOM 5187 C CA . GLY D 2 93 ? -26.22200 -19.93000 47.08800 1.000 48.36604 398 GLY D CA 1
ATOM 5188 C C . GLY D 2 93 ? -25.14400 -18.92800 47.45000 1.000 43.58431 398 GLY D C 1
ATOM 5189 O O . GLY D 2 93 ? -24.88700 -18.64100 48.61800 1.000 46.13750 398 GLY D O 1
ATOM 5190 N N . LYS D 2 94 ? -24.50400 -18.38900 46.41800 1.000 43.74709 399 LYS D N 1
ATOM 5191 C CA . LYS D 2 94 ? -23.48300 -17.37600 46.60100 1.000 44.59848 399 LYS D CA 1
ATOM 5192 C C . LYS D 2 94 ? -24.11700 -16.04100 46.96600 1.000 43.55350 399 LYS D C 1
ATOM 5193 O O . LYS D 2 94 ? -25.12900 -15.64000 46.39000 1.000 42.53466 399 LYS D O 1
ATOM 5199 N N . TYR D 2 95 ? -23.50000 -15.33800 47.91800 1.000 46.46904 400 TYR D N 1
ATOM 5200 C CA . TYR D 2 95 ? -24.02000 -14.05100 48.36900 1.000 43.23394 400 TYR D CA 1
ATOM 5201 C C . TYR D 2 95 ? -23.71200 -12.95200 47.35900 1.000 43.60365 400 TYR D C 1
ATOM 5202 O O . TYR D 2 95 ? -22.66100 -12.95000 46.72200 1.000 45.17424 400 TYR D O 1
ATOM 5211 N N . SER D 2 96 ? -24.64800 -12.02500 47.19900 1.000 42.59004 401 SER D N 1
ATOM 5212 C CA . SER D 2 96 ? -24.43000 -10.91800 46.29100 1.000 43.01420 401 SER D CA 1
ATOM 5213 C C . SER D 2 96 ? -23.36600 -9.97400 46.84100 1.000 47.33778 401 SER D C 1
ATOM 5214 O O . SER D 2 96 ? -22.88600 -10.11300 47.96800 1.000 51.47475 401 SER D O 1
ATOM 5217 N N . ASP D 2 97 ? -23.00700 -8.98500 46.02800 1.000 55.91096 402 ASP D N 1
ATOM 5218 C CA . ASP D 2 97 ? -22.22100 -7.87000 46.54000 1.000 61.61072 402 ASP D CA 1
ATOM 5219 C C . ASP D 2 97 ? -23.03700 -7.12100 47.59300 1.000 56.95414 402 ASP D C 1
ATOM 5220 O O . ASP D 2 97 ? -24.27200 -7.08400 47.54900 1.000 49.03777 402 ASP D O 1
ATOM 5225 N N . GLN D 2 98 ? -22.34200 -6.55600 48.57000 1.000 51.38439 403 GLN D N 1
ATOM 5226 C CA . GLN D 2 98 ? -23.00200 -5.77300 49.60100 1.000 48.28695 403 GLN D CA 1
ATOM 5227 C C . GLN D 2 98 ? -23.25700 -4.35700 49.09800 1.000 53.24716 403 GLN D C 1
ATOM 5228 O O . GLN D 2 98 ? -22.47400 -3.78500 48.32700 1.000 50.19514 403 GLN D O 1
ATOM 5234 N N . LEU D 2 99 ? -24.35000 -3.78400 49.57600 1.000 43.89219 404 LEU D N 1
ATOM 5235 C CA . LEU D 2 99 ? -24.81900 -2.46700 49.16500 1.000 49.92336 404 LEU D CA 1
ATOM 5236 C C . LEU D 2 99 ? -25.10000 -1.63600 50.40700 1.000 53.50152 404 LEU D C 1
ATOM 5237 O O . LEU D 2 99 ? -25.68800 -2.14000 51.36900 1.000 43.07235 404 LEU D O 1
ATOM 5242 N N . ILE D 2 100 ? -24.66000 -0.37000 50.39500 1.000 44.85649 405 ILE D N 1
ATOM 5243 C CA . ILE D 2 100 ? -24.95700 0.56600 51.46500 1.000 49.10066 405 ILE D CA 1
ATOM 5244 C C . ILE D 2 100 ? -26.14200 1.41500 51.05000 1.000 46.32746 405 ILE D C 1
ATOM 5245 O O . ILE D 2 100 ? -26.24400 1.82900 49.89100 1.000 51.34838 405 ILE D O 1
ATOM 5250 N N . VAL D 2 101 ? -27.02800 1.69800 52.00100 1.000 44.06088 406 VAL D N 1
ATOM 5251 C CA . VAL D 2 101 ? -28.20800 2.52000 51.75300 1.000 47.82676 406 VAL D CA 1
ATOM 5252 C C . VAL D 2 101 ? -28.36500 3.48900 52.91200 1.000 52.15867 406 VAL D C 1
ATOM 5253 O O . VAL D 2 101 ? -28.49400 3.05900 54.06500 1.000 45.00408 406 VAL D O 1
ATOM 5257 N N . ASP D 2 102 ? -28.32800 4.79200 52.60600 1.000 44.30233 407 ASP D N 1
ATOM 5258 C CA . ASP D 2 102 ? -28.57300 5.83700 53.58500 1.000 48.76223 407 ASP D CA 1
ATOM 5259 C C . ASP D 2 102 ? -30.06800 6.08500 53.70100 1.000 51.20409 407 ASP D C 1
ATOM 5260 O O . ASP D 2 102 ? -30.74200 6.30600 52.69200 1.000 61.71650 407 ASP D O 1
ATOM 5265 N N . MET D 2 103 ? -30.58100 6.05900 54.92100 1.000 55.27636 408 MET D N 1
ATOM 5266 C CA . MET D 2 103 ? -31.98500 6.42000 55.11500 1.000 54.95152 408 MET D CA 1
ATOM 5267 C C . MET D 2 103 ? -32.08900 7.93200 55.31900 1.000 60.65039 408 MET D C 1
ATOM 5268 O O . MET D 2 103 ? -31.42800 8.47400 56.21100 1.000 47.40918 408 MET D O 1
ATOM 5273 N N . PRO D 2 104 ? -32.92400 8.63500 54.54000 1.000 62.77720 409 PRO D N 1
ATOM 5274 C CA . PRO D 2 104 ? -32.98200 10.09800 54.57800 1.000 53.91875 409 PRO D CA 1
ATOM 5275 C C . PRO D 2 104 ? -33.34100 10.66900 55.94400 1.000 51.77461 409 PRO D C 1
ATOM 5276 O O . PRO D 2 104 ? -34.06400 9.98600 56.67700 1.000 52.50733 409 PRO D O 1
ATOM 5280 N N . GLY E 1 5 ? -5.94500 28.91700 71.14100 1.000 51.22705 1129 GLY E N 1
ATOM 5281 C CA . GLY E 1 5 ? -6.92300 28.10700 71.82000 1.000 38.90419 1129 GLY E CA 1
ATOM 5282 C C . GLY E 1 5 ? -7.46700 27.00600 70.91800 1.000 56.71882 1129 GLY E C 1
ATOM 5283 O O . GLY E 1 5 ? -7.54100 27.19200 69.69400 1.000 53.40000 1129 GLY E O 1
ATOM 5284 N N . ARG E 1 6 ? -7.86200 25.87600 71.51600 1.000 52.75113 1130 ARG E N 1
ATOM 5285 C CA . ARG E 1 6 ? -8.25400 24.68600 70.76800 1.000 46.39242 1130 ARG E CA 1
ATOM 5286 C C . ARG E 1 6 ? -9.71400 24.34600 71.01800 1.000 40.15803 1130 ARG E C 1
ATOM 5287 O O . ARG E 1 6 ? -10.14900 24.27900 72.16400 1.000 43.01112 1130 ARG E O 1
ATOM 5295 N N . VAL E 1 7 ? -10.45700 24.10600 69.94600 1.000 34.19877 1131 VAL E N 1
ATOM 5296 C CA . VAL E 1 7 ? -11.83400 23.64100 70.08500 1.000 29.52730 1131 VAL E CA 1
ATOM 5297 C C . VAL E 1 7 ? -11.83300 22.13300 70.29800 1.000 34.46169 1131 VAL E C 1
ATOM 5298 O O . VAL E 1 7 ? -10.83700 21.46000 70.02800 1.000 36.29391 1131 VAL E O 1
ATOM 5302 N N . PHE E 1 8 ? -12.96000 21.62000 70.79600 1.000 33.47615 1132 PHE E N 1
ATOM 5303 C CA . PHE E 1 8 ? -13.18300 20.17900 70.92300 1.000 34.52475 1132 PHE E CA 1
ATOM 5304 C C . PHE E 1 8 ? -13.58400 19.61000 69.56300 1.000 33.75774 1132 PHE E C 1
ATOM 5305 O O . PHE E 1 8 ? -14.63400 20.00100 69.02600 1.000 32.66743 1132 PHE E O 1
ATOM 5313 N N . PRO E 1 9 ? -12.79800 18.70300 68.96800 1.000 32.04415 1133 PRO E N 1
ATOM 5314 C CA . PRO E 1 9 ? -13.17000 18.21300 67.63100 1.000 33.43331 1133 PRO E CA 1
ATOM 5315 C C . PRO E 1 9 ? -14.40800 17.34000 67.66700 1.000 34.52778 1133 PRO E C 1
ATOM 5316 O O . PRO E 1 9 ? -15.15700 17.30100 66.68800 1.000 32.87274 1133 PRO E O 1
ATOM 5320 N N . HIS E 1 10 ? -14.67100 16.65400 68.78000 1.000 30.26913 1134 HIS E N 1
ATOM 5321 C CA . HIS E 1 10 ? -15.80100 15.71400 68.88100 1.000 28.45113 1134 HIS E CA 1
ATOM 5322 C C . HIS E 1 10 ? -16.49300 15.97000 70.20700 1.000 26.81716 1134 HIS E C 1
ATOM 5323 O O . HIS E 1 10 ? -16.28100 15.24500 71.18600 1.000 27.87005 1134 HIS E O 1
ATOM 5330 N N . PRO E 1 11 ? -17.31200 17.01100 70.27300 1.000 29.59612 1135 PRO E N 1
ATOM 5331 C CA . PRO E 1 11 ? -17.97100 17.35300 71.53700 1.000 23.63387 1135 PRO E CA 1
ATOM 5332 C C . PRO E 1 11 ? -18.85300 16.20700 72.04000 1.000 21.89688 1135 PRO E C 1
ATOM 5333 O O . PRO E 1 11 ? -19.60100 15.59300 71.28000 1.000 27.79036 1135 PRO E O 1
ATOM 5337 N N . GLN E 1 12 ? -18.77800 15.94100 73.33300 1.000 25.50326 1136 GLN E N 1
ATOM 5338 C CA . GLN E 1 12 ? -19.52500 14.86000 73.95600 1.000 28.57740 1136 GLN E CA 1
ATOM 5339 C C . GLN E 1 12 ? -20.79200 15.33100 74.64300 1.000 28.68567 1136 GLN E C 1
ATOM 5340 O O . GLN E 1 12 ? -21.48300 14.51400 75.25700 1.000 29.32038 1136 GLN E O 1
ATOM 5346 N N . ASP E 1 13 ? -21.13800 16.61100 74.52200 1.000 25.77370 1137 ASP E N 1
ATOM 5347 C CA . ASP E 1 13 ? -22.36800 17.14600 75.07900 1.000 25.08314 1137 ASP E CA 1
ATOM 5348 C C . ASP E 1 13 ? -22.57900 18.55000 74.52000 1.000 29.38268 1137 ASP E C 1
ATOM 5349 O O . ASP E 1 13 ? -21.72000 19.10200 73.82500 1.000 23.06610 1137 ASP E O 1
ATOM 5354 N N . CYS E 1 14 ? -23.74100 19.12100 74.83000 1.000 23.54332 1138 CYS E N 1
ATOM 5355 C CA . CYS E 1 14 ? -24.09100 20.41800 74.25900 1.000 22.01308 1138 CYS E CA 1
ATOM 5356 C C . CYS E 1 14 ? -23.32400 21.56200 74.89900 1.000 23.48272 1138 CYS E C 1
ATOM 5357 O O . CYS E 1 14 ? -23.19000 22.61500 74.26400 1.000 27.53812 1138 CYS E O 1
ATOM 5360 N N . ALA E 1 15 ? -22.78300 21.36700 76.11200 1.000 24.18428 1139 ALA E N 1
ATOM 5361 C CA . ALA E 1 15 ? -21.93900 22.39100 76.72800 1.000 28.08156 1139 ALA E CA 1
ATOM 5362 C C . ALA E 1 15 ? -20.63100 22.56300 75.96200 1.000 27.23382 1139 ALA E C 1
ATOM 5363 O O . ALA E 1 15 ? -20.12100 23.67900 75.82600 1.000 28.57622 1139 ALA E O 1
ATOM 5365 N N . GLN E 1 16 ? -20.07400 21.46500 75.45100 1.000 25.26004 1140 GLN E N 1
ATOM 5366 C CA . GLN E 1 16 ? -18.85500 21.54400 74.68300 1.000 27.14031 1140 GLN E CA 1
ATOM 5367 C C . GLN E 1 16 ? -19.06500 22.22400 73.34000 1.000 24.67593 1140 GLN E C 1
ATOM 5368 O O . GLN E 1 16 ? -18.16100 22.93800 72.89800 1.000 21.98264 1140 GLN E O 1
ATOM 5374 N N . HIS E 1 17 ? -20.24400 22.05800 72.72300 1.000 22.76395 1141 HIS E N 1
ATOM 5375 C CA . HIS E 1 17 ? -20.58300 22.84200 71.53700 1.000 25.47725 1141 HIS E CA 1
ATOM 5376 C C . HIS E 1 17 ? -20.61300 24.33000 71.84700 1.000 21.54318 1141 HIS E C 1
ATOM 5377 O O . HIS E 1 17 ? -20.10100 25.14400 71.07500 1.000 23.18011 1141 HIS E O 1
ATOM 5384 N N . LEU E 1 18 ? -21.22700 24.70400 72.96100 1.000 22.74129 1142 LEU E N 1
ATOM 5385 C CA . LEU E 1 18 ? -21.19900 26.09300 73.40500 1.000 30.72509 1142 LEU E CA 1
ATOM 5386 C C . LEU E 1 18 ? -19.77700 26.60100 73.49900 1.000 25.23079 1142 LEU E C 1
ATOM 5387 O O . LEU E 1 18 ? -19.46100 27.69800 73.03500 1.000 27.23757 1142 LEU E O 1
ATOM 5392 N N . MET E 1 19 ? -18.89100 25.81900 74.11900 1.000 29.29647 1143 MET E N 1
ATOM 5393 C CA . MET E 1 19 ? -17.50500 26.25400 74.26700 1.000 28.17999 1143 MET E CA 1
ATOM 5394 C C . MET E 1 19 ? -16.76900 26.36900 72.93200 1.000 27.24706 1143 MET E C 1
ATOM 5395 O O . MET E 1 19 ? -15.77600 27.08100 72.84300 1.000 28.81499 1143 MET E O 1
ATOM 5400 N N . ASN E 1 20 ? -17.21900 25.67800 71.89800 1.000 23.81117 1144 ASN E N 1
ATOM 5401 C CA . ASN E 1 20 ? -16.70200 25.84900 70.55300 1.000 24.91139 1144 ASN E CA 1
ATOM 5402 C C . ASN E 1 20 ? -17.31000 27.03800 69.83300 1.000 25.15016 1144 ASN E C 1
ATOM 5403 O O . ASN E 1 20 ? -16.84500 27.37700 68.73700 1.000 26.27680 1144 ASN E O 1
ATOM 5408 N N . GLY E 1 21 ? -18.30000 27.69100 70.43300 1.000 26.41069 1145 GLY E N 1
ATOM 5409 C CA . GLY E 1 21 ? -18.86300 28.88400 69.84400 1.000 27.91870 1145 GLY E CA 1
ATOM 5410 C C . GLY E 1 21 ? -20.09500 28.63200 69.01000 1.000 27.68799 1145 GLY E C 1
ATOM 5411 O O . GLY E 1 21 ? -20.46200 29.48600 68.19200 1.000 28.84490 1145 GLY E O 1
ATOM 5412 N N . ASP E 1 22 ? -20.69500 27.44500 69.12700 1.000 24.74397 1146 ASP E N 1
ATOM 5413 C CA . ASP E 1 22 ? -21.93800 27.11300 68.42900 1.000 26.17811 1146 ASP E CA 1
ATOM 5414 C C . ASP E 1 22 ? -23.06700 27.24300 69.43800 1.000 23.68744 1146 ASP E C 1
ATOM 5415 O O . ASP E 1 22 ? -23.17500 26.43500 70.36700 1.000 29.16807 1146 ASP E O 1
ATOM 5420 N N . THR E 1 23 ? -23.89000 28.27300 69.27100 1.000 21.75538 1147 THR E N 1
ATOM 5421 C CA . THR E 1 23 ? -24.81700 28.67900 70.30800 1.000 22.02294 1147 THR E CA 1
ATOM 5422 C C . THR E 1 23 ? -26.26200 28.72200 69.85700 1.000 22.55832 1147 THR E C 1
ATOM 5423 O O . THR E 1 23 ? -27.10300 29.17500 70.63800 1.000 23.57883 1147 THR E O 1
ATOM 5427 N N . LEU E 1 24 ? -26.58500 28.22700 68.65800 1.000 22.65536 1148 LEU E N 1
ATOM 5428 C CA . LEU E 1 24 ? -27.96500 28.21000 68.18100 1.000 22.64931 1148 LEU E CA 1
ATOM 5429 C C . LEU E 1 24 ? -28.62900 26.93100 68.66900 1.000 20.89146 1148 LEU E C 1
ATOM 5430 O O . LEU E 1 24 ? -28.06000 25.84800 68.53200 1.000 20.35040 1148 LEU E O 1
ATOM 5435 N N . SER E 1 25 ? -29.82300 27.05800 69.23700 1.000 21.12785 1149 SER E N 1
ATOM 5436 C CA . SER E 1 25 ? -30.59500 25.87000 69.56700 1.000 20.60140 1149 SER E CA 1
ATOM 5437 C C . SER E 1 25 ? -30.88500 25.08300 68.29200 1.000 22.23493 1149 SER E C 1
ATOM 5438 O O . SER E 1 25 ? -31.09700 25.66100 67.22700 1.000 21.10958 1149 SER E O 1
ATOM 5441 N N . GLY E 1 26 ? -30.88600 23.76400 68.39500 1.000 22.23331 1150 GLY E N 1
ATOM 5442 C CA . GLY E 1 26 ? -31.16100 22.92100 67.25100 1.000 26.63268 1150 GLY E CA 1
ATOM 5443 C C . GLY E 1 26 ? -30.49300 21.55800 67.38500 1.000 27.30145 1150 GLY E C 1
ATOM 5444 O O . GLY E 1 26 ? -30.08500 21.15000 68.46800 1.000 21.67166 1150 GLY E O 1
ATOM 5445 N N . VAL E 1 27 ? -30.37900 20.88100 66.25000 1.000 24.65513 1151 VAL E N 1
ATOM 5446 C CA . VAL E 1 27 ? -29.87000 19.52500 66.19900 1.000 22.28205 1151 VAL E CA 1
ATOM 5447 C C . VAL E 1 27 ? -28.36600 19.51000 66.01100 1.000 26.19655 1151 VAL E C 1
ATOM 5448 O O . VAL E 1 27 ? -27.80900 20.19200 65.14600 1.000 27.20340 1151 VAL E O 1
ATOM 5452 N N . TYR E 1 28 ? -27.69700 18.72800 66.83500 1.000 20.92695 1152 TYR E N 1
ATOM 5453 C CA . TYR E 1 28 ? -26.24900 18.63000 66.85500 1.000 24.39968 1152 TYR E CA 1
ATOM 5454 C C . TYR E 1 28 ? -25.86000 17.17300 66.96600 1.000 25.98236 1152 TYR E C 1
ATOM 5455 O O . TYR E 1 28 ? -26.56200 16.39900 67.61800 1.000 26.05390 1152 TYR E O 1
ATOM 5464 N N . PRO E 1 29 ? -24.72400 16.78400 66.40400 1.000 29.70307 1153 PRO E N 1
ATOM 5465 C CA . PRO E 1 29 ? -24.11300 15.50800 66.77500 1.000 30.76834 1153 PRO E CA 1
ATOM 5466 C C . PRO E 1 29 ? -23.28500 15.68000 68.03200 1.000 29.15460 1153 PRO E C 1
ATOM 5467 O O . PRO E 1 29 ? -22.58400 16.68000 68.18800 1.000 28.26107 1153 PRO E O 1
ATOM 5471 N N . ILE E 1 30 ? -23.37200 14.70000 68.93300 1.000 23.73945 1154 ILE E N 1
ATOM 5472 C CA . ILE E 1 30 ? -22.41200 14.57200 70.01800 1.000 21.77453 1154 ILE E CA 1
ATOM 5473 C C . ILE E 1 30 ? -21.74700 13.21000 69.93000 1.000 27.04774 1154 ILE E C 1
ATOM 5474 O O . ILE E 1 30 ? -22.24200 12.29300 69.28600 1.000 27.76585 1154 ILE E O 1
ATOM 5479 N N . PHE E 1 31 ? -20.59800 13.10000 70.58100 1.000 25.80756 1155 PHE E N 1
ATOM 5480 C CA . PHE E 1 31 ? -19.71800 11.94700 70.46000 1.000 30.31719 1155 PHE E CA 1
ATOM 5481 C C . PHE E 1 31 ? -19.39000 11.45400 71.86400 1.000 29.16433 1155 PHE E C 1
ATOM 5482 O O . PHE E 1 31 ? -18.61400 12.08600 72.58500 1.000 30.89486 1155 PHE E O 1
ATOM 5490 N N . LEU E 1 32 ? -20.01700 10.35500 72.26800 1.000 29.42641 1156 LEU E N 1
ATOM 5491 C CA . LEU E 1 32 ? -19.83600 9.87000 73.62400 1.000 37.09478 1156 LEU E CA 1
ATOM 5492 C C . LEU E 1 32 ? -18.36200 9.65000 73.91700 1.000 39.94096 1156 LEU E C 1
ATOM 5493 O O . LEU E 1 32 ? -17.64100 9.04700 73.12000 1.000 39.35929 1156 LEU E O 1
ATOM 5498 N N . ASN E 1 33 ? -17.90300 10.17600 75.05100 1.000 35.27729 1157 ASN E N 1
ATOM 5499 C CA . ASN E 1 33 ? -16.49800 10.12400 75.44700 1.000 34.40569 1157 ASN E CA 1
ATOM 5500 C C . ASN E 1 33 ? -15.57000 10.71500 74.38800 1.000 42.46676 1157 ASN E C 1
ATOM 5501 O O . ASN E 1 33 ? -14.37900 10.37100 74.32500 1.000 38.13557 1157 ASN E O 1
ATOM 5506 N N . GLY E 1 34 ? -16.09900 11.60500 73.55000 1.000 37.24063 1158 GLY E N 1
ATOM 5507 C CA . GLY E 1 34 ? -15.29400 12.20800 72.50100 1.000 36.02475 1158 GLY E CA 1
ATOM 5508 C C . GLY E 1 34 ? -14.85800 11.24300 71.42500 1.000 32.99242 1158 GLY E C 1
ATOM 5509 O O . GLY E 1 34 ? -13.91100 11.53000 70.69900 1.000 37.96773 1158 GLY E O 1
ATOM 5510 N N . GLU E 1 35 ? -15.53200 10.11000 71.29100 1.000 31.72294 1159 GLU E N 1
ATOM 5511 C CA . GLU E 1 35 ? -15.09900 9.05500 70.38800 1.000 44.59862 1159 GLU E CA 1
ATOM 5512 C C . GLU E 1 35 ? -15.84400 9.16200 69.06100 1.000 40.90259 1159 GLU E C 1
ATOM 5513 O O . GLU E 1 35 ? -17.08700 9.20300 69.02700 1.000 34.25221 1159 GLU E O 1
ATOM 5519 N N . LEU E 1 36 ? -15.07100 9.15200 67.96900 1.000 46.48224 1160 LEU E N 1
ATOM 5520 C CA . LEU E 1 36 ? -15.64100 9.24000 66.63100 1.000 41.60548 1160 LEU E CA 1
ATOM 5521 C C . LEU E 1 36 ? -16.75200 8.22900 66.40900 1.000 40.38621 1160 LEU E C 1
ATOM 5522 O O . LEU E 1 36 ? -17.79300 8.57200 65.84400 1.000 44.45368 1160 LEU E O 1
ATOM 5527 N N . SER E 1 37 ? -16.55000 6.97500 66.84000 1.000 38.49724 1161 SER E N 1
ATOM 5528 C CA . SER E 1 37 ? -17.46500 5.88500 66.52600 1.000 43.26277 1161 SER E CA 1
ATOM 5529 C C . SER E 1 37 ? -18.69300 5.83900 67.42200 1.000 41.73094 1161 SER E C 1
ATOM 5530 O O . SER E 1 37 ? -19.43700 4.85100 67.35200 1.000 48.96018 1161 SER E O 1
ATOM 5533 N N . GLN E 1 38 ? -18.92100 6.87000 68.25800 1.000 41.67382 1162 GLN E N 1
ATOM 5534 C CA . GLN E 1 38 ? -20.08000 6.87200 69.15500 1.000 35.35639 1162 GLN E CA 1
ATOM 5535 C C . GLN E 1 38 ? -20.88700 8.15000 68.92300 1.000 31.63788 1162 GLN E C 1
ATOM 5536 O O . GLN E 1 38 ? -21.28700 8.83700 69.87100 1.000 28.93997 1162 GLN E O 1
ATOM 5542 N N . LYS E 1 39 ? -21.12300 8.46600 67.66100 1.000 30.61069 1163 LYS E N 1
ATOM 5543 C CA . LYS E 1 39 ? -21.90800 9.64400 67.31100 1.000 29.23321 1163 LYS E CA 1
ATOM 5544 C C . LYS E 1 39 ? -23.38900 9.41700 67.58500 1.000 32.00217 1163 LYS E C 1
ATOM 5545 O O . LYS E 1 39 ? -23.92600 8.34200 67.34200 1.000 25.84125 1163 LYS E O 1
ATOM 5551 N N . LEU E 1 40 ? -24.03800 10.43400 68.12000 1.000 29.36654 1164 LEU E N 1
ATOM 5552 C CA . LEU E 1 40 ? -25.43600 10.43900 68.45800 1.000 25.12658 1164 LEU E CA 1
ATOM 5553 C C . LEU E 1 40 ? -26.02500 11.79000 68.10600 1.000 27.64311 1164 LEU E C 1
ATOM 5554 O O . LEU E 1 40 ? -25.49800 12.83800 68.51600 1.000 25.68608 1164 LEU E O 1
ATOM 5559 N N . GLN E 1 41 ? -27.13200 11.76600 67.37200 1.000 28.89471 1165 GLN E N 1
ATOM 5560 C CA . GLN E 1 41 ? -27.86300 12.99200 67.06800 1.000 29.69678 1165 GLN E CA 1
ATOM 5561 C C . GLN E 1 41 ? -28.71500 13.41800 68.25600 1.000 28.43517 1165 GLN E C 1
ATOM 5562 O O . GLN E 1 41 ? -29.47300 12.62300 68.79200 1.000 28.24163 1165 GLN E O 1
ATOM 5568 N N . VAL E 1 42 ? -28.59400 14.67500 68.67500 1.000 21.23085 1166 VAL E N 1
ATOM 5569 C CA . VAL E 1 42 ? -29.38100 15.17700 69.78300 1.000 18.81404 1166 VAL E CA 1
ATOM 5570 C C . VAL E 1 42 ? -29.87900 16.57500 69.45100 1.000 22.15311 1166 VAL E C 1
ATOM 5571 O O . VAL E 1 42 ? -29.41100 17.22400 68.51200 1.000 23.68726 1166 VAL E O 1
ATOM 5575 N N . TYR E 1 43 ? -30.82700 17.03600 70.25600 1.000 22.52536 1167 TYR E N 1
ATOM 5576 C CA . TYR E 1 43 ? -31.27000 18.42600 70.24400 1.000 24.96191 1167 TYR E CA 1
ATOM 5577 C C . TYR E 1 43 ? -30.62400 19.16800 71.40900 1.000 23.83098 1167 TYR E C 1
ATOM 5578 O O . TYR E 1 43 ? -30.70400 18.72600 72.54400 1.000 20.49998 1167 TYR E O 1
ATOM 5587 N N . CYS E 1 44 ? -29.96300 20.28800 71.12700 1.000 18.07780 1168 CYS E N 1
ATOM 5588 C CA . CYS E 1 44 ? -29.36100 21.14100 72.15100 1.000 19.95333 1168 CYS E CA 1
ATOM 5589 C C . CYS E 1 44 ? -30.22800 22.37200 72.39800 1.000 19.35330 1168 CYS E C 1
ATOM 5590 O O . CYS E 1 44 ? -30.52400 23.11500 71.46700 1.000 20.27699 1168 CYS E O 1
ATOM 5593 N N . ASP E 1 45 ? -30.61000 22.59200 73.65000 1.000 17.44053 1169 ASP E N 1
ATOM 5594 C CA . ASP E 1 45 ? -31.29700 23.80100 74.08200 1.000 21.09109 1169 ASP E CA 1
ATOM 5595 C C . ASP E 1 45 ? -30.20200 24.75400 74.54300 1.000 17.53946 1169 ASP E C 1
ATOM 5596 O O . ASP E 1 45 ? -29.51100 24.48600 75.53600 1.000 18.01314 1169 ASP E O 1
ATOM 5601 N N . MET E 1 46 ? -29.99000 25.81200 73.76700 1.000 21.30529 1170 MET E N 1
ATOM 5602 C CA . MET E 1 46 ? -28.86000 26.71000 73.95000 1.000 19.83685 1170 MET E CA 1
ATOM 5603 C C . MET E 1 46 ? -29.24700 28.02200 74.62200 1.000 23.33021 1170 MET E C 1
ATOM 5604 O O . MET E 1 46 ? -28.38900 28.91800 74.76500 1.000 25.98708 1170 MET E O 1
ATOM 5609 N N . THR E 1 47 ? -30.47900 28.13000 75.10300 1.000 26.02084 1171 THR E N 1
ATOM 5610 C CA . THR E 1 47 ? -30.95800 29.36400 75.72000 1.000 22.87109 1171 THR E CA 1
ATOM 5611 C C . THR E 1 47 ? -31.34500 29.23900 77.17900 1.000 29.71483 1171 THR E C 1
ATOM 5612 O O . THR E 1 47 ? -31.15300 30.18000 77.93300 1.000 24.03070 1171 THR E O 1
ATOM 5616 N N . THR E 1 48 ? -31.92700 28.12000 77.60700 1.000 23.65805 1172 THR E N 1
ATOM 5617 C CA . THR E 1 48 ? -32.37700 28.02300 78.98900 1.000 20.75431 1172 THR E CA 1
ATOM 5618 C C . THR E 1 48 ? -31.23100 28.12100 79.97600 1.000 22.72670 1172 THR E C 1
ATOM 5619 O O . THR E 1 48 ? -30.27000 27.36600 79.90800 1.000 22.24892 1172 THR E O 1
ATOM 5623 N N . ASP E 1 49 ? -31.35800 29.02400 80.93100 1.000 25.74134 1173 ASP E N 1
ATOM 5624 C CA . ASP E 1 49 ? -30.33700 29.24300 81.95100 1.000 28.63493 1173 ASP E CA 1
ATOM 5625 C C . ASP E 1 49 ? -28.92100 29.26500 81.36400 1.000 28.86099 1173 ASP E C 1
ATOM 5626 O O . ASP E 1 49 ? -27.98800 28.63800 81.87400 1.000 28.25873 1173 ASP E O 1
ATOM 5631 N N . GLY E 1 50 ? -28.75100 30.01700 80.28500 1.000 29.30874 1174 GLY E N 1
ATOM 5632 C CA . GLY E 1 50 ? -27.44700 30.13800 79.64600 1.000 31.10869 1174 GLY E CA 1
ATOM 5633 C C . GLY E 1 50 ? -27.11400 29.07600 78.60700 1.000 28.45197 1174 GLY E C 1
ATOM 5634 O O . GLY E 1 50 ? -26.10900 29.21100 77.88400 1.000 25.31543 1174 GLY E O 1
ATOM 5635 N N . GLY E 1 51 ? -27.93600 28.04900 78.45700 1.000 23.29022 1175 GLY E N 1
ATOM 5636 C CA . GLY E 1 51 ? -27.72700 27.10200 77.39700 1.000 19.63423 1175 GLY E CA 1
ATOM 5637 C C . GLY E 1 51 ? -26.86000 25.92400 77.76700 1.000 24.29835 1175 GLY E C 1
ATOM 5638 O O . GLY E 1 51 ? -26.32300 25.80800 78.86100 1.000 26.27589 1175 GLY E O 1
ATOM 5639 N N . GLY E 1 52 ? -26.74200 25.00800 76.81900 1.000 20.27988 1176 GLY E N 1
ATOM 5640 C CA . GLY E 1 52 ? -25.87100 23.87100 76.95700 1.000 16.71416 1176 GLY E CA 1
ATOM 5641 C C . GLY E 1 52 ? -26.56200 22.56000 77.34800 1.000 19.03914 1176 GLY E C 1
ATOM 5642 O O . GLY E 1 52 ? -25.88000 21.67100 77.86700 1.000 20.26314 1176 GLY E O 1
ATOM 5643 N N . TRP E 1 53 ? -27.88100 22.43000 77.13700 1.000 18.46722 1177 TRP E N 1
ATOM 5644 C CA . TRP E 1 53 ? -28.63700 21.25000 77.56300 1.000 17.07193 1177 TRP E CA 1
ATOM 5645 C C . TRP E 1 53 ? -28.87200 20.27600 76.42200 1.000 18.94834 1177 TRP E C 1
ATOM 5646 O O . TRP E 1 53 ? -29.29200 20.68700 75.34500 1.000 20.85751 1177 TRP E O 1
ATOM 5657 N N . ILE E 1 54 ? -28.62700 18.99100 76.67600 1.000 18.15609 1178 ILE E N 1
ATOM 5658 C CA . ILE E 1 54 ? -29.12700 17.92400 75.82000 1.000 20.30092 1178 ILE E CA 1
ATOM 5659 C C . ILE E 1 54 ? -30.57800 17.68300 76.20400 1.000 16.04969 1178 ILE E C 1
ATOM 5660 O O . ILE E 1 54 ? -30.86000 17.26200 77.32900 1.000 21.06823 1178 ILE E O 1
ATOM 5665 N N . VAL E 1 55 ? -31.49100 17.91200 75.27100 1.000 17.70553 1179 VAL E N 1
ATOM 5666 C CA . VAL E 1 55 ? -32.89800 17.57900 75.46700 1.000 16.36641 1179 VAL E CA 1
ATOM 5667 C C . VAL E 1 55 ? -33.04100 16.10000 75.12600 1.000 19.03525 1179 VAL E C 1
ATOM 5668 O O . VAL E 1 55 ? -32.57200 15.64900 74.06900 1.000 19.98211 1179 VAL E O 1
ATOM 5672 N N . PHE E 1 56 ? -33.62800 15.32100 76.03200 1.000 17.66785 1180 PHE E N 1
ATOM 5673 C CA . PHE E 1 56 ? -33.79400 13.89700 75.78500 1.000 18.13407 1180 PHE E CA 1
ATOM 5674 C C . PHE E 1 56 ? -35.24300 13.43900 75.79800 1.000 16.45919 1180 PHE E C 1
ATOM 5675 O O . PHE E 1 56 ? -35.50600 12.24500 75.58500 1.000 18.04214 1180 PHE E O 1
ATOM 5683 N N . GLN E 1 57 ? -36.18600 14.35200 75.98400 1.000 20.16464 1181 GLN E N 1
ATOM 5684 C CA . GLN E 1 57 ? -37.61100 14.04100 75.87300 1.000 18.45491 1181 GLN E CA 1
ATOM 5685 C C . GLN E 1 57 ? -38.35200 15.34000 75.64900 1.000 18.89280 1181 GLN E C 1
ATOM 5686 O O . GLN E 1 57 ? -37.99200 16.36700 76.25600 1.000 21.19960 1181 GLN E O 1
ATOM 5692 N N . ARG E 1 58 ? -39.33400 15.31000 74.74000 1.000 18.27747 1182 ARG E N 1
ATOM 5693 C CA . ARG E 1 58 ? -40.21200 16.45700 74.49600 1.000 16.65808 1182 ARG E CA 1
ATOM 5694 C C . ARG E 1 58 ? -41.61000 15.98700 74.15200 1.000 21.10347 1182 ARG E C 1
ATOM 5695 O O . ARG E 1 58 ? -41.77600 15.10000 73.31200 1.000 20.53697 1182 ARG E O 1
ATOM 5703 N N . ARG E 1 59 ? -42.60000 16.66700 74.73200 1.000 19.78769 1183 ARG E N 1
ATOM 5704 C CA . ARG E 1 59 ? -43.99200 16.54900 74.35900 1.000 20.06029 1183 ARG E CA 1
ATOM 5705 C C . ARG E 1 59 ? -44.49500 17.93600 74.01100 1.000 26.13621 1183 ARG E C 1
ATOM 5706 O O . ARG E 1 59 ? -44.14600 18.90100 74.70100 1.000 20.74912 1183 ARG E O 1
ATOM 5714 N N . GLN E 1 60 ? -45.28400 18.05200 72.94100 1.000 23.54152 1184 GLN E N 1
ATOM 5715 C CA . GLN E 1 60 ? -45.78500 19.37800 72.59200 1.000 28.44928 1184 GLN E CA 1
ATOM 5716 C C . GLN E 1 60 ? -47.03300 19.42300 71.71800 1.000 31.00804 1184 GLN E C 1
ATOM 5717 O O . GLN E 1 60 ? -47.64500 20.49400 71.55400 1.000 26.97000 1184 GLN E O 1
ATOM 5723 N N . ASN E 1 61 ? -47.46000 18.28000 71.18200 1.000 32.41337 1185 ASN E N 1
ATOM 5724 C CA . ASN E 1 61 ? -48.62400 18.30600 70.32000 1.000 27.42244 1185 ASN E CA 1
ATOM 5725 C C . ASN E 1 61 ? -49.38400 16.98100 70.28100 1.000 33.29363 1185 ASN E C 1
ATOM 5726 O O . ASN E 1 61 ? -50.47300 16.92300 69.71300 1.000 32.75484 1185 ASN E O 1
ATOM 5731 N N . GLY E 1 62 ? -48.82700 15.92200 70.84100 1.000 27.02286 1186 GLY E N 1
ATOM 5732 C CA . GLY E 1 62 ? -49.52900 14.66100 70.89000 1.000 33.46956 1186 GLY E CA 1
ATOM 5733 C C . GLY E 1 62 ? -49.56000 13.87700 69.60600 1.000 37.23825 1186 GLY E C 1
ATOM 5734 O O . GLY E 1 62 ? -50.28900 12.85700 69.52100 1.000 33.33479 1186 GLY E O 1
ATOM 5735 N N . GLN E 1 63 ? -48.83800 14.33700 68.57700 1.000 33.31867 1187 GLN E N 1
ATOM 5736 C CA . GLN E 1 63 ? -48.85600 13.63800 67.29200 1.000 41.80599 1187 GLN E CA 1
ATOM 5737 C C . GLN E 1 63 ? -48.03200 12.35400 67.31600 1.000 37.17805 1187 GLN E C 1
ATOM 5738 O O . GLN E 1 63 ? -48.17700 11.52000 66.41900 1.000 46.93208 1187 GLN E O 1
ATOM 5744 N N . THR E 1 64 ? -47.17200 12.17300 68.30600 1.000 31.60865 1188 THR E N 1
ATOM 5745 C CA . THR E 1 64 ? -46.32900 10.98800 68.40300 1.000 35.59924 1188 THR E CA 1
ATOM 5746 C C . THR E 1 64 ? -46.84300 10.09200 69.53100 1.000 33.37213 1188 THR E C 1
ATOM 5747 O O . THR E 1 64 ? -47.05700 10.55500 70.65900 1.000 31.39829 1188 THR E O 1
ATOM 5751 N N . ASP E 1 65 ? -46.95800 8.80500 69.24800 1.000 29.57676 1189 ASP E N 1
ATOM 5752 C CA . ASP E 1 65 ? -47.41800 7.83200 70.23800 1.000 28.18691 1189 ASP E CA 1
ATOM 5753 C C . ASP E 1 65 ? -46.28200 7.48700 71.18700 1.000 27.07358 1189 ASP E C 1
ATOM 5754 O O . ASP E 1 65 ? -45.19400 7.13200 70.73600 1.000 33.83916 1189 ASP E O 1
ATOM 5759 N N . PHE E 1 66 ? -46.51800 7.63700 72.49700 1.000 27.11980 1190 PHE E N 1
ATOM 5760 C CA . PHE E 1 66 ? -45.55100 7.29200 73.52600 1.000 23.52170 1190 PHE E CA 1
ATOM 5761 C C . PHE E 1 66 ? -45.89800 6.00100 74.27500 1.000 27.56082 1190 PHE E C 1
ATOM 5762 O O . PHE E 1 66 ? -45.16000 5.59900 75.17700 1.000 27.06098 1190 PHE E O 1
ATOM 5770 N N . PHE E 1 67 ? -46.97500 5.31100 73.90600 1.000 29.68466 1191 PHE E N 1
ATOM 5771 C CA . PHE E 1 67 ? -47.36300 4.08600 74.60700 1.000 27.06895 1191 PHE E CA 1
ATOM 5772 C C . PHE E 1 67 ? -46.69600 2.89100 73.92600 1.000 31.18485 1191 PHE E C 1
ATOM 5773 O O . PHE E 1 67 ? -47.30200 2.10900 73.20700 1.000 32.74663 1191 PHE E O 1
ATOM 5781 N N . ARG E 1 68 ? -45.40100 2.76800 74.16500 1.000 29.77604 1192 ARG E N 1
ATOM 5782 C CA . ARG E 1 68 ? -44.54700 1.81700 73.45700 1.000 29.59179 1192 ARG E CA 1
ATOM 5783 C C . ARG E 1 68 ? -43.93300 0.83100 74.44900 1.000 36.62747 1192 ARG E C 1
ATOM 5784 O O . ARG E 1 68 ? -44.09100 0.94800 75.67300 1.000 30.98043 1192 ARG E O 1
ATOM 5792 N N . LYS E 1 69 ? -43.16800 -0.11100 73.90800 1.000 27.60816 1193 LYS E N 1
ATOM 5793 C CA . LYS E 1 69 ? -42.68400 -1.22900 74.69200 1.000 28.89911 1193 LYS E CA 1
ATOM 5794 C C . LYS E 1 69 ? -41.23700 -0.98000 75.12700 1.000 34.44138 1193 LYS E C 1
ATOM 5795 O O . LYS E 1 69 ? -40.59800 0.03100 74.78200 1.000 30.11744 1193 LYS E O 1
ATOM 5801 N N . TRP E 1 70 ? -40.74000 -1.90700 75.94300 1.000 29.93476 1194 TRP E N 1
ATOM 5802 C CA . TRP E 1 70 ? -39.38900 -1.81500 76.49300 1.000 29.75666 1194 TRP E CA 1
ATOM 5803 C C . TRP E 1 70 ? -38.35300 -1.60800 75.41000 1.000 32.24680 1194 TRP E C 1
ATOM 5804 O O . TRP E 1 70 ? -37.48700 -0.74000 75.54300 1.000 29.41004 1194 TRP E O 1
ATOM 5815 N N . ALA E 1 71 ? -38.40900 -2.41400 74.34200 1.000 31.54295 1195 ALA E N 1
ATOM 5816 C CA . ALA E 1 71 ? -37.42900 -2.28500 73.26200 1.000 32.92774 1195 ALA E CA 1
ATOM 5817 C C . ALA E 1 71 ? -37.40300 -0.87100 72.69500 1.000 34.47518 1195 ALA E C 1
ATOM 5818 O O . ALA E 1 71 ? -36.32900 -0.32400 72.42600 1.000 33.61321 1195 ALA E O 1
ATOM 5820 N N . ASP E 1 72 ? -38.57300 -0.25300 72.51800 1.000 36.30799 1196 ASP E N 1
ATOM 5821 C CA . ASP E 1 72 ? -38.61600 1.10100 71.97200 1.000 27.01560 1196 ASP E CA 1
ATOM 5822 C C . ASP E 1 72 ? -37.99100 2.10500 72.93200 1.000 35.65954 1196 ASP E C 1
ATOM 5823 O O . ASP E 1 72 ? -37.31200 3.05900 72.50500 1.000 29.97362 1196 ASP E O 1
ATOM 5828 N N . TYR E 1 73 ? -38.28500 1.96700 74.22300 1.000 28.53881 1197 TYR E N 1
ATOM 5829 C CA . TYR E 1 73 ? -37.74700 2.91200 75.17300 1.000 23.91214 1197 TYR E CA 1
ATOM 5830 C C . TYR E 1 73 ? -36.26200 2.70500 75.39800 1.000 28.89284 1197 TYR E C 1
ATOM 5831 O O . TYR E 1 73 ? -35.57700 3.66800 75.75900 1.000 23.54362 1197 TYR E O 1
ATOM 5840 N N . ARG E 1 74 ? -35.75500 1.48700 75.17200 1.000 27.74776 1198 ARG E N 1
ATOM 5841 C CA . ARG E 1 74 ? -34.30800 1.27800 75.24400 1.000 27.49869 1198 ARG E CA 1
ATOM 5842 C C . ARG E 1 74 ? -33.56600 2.00300 74.13100 1.000 25.31590 1198 ARG E C 1
ATOM 5843 O O . ARG E 1 74 ? -32.55000 2.67000 74.38500 1.000 30.70236 1198 ARG E O 1
ATOM 5851 N N . VAL E 1 75 ? -34.08700 1.94000 72.90900 1.000 23.74939 1199 VAL E N 1
ATOM 5852 C CA . VAL E 1 75 ? -33.36400 2.46000 71.75400 1.000 25.32509 1199 VAL E CA 1
ATOM 5853 C C . VAL E 1 75 ? -33.71800 3.90200 71.42500 1.000 32.70312 1199 VAL E C 1
ATOM 5854 O O . VAL E 1 75 ? -32.88400 4.60700 70.83400 1.000 33.54697 1199 VAL E O 1
ATOM 5858 N N . GLY E 1 76 ? -34.91100 4.36400 71.81000 1.000 27.10614 1200 GLY E N 1
ATOM 5859 C CA . GLY E 1 76 ? -35.35300 5.69900 71.46900 1.000 26.18865 1200 GLY E CA 1
ATOM 5860 C C . GLY E 1 76 ? -36.29200 5.72200 70.27900 1.000 28.51747 1200 GLY E C 1
ATOM 5861 O O . GLY E 1 76 ? -36.33400 4.80400 69.45000 1.000 30.97451 1200 GLY E O 1
ATOM 5862 N N . PHE E 1 77 ? -37.08100 6.79600 70.20700 1.000 23.89034 1201 PHE E N 1
ATOM 5863 C CA . PHE E 1 77 ? -38.03900 6.94400 69.11100 1.000 28.77204 1201 PHE E CA 1
ATOM 5864 C C . PHE E 1 77 ? -38.39300 8.40800 68.96000 1.000 26.82968 1201 PHE E C 1
ATOM 5865 O O . PHE E 1 77 ? -38.21000 9.20700 69.88200 1.000 26.93462 1201 PHE E O 1
ATOM 5873 N N . GLY E 1 78 ? -38.91900 8.74500 67.77800 1.000 23.39239 1202 GLY E N 1
ATOM 5874 C CA . GLY E 1 78 ? -39.32300 10.10600 67.47800 1.000 28.63539 1202 GLY E CA 1
ATOM 5875 C C . GLY E 1 78 ? -38.22000 10.93900 66.84800 1.000 35.34471 1202 GLY E C 1
ATOM 5876 O O . GLY E 1 78 ? -37.05200 10.54400 66.76200 1.000 37.14466 1202 GLY E O 1
ATOM 5877 N N . ASN E 1 79 ? -38.60800 12.13900 66.42200 1.000 33.61659 1203 ASN E N 1
ATOM 5878 C CA . ASN E 1 79 ? -37.71600 13.10100 65.78700 1.000 30.46837 1203 ASN E CA 1
ATOM 5879 C C . ASN E 1 79 ? -37.27100 14.11600 66.84000 1.000 28.68741 1203 ASN E C 1
ATOM 5880 O O . ASN E 1 79 ? -38.10100 14.70400 67.55400 1.000 25.72548 1203 ASN E O 1
ATOM 5885 N N . VAL E 1 80 ? -35.95500 14.31200 66.94700 1.000 28.18483 1204 VAL E N 1
ATOM 5886 C CA . VAL E 1 80 ? -35.46100 15.15400 68.03000 1.000 28.19065 1204 VAL E CA 1
ATOM 5887 C C . VAL E 1 80 ? -35.87400 16.62400 67.86500 1.000 29.63333 1204 VAL E C 1
ATOM 5888 O O . VAL E 1 80 ? -35.77100 17.41600 68.82700 1.000 26.71372 1204 VAL E O 1
ATOM 5892 N N . GLU E 1 81 ? -36.31500 17.02700 66.68300 1.000 27.44139 1205 GLU E N 1
ATOM 5893 C CA . GLU E 1 81 ? -36.85000 18.37700 66.48000 1.000 32.77238 1205 GLU E CA 1
ATOM 5894 C C . GLU E 1 81 ? -38.32400 18.48100 66.83600 1.000 31.28211 1205 GLU E C 1
ATOM 5895 O O . GLU E 1 81 ? -38.88500 19.58000 66.79600 1.000 34.56681 1205 GLU E O 1
ATOM 5901 N N . ASP E 1 82 ? -38.96500 17.36400 67.18100 1.000 26.80562 1206 ASP E N 1
ATOM 5902 C CA . ASP E 1 82 ? -40.39400 17.33600 67.46000 1.000 27.60465 1206 ASP E CA 1
ATOM 5903 C C . ASP E 1 82 ? -40.60300 16.62200 68.79400 1.000 27.99811 1206 ASP E C 1
ATOM 5904 O O . ASP E 1 82 ? -39.88600 16.90500 69.75600 1.000 26.61120 1206 ASP E O 1
ATOM 5909 N N . GLU E 1 83 ? -41.55500 15.68200 68.86200 1.000 23.29122 1207 GLU E N 1
ATOM 5910 C CA . GLU E 1 83 ? -41.73600 14.88500 70.06900 1.000 25.07078 1207 GLU E CA 1
ATOM 5911 C C . GLU E 1 83 ? -40.85700 13.63700 69.99800 1.000 23.72771 1207 GLU E C 1
ATOM 5912 O O . GLU E 1 83 ? -40.86400 12.93600 68.98400 1.000 28.00524 1207 GLU E O 1
ATOM 5918 N N . PHE E 1 84 ? -40.16900 13.31100 71.09200 1.000 23.60829 1208 PHE E N 1
ATOM 5919 C CA . PHE E 1 84 ? -39.25600 12.17800 71.03400 1.000 22.32763 1208 PHE E CA 1
ATOM 5920 C C . PHE E 1 84 ? -38.87400 11.71800 72.42300 1.000 19.58367 1208 PHE E C 1
ATOM 5921 O O . PHE E 1 84 ? -39.09700 12.41800 73.41600 1.000 20.15744 1208 PHE E O 1
ATOM 5929 N N . TRP E 1 85 ? -38.23600 10.53700 72.45500 1.000 19.25794 1209 TRP E N 1
ATOM 5930 C CA . TRP E 1 85 ? -37.56900 9.96000 73.62300 1.000 17.91127 1209 TRP E CA 1
ATOM 5931 C C . TRP E 1 85 ? -36.18500 9.52700 73.16900 1.000 22.87692 1209 TRP E C 1
ATOM 5932 O O . TRP E 1 85 ? -36.07400 8.77400 72.20100 1.000 22.33568 1209 TRP E O 1
ATOM 5943 N N . LEU E 1 86 ? -35.12900 10.03800 73.81200 1.000 18.39552 1210 LEU E N 1
ATOM 5944 C CA . LEU E 1 86 ? -33.78600 9.76900 73.31400 1.000 17.72270 1210 LEU E CA 1
ATOM 5945 C C . LEU E 1 86 ? -33.35100 8.31200 73.43600 1.000 22.45211 1210 LEU E C 1
ATOM 5946 O O . LEU E 1 86 ? -32.52200 7.85700 72.63400 1.000 26.54752 1210 LEU E O 1
ATOM 5951 N N . GLY E 1 87 ? -33.84700 7.56900 74.41700 1.000 22.85097 1211 GLY E N 1
ATOM 5952 C CA . GLY E 1 87 ? -33.42000 6.16600 74.56800 1.000 20.49488 1211 GLY E CA 1
ATOM 5953 C C . GLY E 1 87 ? -32.67500 5.97700 75.88700 1.000 25.37308 1211 GLY E C 1
ATOM 5954 O O . GLY E 1 87 ? -31.75600 6.74400 76.25100 1.000 19.57655 1211 GLY E O 1
ATOM 5955 N N . LEU E 1 88 ? -33.10200 4.94100 76.62200 1.000 22.83041 1212 LEU E N 1
ATOM 5956 C CA . LEU E 1 88 ? -32.53700 4.69100 77.95400 1.000 21.37205 1212 LEU E CA 1
ATOM 5957 C C . LEU E 1 88 ? -31.06700 4.28900 77.90600 1.000 22.67381 1212 LEU E C 1
ATOM 5958 O O . LEU E 1 88 ? -30.27800 4.70500 78.76300 1.000 23.37559 1212 LEU E O 1
ATOM 5963 N N . ASP E 1 89 ? -30.66000 3.51400 76.90800 1.000 25.18396 1213 ASP E N 1
ATOM 5964 C CA . ASP E 1 89 ? -29.23500 3.22700 76.78100 1.000 25.32437 1213 ASP E CA 1
ATOM 5965 C C . ASP E 1 89 ? -28.44400 4.50800 76.51100 1.000 23.03061 1213 ASP E C 1
ATOM 5966 O O . ASP E 1 89 ? -27.35200 4.69600 77.05000 1.000 24.81840 1213 ASP E O 1
ATOM 5971 N N . ASN E 1 90 ? -28.95600 5.39000 75.65100 1.000 25.11921 1214 ASN E N 1
ATOM 5972 C CA . ASN E 1 90 ? -28.23400 6.64300 75.38500 1.000 24.42378 1214 ASN E CA 1
ATOM 5973 C C . ASN E 1 90 ? -28.16400 7.51900 76.63100 1.000 21.84744 1214 ASN E C 1
ATOM 5974 O O . ASN E 1 90 ? -27.12700 8.13000 76.92800 1.000 20.96730 1214 ASN E O 1
ATOM 5979 N N . ILE E 1 91 ? -29.28200 7.65600 77.32400 1.000 20.67733 1215 ILE E N 1
ATOM 5980 C CA . ILE E 1 91 ? -29.30700 8.48200 78.52300 1.000 20.87703 1215 ILE E CA 1
ATOM 5981 C C . ILE E 1 91 ? -28.36300 7.93400 79.57200 1.000 24.85047 1215 ILE E C 1
ATOM 5982 O O . ILE E 1 91 ? -27.65400 8.70600 80.23200 1.000 21.27493 1215 ILE E O 1
ATOM 5987 N N . HIS E 1 92 ? -28.31900 6.60100 79.73800 1.000 21.12037 1216 HIS E N 1
ATOM 5988 C CA . HIS E 1 92 ? -27.33300 6.01000 80.65100 1.000 24.14120 1216 HIS E CA 1
ATOM 5989 C C . HIS E 1 92 ? -25.89300 6.34500 80.23700 1.000 25.54976 1216 HIS E C 1
ATOM 5990 O O . HIS E 1 92 ? -25.04700 6.70200 81.08400 1.000 24.43149 1216 HIS E O 1
ATOM 5997 N N . ARG E 1 93 ? -25.58100 6.18100 78.94200 1.000 21.33542 1217 ARG E N 1
ATOM 5998 C CA . ARG E 1 93 ? -24.22100 6.41300 78.49200 1.000 24.96897 1217 ARG E CA 1
ATOM 5999 C C . ARG E 1 93 ? -23.82800 7.88000 78.65900 1.000 19.95547 1217 ARG E C 1
ATOM 6000 O O . ARG E 1 93 ? -22.70100 8.17600 79.05400 1.000 22.79121 1217 ARG E O 1
ATOM 6008 N N . ILE E 1 94 ? -24.74100 8.81400 78.38600 1.000 20.12069 1218 ILE E N 1
ATOM 6009 C CA . ILE E 1 94 ? -24.42400 10.23000 78.52300 1.000 24.38543 1218 ILE E CA 1
ATOM 6010 C C . ILE E 1 94 ? -24.18300 10.57400 79.98800 1.000 27.94825 1218 ILE E C 1
ATOM 6011 O O . ILE E 1 94 ? -23.18200 11.21700 80.32400 1.000 24.80890 1218 ILE E O 1
ATOM 6016 N N . THR E 1 95 ? -25.08700 10.15300 80.88300 1.000 22.08807 1219 THR E N 1
ATOM 6017 C CA . THR E 1 95 ? -24.94800 10.54000 82.28300 1.000 24.34288 1219 THR E CA 1
ATOM 6018 C C . THR E 1 95 ? -23.78900 9.82200 82.97900 1.000 28.94504 1219 THR E C 1
ATOM 6019 O O . THR E 1 95 ? -23.38600 10.24100 84.07600 1.000 26.11779 1219 THR E O 1
ATOM 6023 N N . SER E 1 96 ? -23.21000 8.79200 82.35700 1.000 25.55839 1220 SER E N 1
ATOM 6024 C CA . SER E 1 96 ? -22.02300 8.13800 82.88000 1.000 26.13186 1220 SER E CA 1
ATOM 6025 C C . SER E 1 96 ? -20.73100 8.86300 82.49600 1.000 30.03122 1220 SER E C 1
ATOM 6026 O O . SER E 1 96 ? -19.64000 8.43000 82.89300 1.000 33.38000 1220 SER E O 1
ATOM 6029 N N . GLN E 1 97 ? -20.81600 9.90900 81.68200 1.000 27.96496 1221 GLN E N 1
ATOM 6030 C CA . GLN E 1 97 ? -19.61200 10.63700 81.28300 1.000 31.82162 1221 GLN E CA 1
ATOM 6031 C C . GLN E 1 97 ? -19.09300 11.54400 82.38700 1.000 32.11788 1221 GLN E C 1
ATOM 6032 O O . GLN E 1 97 ? -17.92400 11.94600 82.34800 1.000 33.82437 1221 GLN E O 1
ATOM 6038 N N . GLY E 1 98 ? -19.91500 11.83000 83.38300 1.000 30.14819 1222 GLY E N 1
ATOM 6039 C CA . GLY E 1 98 ? -19.55900 12.75000 84.44400 1.000 33.96055 1222 GLY E CA 1
ATOM 6040 C C . GLY E 1 98 ? -20.82000 13.18000 85.17000 1.000 28.29382 1222 GLY E C 1
ATOM 6041 O O . GLY E 1 98 ? -21.86600 12.61200 84.97000 1.000 24.30003 1222 GLY E O 1
ATOM 6042 N N . ARG E 1 99 ? -20.68800 14.20300 86.02200 1.000 26.21008 1223 ARG E N 1
ATOM 6043 C CA . ARG E 1 99 ? -21.81300 14.66800 86.80600 1.000 25.40740 1223 ARG E CA 1
ATOM 6044 C C . ARG E 1 99 ? -22.70800 15.54900 85.94500 1.000 22.68560 1223 ARG E C 1
ATOM 6045 O O . ARG E 1 99 ? -22.27000 16.57200 85.44400 1.000 24.89363 1223 ARG E O 1
ATOM 6053 N N . TYR E 1 100 ? -23.95900 15.14700 85.78200 1.000 21.54545 1224 TYR E N 1
ATOM 6054 C CA . TYR E 1 100 ? -24.97600 15.87600 85.04000 1.000 23.93513 1224 TYR E CA 1
ATOM 6055 C C . TYR E 1 100 ? -26.06000 16.36100 85.99700 1.000 23.96962 1224 TYR E C 1
ATOM 6056 O O . TYR E 1 100 ? -26.25100 15.82100 87.08900 1.000 26.51702 1224 TYR E O 1
ATOM 6065 N N . GLU E 1 101 ? -26.68800 17.44700 85.63600 1.000 20.44548 1225 GLU E N 1
ATOM 6066 C CA . GLU E 1 101 ? -27.88400 17.93300 86.29800 1.000 20.11187 1225 GLU E CA 1
ATOM 6067 C C . GLU E 1 101 ? -29.05800 17.78200 85.33600 1.000 20.14876 1225 GLU E C 1
ATOM 6068 O O . GLU E 1 101 ? -28.89500 17.76400 84.12100 1.000 21.49007 1225 GLU E O 1
ATOM 6074 N N . LEU E 1 102 ? -30.23000 17.65900 85.90100 1.000 16.54596 1226 LEU E N 1
ATOM 6075 C CA . LEU E 1 102 ? -31.48100 17.45000 85.19600 1.000 18.16663 1226 LEU E CA 1
ATOM 6076 C C . LEU E 1 102 ? -32.34200 18.68300 85.34300 1.000 17.03209 1226 LEU E C 1
ATOM 6077 O O . LEU E 1 102 ? -32.44800 19.25200 86.43500 1.000 23.05273 1226 LEU E O 1
ATOM 6082 N N . ARG E 1 103 ? -32.96000 19.09000 84.24800 1.000 18.77263 1227 ARG E N 1
ATOM 6083 C CA . ARG E 1 103 ? -33.95700 20.14300 84.27400 1.000 17.19768 1227 ARG E CA 1
ATOM 6084 C C . ARG E 1 103 ? -35.19400 19.69700 83.50600 1.000 19.38891 1227 ARG E C 1
ATOM 6085 O O . ARG E 1 103 ? -35.09500 19.11500 82.42900 1.000 22.28771 1227 ARG E O 1
ATOM 6093 N N . VAL E 1 104 ? -36.35200 19.97000 84.06700 1.000 17.49754 1228 VAL E N 1
ATOM 6094 C CA . VAL E 1 104 ? -37.62800 19.69700 83.42400 1.000 16.50180 1228 VAL E CA 1
ATOM 6095 C C . VAL E 1 104 ? -38.34600 21.01000 83.27900 1.000 17.56166 1228 VAL E C 1
ATOM 6096 O O . VAL E 1 104 ? -38.64300 21.65600 84.29000 1.000 19.94737 1228 VAL E O 1
ATOM 6100 N N . ASP E 1 105 ? -38.62000 21.39200 82.02300 1.000 16.28100 1229 ASP E N 1
ATOM 6101 C CA . ASP E 1 105 ? -39.33500 22.60600 81.69000 1.000 17.60302 1229 ASP E CA 1
ATOM 6102 C C . ASP E 1 105 ? -40.74400 22.26500 81.24000 1.000 19.00488 1229 ASP E C 1
ATOM 6103 O O . ASP E 1 105 ? -40.94600 21.35000 80.41800 1.000 22.75980 1229 ASP E O 1
ATOM 6108 N N . MET E 1 106 ? -41.72000 22.99200 81.78100 1.000 19.05941 1230 MET E N 1
ATOM 6109 C CA A MET E 1 106 ? -43.11500 22.73900 81.45400 0.553 24.00940 1230 MET E CA 1
ATOM 6110 C CA B MET E 1 106 ? -43.12100 22.73700 81.47700 0.447 24.00775 1230 MET E CA 1
ATOM 6111 C C . MET E 1 106 ? -43.84400 24.04800 81.24800 1.000 26.08391 1230 MET E C 1
ATOM 6112 O O . MET E 1 106 ? -43.55900 25.03900 81.92300 1.000 22.99147 1230 MET E O 1
ATOM 6121 N N . ARG E 1 107 ? -44.77500 24.03400 80.30100 1.000 20.73968 1231 ARG E N 1
ATOM 6122 C CA . ARG E 1 107 ? -45.53800 25.22800 79.97700 1.000 20.82335 1231 ARG E CA 1
ATOM 6123 C C . ARG E 1 107 ? -46.99200 24.88100 79.73300 1.000 27.63959 1231 ARG E C 1
ATOM 6124 O O . ARG E 1 107 ? -47.28900 23.81100 79.19400 1.000 21.90267 1231 ARG E O 1
ATOM 6132 N N . ASP E 1 108 ? -47.88600 25.77900 80.16900 1.000 24.90067 1232 ASP E N 1
ATOM 6133 C CA . ASP E 1 108 ? -49.32600 25.70100 79.91200 1.000 32.41266 1232 ASP E CA 1
ATOM 6134 C C . ASP E 1 108 ? -49.71300 27.10300 79.43700 1.000 32.88623 1232 ASP E C 1
ATOM 6135 O O . ASP E 1 108 ? -50.03600 27.96400 80.25500 1.000 34.80444 1232 ASP E O 1
ATOM 6140 N N . GLY E 1 109 ? -49.63200 27.33800 78.13800 1.000 28.02288 1233 GLY E N 1
ATOM 6141 C CA . GLY E 1 109 ? -49.89200 28.67300 77.59200 1.000 32.10036 1233 GLY E CA 1
ATOM 6142 C C . GLY E 1 109 ? -48.78600 29.62600 78.01200 1.000 29.92667 1233 GLY E C 1
ATOM 6143 O O . GLY E 1 109 ? -47.59900 29.37200 77.74100 1.000 34.91875 1233 GLY E O 1
ATOM 6144 N N . GLN E 1 110 ? -49.15300 30.69500 78.71800 1.000 31.20321 1234 GLN E N 1
ATOM 6145 C CA . GLN E 1 110 ? -48.15300 31.63500 79.21800 1.000 32.00049 1234 GLN E CA 1
ATOM 6146 C C . GLN E 1 110 ? -47.59700 31.23700 80.57600 1.000 29.64478 1234 GLN E C 1
ATOM 6147 O O . GLN E 1 110 ? -46.62100 31.83500 81.03600 1.000 33.42531 1234 GLN E O 1
ATOM 6153 N N . GLU E 1 111 ? -48.17600 30.24300 81.22900 1.000 24.62704 1235 GLU E N 1
ATOM 6154 C CA . GLU E 1 111 ? -47.68600 29.81100 82.52900 1.000 28.50606 1235 GLU E CA 1
ATOM 6155 C C . GLU E 1 111 ? -46.55100 28.81500 82.33000 1.000 29.90738 1235 GLU E C 1
ATOM 6156 O O . GLU E 1 111 ? -46.64900 27.90600 81.50400 1.000 31.53317 1235 GLU E O 1
ATOM 6162 N N . ALA E 1 112 ? -45.45300 29.02300 83.03600 1.000 29.29197 1236 ALA E N 1
ATOM 6163 C CA . ALA E 1 112 ? -44.29000 28.17000 82.88800 1.000 26.80038 1236 ALA E CA 1
ATOM 6164 C C . ALA E 1 112 ? -43.72100 27.84600 84.26200 1.000 29.76183 1236 ALA E C 1
ATOM 6165 O O . ALA E 1 112 ? -43.83100 28.63800 85.20200 1.000 29.05069 1236 ALA E O 1
ATOM 6167 N N . ALA E 1 113 ? -43.07200 26.69100 84.35600 1.000 22.06030 1237 ALA E N 1
ATOM 6168 C CA . ALA E 1 113 ? -42.44500 26.25800 85.58700 1.000 18.96951 1237 ALA E CA 1
ATOM 6169 C C . ALA E 1 113 ? -41.31600 25.32200 85.22900 1.000 22.61454 1237 ALA E C 1
ATOM 6170 O O . ALA E 1 113 ? -41.22600 24.83100 84.09300 1.000 21.98982 1237 ALA E O 1
ATOM 6172 N N . PHE E 1 114 ? -40.42600 25.10700 86.19900 1.000 19.83970 1238 PHE E N 1
ATOM 6173 C CA . PHE E 1 114 ? -39.32300 24.18500 85.97900 1.000 21.00087 1238 PHE E CA 1
ATOM 6174 C C . PHE E 1 114 ? -38.96200 23.50700 87.28500 1.000 16.96676 1238 PHE E C 1
ATOM 6175 O O . PHE E 1 114 ? -39.28300 23.99500 88.36200 1.000 19.84423 1238 PHE E O 1
ATOM 6183 N N . ALA E 1 115 ? -38.29000 22.36800 87.16000 1.000 17.08771 1239 ALA E N 1
ATOM 6184 C CA . ALA E 1 115 ? -37.74400 21.60600 88.27100 1.000 19.26295 1239 ALA E CA 1
ATOM 6185 C C . ALA E 1 115 ? -36.33400 21.19700 87.87300 1.000 18.52393 1239 ALA E C 1
ATOM 6186 O O . ALA E 1 115 ? -36.13700 20.70600 86.75500 1.000 21.27853 1239 ALA E O 1
ATOM 6188 N N . SER E 1 116 ? -35.34500 21.46400 88.74500 1.000 21.46761 1240 SER E N 1
ATOM 6189 C CA A SER E 1 116 ? -33.95100 21.11000 88.49100 0.571 21.06702 1240 SER E CA 1
ATOM 6190 C CA B SER E 1 116 ? -33.96600 21.08000 88.47700 0.429 21.14206 1240 SER E CA 1
ATOM 6191 C C . SER E 1 116 ? -33.42000 20.24900 89.63100 1.000 21.25849 1240 SER E C 1
ATOM 6192 O O . SER E 1 116 ? -33.83100 20.38600 90.79000 1.000 21.72573 1240 SER E O 1
ATOM 6197 N N . TYR E 1 117 ? -32.50200 19.35600 89.29000 1.000 17.08991 1241 TYR E N 1
ATOM 6198 C CA . TYR E 1 117 ? -31.88200 18.42600 90.23100 1.000 25.52146 1241 TYR E CA 1
ATOM 6199 C C . TYR E 1 117 ? -30.38400 18.38100 89.97500 1.000 21.55085 1241 TYR E C 1
ATOM 6200 O O . TYR E 1 117 ? -29.97500 18.11100 88.84200 1.000 21.79351 1241 TYR E O 1
ATOM 6209 N N . ASP E 1 118 ? -29.58500 18.61400 91.01700 1.000 22.22620 1242 ASP E N 1
ATOM 6210 C CA . ASP E 1 118 ? -28.15800 18.89500 90.84200 1.000 25.87676 1242 ASP E CA 1
ATOM 6211 C C . ASP E 1 118 ? -27.34600 17.62000 90.75000 1.000 26.30917 1242 ASP E C 1
ATOM 6212 O O . ASP E 1 118 ? -26.13000 17.68500 90.67800 1.000 22.04043 1242 ASP E O 1
ATOM 6217 N N . ARG E 1 119 ? -28.01000 16.46400 90.63700 1.000 19.92349 1243 ARG E N 1
ATOM 6218 C CA . ARG E 1 119 ? -27.38300 15.20400 90.22500 1.000 21.92615 1243 ARG E CA 1
ATOM 6219 C C . ARG E 1 119 ? -28.40700 14.50200 89.35600 1.000 19.86584 1243 ARG E C 1
ATOM 6220 O O . ARG E 1 119 ? -29.59700 14.67900 89.57900 1.000 22.13991 1243 ARG E O 1
ATOM 6228 N N . PHE E 1 120 ? -27.94600 13.72500 88.37900 1.000 19.27413 1244 PHE E N 1
ATOM 6229 C CA . PHE E 1 120 ? -28.84400 12.99200 87.49700 1.000 22.22659 1244 PHE E CA 1
ATOM 6230 C C . PHE E 1 120 ? -28.11200 11.81700 86.86600 1.000 21.94989 1244 PHE E C 1
ATOM 6231 O O . PHE E 1 120 ? -27.09500 11.97000 86.19900 1.000 23.65972 1244 PHE E O 1
ATOM 6239 N N . SER E 1 121 ? -28.62600 10.62300 87.06700 1.000 22.29911 1245 SER E N 1
ATOM 6240 C CA . SER E 1 121 ? -28.09600 9.50400 86.31400 1.000 25.52678 1245 SER E CA 1
ATOM 6241 C C . SER E 1 121 ? -29.20800 8.47100 86.13500 1.000 23.83622 1245 SER E C 1
ATOM 6242 O O . SER E 1 121 ? -30.19200 8.44500 86.87100 1.000 22.93235 1245 SER E O 1
ATOM 6245 N N . VAL E 1 122 ? -29.04900 7.65000 85.11300 1.000 19.01742 1246 VAL E N 1
ATOM 6246 C CA . VAL E 1 122 ? -29.86300 6.47100 84.86200 1.000 24.24822 1246 VAL E CA 1
ATOM 6247 C C . VAL E 1 122 ? -28.88200 5.32300 84.81400 1.000 24.18068 1246 VAL E C 1
ATOM 6248 O O . VAL E 1 122 ? -27.88500 5.40300 84.09500 1.000 24.96267 1246 VAL E O 1
ATOM 6252 N N . GLU E 1 123 ? -29.16100 4.25600 85.55800 1.000 23.88779 1247 GLU E N 1
ATOM 6253 C CA . GLU E 1 123 ? -28.27200 3.11100 85.61300 1.000 25.94997 1247 GLU E CA 1
ATOM 6254 C C . GLU E 1 123 ? -28.40200 2.23900 84.35800 1.000 26.02600 1247 GLU E C 1
ATOM 6255 O O . GLU E 1 123 ? -29.12000 2.56200 83.41500 1.000 25.36836 1247 GLU E O 1
ATOM 6261 N N . ASP E 1 124 ? -27.61300 1.16800 84.30800 1.000 25.63026 1248 ASP E N 1
ATOM 6262 C CA . ASP E 1 124 ? -27.50700 0.34600 83.10500 1.000 25.73195 1248 ASP E CA 1
ATOM 6263 C C . ASP E 1 124 ? -28.67400 -0.62900 83.02300 1.000 29.71189 1248 ASP E C 1
ATOM 6264 O O . ASP E 1 124 ? -29.49800 -0.72000 83.92700 1.000 25.69229 1248 ASP E O 1
ATOM 6269 N N . SER E 1 125 ? -28.71000 -1.39600 81.93200 1.000 34.74799 1249 SER E N 1
ATOM 6270 C CA . SER E 1 125 ? -29.83500 -2.29200 81.68000 1.000 34.34927 1249 SER E CA 1
ATOM 6271 C C . SER E 1 125 ? -29.93900 -3.36900 82.75400 1.000 33.80575 1249 SER E C 1
ATOM 6272 O O . SER E 1 125 ? -31.03900 -3.77800 83.13300 1.000 29.22837 1249 SER E O 1
ATOM 6275 N N . ARG E 1 126 ? -28.80100 -3.84900 83.25400 1.000 32.11814 1250 ARG E N 1
ATOM 6276 C CA . ARG E 1 126 ? -28.85000 -4.88200 84.28000 1.000 38.22188 1250 ARG E CA 1
ATOM 6277 C C . ARG E 1 126 ? -29.53200 -4.38100 85.53700 1.000 35.75694 1250 ARG E C 1
ATOM 6278 O O . ARG E 1 126 ? -30.13300 -5.17900 86.26500 1.000 33.72062 1250 ARG E O 1
ATOM 6286 N N . ASN E 1 127 ? -29.43800 -3.07500 85.81400 1.000 29.69241 1251 ASN E N 1
ATOM 6287 C CA . ASN E 1 127 ? -30.10800 -2.45100 86.94300 1.000 29.73354 1251 ASN E CA 1
ATOM 6288 C C . ASN E 1 127 ? -31.41200 -1.78100 86.51800 1.000 29.17718 1251 ASN E C 1
ATOM 6289 O O . ASN E 1 127 ? -31.94300 -0.92500 87.23900 1.000 27.35486 1251 ASN E O 1
ATOM 6294 N N . LEU E 1 128 ? -31.91700 -2.13100 85.34200 1.000 24.08579 1252 LEU E N 1
ATOM 6295 C CA . LEU E 1 128 ? -33.25100 -1.70700 84.91700 1.000 28.13838 1252 LEU E CA 1
ATOM 6296 C C . LEU E 1 128 ? -33.37700 -0.19700 84.86100 1.000 24.80500 1252 LEU E C 1
ATOM 6297 O O . LEU E 1 128 ? -34.44000 0.34600 85.11100 1.000 23.14924 1252 LEU E O 1
ATOM 6302 N N . TYR E 1 129 ? -32.28000 0.48200 84.53200 1.000 26.94910 1253 TYR E N 1
ATOM 6303 C CA . TYR E 1 129 ? -32.27100 1.91000 84.30500 1.000 24.37807 1253 TYR E CA 1
ATOM 6304 C C . TYR E 1 129 ? -32.84400 2.70500 85.46900 1.000 24.65120 1253 TYR E C 1
ATOM 6305 O O . TYR E 1 129 ? -33.51200 3.71800 85.25900 1.000 24.34455 1253 TYR E O 1
ATOM 6314 N N . LYS E 1 130 ? -32.47600 2.31700 86.68900 1.000 24.52919 1254 LYS E N 1
ATOM 6315 C CA . LYS E 1 130 ? -32.93400 3.03200 87.86900 1.000 19.91352 1254 LYS E CA 1
ATOM 6316 C C . LYS E 1 130 ? -32.57300 4.50200 87.80400 1.000 28.00135 1254 LYS E C 1
ATOM 6317 O O . LYS E 1 130 ? -31.50600 4.88100 87.31400 1.000 25.11333 1254 LYS E O 1
ATOM 6323 N N . LEU E 1 131 ? -33.48100 5.33100 88.32300 1.000 24.11133 1255 LEU E N 1
ATOM 6324 C CA . LEU E 1 131 ? -33.30100 6.78800 88.35800 1.000 22.88671 1255 LEU E CA 1
ATOM 6325 C C . LEU E 1 131 ? -32.54900 7.22500 89.61500 1.000 26.11912 1255 LEU E C 1
ATOM 6326 O O . LEU E 1 131 ? -32.87700 6.79100 90.72200 1.000 26.14264 1255 LEU E O 1
ATOM 6331 N N . ARG E 1 132 ? -31.57300 8.11700 89.45000 1.000 23.64197 1256 ARG E N 1
ATOM 6332 C CA . ARG E 1 132 ? -30.87400 8.72300 90.57500 1.000 27.61176 1256 ARG E CA 1
ATOM 6333 C C . ARG E 1 132 ? -30.87100 10.22500 90.37800 1.000 24.16109 1256 ARG E C 1
ATOM 6334 O O . ARG E 1 132 ? -30.34200 10.70100 89.37800 1.000 28.75153 1256 ARG E O 1
ATOM 6342 N N . ILE E 1 133 ? -31.45600 10.97300 91.31400 1.000 24.87277 1257 ILE E N 1
ATOM 6343 C CA . ILE E 1 133 ? -31.52600 12.42800 91.17800 1.000 24.41902 1257 ILE E CA 1
ATOM 6344 C C . ILE E 1 133 ? -31.03300 13.09800 92.45900 1.000 29.76617 1257 ILE E C 1
ATOM 6345 O O . ILE E 1 133 ? -31.10500 12.52000 93.54900 1.000 27.01732 1257 ILE E O 1
ATOM 6350 N N . GLY E 1 134 ? -30.51600 14.31400 92.31700 1.000 22.23566 1258 GLY E N 1
ATOM 6351 C CA . GLY E 1 134 ? -29.95200 15.06800 93.40300 1.000 28.36716 1258 GLY E CA 1
ATOM 6352 C C . GLY E 1 134 ? -30.93300 16.04600 94.02500 1.000 27.90788 1258 GLY E C 1
ATOM 6353 O O . GLY E 1 134 ? -32.14500 15.82200 94.04300 1.000 26.18542 1258 GLY E O 1
ATOM 6354 N N . SER E 1 135 ? -30.40300 17.14200 94.56300 1.000 22.85620 1259 SER E N 1
ATOM 6355 C CA . SER E 1 135 ? -31.19800 18.09700 95.31800 1.000 27.69349 1259 SER E CA 1
ATOM 6356 C C . SER E 1 135 ? -32.02600 18.95200 94.36400 1.000 24.77012 1259 SER E C 1
ATOM 6357 O O . SER E 1 135 ? -31.55900 19.34700 93.28900 1.000 24.78916 1259 SER E O 1
ATOM 6360 N N . TYR E 1 136 ? -33.23000 19.29600 94.80600 1.000 23.79412 1260 TYR E N 1
ATOM 6361 C CA . TYR E 1 136 ? -34.17400 20.03000 93.98100 1.000 27.48264 1260 TYR E CA 1
ATOM 6362 C C . TYR E 1 136 ? -34.06700 21.54300 94.15600 1.000 24.47836 1260 TYR E C 1
ATOM 6363 O O . TYR E 1 136 ? -33.82700 22.04800 95.24200 1.000 27.77898 1260 TYR E O 1
ATOM 6372 N N . ASN E 1 137 ? -34.31900 22.26300 93.07200 1.000 22.80116 1261 ASN E N 1
ATOM 6373 C CA . ASN E 1 137 ? -34.68800 23.67000 93.12100 1.000 26.62073 1261 ASN E CA 1
ATOM 6374 C C . ASN E 1 137 ? -35.60300 23.93400 91.94100 1.000 26.27154 1261 ASN E C 1
ATOM 6375 O O . ASN E 1 137 ? -35.39400 23.38300 90.86500 1.000 26.48992 1261 ASN E O 1
ATOM 6380 N N . GLY E 1 138 ? -36.57700 24.80900 92.11500 1.000 26.15027 1262 GLY E N 1
ATOM 6381 C CA . GLY E 1 138 ? -37.38100 25.20400 90.97900 1.000 24.16905 1262 GLY E CA 1
ATOM 6382 C C . GLY E 1 138 ? -38.67300 25.84200 91.43000 1.000 28.80202 1262 GLY E C 1
ATOM 6383 O O . GLY E 1 138 ? -38.81700 26.24500 92.58600 1.000 27.16250 1262 GLY E O 1
ATOM 6384 N N . THR E 1 139 ? -39.59300 25.95800 90.46600 1.000 23.40215 1263 THR E N 1
ATOM 6385 C CA . THR E 1 139 ? -40.90900 26.55500 90.69700 1.000 26.33598 1263 THR E CA 1
ATOM 6386 C C . THR E 1 139 ? -42.05600 25.56300 90.51000 1.000 20.70079 1263 THR E C 1
ATOM 6387 O O . THR E 1 139 ? -43.18500 25.86800 90.87100 1.000 24.95748 1263 THR E O 1
ATOM 6391 N N . ALA E 1 140 ? -41.80900 24.42900 89.90200 1.000 21.68020 1264 ALA E N 1
ATOM 6392 C CA . ALA E 1 140 ? -42.83800 23.41600 89.65300 1.000 23.96120 1264 ALA E CA 1
ATOM 6393 C C . ALA E 1 140 ? -43.17700 22.54400 90.86200 1.000 28.01069 1264 ALA E C 1
ATOM 6394 O O . ALA E 1 140 ? -44.22900 21.88400 90.85300 1.000 28.73901 1264 ALA E O 1
ATOM 6396 N N . GLY E 1 141 ? -42.34800 22.53800 91.88900 1.000 23.27971 1265 GLY E N 1
ATOM 6397 C CA . GLY E 1 141 ? -42.48100 21.63600 93.00800 1.000 25.56083 1265 GLY E CA 1
ATOM 6398 C C . GLY E 1 141 ? -41.73200 20.33800 92.76100 1.000 25.11620 1265 GLY E C 1
ATOM 6399 O O . GLY E 1 141 ? -41.49100 19.93300 91.63100 1.000 26.50529 1265 GLY E O 1
ATOM 6400 N N . ASP E 1 142 ? -41.38300 19.65100 93.85400 1.000 25.00322 1266 ASP E N 1
ATOM 6401 C CA . ASP E 1 142 ? -40.52700 18.47200 93.73400 1.000 23.43797 1266 ASP E CA 1
ATOM 6402 C C . ASP E 1 142 ? -41.41900 17.23700 93.64500 1.000 30.16089 1266 ASP E C 1
ATOM 6403 O O . ASP E 1 142 ? -41.70800 16.58100 94.64000 1.000 33.25087 1266 ASP E O 1
ATOM 6408 N N . SER E 1 143 ? -41.82400 16.88800 92.43600 1.000 27.52354 1267 SER E N 1
ATOM 6409 C CA . SER E 1 143 ? -42.63000 15.69700 92.21800 1.000 25.08949 1267 SER E CA 1
ATOM 6410 C C . SER E 1 143 ? -41.80700 14.50400 91.74100 1.000 27.50835 1267 SER E C 1
ATOM 6411 O O . SER E 1 143 ? -42.31900 13.38000 91.72300 1.000 28.33575 1267 SER E O 1
ATOM 6414 N N . LEU E 1 144 ? -40.54300 14.70900 91.36900 1.000 25.38063 1268 LEU E N 1
ATOM 6415 C CA . LEU E 1 144 ? -39.74500 13.62200 90.84600 1.000 24.20222 1268 LEU E CA 1
ATOM 6416 C C . LEU E 1 144 ? -39.05700 12.84500 91.95100 1.000 24.76458 1268 LEU E C 1
ATOM 6417 O O . LEU E 1 144 ? -38.71900 11.68100 91.73600 1.000 29.17652 1268 LEU E O 1
ATOM 6422 N N . SER E 1 145 ? -38.83400 13.45600 93.12800 1.000 24.69574 1269 SER E N 1
ATOM 6423 C CA . SER E 1 145 ? -38.13000 12.74500 94.20300 1.000 25.69873 1269 SER E CA 1
ATOM 6424 C C . SER E 1 145 ? -38.87700 11.49500 94.62600 1.000 24.93747 1269 SER E C 1
ATOM 6425 O O . SER E 1 145 ? -38.26700 10.53100 95.07800 1.000 26.77522 1269 SER E O 1
ATOM 6428 N N . TYR E 1 146 ? -40.19500 11.48900 94.46700 1.000 25.89598 1270 TYR E N 1
ATOM 6429 C CA . TYR E 1 146 ? -40.98200 10.29400 94.75600 1.000 25.43946 1270 TYR E CA 1
ATOM 6430 C C . TYR E 1 146 ? -40.44700 9.08200 94.02700 1.000 30.23870 1270 TYR E C 1
ATOM 6431 O O . TYR E 1 146 ? -40.55500 7.95100 94.53200 1.000 28.91265 1270 TYR E O 1
ATOM 6440 N N . HIS E 1 147 ? -39.87200 9.29300 92.85100 1.000 22.59771 1271 HIS E N 1
ATOM 6441 C CA . HIS E 1 147 ? -39.40000 8.23300 91.98000 1.000 19.99391 1271 HIS E CA 1
ATOM 6442 C C . HIS E 1 147 ? -37.94700 7.87900 92.20400 1.000 23.68198 1271 HIS E C 1
ATOM 6443 O O . HIS E 1 147 ? -37.38500 7.13400 91.40000 1.000 24.64417 1271 HIS E O 1
ATOM 6450 N N . GLN E 1 148 ? -37.32500 8.41800 93.24500 1.000 26.43883 1272 GLN E N 1
ATOM 6451 C CA . GLN E 1 148 ? -35.89000 8.20700 93.50400 1.000 23.51455 1272 GLN E CA 1
ATOM 6452 C C . GLN E 1 148 ? -35.56100 6.73200 93.60400 1.000 27.37511 1272 GLN E C 1
ATOM 6453 O O . GLN E 1 148 ? -36.15600 5.99300 94.41100 1.000 27.10590 1272 GLN E O 1
ATOM 6459 N N . GLY E 1 149 ? -34.59300 6.30800 92.79600 1.000 23.47168 1273 GLY E N 1
ATOM 6460 C CA . GLY E 1 149 ? -34.08900 4.95000 92.88000 1.000 26.18509 1273 GLY E CA 1
ATOM 6461 C C . GLY E 1 149 ? -35.00200 3.86900 92.34300 1.000 26.89689 1273 GLY E C 1
ATOM 6462 O O . GLY E 1 149 ? -34.77200 2.68300 92.61500 1.000 30.93106 1273 GLY E O 1
ATOM 6463 N N . ARG E 1 150 ? -35.98800 4.21000 91.61900 1.000 25.48576 1274 ARG E N 1
ATOM 6464 C CA . ARG E 1 150 ? -36.90900 3.17400 91.14700 1.000 23.61834 1274 ARG E CA 1
ATOM 6465 C C . ARG E 1 150 ? -36.51300 2.72100 89.74600 1.000 27.98161 1274 ARG E C 1
ATOM 6466 O O . ARG E 1 150 ? -36.04000 3.54100 88.92800 1.000 24.35602 1274 ARG E O 1
ATOM 6474 N N . PRO E 1 151 ? -36.72500 1.44600 89.42700 1.000 23.55030 1275 PRO E N 1
ATOM 6475 C CA . PRO E 1 151 ? -36.45400 0.99200 88.06300 1.000 24.10645 1275 PRO E CA 1
ATOM 6476 C C . PRO E 1 151 ? -37.45300 1.58100 87.07600 1.000 21.58832 1275 PRO E C 1
ATOM 6477 O O . PRO E 1 151 ? -38.55100 1.97900 87.42900 1.000 20.29918 1275 PRO E O 1
ATOM 6481 N N . PHE E 1 152 ? -37.09000 1.53900 85.80200 1.000 22.61928 1276 PHE E N 1
ATOM 6482 C CA . PHE E 1 152 ? -37.98100 1.91300 84.71400 1.000 23.93019 1276 PHE E CA 1
ATOM 6483 C C . PHE E 1 152 ? -38.93200 0.76100 84.42200 1.000 23.75342 1276 PHE E C 1
ATOM 6484 O O . PHE E 1 152 ? -38.59000 -0.41600 84.62200 1.000 25.85312 1276 PHE E O 1
ATOM 6492 N N . SER E 1 153 ? -40.14500 1.11900 83.94900 1.000 21.79182 1277 SER E N 1
ATOM 6493 C CA . SER E 1 153 ? -41.19000 0.15400 83.65600 1.000 28.56777 1277 SER E CA 1
ATOM 6494 C C . SER E 1 153 ? -41.96000 0.56800 82.40200 1.000 30.79378 1277 SER E C 1
ATOM 6495 O O . SER E 1 153 ? -42.25000 1.75500 82.17900 1.000 26.96764 1277 SER E O 1
ATOM 6498 N N . THR E 1 154 ? -42.30800 -0.42700 81.59500 1.000 28.07697 1278 THR E N 1
ATOM 6499 C CA . THR E 1 154 ? -43.15600 -0.25000 80.43100 1.000 23.62112 1278 THR E CA 1
ATOM 6500 C C . THR E 1 154 ? -44.31400 -1.24200 80.50000 1.000 29.35595 1278 THR E C 1
ATOM 6501 O O . THR E 1 154 ? -44.34600 -2.15700 81.32400 1.000 29.24390 1278 THR E O 1
ATOM 6505 N N . GLU E 1 155 ? -45.28300 -1.06400 79.61000 1.000 29.38067 1279 GLU E N 1
ATOM 6506 C CA . GLU E 1 155 ? -46.49400 -1.88400 79.71200 1.000 31.54454 1279 GLU E CA 1
ATOM 6507 C C . GLU E 1 155 ? -46.21100 -3.36100 79.56200 1.000 34.87498 1279 GLU E C 1
ATOM 6508 O O . GLU E 1 155 ? -47.01200 -4.18000 80.04600 1.000 33.80333 1279 GLU E O 1
ATOM 6514 N N . ASP E 1 156 ? -45.10800 -3.72600 78.90200 1.000 32.41518 1280 ASP E N 1
ATOM 6515 C CA . ASP E 1 156 ? -44.71500 -5.12400 78.74000 1.000 39.93776 1280 ASP E CA 1
ATOM 6516 C C . ASP E 1 156 ? -43.60000 -5.57300 79.69000 1.000 35.62320 1280 ASP E C 1
ATOM 6517 O O . ASP E 1 156 ? -43.20700 -6.75300 79.65700 1.000 35.05728 1280 ASP E O 1
ATOM 6522 N N . ARG E 1 157 ? -43.13000 -4.68700 80.57100 1.000 33.45532 1281 ARG E N 1
ATOM 6523 C CA . ARG E 1 157 ? -42.07100 -4.98700 81.54200 1.000 36.01962 1281 ARG E CA 1
ATOM 6524 C C . ARG E 1 157 ? -42.41300 -4.24700 82.83800 1.000 37.32992 1281 ARG E C 1
ATOM 6525 O O . ARG E 1 157 ? -42.01800 -3.08700 83.02000 1.000 32.51630 1281 ARG E O 1
ATOM 6533 N N . ASP E 1 158 ? -43.10900 -4.94000 83.73800 1.000 35.21093 1282 ASP E N 1
ATOM 6534 C CA . ASP E 1 158 ? -43.62600 -4.35600 84.97500 1.000 31.60848 1282 ASP E CA 1
ATOM 6535 C C . ASP E 1 158 ? -42.57200 -4.54000 86.06500 1.000 38.74953 1282 ASP E C 1
ATOM 6536 O O . ASP E 1 158 ? -42.41100 -5.62300 86.63200 1.000 33.41679 1282 ASP E O 1
ATOM 6541 N N . ASN E 1 159 ? -41.88300 -3.46900 86.40200 1.000 28.05583 1283 ASN E N 1
ATOM 6542 C CA . ASN E 1 159 ? -40.92000 -3.46000 87.49100 1.000 29.13558 1283 ASN E CA 1
ATOM 6543 C C . ASN E 1 159 ? -41.37500 -2.56700 88.65400 1.000 36.42071 1283 ASN E C 1
ATOM 6544 O O . ASN E 1 159 ? -40.55100 -2.18200 89.51400 1.000 30.05835 1283 ASN E O 1
ATOM 6549 N N . ASP E 1 160 ? -42.65700 -2.19700 88.69500 1.000 27.47988 1284 ASP E N 1
ATOM 6550 C CA . ASP E 1 160 ? -43.13400 -1.33600 89.77700 1.000 31.71626 1284 ASP E CA 1
ATOM 6551 C C . ASP E 1 160 ? -43.42800 -2.19600 91.00600 1.000 33.01665 1284 ASP E C 1
ATOM 6552 O O . ASP E 1 160 ? -43.23000 -3.40500 90.98600 1.000 29.99118 1284 ASP E O 1
ATOM 6557 N N . VAL E 1 161 ? -43.83900 -1.56500 92.10600 1.000 26.31414 1285 VAL E N 1
ATOM 6558 C CA . VAL E 1 161 ? -44.12200 -2.27700 93.34500 1.000 32.42954 1285 VAL E CA 1
ATOM 6559 C C . VAL E 1 161 ? -45.61400 -2.22900 93.63900 1.000 37.67113 1285 VAL E C 1
ATOM 6560 O O . VAL E 1 161 ? -46.02300 -2.33200 94.78300 1.000 41.25521 1285 VAL E O 1
ATOM 6564 N N . ALA E 1 162 ? -46.42100 -2.06500 92.60600 1.000 29.43468 1286 ALA E N 1
ATOM 6565 C CA . ALA E 1 162 ? -47.87400 -2.06900 92.73000 1.000 31.56947 1286 ALA E CA 1
ATOM 6566 C C . ALA E 1 162 ? -48.41600 -3.41700 92.28100 1.000 30.66460 1286 ALA E C 1
ATOM 6567 O O . ALA E 1 162 ? -47.80500 -4.11000 91.46500 1.000 30.53632 1286 ALA E O 1
ATOM 6569 N N . VAL E 1 163 ? -49.56700 -3.78400 92.83300 1.000 33.49399 1287 VAL E N 1
ATOM 6570 C CA . VAL E 1 163 ? -50.27900 -4.96000 92.33700 1.000 36.64352 1287 VAL E CA 1
ATOM 6571 C C . VAL E 1 163 ? -50.67200 -4.75500 90.87700 1.000 36.49841 1287 VAL E C 1
ATOM 6572 O O . VAL E 1 163 ? -50.57500 -5.66700 90.05800 1.000 36.42777 1287 VAL E O 1
ATOM 6576 N N . THR E 1 164 ? -51.08900 -3.54800 90.52100 1.000 39.60271 1288 THR E N 1
ATOM 6577 C CA . THR E 1 164 ? -51.45800 -3.26400 89.14300 1.000 35.12844 1288 THR E CA 1
ATOM 6578 C C . THR E 1 164 ? -50.21100 -3.09700 88.28800 1.000 36.15210 1288 THR E C 1
ATOM 6579 O O . THR E 1 164 ? -49.08400 -3.08300 88.78100 1.000 32.46081 1288 THR E O 1
ATOM 6583 N N . ASN E 1 165 ? -50.43300 -2.96100 86.99200 1.000 33.38591 1289 ASN E N 1
ATOM 6584 C CA . ASN E 1 165 ? -49.38600 -2.68000 86.01600 1.000 30.74266 1289 ASN E CA 1
ATOM 6585 C C . ASN E 1 165 ? -49.41800 -1.16900 85.80500 1.000 32.94188 1289 ASN E C 1
ATOM 6586 O O . ASN E 1 165 ? -50.25500 -0.66900 85.06500 1.000 33.60955 1289 ASN E O 1
ATOM 6591 N N . CYS E 1 166 ? -48.50800 -0.44200 86.47000 1.000 26.66447 1290 CYS E N 1
ATOM 6592 C CA . CYS E 1 166 ? -48.61500 1.01700 86.48100 1.000 29.56731 1290 CYS E CA 1
ATOM 6593 C C . CYS E 1 166 ? -48.54200 1.58200 85.06600 1.000 30.57704 1290 CYS E C 1
ATOM 6594 O O . CYS E 1 166 ? -49.32400 2.46500 84.68900 1.000 27.33980 1290 CYS E O 1
ATOM 6597 N N . ALA E 1 167 ? -47.62000 1.06400 84.25900 1.000 31.18268 1291 ALA E N 1
ATOM 6598 C CA . ALA E 1 167 ? -47.42400 1.58400 82.90900 1.000 28.61258 1291 ALA E CA 1
ATOM 6599 C C . ALA E 1 167 ? -48.66600 1.37400 82.05300 1.000 29.62495 1291 ALA E C 1
ATOM 6600 O O . ALA E 1 167 ? -49.07600 2.24600 81.28700 1.000 30.16039 1291 ALA E O 1
ATOM 6602 N N . MET E 1 168 ? -49.30500 0.24200 82.19200 1.000 29.44638 1292 MET E N 1
ATOM 6603 C CA . MET E 1 168 ? -50.49900 -0.00700 81.39600 1.000 29.38468 1292 MET E CA 1
ATOM 6604 C C . MET E 1 168 ? -51.67500 0.82300 81.90700 1.000 33.26325 1292 MET E C 1
ATOM 6605 O O . MET E 1 168 ? -52.40400 1.42300 81.12100 1.000 36.07142 1292 MET E O 1
ATOM 6610 N N . SER E 1 169 ? -51.88200 0.85700 83.23200 1.000 29.79819 1293 SER E N 1
ATOM 6611 C CA . SER E 1 169 ? -53.02500 1.57900 83.79000 1.000 31.72611 1293 SER E CA 1
ATOM 6612 C C . SER E 1 169 ? -52.92700 3.06900 83.50000 1.000 29.80297 1293 SER E C 1
ATOM 6613 O O . SER E 1 169 ? -53.94400 3.73000 83.30400 1.000 30.23527 1293 SER E O 1
ATOM 6616 N N . TYR E 1 170 ? -51.72300 3.62100 83.48500 1.000 29.44637 1294 TYR E N 1
ATOM 6617 C CA . TYR E 1 170 ? -51.54400 5.05800 83.34000 1.000 28.41245 1294 TYR E CA 1
ATOM 6618 C C . TYR E 1 170 ? -50.86200 5.44400 82.02800 1.000 29.94496 1294 TYR E C 1
ATOM 6619 O O . TYR E 1 170 ? -50.33400 6.55800 81.90600 1.000 26.93385 1294 TYR E O 1
ATOM 6628 N N . LYS E 1 171 ? -50.90200 4.54700 81.04600 1.000 25.63399 1295 LYS E N 1
ATOM 6629 C CA . LYS E 1 171 ? -50.69300 4.85600 79.64200 1.000 31.32068 1295 LYS E CA 1
ATOM 6630 C C . LYS E 1 171 ? -49.37400 5.57800 79.41900 1.000 28.28740 1295 LYS E C 1
ATOM 6631 O O . LYS E 1 171 ? -49.30600 6.60200 78.75100 1.000 33.65443 1295 LYS E O 1
ATOM 6637 N N . GLY E 1 172 ? -48.32300 5.01000 79.94500 1.000 28.55887 1296 GLY E N 1
ATOM 6638 C CA . GLY E 1 172 ? -47.02400 5.63700 79.88500 1.000 24.37163 1296 GLY E CA 1
ATOM 6639 C C . GLY E 1 172 ? -45.89400 4.65800 80.09900 1.000 26.68365 1296 GLY E C 1
ATOM 6640 O O . GLY E 1 172 ? -46.08200 3.44700 80.02000 1.000 28.76802 1296 GLY E O 1
ATOM 6641 N N . ALA E 1 173 ? -44.72800 5.20800 80.41500 1.000 26.14904 1297 ALA E N 1
ATOM 6642 C CA . ALA E 1 173 ? -43.49800 4.45000 80.61300 1.000 25.74036 1297 ALA E CA 1
ATOM 6643 C C . ALA E 1 173 ? -42.66100 5.30700 81.53900 1.000 24.70825 1297 ALA E C 1
ATOM 6644 O O . ALA E 1 173 ? -42.38500 6.46000 81.18100 1.000 27.19952 1297 ALA E O 1
ATOM 6646 N N . TRP E 1 174 ? -42.24500 4.77800 82.69000 1.000 19.73242 1298 TRP E N 1
ATOM 6647 C CA . TRP E 1 174 ? -41.67200 5.63500 83.72400 1.000 26.09110 1298 TRP E CA 1
ATOM 6648 C C . TRP E 1 174 ? -41.00900 4.78300 84.79800 1.000 23.59527 1298 TRP E C 1
ATOM 6649 O O . TRP E 1 174 ? -41.16200 3.56800 84.83900 1.000 25.18177 1298 TRP E O 1
ATOM 6660 N N . TRP E 1 175 ? -40.33500 5.46200 85.70800 1.000 21.40169 1299 TRP E N 1
ATOM 6661 C CA . TRP E 1 175 ? -39.77500 4.89500 86.92100 1.000 25.17283 1299 TRP E CA 1
ATOM 6662 C C . TRP E 1 175 ? -40.88400 4.82200 87.96400 1.000 23.89825 1299 TRP E C 1
ATOM 6663 O O . TRP E 1 175 ? -40.83300 5.43800 89.02600 1.000 25.17510 1299 TRP E O 1
ATOM 6674 N N . TYR E 1 176 ? -41.85900 3.95900 87.68600 1.000 22.02808 1300 TYR E N 1
ATOM 6675 C CA . TYR E 1 176 ? -43.06200 3.90800 88.50700 1.000 27.67644 1300 TYR E CA 1
ATOM 6676 C C . TYR E 1 176 ? -42.77700 3.25900 89.86200 1.000 27.48445 1300 TYR E C 1
ATOM 6677 O O . TYR E 1 176 ? -41.95600 2.34800 89.99200 1.000 25.85470 1300 TYR E O 1
ATOM 6686 N N . LYS E 1 177 ? -43.51100 3.70700 90.87300 1.000 26.92244 1301 LYS E N 1
ATOM 6687 C CA . LYS E 1 177 ? -43.49800 3.06800 92.17000 1.000 29.20987 1301 LYS E CA 1
ATOM 6688 C C . LYS E 1 177 ? -44.87100 2.46600 92.38800 1.000 31.33009 1301 LYS E C 1
ATOM 6689 O O . LYS E 1 177 ? -45.09800 1.30000 92.02900 1.000 30.04204 1301 LYS E O 1
ATOM 6695 N N . ASN E 1 178 ? -45.84100 3.20500 92.94300 1.000 28.06117 1302 ASN E N 1
ATOM 6696 C CA . ASN E 1 178 ? -47.21400 2.69800 93.05000 1.000 28.13422 1302 ASN E CA 1
ATOM 6697 C C . ASN E 1 178 ? -48.18900 3.88000 93.16400 1.000 37.36396 1302 ASN E C 1
ATOM 6698 O O . ASN E 1 178 ? -48.89000 3.97300 94.18300 1.000 32.19657 1302 ASN E O 1
ATOM 6703 N N . CYS E 1 179 ? -48.25000 4.78300 92.15300 1.000 27.67475 1303 CYS E N 1
ATOM 6704 C CA . CYS E 1 179 ? -47.54900 4.59900 90.88500 1.000 23.84083 1303 CYS E CA 1
ATOM 6705 C C . CYS E 1 179 ? -46.65800 5.80500 90.55500 1.000 22.65572 1303 CYS E C 1
ATOM 6706 O O . CYS E 1 179 ? -45.56700 5.60500 90.16500 1.000 22.40732 1303 CYS E O 1
ATOM 6709 N N . HIS E 1 180 ? -47.18600 7.02300 90.63900 1.000 22.39866 1304 HIS E N 1
ATOM 6710 C CA . HIS E 1 180 ? -46.38400 8.16100 90.19300 1.000 24.30384 1304 HIS E CA 1
ATOM 6711 C C . HIS E 1 180 ? -46.90600 9.48300 90.73700 1.000 24.98165 1304 HIS E C 1
ATOM 6712 O O . HIS E 1 180 ? -48.08100 9.62600 91.08300 1.000 24.59007 1304 HIS E O 1
ATOM 6719 N N . ARG E 1 181 ? -45.99200 10.44000 90.85000 1.000 22.69074 1305 ARG E N 1
ATOM 6720 C CA . ARG E 1 181 ? -46.35700 11.86000 90.95000 1.000 23.38962 1305 ARG E CA 1
ATOM 6721 C C . ARG E 1 181 ? -45.95300 12.62800 89.70200 1.000 23.78002 1305 ARG E C 1
ATOM 6722 O O . ARG E 1 181 ? -46.36300 13.76800 89.54600 1.000 24.08651 1305 ARG E O 1
ATOM 6730 N N . THR E 1 182 ? -45.21300 12.00900 88.78100 1.000 19.00893 1306 THR E N 1
ATOM 6731 C CA . THR E 1 182 ? -44.91300 12.58600 87.48500 1.000 24.30417 1306 THR E CA 1
ATOM 6732 C C . THR E 1 182 ? -45.10300 11.49800 86.44900 1.000 24.90129 1306 THR E C 1
ATOM 6733 O O . THR E 1 182 ? -44.74500 10.35000 86.70000 1.000 25.85574 1306 THR E O 1
ATOM 6737 N N . ASN E 1 183 ? -45.66500 11.85900 85.29900 1.000 22.81378 1307 ASN E N 1
ATOM 6738 C CA . ASN E 1 183 ? -45.97700 10.86800 84.24800 1.000 21.88988 1307 ASN E CA 1
ATOM 6739 C C . ASN E 1 183 ? -45.74800 11.49000 82.87400 1.000 18.51650 1307 ASN E C 1
ATOM 6740 O O . ASN E 1 183 ? -46.63200 11.59000 82.04500 1.000 22.49148 1307 ASN E O 1
ATOM 6745 N N . LEU E 1 184 ? -44.52200 11.92900 82.61900 1.000 22.03550 1308 LEU E N 1
ATOM 6746 C CA . LEU E 1 184 ? -44.30100 12.81800 81.47900 1.000 20.98660 1308 LEU E CA 1
ATOM 6747 C C . LEU E 1 184 ? -44.32500 12.07100 80.15500 1.000 22.32382 1308 LEU E C 1
ATOM 6748 O O . LEU E 1 184 ? -44.39600 12.71900 79.10400 1.000 20.65156 1308 LEU E O 1
ATOM 6753 N N . ASN E 1 185 ? -44.22700 10.73600 80.18200 1.000 24.57666 1309 ASN E N 1
ATOM 6754 C CA . ASN E 1 185 ? -44.43100 9.92200 78.99000 1.000 21.77970 1309 ASN E CA 1
ATOM 6755 C C . ASN E 1 185 ? -45.85500 9.38200 78.88500 1.000 23.44123 1309 ASN E C 1
ATOM 6756 O O . ASN E 1 185 ? -46.10100 8.45000 78.11900 1.000 22.81639 1309 ASN E O 1
ATOM 6761 N N . GLY E 1 186 ? -46.81500 9.99000 79.58300 1.000 21.04863 1310 GLY E N 1
ATOM 6762 C CA . GLY E 1 186 ? -48.20000 9.55900 79.52900 1.000 22.42147 1310 GLY E CA 1
ATOM 6763 C C . GLY E 1 186 ? -48.95600 10.01200 78.28500 1.000 25.84554 1310 GLY E C 1
ATOM 6764 O O . GLY E 1 186 ? -48.39400 10.53300 77.32300 1.000 22.31167 1310 GLY E O 1
ATOM 6765 N N . LYS E 1 187 ? -50.27400 9.79900 78.31900 1.000 27.26862 1311 LYS E N 1
ATOM 6766 C CA . LYS E 1 187 ? -51.10300 10.06500 77.15700 1.000 24.52441 1311 LYS E CA 1
ATOM 6767 C C . LYS E 1 187 ? -51.30400 11.57100 76.97800 1.000 30.42761 1311 LYS E C 1
ATOM 6768 O O . LYS E 1 187 ? -51.73500 12.28200 77.90500 1.000 26.77748 1311 LYS E O 1
ATOM 6774 N N . TYR E 1 188 ? -50.99200 12.06700 75.78300 1.000 31.05125 1312 TYR E N 1
ATOM 6775 C CA . TYR E 1 188 ? -51.09300 13.50700 75.54300 1.000 31.11239 1312 TYR E CA 1
ATOM 6776 C C . TYR E 1 188 ? -52.55300 13.97400 75.62900 1.000 25.75208 1312 TYR E C 1
ATOM 6777 O O . TYR E 1 188 ? -53.51300 13.29200 75.18400 1.000 27.61839 1312 TYR E O 1
ATOM 6786 N N . GLY E 1 189 ? -52.73300 15.11400 76.28800 1.000 26.65284 1313 GLY E N 1
ATOM 6787 C CA . GLY E 1 189 ? -54.05200 15.72400 76.37300 1.000 27.84643 1313 GLY E CA 1
ATOM 6788 C C . GLY E 1 189 ? -55.03400 15.00000 77.25200 1.000 31.13887 1313 GLY E C 1
ATOM 6789 O O . GLY E 1 189 ? -56.20100 15.38200 77.28900 1.000 32.97515 1313 GLY E O 1
ATOM 6790 N N . GLU E 1 190 ? -54.61600 13.93400 77.91400 1.000 27.99770 1314 GLU E N 1
ATOM 6791 C CA . GLU E 1 190 ? -55.52400 13.08500 78.68200 1.000 32.90509 1314 GLU E CA 1
ATOM 6792 C C . GLU E 1 190 ? -55.71100 13.64100 80.09000 1.000 29.65554 1314 GLU E C 1
ATOM 6793 O O . GLU E 1 190 ? -54.75900 13.70700 80.86700 1.000 33.11580 1314 GLU E O 1
ATOM 6799 N N . SER E 1 191 ? -56.94200 14.02400 80.42200 1.000 30.43119 1315 SER E N 1
ATOM 6800 C CA . SER E 1 191 ? -57.24700 14.65000 81.69700 1.000 29.39813 1315 SER E CA 1
ATOM 6801 C C . SER E 1 191 ? -57.74900 13.65400 82.75200 1.000 37.23522 1315 SER E C 1
ATOM 6802 O O . SER E 1 191 ? -57.83800 14.00700 83.93800 1.000 34.47351 1315 SER E O 1
ATOM 6805 N N . ARG E 1 192 ? -58.11600 12.43700 82.36500 1.000 33.18931 1316 ARG E N 1
ATOM 6806 C CA . ARG E 1 192 ? -58.51800 11.45700 83.36600 1.000 31.38785 1316 ARG E CA 1
ATOM 6807 C C . ARG E 1 192 ? -57.39400 11.24400 84.38500 1.000 31.86292 1316 ARG E C 1
ATOM 6808 O O . ARG E 1 192 ? -56.20300 11.27600 84.05600 1.000 32.01008 1316 ARG E O 1
ATOM 6816 N N . HIS E 1 193 ? -57.79100 11.01800 85.63500 1.000 33.16649 1317 HIS E N 1
ATOM 6817 C CA . HIS E 1 193 ? -56.86400 11.03300 86.75400 1.000 32.56626 1317 HIS E CA 1
ATOM 6818 C C . HIS E 1 193 ? -55.65700 10.14600 86.49500 1.000 33.09130 1317 HIS E C 1
ATOM 6819 O O . HIS E 1 193 ? -55.78600 8.93400 86.30400 1.000 28.59844 1317 HIS E O 1
ATOM 6826 N N . SER E 1 194 ? -54.48300 10.76800 86.46300 1.000 26.79730 1318 SER E N 1
ATOM 6827 C CA . SER E 1 194 ? -53.16900 10.13100 86.46900 1.000 29.79786 1318 SER E CA 1
ATOM 6828 C C . SER E 1 194 ? -52.77700 9.47700 85.15200 1.000 25.83310 1318 SER E C 1
ATOM 6829 O O . SER E 1 194 ? -51.68600 8.91100 85.06700 1.000 27.05227 1318 SER E O 1
ATOM 6832 N N . GLN E 1 195 ? -53.58600 9.58700 84.11500 1.000 27.26163 1319 GLN E N 1
ATOM 6833 C CA . GLN E 1 195 ? -53.26900 8.97800 82.83900 1.000 25.66475 1319 GLN E CA 1
ATOM 6834 C C . GLN E 1 195 ? -52.56000 9.90000 81.88900 1.000 30.69092 1319 GLN E C 1
ATOM 6835 O O . GLN E 1 195 ? -51.97600 9.42000 80.90600 1.000 26.17147 1319 GLN E O 1
ATOM 6841 N N . GLY E 1 196 ? -52.62400 11.20000 82.12900 1.000 26.95987 1320 GLY E N 1
ATOM 6842 C CA . GLY E 1 196 ? -52.00500 12.16100 81.24400 1.000 23.64225 1320 GLY E CA 1
ATOM 6843 C C . GLY E 1 196 ? -50.59600 12.55500 81.67700 1.000 25.77256 1320 GLY E C 1
ATOM 6844 O O . GLY E 1 196 ? -49.94300 11.92600 82.51200 1.000 23.49487 1320 GLY E O 1
ATOM 6845 N N . ILE E 1 197 ? -50.13100 13.63300 81.08200 1.000 24.17695 1321 ILE E N 1
ATOM 6846 C CA . ILE E 1 197 ? -48.78800 14.15600 81.31800 1.000 23.14697 1321 ILE E CA 1
ATOM 6847 C C . ILE E 1 197 ? -48.83000 15.02000 82.57000 1.000 26.00487 1321 ILE E C 1
ATOM 6848 O O . ILE E 1 197 ? -49.04600 16.23000 82.49700 1.000 26.18072 1321 ILE E O 1
ATOM 6853 N N . ASN E 1 198 ? -48.62000 14.40900 83.71200 1.000 23.94659 1322 ASN E N 1
ATOM 6854 C CA . ASN E 1 198 ? -48.82800 15.05400 85.00000 1.000 24.51625 1322 ASN E CA 1
ATOM 6855 C C . ASN E 1 198 ? -47.50300 15.46900 85.61100 1.000 22.61200 1322 ASN E C 1
ATOM 6856 O O . ASN E 1 198 ? -46.50100 14.76200 85.48500 1.000 20.29933 1322 ASN E O 1
ATOM 6861 N N . TRP E 1 199 ? -47.53700 16.57500 86.36000 1.000 22.66923 1323 TRP E N 1
ATOM 6862 C CA . TRP E 1 199 ? -46.49200 16.94900 87.31600 1.000 22.13254 1323 TRP E CA 1
ATOM 6863 C C . TRP E 1 199 ? -47.26300 17.39400 88.55700 1.000 22.84662 1323 TRP E C 1
ATOM 6864 O O . TRP E 1 199 ? -47.82700 18.49500 88.59700 1.000 22.79168 1323 TRP E O 1
ATOM 6875 N N . TYR E 1 200 ? -47.36900 16.49500 89.54400 1.000 20.53894 1324 TYR E N 1
ATOM 6876 C CA . TYR E 1 200 ? -48.41300 16.61700 90.55400 1.000 21.81577 1324 TYR E CA 1
ATOM 6877 C C . TYR E 1 200 ? -48.34200 17.93500 91.29400 1.000 24.94612 1324 TYR E C 1
ATOM 6878 O O . TYR E 1 200 ? -49.36000 18.60800 91.48100 1.000 28.10902 1324 TYR E O 1
ATOM 6887 N N . HIS E 1 201 ? -47.15800 18.32200 91.75100 1.000 27.15811 1325 HIS E N 1
ATOM 6888 C CA . HIS E 1 201 ? -47.05800 19.54300 92.57400 1.000 30.45688 1325 HIS E CA 1
ATOM 6889 C C . HIS E 1 201 ? -47.20000 20.85200 91.78600 1.000 31.38477 1325 HIS E C 1
ATOM 6890 O O . HIS E 1 201 ? -47.26400 21.93800 92.38600 1.000 31.65058 1325 HIS E O 1
ATOM 6897 N N . TRP E 1 202 ? -47.27200 20.79600 90.46400 1.000 25.18201 1326 TRP E N 1
ATOM 6898 C CA . TRP E 1 202 ? -47.61000 21.98700 89.67900 1.000 30.31969 1326 TRP E CA 1
ATOM 6899 C C . TRP E 1 202 ? -49.10400 22.05100 89.36800 1.000 31.81409 1326 TRP E C 1
ATOM 6900 O O . TRP E 1 202 ? -49.77900 23.02000 89.75200 1.000 26.49288 1326 TRP E O 1
ATOM 6911 N N . LYS E 1 203 ? -49.64400 20.99300 88.75400 1.000 25.68639 1327 LYS E N 1
ATOM 6912 C CA . LYS E 1 203 ? -51.00300 21.04600 88.22500 1.000 25.71574 1327 LYS E CA 1
ATOM 6913 C C . LYS E 1 203 ? -51.87300 19.88600 88.64800 1.000 25.91338 1327 LYS E C 1
ATOM 6914 O O . LYS E 1 203 ? -53.02000 19.82500 88.20900 1.000 28.27837 1327 LYS E O 1
ATOM 6920 N N . GLY E 1 204 ? -51.39200 18.99900 89.47800 1.000 24.21935 1328 GLY E N 1
ATOM 6921 C CA . GLY E 1 204 ? -52.22200 17.88300 89.91900 1.000 25.02463 1328 GLY E CA 1
ATOM 6922 C C . GLY E 1 204 ? -52.24300 16.72100 88.95200 1.000 30.06825 1328 GLY E C 1
ATOM 6923 O O . GLY E 1 204 ? -51.43400 16.60600 88.03500 1.000 28.03313 1328 GLY E O 1
ATOM 6924 N N . HIS E 1 205 ? -53.20400 15.81600 89.20200 1.000 30.35589 1329 HIS E N 1
ATOM 6925 C CA . HIS E 1 205 ? -53.32100 14.57000 88.45900 1.000 30.37844 1329 HIS E CA 1
ATOM 6926 C C . HIS E 1 205 ? -54.43600 14.58000 87.40500 1.000 29.70333 1329 HIS E C 1
ATOM 6927 O O . HIS E 1 205 ? -54.59600 13.59600 86.68300 1.000 28.59391 1329 HIS E O 1
ATOM 6934 N N . GLU E 1 206 ? -55.21600 15.64800 87.30100 1.000 27.14195 1330 GLU E N 1
ATOM 6935 C CA . GLU E 1 206 ? -56.25300 15.74700 86.28300 1.000 28.18221 1330 GLU E CA 1
ATOM 6936 C C . GLU E 1 206 ? -55.96200 16.85100 85.28200 1.000 32.42638 1330 GLU E C 1
ATOM 6937 O O . GLU E 1 206 ? -56.87600 17.34800 84.61800 1.000 36.29850 1330 GLU E O 1
ATOM 6943 N N . PHE E 1 207 ? -54.70500 17.24900 85.17200 1.000 31.87248 1331 PHE E N 1
ATOM 6944 C CA . PHE E 1 207 ? -54.27400 18.18800 84.15100 1.000 28.92119 1331 PHE E CA 1
ATOM 6945 C C . PHE E 1 207 ? -53.11800 17.56700 83.38600 1.000 24.33965 1331 PHE E C 1
ATOM 6946 O O . PHE E 1 207 ? -52.12400 17.13700 83.98600 1.000 25.71246 1331 PHE E O 1
ATOM 6954 N N . SER E 1 208 ? -53.23500 17.53700 82.06400 1.000 24.49032 1332 SER E N 1
ATOM 6955 C CA . SER E 1 208 ? -52.17200 17.03800 81.19400 1.000 23.39904 1332 SER E CA 1
ATOM 6956 C C . SER E 1 208 ? -51.41500 18.25200 80.62100 1.000 22.76691 1332 SER E C 1
ATOM 6957 O O . SER E 1 208 ? -52.01800 19.11500 79.96900 1.000 24.94269 1332 SER E O 1
ATOM 6960 N N . ILE E 1 209 ? -50.12700 18.32300 80.88900 1.000 21.48544 1333 ILE E N 1
ATOM 6961 C CA . ILE E 1 209 ? -49.32000 19.49400 80.52900 1.000 22.47353 1333 ILE E CA 1
ATOM 6962 C C . ILE E 1 209 ? -49.09900 19.50800 79.02200 1.000 22.34921 1333 ILE E C 1
ATOM 6963 O O . ILE E 1 209 ? -48.64700 18.50500 78.46000 1.000 24.44779 1333 ILE E O 1
ATOM 6968 N N . PRO E 1 210 ? -49.38100 20.61600 78.33500 1.000 22.16831 1334 PRO E N 1
ATOM 6969 C CA . PRO E 1 210 ? -49.26300 20.63100 76.85900 1.000 21.90288 1334 PRO E CA 1
ATOM 6970 C C . PRO E 1 210 ? -47.85900 20.74300 76.31800 1.000 22.97822 1334 PRO E C 1
ATOM 6971 O O . PRO E 1 210 ? -47.63000 20.33900 75.17300 1.000 26.39682 1334 PRO E O 1
ATOM 6975 N N . PHE E 1 211 ? -46.90500 21.29100 77.07000 1.000 19.94161 1335 PHE E N 1
ATOM 6976 C CA . PHE E 1 211 ? -45.50900 21.30800 76.65000 1.000 20.76014 1335 PHE E CA 1
ATOM 6977 C C . PHE E 1 211 ? -44.60400 20.87800 77.79400 1.000 21.90610 1335 PHE E C 1
ATOM 6978 O O . PHE E 1 211 ? -44.70300 21.43500 78.89600 1.000 19.80026 1335 PHE E O 1
ATOM 6986 N N . VAL E 1 212 ? -43.74000 19.89200 77.52800 1.000 20.09889 1336 VAL E N 1
ATOM 6987 C CA A VAL E 1 212 ? -42.73200 19.46800 78.49100 0.491 22.38349 1336 VAL E CA 1
ATOM 6988 C CA B VAL E 1 212 ? -42.75700 19.38900 78.48900 0.509 22.37795 1336 VAL E CA 1
ATOM 6989 C C . VAL E 1 212 ? -41.45700 19.08900 77.74300 1.000 21.69693 1336 VAL E C 1
ATOM 6990 O O . VAL E 1 212 ? -41.48200 18.54600 76.63800 1.000 22.08715 1336 VAL E O 1
ATOM 6997 N N . GLU E 1 213 ? -40.33300 19.41600 78.34700 1.000 17.13313 1337 GLU E N 1
ATOM 6998 C CA . GLU E 1 213 ? -39.01100 19.05000 77.86200 1.000 20.74497 1337 GLU E CA 1
ATOM 6999 C C . GLU E 1 213 ? -38.18600 18.59200 79.06100 1.000 21.59872 1337 GLU E C 1
ATOM 7000 O O . GLU E 1 213 ? -38.17600 19.26400 80.09800 1.000 23.50827 1337 GLU E O 1
ATOM 7006 N N . MET E 1 214 ? -37.49000 17.46700 78.91200 1.000 16.91069 1338 MET E N 1
ATOM 7007 C CA . MET E 1 214 ? -36.54900 16.94500 79.89100 1.000 16.96623 1338 MET E CA 1
ATOM 7008 C C . MET E 1 214 ? -35.15900 17.09900 79.29500 1.000 19.45370 1338 MET E C 1
ATOM 7009 O O . MET E 1 214 ? -34.95600 16.73100 78.13400 1.000 20.45074 1338 MET E O 1
ATOM 7014 N N . LYS E 1 215 ? -34.21900 17.66700 80.06300 1.000 16.43581 1339 LYS E N 1
ATOM 7015 C CA . LYS E 1 215 ? -32.90000 17.98700 79.52800 1.000 19.78663 1339 LYS E CA 1
ATOM 7016 C C . LYS E 1 215 ? -31.83500 17.85900 80.61200 1.000 18.87780 1339 LYS E C 1
ATOM 7017 O O . LYS E 1 215 ? -32.12800 17.80400 81.80600 1.000 17.88640 1339 LYS E O 1
ATOM 7023 N N . MET E 1 216 ? -30.59200 17.72600 80.17100 1.000 18.55378 1340 MET E N 1
ATOM 7024 C CA . MET E 1 216 ? -29.47200 17.55300 81.07400 1.000 18.68682 1340 MET E CA 1
ATOM 7025 C C . MET E 1 216 ? -28.24500 18.29400 80.57000 1.000 20.77763 1340 MET E C 1
ATOM 7026 O O . MET E 1 216 ? -28.00300 18.42100 79.36500 1.000 19.98578 1340 MET E O 1
ATOM 7031 N N . ARG E 1 217 ? -27.42700 18.70900 81.51700 1.000 17.95816 1341 ARG E N 1
ATOM 7032 C CA . ARG E 1 217 ? -26.21000 19.49100 81.29200 1.000 23.14220 1341 ARG E CA 1
ATOM 7033 C C . ARG E 1 217 ? -25.13400 19.09800 82.30100 1.000 25.58086 1341 ARG E C 1
ATOM 7034 O O . ARG E 1 217 ? -25.47300 18.85000 83.46500 1.000 22.35391 1341 ARG E O 1
ATOM 7042 N N . PRO E 1 218 ? -23.85100 19.03600 81.90900 1.000 22.15253 1342 PRO E N 1
ATOM 7043 C CA . PRO E 1 218 ? -22.79600 18.77700 82.89800 1.000 24.17014 1342 PRO E CA 1
ATOM 7044 C C . PRO E 1 218 ? -22.85400 19.78100 84.03300 1.000 23.79188 1342 PRO E C 1
ATOM 7045 O O . PRO E 1 218 ? -23.10000 20.97000 83.83000 1.000 26.26715 1342 PRO E O 1
ATOM 7049 N N . TYR E 1 219 ? -22.62800 19.28400 85.23600 1.000 25.03351 1343 TYR E N 1
ATOM 7050 C CA . TYR E 1 219 ? -22.67800 20.08200 86.45300 1.000 26.83582 1343 TYR E CA 1
ATOM 7051 C C . TYR E 1 219 ? -21.64800 21.22900 86.42300 1.000 29.30727 1343 TYR E C 1
ATOM 7052 O O . TYR E 1 219 ? -20.51700 21.01400 85.99900 1.000 34.60975 1343 TYR E O 1
ATOM 7061 N N . GLY F 2 3 ? -74.12700 11.61800 104.68300 1.000 57.67167 308 GLY F N 1
ATOM 7062 C CA . GLY F 2 3 ? -73.44100 10.41300 104.25700 1.000 59.15992 308 GLY F CA 1
ATOM 7063 C C . GLY F 2 3 ? -73.52200 10.17400 102.75900 1.000 68.39043 308 GLY F C 1
ATOM 7064 O O . GLY F 2 3 ? -73.18400 9.08200 102.28300 1.000 66.90651 308 GLY F O 1
ATOM 7065 N N . SER F 2 4 ? -73.97100 11.18900 102.01500 1.000 56.79342 309 SER F N 1
ATOM 7066 C CA . SER F 2 4 ? -74.01100 11.09400 100.55900 1.000 51.09761 309 SER F CA 1
ATOM 7067 C C . SER F 2 4 ? -72.64900 10.66700 100.01800 1.000 41.63640 309 SER F C 1
ATOM 7068 O O . SER F 2 4 ? -71.60100 11.08200 100.52600 1.000 48.50394 309 SER F O 1
ATOM 7071 N N . VAL F 2 5 ? -72.66900 9.83000 98.97300 1.000 38.69416 310 VAL F N 1
ATOM 7072 C CA . VAL F 2 5 ? -71.43400 9.20700 98.49400 1.000 37.75455 310 VAL F CA 1
ATOM 7073 C C . VAL F 2 5 ? -70.49600 10.26500 97.92300 1.000 40.18332 310 VAL F C 1
ATOM 7074 O O . VAL F 2 5 ? -70.93100 11.29600 97.38700 1.000 36.32867 310 VAL F O 1
ATOM 7078 N N . CYS F 2 6 ? -69.18700 10.02700 98.07800 1.000 35.33974 311 CYS F N 1
ATOM 7079 C CA . CYS F 2 6 ? -68.17100 10.93200 97.57300 1.000 31.98417 311 CYS F CA 1
ATOM 7080 C C . CYS F 2 6 ? -67.64300 10.53400 96.20700 1.000 34.00672 311 CYS F C 1
ATOM 7081 O O . CYS F 2 6 ? -66.84600 11.28900 95.62900 1.000 31.41835 311 CYS F O 1
ATOM 7084 N N . SER F 2 7 ? -68.06100 9.37900 95.68000 1.000 31.82595 312 SER F N 1
ATOM 7085 C CA . SER F 2 7 ? -67.65900 8.96800 94.34900 1.000 31.65752 312 SER F CA 1
ATOM 7086 C C . SER F 2 7 ? -68.62300 7.89800 93.86800 1.000 33.88469 312 SER F C 1
ATOM 7087 O O . SER F 2 7 ? -69.33500 7.27300 94.65500 1.000 35.25318 312 SER F O 1
ATOM 7090 N N . SER F 2 8 ? -68.61900 7.67700 92.56200 1.000 33.35956 313 SER F N 1
ATOM 7091 C CA . SER F 2 8 ? -69.36100 6.55600 92.03000 1.000 32.79071 313 SER F CA 1
ATOM 7092 C C . SER F 2 8 ? -68.65700 5.24700 92.41300 1.000 41.04758 313 SER F C 1
ATOM 7093 O O . SER F 2 8 ? -67.67200 5.22400 93.16200 1.000 34.70596 313 SER F O 1
ATOM 7096 N N . GLU F 2 9 ? -69.16900 4.14200 91.89800 1.000 33.03210 314 GLU F N 1
ATOM 7097 C CA . GLU F 2 9 ? -68.61700 2.86000 92.31200 1.000 40.82081 314 GLU F CA 1
ATOM 7098 C C . GLU F 2 9 ? -67.37300 2.50800 91.49600 1.000 36.02868 314 GLU F C 1
ATOM 7099 O O . GLU F 2 9 ? -67.26400 2.88700 90.32900 1.000 37.69168 314 GLU F O 1
ATOM 7105 N N . PRO F 2 10 ? -66.43000 1.76200 92.07300 1.000 31.89162 315 PRO F N 1
ATOM 7106 C CA . PRO F 2 10 ? -65.37600 1.16900 91.24100 1.000 31.20405 315 PRO F CA 1
ATOM 7107 C C . PRO F 2 10 ? -65.99100 0.26400 90.18000 1.000 39.01151 315 PRO F C 1
ATOM 7108 O O . PRO F 2 10 ? -66.91600 -0.49400 90.45300 1.000 38.70193 315 PRO F O 1
ATOM 7112 N N . GLU F 2 11 ? -65.47800 0.36300 88.96400 1.000 39.49600 316 GLU F N 1
ATOM 7113 C CA . GLU F 2 11 ? -66.05100 -0.30200 87.80900 1.000 41.09467 316 GLU F CA 1
ATOM 7114 C C . GLU F 2 11 ? -65.26100 -1.55600 87.47000 1.000 36.45600 316 GLU F C 1
ATOM 7115 O O . GLU F 2 11 ? -64.08300 -1.69900 87.81800 1.000 31.61015 316 GLU F O 1
ATOM 7121 N N . ASN F 2 12 ? -65.93800 -2.45900 86.76900 1.000 37.56600 317 ASN F N 1
ATOM 7122 C CA . ASN F 2 12 ? -65.31300 -3.63700 86.16900 1.000 36.53184 317 ASN F CA 1
ATOM 7123 C C . ASN F 2 12 ? -64.47300 -4.40700 87.18600 1.000 32.69923 317 ASN F C 1
ATOM 7124 O O . ASN F 2 12 ? -63.35500 -4.82800 86.91000 1.000 34.56269 317 ASN F O 1
ATOM 7129 N N . VAL F 2 13 ? -65.02600 -4.59200 88.38000 1.000 32.88923 318 VAL F N 1
ATOM 7130 C CA . VAL F 2 13 ? -64.36200 -5.40900 89.39300 1.000 32.70420 318 VAL F CA 1
ATOM 7131 C C . VAL F 2 13 ? -64.22200 -6.82700 88.87000 1.000 39.09894 318 VAL F C 1
ATOM 7132 O O . VAL F 2 13 ? -65.18600 -7.42100 88.37100 1.000 34.15320 318 VAL F O 1
ATOM 7136 N N . GLN F 2 14 ? -63.01300 -7.37400 88.98500 1.000 32.83154 319 GLN F N 1
ATOM 7137 C CA . GLN F 2 14 ? -62.71700 -8.74500 88.59800 1.000 38.99119 319 GLN F CA 1
ATOM 7138 C C . GLN F 2 14 ? -61.97400 -9.42000 89.73400 1.000 37.95355 319 GLN F C 1
ATOM 7139 O O . GLN F 2 14 ? -61.21900 -8.77800 90.45900 1.000 32.47546 319 GLN F O 1
ATOM 7145 N N . ALA F 2 15 ? -62.19000 -10.72100 89.88400 1.000 34.17094 320 ALA F N 1
ATOM 7146 C CA . ALA F 2 15 ? -61.46800 -11.51000 90.88000 1.000 34.09652 320 ALA F CA 1
ATOM 7147 C C . ALA F 2 15 ? -61.02600 -12.80500 90.20100 1.000 36.13058 320 ALA F C 1
ATOM 7148 O O . ALA F 2 15 ? -61.86300 -13.62500 89.79800 1.000 35.61217 320 ALA F O 1
ATOM 7150 N N . ASP F 2 16 ? -59.72100 -12.99300 90.08800 1.000 34.09583 321 ASP F N 1
ATOM 7151 C CA . ASP F 2 16 ? -59.12600 -14.11800 89.37400 1.000 35.08159 321 ASP F CA 1
ATOM 7152 C C . ASP F 2 16 ? -58.27700 -14.91000 90.36100 1.000 34.99006 321 ASP F C 1
ATOM 7153 O O . ASP F 2 16 ? -57.23900 -14.39900 90.82100 1.000 33.90341 321 ASP F O 1
ATOM 7158 N N . PRO F 2 17 ? -58.66300 -16.12800 90.72600 1.000 35.69551 322 PRO F N 1
ATOM 7159 C CA . PRO F 2 17 ? -57.82300 -16.92900 91.62400 1.000 35.92961 322 PRO F CA 1
ATOM 7160 C C . PRO F 2 17 ? -56.44800 -17.15100 91.01900 1.000 35.49105 322 PRO F C 1
ATOM 7161 O O . PRO F 2 17 ? -56.32300 -17.61200 89.87800 1.000 35.76482 322 PRO F O 1
ATOM 7165 N N . GLU F 2 18 ? -55.40800 -16.80700 91.79400 1.000 34.88320 323 GLU F N 1
ATOM 7166 C CA . GLU F 2 18 ? -54.03600 -17.10700 91.39500 1.000 34.63240 323 GLU F CA 1
ATOM 7167 C C . GLU F 2 18 ? -53.68500 -18.56500 91.64400 1.000 35.60436 323 GLU F C 1
ATOM 7168 O O . GLU F 2 18 ? -52.82000 -19.13600 90.95300 1.000 35.75417 323 GLU F O 1
ATOM 7174 N N . ASN F 2 19 ? -54.29700 -19.14900 92.66600 1.000 36.32897 324 ASN F N 1
ATOM 7175 C CA . ASN F 2 19 ? -54.12500 -20.55300 93.00800 1.000 37.45706 324 ASN F CA 1
ATOM 7176 C C . ASN F 2 19 ? -55.25900 -20.90900 93.97000 1.000 38.31460 324 ASN F C 1
ATOM 7177 O O . ASN F 2 19 ? -56.30700 -20.25000 93.97500 1.000 38.17538 324 ASN F O 1
ATOM 7182 N N . TYR F 2 20 ? -55.07000 -21.95400 94.77900 1.000 39.31245 325 TYR F N 1
ATOM 7183 C CA . TYR F 2 20 ? -56.18300 -22.45000 95.57300 1.000 40.41636 325 TYR F CA 1
ATOM 7184 C C . TYR F 2 20 ? -56.51200 -21.54300 96.75100 1.000 39.96177 325 TYR F C 1
ATOM 7185 O O . TYR F 2 20 ? -57.61400 -21.64300 97.29100 1.000 42.91851 325 TYR F O 1
ATOM 7194 N N . THR F 2 21 ? -55.59800 -20.66700 97.16200 1.000 38.84567 326 THR F N 1
ATOM 7195 C CA . THR F 2 21 ? -55.80000 -19.88300 98.38600 1.000 40.81496 326 THR F CA 1
ATOM 7196 C C . THR F 2 21 ? -55.58800 -18.37700 98.22000 1.000 37.30354 326 THR F C 1
ATOM 7197 O O . THR F 2 21 ? -55.67400 -17.63300 99.20900 1.000 36.79531 326 THR F O 1
ATOM 7201 N N . SER F 2 22 ? -55.29100 -17.90600 97.02300 1.000 36.34439 327 SER F N 1
ATOM 7202 C CA . SER F 2 22 ? -55.04300 -16.48400 96.81300 1.000 35.12023 327 SER F CA 1
ATOM 7203 C C . SER F 2 22 ? -55.84800 -15.97100 95.61900 1.000 36.86657 327 SER F C 1
ATOM 7204 O O . SER F 2 22 ? -56.06400 -16.67900 94.62800 1.000 35.28306 327 SER F O 1
ATOM 7207 N N . LEU F 2 23 ? -56.28400 -14.72600 95.73400 1.000 34.12727 328 LEU F N 1
ATOM 7208 C CA . LEU F 2 23 ? -57.19300 -14.11100 94.78400 1.000 33.93383 328 LEU F CA 1
ATOM 7209 C C . LEU F 2 23 ? -56.62600 -12.76800 94.35300 1.000 32.82605 328 LEU F C 1
ATOM 7210 O O . LEU F 2 23 ? -56.22400 -11.97200 95.20000 1.000 32.30405 328 LEU F O 1
ATOM 7215 N N . LEU F 2 24 ? -56.56800 -12.52800 93.04600 1.000 32.56985 329 LEU F N 1
ATOM 7216 C CA . LEU F 2 24 ? -56.19100 -11.22300 92.50300 1.000 31.70093 329 LEU F CA 1
ATOM 7217 C C . LEU F 2 24 ? -57.46900 -10.46200 92.19500 1.000 31.72663 329 LEU F C 1
ATOM 7218 O O . LEU F 2 24 ? -58.26600 -10.89800 91.34500 1.000 32.24859 329 LEU F O 1
ATOM 7223 N N . VAL F 2 25 ? -57.70000 -9.38800 92.93900 1.000 31.28784 330 VAL F N 1
ATOM 7224 C CA . VAL F 2 25 ? -58.86200 -8.53300 92.77000 1.000 31.30803 330 VAL F CA 1
ATOM 7225 C C . VAL F 2 25 ? -58.39000 -7.26700 92.07600 1.000 30.58553 330 VAL F C 1
ATOM 7226 O O . VAL F 2 25 ? -57.42200 -6.63500 92.52700 1.000 30.01703 330 VAL F O 1
ATOM 7230 N N . THR F 2 26 ? -59.07200 -6.89000 91.00100 1.000 30.71625 331 THR F N 1
ATOM 7231 C CA . THR F 2 26 ? -58.72600 -5.68100 90.26200 1.000 30.20271 331 THR F CA 1
ATOM 7232 C C . THR F 2 26 ? -59.98900 -4.88900 89.96100 1.000 31.63855 331 THR F C 1
ATOM 7233 O O . THR F 2 26 ? -61.07000 -5.45400 89.83600 1.000 31.06008 331 THR F O 1
ATOM 7237 N N . TRP F 2 27 ? -59.83900 -3.57100 89.83000 1.000 29.99198 332 TRP F N 1
ATOM 7238 C CA . TRP F 2 27 ? -60.97200 -2.70800 89.54000 1.000 30.22360 332 TRP F CA 1
ATOM 7239 C C . TRP F 2 27 ? -60.46600 -1.49500 88.79000 1.000 29.87303 332 TRP F C 1
ATOM 7240 O O . TRP F 2 27 ? -59.26200 -1.30700 88.62000 1.000 29.47256 332 TRP F O 1
ATOM 7251 N N . GLU F 2 28 ? -61.40700 -0.67000 88.33400 1.000 34.28003 333 GLU F N 1
ATOM 7252 C CA . GLU F 2 28 ? -61.10000 0.60300 87.68900 1.000 30.51341 333 GLU F CA 1
ATOM 7253 C C . GLU F 2 28 ? -61.56700 1.74700 88.58100 1.000 29.84766 333 GLU F C 1
ATOM 7254 O O . GLU F 2 28 ? -62.47800 1.59300 89.39200 1.000 30.06267 333 GLU F O 1
ATOM 7260 N N . ARG F 2 29 ? -60.90700 2.89100 88.45400 1.000 32.94268 334 ARG F N 1
ATOM 7261 C CA . ARG F 2 29 ? -61.25400 4.04100 89.27000 1.000 29.51365 334 ARG F CA 1
ATOM 7262 C C . ARG F 2 29 ? -62.70300 4.47000 89.04300 1.000 32.28169 334 ARG F C 1
ATOM 7263 O O . ARG F 2 29 ? -63.21000 4.38300 87.91600 1.000 32.14607 334 ARG F O 1
ATOM 7271 N N . PRO F 2 30 ? -63.40600 4.87700 90.10200 1.000 31.99358 335 PRO F N 1
ATOM 7272 C CA . PRO F 2 30 ? -64.74200 5.44100 89.91000 1.000 37.26070 335 PRO F CA 1
ATOM 7273 C C . PRO F 2 30 ? -64.75900 6.50200 88.82400 1.000 30.94474 335 PRO F C 1
ATOM 7274 O O . PRO F 2 30 ? -63.86400 7.32200 88.73300 1.000 32.08831 335 PRO F O 1
ATOM 7278 N N . ARG F 2 31 ? -65.82700 6.50300 88.02400 1.000 34.01089 336 ARG F N 1
ATOM 7279 C CA . ARG F 2 31 ? -65.93100 7.46000 86.93700 1.000 42.74996 336 ARG F CA 1
ATOM 7280 C C . ARG F 2 31 ? -66.09400 8.88000 87.46200 1.000 42.36182 336 ARG F C 1
ATOM 7281 O O . ARG F 2 31 ? -65.57800 9.82000 86.85000 1.000 45.71981 336 ARG F O 1
ATOM 7289 N N . VAL F 2 32 ? -66.78900 9.05200 88.58800 1.000 34.36874 337 VAL F N 1
ATOM 7290 C CA . VAL F 2 32 ? -67.07900 10.37200 89.13600 1.000 36.71809 337 VAL F CA 1
ATOM 7291 C C . VAL F 2 32 ? -66.64700 10.42100 90.59100 1.000 40.31701 337 VAL F C 1
ATOM 7292 O O . VAL F 2 32 ? -66.90700 9.48500 91.35100 1.000 34.24919 337 VAL F O 1
ATOM 7296 N N . VAL F 2 33 ? -66.00500 11.52400 90.98100 1.000 37.42146 338 VAL F N 1
ATOM 7297 C CA . VAL F 2 33 ? -65.64700 11.80300 92.36800 1.000 31.68300 338 VAL F CA 1
ATOM 7298 C C . VAL F 2 33 ? -66.18100 13.18000 92.71900 1.000 36.28075 338 VAL F C 1
ATOM 7299 O O . VAL F 2 33 ? -65.88400 14.15200 92.01700 1.000 40.42025 338 VAL F O 1
ATOM 7303 N N . TYR F 2 34 ? -66.97900 13.26700 93.79200 1.000 31.99549 339 TYR F N 1
ATOM 7304 C CA . TYR F 2 34 ? -67.77600 14.46000 94.07000 1.000 32.60310 339 TYR F CA 1
ATOM 7305 C C . TYR F 2 34 ? -67.07100 15.36000 95.08200 1.000 36.91601 339 TYR F C 1
ATOM 7306 O O . TYR F 2 34 ? -67.03700 15.05800 96.27400 1.000 39.60818 339 TYR F O 1
ATOM 7315 N N . ASP F 2 35 ? -66.52800 16.47100 94.60600 1.000 34.03025 340 ASP F N 1
ATOM 7316 C CA . ASP F 2 35 ? -66.04700 17.57800 95.44500 1.000 38.60012 340 ASP F CA 1
ATOM 7317 C C . ASP F 2 35 ? -64.89400 17.18500 96.37300 1.000 40.83034 340 ASP F C 1
ATOM 7318 O O . ASP F 2 35 ? -64.63600 17.84700 97.38400 1.000 40.35468 340 ASP F O 1
ATOM 7323 N N . THR F 2 36 ? -64.17900 16.11700 96.06500 1.000 37.34733 341 THR F N 1
ATOM 7324 C CA . THR F 2 36 ? -63.07300 15.67700 96.91400 1.000 31.06653 341 THR F CA 1
ATOM 7325 C C . THR F 2 36 ? -62.13700 14.84500 96.04100 1.000 35.96531 341 THR F C 1
ATOM 7326 O O . THR F 2 36 ? -62.15500 14.96100 94.80900 1.000 42.33071 341 THR F O 1
ATOM 7330 N N . MET F 2 37 ? -61.30900 14.02100 96.66900 1.000 34.97513 342 MET F N 1
ATOM 7331 C CA . MET F 2 37 ? -60.40900 13.12400 95.96000 1.000 34.72731 342 MET F CA 1
ATOM 7332 C C . MET F 2 37 ? -60.41900 11.77800 96.66200 1.000 29.36587 342 MET F C 1
ATOM 7333 O O . MET F 2 37 ? -60.82300 11.65800 97.82000 1.000 31.68459 342 MET F O 1
ATOM 7338 N N . ILE F 2 38 ? -59.94700 10.77400 95.95900 1.000 29.08390 343 ILE F N 1
ATOM 7339 C CA . ILE F 2 38 ? -59.85600 9.43600 96.53200 1.000 28.80547 343 ILE F CA 1
ATOM 7340 C C . ILE F 2 38 ? -58.52100 9.29600 97.25400 1.000 29.95748 343 ILE F C 1
ATOM 7341 O O . ILE F 2 38 ? -57.46300 9.65800 96.72300 1.000 33.79026 343 ILE F O 1
ATOM 7346 N N . GLU F 2 39 ? -58.57100 8.81900 98.48200 1.000 29.94314 344 GLU F N 1
ATOM 7347 C CA . GLU F 2 39 ? -57.36400 8.51600 99.26100 1.000 31.60963 344 GLU F CA 1
ATOM 7348 C C . GLU F 2 39 ? -56.88200 7.07300 99.08900 1.000 33.20941 344 GLU F C 1
ATOM 7349 O O . GLU F 2 39 ? -55.68100 6.80800 98.85500 1.000 27.93838 344 GLU F O 1
ATOM 7355 N N . LYS F 2 40 ? -57.80200 6.12400 99.22300 1.000 28.18650 345 LYS F N 1
ATOM 7356 C CA . LYS F 2 40 ? -57.45900 4.71700 99.12100 1.000 28.10121 345 LYS F CA 1
ATOM 7357 C C . LYS F 2 40 ? -58.73300 3.96000 98.80900 1.000 28.35862 345 LYS F C 1
ATOM 7358 O O . LYS F 2 40 ? -59.80300 4.56000 98.67300 1.000 28.58774 345 LYS F O 1
ATOM 7364 N N . PHE F 2 41 ? -58.60300 2.63400 98.67300 1.000 28.41483 346 PHE F N 1
ATOM 7365 C CA . PHE F 2 41 ? -59.75100 1.73600 98.49700 1.000 28.82096 346 PHE F CA 1
ATOM 7366 C C . PHE F 2 41 ? -59.78900 0.69700 99.60200 1.000 29.13992 346 PHE F C 1
ATOM 7367 O O . PHE F 2 41 ? -58.75300 0.33100 100.15300 1.000 29.42949 346 PHE F O 1
ATOM 7375 N N . ALA F 2 42 ? -60.98600 0.19500 99.88800 1.000 29.70110 347 ALA F N 1
ATOM 7376 C CA . ALA F 2 42 ? -61.16600 -0.95900 100.76000 1.000 30.21369 347 ALA F CA 1
ATOM 7377 C C . ALA F 2 42 ? -61.77400 -2.09700 99.94600 1.000 30.65853 347 ALA F C 1
ATOM 7378 O O . ALA F 2 42 ? -62.70700 -1.88300 99.16900 1.000 30.87962 347 ALA F O 1
ATOM 7380 N N . VAL F 2 43 ? -61.22700 -3.28500 100.08900 1.000 30.85559 348 VAL F N 1
ATOM 7381 C CA . VAL F 2 43 ? -61.82800 -4.49700 99.55800 1.000 31.48909 348 VAL F CA 1
ATOM 7382 C C . VAL F 2 43 ? -62.53700 -5.20000 100.70700 1.000 32.37087 348 VAL F C 1
ATOM 7383 O O . VAL F 2 43 ? -61.90100 -5.55700 101.69600 1.000 32.45964 348 VAL F O 1
ATOM 7387 N N . LEU F 2 44 ? -63.84700 -5.37300 100.59800 1.000 33.12017 349 LEU F N 1
ATOM 7388 C CA . LEU F 2 44 ? -64.63600 -6.06900 101.60000 1.000 34.16661 349 LEU F CA 1
ATOM 7389 C C . LEU F 2 44 ? -65.03700 -7.41400 101.02200 1.000 34.99210 349 LEU F C 1
ATOM 7390 O O . LEU F 2 44 ? -65.52000 -7.46300 99.87700 1.000 36.36470 349 LEU F O 1
ATOM 7395 N N . TYR F 2 45 ? -64.85400 -8.48500 101.80300 1.000 35.72140 350 TYR F N 1
ATOM 7396 C CA . TYR F 2 45 ? -65.13500 -9.82900 101.32100 1.000 36.61961 350 TYR F CA 1
ATOM 7397 C C . TYR F 2 45 ? -65.68900 -10.71400 102.43200 1.000 44.78809 350 TYR F C 1
ATOM 7398 O O . TYR F 2 45 ? -65.28400 -10.62500 103.59600 1.000 38.87713 350 TYR F O 1
ATOM 7407 N N . GLN F 2 46 ? -66.60000 -11.60400 102.03700 1.000 39.12309 351 GLN F N 1
ATOM 7408 C CA . GLN F 2 46 ? -67.37700 -12.40000 102.98300 1.000 42.04100 351 GLN F CA 1
ATOM 7409 C C . GLN F 2 46 ? -67.63500 -13.77000 102.36600 1.000 49.90859 351 GLN F C 1
ATOM 7410 O O . GLN F 2 46 ? -67.95300 -13.87600 101.17600 1.000 41.71719 351 GLN F O 1
ATOM 7416 N N . GLN F 2 47 ? -67.49500 -14.81000 103.17700 1.000 42.85641 352 GLN F N 1
ATOM 7417 C CA . GLN F 2 47 ? -67.86700 -16.14800 102.73900 1.000 45.96134 352 GLN F CA 1
ATOM 7418 C C . GLN F 2 47 ? -69.37100 -16.24800 102.56600 1.000 47.76041 352 GLN F C 1
ATOM 7419 O O . GLN F 2 47 ? -70.13900 -15.64300 103.31400 1.000 51.58795 352 GLN F O 1
ATOM 7425 N N . LEU F 2 48 ? -69.79100 -17.03100 101.57000 1.000 49.59565 353 LEU F N 1
ATOM 7426 C CA . LEU F 2 48 ? -71.19900 -17.38400 101.40900 1.000 57.21749 353 LEU F CA 1
ATOM 7427 C C . LEU F 2 48 ? -71.55000 -18.70600 102.08500 1.000 72.35997 353 LEU F C 1
ATOM 7428 O O . LEU F 2 48 ? -72.72900 -19.09400 102.08800 1.000 75.61151 353 LEU F O 1
ATOM 7433 N N . ASP F 2 49 ? -70.56500 -19.40600 102.64900 1.000 73.13960 354 ASP F N 1
ATOM 7434 C CA . ASP F 2 49 ? -70.80100 -20.71100 103.26400 1.000 75.45969 354 ASP F CA 1
ATOM 7435 C C . ASP F 2 49 ? -69.94000 -20.80600 104.51900 1.000 76.34352 354 ASP F C 1
ATOM 7436 O O . ASP F 2 49 ? -69.31800 -19.82600 104.94500 1.000 68.53699 354 ASP F O 1
ATOM 7441 N N . GLY F 2 50 ? -69.88600 -22.00400 105.10200 1.000 62.21023 355 GLY F N 1
ATOM 7442 C CA . GLY F 2 50 ? -69.05200 -22.24000 106.26100 1.000 62.45220 355 GLY F CA 1
ATOM 7443 C C . GLY F 2 50 ? -69.55700 -21.53500 107.51200 1.000 69.94291 355 GLY F C 1
ATOM 7444 O O . GLY F 2 50 ? -70.67400 -21.03600 107.58200 1.000 74.49087 355 GLY F O 1
ATOM 7445 N N . GLU F 2 51 ? -68.67800 -21.49300 108.51300 1.000 81.99557 356 GLU F N 1
ATOM 7446 C CA . GLU F 2 51 ? -69.02600 -20.97300 109.82900 1.000 79.68596 356 GLU F CA 1
ATOM 7447 C C . GLU F 2 51 ? -68.79600 -19.47500 109.94800 1.000 72.37456 356 GLU F C 1
ATOM 7448 O O . GLU F 2 51 ? -69.65000 -18.77100 110.49400 1.000 70.00761 356 GLU F O 1
ATOM 7454 N N . ASP F 2 52 ? -67.66200 -18.97400 109.46400 1.000 70.25836 357 ASP F N 1
ATOM 7455 C CA . ASP F 2 52 ? -67.35200 -17.54500 109.54100 1.000 75.27525 357 ASP F CA 1
ATOM 7456 C C . ASP F 2 52 ? -67.85200 -16.87200 108.26600 1.000 75.40467 357 ASP F C 1
ATOM 7457 O O . ASP F 2 52 ? -67.16400 -16.86900 107.23200 1.000 69.70004 357 ASP F O 1
ATOM 7462 N N . GLN F 2 53 ? -69.05300 -16.29000 108.33900 1.000 69.24649 358 GLN F N 1
ATOM 7463 C CA . GLN F 2 53 ? -69.61700 -15.52300 107.23400 1.000 63.53264 358 GLN F CA 1
ATOM 7464 C C . GLN F 2 53 ? -69.60500 -14.02700 107.51900 1.000 67.00885 358 GLN F C 1
ATOM 7465 O O . GLN F 2 53 ? -70.40500 -13.27700 106.94700 1.000 60.36838 358 GLN F O 1
ATOM 7471 N N . THR F 2 54 ? -68.72200 -13.58300 108.41000 1.000 67.06025 359 THR F N 1
ATOM 7472 C CA . THR F 2 54 ? -68.56000 -12.16000 108.66800 1.000 78.26863 359 THR F CA 1
ATOM 7473 C C . THR F 2 54 ? -67.72500 -11.51700 107.56000 1.000 70.23512 359 THR F C 1
ATOM 7474 O O . THR F 2 54 ? -67.03100 -12.19700 106.79500 1.000 64.31349 359 THR F O 1
ATOM 7478 N N . LYS F 2 55 ? -67.79800 -10.18700 107.48900 1.000 59.59457 360 LYS F N 1
ATOM 7479 C CA . LYS F 2 55 ? -67.18600 -9.43700 106.40600 1.000 62.23134 360 LYS F CA 1
ATOM 7480 C C . LYS F 2 55 ? -65.77500 -9.01700 106.81900 1.000 69.80647 360 LYS F C 1
ATOM 7481 O O . LYS F 2 55 ? -65.59400 -8.39100 107.87200 1.000 65.37325 360 LYS F O 1
ATOM 7487 N N . HIS F 2 56 ? -64.78300 -9.36200 105.99200 1.000 45.26439 361 HIS F N 1
ATOM 7488 C CA . HIS F 2 56 ? -63.40100 -8.96600 106.20300 1.000 46.77309 361 HIS F CA 1
ATOM 7489 C C . HIS F 2 56 ? -63.10000 -7.75300 105.33900 1.000 38.34643 361 HIS F C 1
ATOM 7490 O O . HIS F 2 56 ? -63.84100 -7.44900 104.40100 1.000 37.30584 361 HIS F O 1
ATOM 7497 N N . GLU F 2 57 ? -61.98700 -7.08200 105.65300 1.000 36.39229 362 GLU F N 1
ATOM 7498 C CA . GLU F 2 57 ? -61.57900 -5.87400 104.95100 1.000 40.47802 362 GLU F CA 1
ATOM 7499 C C . GLU F 2 57 ? -60.10800 -5.95500 104.56500 1.000 40.15593 362 GLU F C 1
ATOM 7500 O O . GLU F 2 57 ? -59.31500 -6.60500 105.23500 1.000 53.26892 362 GLU F O 1
ATOM 7506 N N . PHE F 2 58 ? -59.75200 -5.26900 103.48200 1.000 35.15257 363 PHE F N 1
ATOM 7507 C CA . PHE F 2 58 ? -58.36700 -5.08000 103.06600 1.000 34.99275 363 PHE F CA 1
ATOM 7508 C C . PHE F 2 58 ? -58.24500 -3.66300 102.52900 1.000 39.59661 363 PHE F C 1
ATOM 7509 O O . PHE F 2 58 ? -59.02400 -3.27200 101.65400 1.000 31.77705 363 PHE F O 1
ATOM 7517 N N . LEU F 2 59 ? -57.28400 -2.89900 103.04800 1.000 40.37458 364 LEU F N 1
ATOM 7518 C CA . LEU F 2 59 ? -57.08800 -1.50300 102.66800 1.000 39.97360 364 LEU F CA 1
ATOM 7519 C C . LEU F 2 59 ? -55.86300 -1.34600 101.77500 1.000 42.38485 364 LEU F C 1
ATOM 7520 O O . LEU F 2 59 ? -54.76600 -1.80600 102.11500 1.000 45.32046 364 LEU F O 1
ATOM 7525 N N . THR F 2 60 ? -56.05200 -0.70500 100.62600 1.000 28.62704 365 THR F N 1
ATOM 7526 C CA . THR F 2 60 ? -54.92800 -0.44800 99.74000 1.000 28.24979 365 THR F CA 1
ATOM 7527 C C . THR F 2 60 ? -54.06700 0.67500 100.31000 1.000 38.08694 365 THR F C 1
ATOM 7528 O O . THR F 2 60 ? -54.48800 1.42000 101.19100 1.000 36.23825 365 THR F O 1
ATOM 7532 N N . ASP F 2 61 ? -52.84100 0.77500 99.80200 1.000 34.67306 366 ASP F N 1
ATOM 7533 C CA . ASP F 2 61 ? -51.92100 1.84600 100.15300 1.000 44.45453 366 ASP F CA 1
ATOM 7534 C C . ASP F 2 61 ? -51.91100 2.80200 98.96600 1.000 43.63565 366 ASP F C 1
ATOM 7535 O O . ASP F 2 61 ? -51.30300 2.51800 97.92800 1.000 50.70854 366 ASP F O 1
ATOM 7540 N N . GLY F 2 62 ? -52.61700 3.91300 99.10800 1.000 37.59302 367 GLY F N 1
ATOM 7541 C CA . GLY F 2 62 ? -52.65000 4.93600 98.07700 1.000 39.01367 367 GLY F CA 1
ATOM 7542 C C . GLY F 2 62 ? -53.86200 4.83200 97.15200 1.000 33.46140 367 GLY F C 1
ATOM 7543 O O . GLY F 2 62 ? -54.67200 3.89800 97.18200 1.000 33.57081 367 GLY F O 1
ATOM 7544 N N . TYR F 2 63 ? -53.95600 5.80900 96.26700 1.000 33.68847 368 TYR F N 1
ATOM 7545 C CA . TYR F 2 63 ? -55.12200 5.97300 95.41600 1.000 28.68501 368 TYR F CA 1
ATOM 7546 C C . TYR F 2 63 ? -54.89600 5.54900 93.97100 1.000 36.50923 368 TYR F C 1
ATOM 7547 O O . TYR F 2 63 ? -55.80800 5.69400 93.14900 1.000 39.98013 368 TYR F O 1
ATOM 7556 N N . GLN F 2 64 ? -53.71600 5.04300 93.62500 1.000 33.93155 369 GLN F N 1
ATOM 7557 C CA . GLN F 2 64 ? -53.44100 4.69200 92.24200 1.000 27.84417 369 GLN F CA 1
ATOM 7558 C C . GLN F 2 64 ? -53.38800 3.19600 91.96500 1.000 27.77272 369 GLN F C 1
ATOM 7559 O O . GLN F 2 64 ? -53.59300 2.79700 90.82000 1.000 35.94374 369 GLN F O 1
ATOM 7565 N N . ASP F 2 65 ? -53.07700 2.37200 92.96100 1.000 34.53155 370 ASP F N 1
ATOM 7566 C CA . ASP F 2 65 ? -52.90500 0.93400 92.76100 1.000 38.44898 370 ASP F CA 1
ATOM 7567 C C . ASP F 2 65 ? -54.28600 0.29000 92.72600 1.000 36.57816 370 ASP F C 1
ATOM 7568 O O . ASP F 2 65 ? -54.96800 0.21300 93.74700 1.000 44.24077 370 ASP F O 1
ATOM 7573 N N . LEU F 2 66 ? -54.69600 -0.17100 91.55300 1.000 30.44878 371 LEU F N 1
ATOM 7574 C CA . LEU F 2 66 ? -56.06300 -0.62500 91.30800 1.000 28.25938 371 LEU F CA 1
ATOM 7575 C C . LEU F 2 66 ? -56.20600 -2.13700 91.46800 1.000 28.50581 371 LEU F C 1
ATOM 7576 O O . LEU F 2 66 ? -56.92400 -2.81600 90.69500 1.000 32.06219 371 LEU F O 1
ATOM 7581 N N . GLY F 2 67 ? -55.61000 -2.68800 92.49800 1.000 28.43377 372 GLY F N 1
ATOM 7582 C CA . GLY F 2 67 ? -55.70200 -4.12700 92.69600 1.000 28.77972 372 GLY F CA 1
ATOM 7583 C C . GLY F 2 67 ? -55.24700 -4.50700 94.08600 1.000 34.77489 372 GLY F C 1
ATOM 7584 O O . GLY F 2 67 ? -54.66900 -3.70300 94.82200 1.000 28.47844 372 GLY F O 1
ATOM 7585 N N . ALA F 2 68 ? -55.52000 -5.75800 94.44000 1.000 29.22972 373 ALA F N 1
ATOM 7586 C CA . ALA F 2 68 ? -55.07500 -6.27300 95.72300 1.000 29.38092 373 ALA F CA 1
ATOM 7587 C C . ALA F 2 68 ? -55.04200 -7.78900 95.60100 1.000 33.03623 373 ALA F C 1
ATOM 7588 O O . ALA F 2 68 ? -55.83300 -8.38200 94.86800 1.000 30.33876 373 ALA F O 1
ATOM 7590 N N . ILE F 2 69 ? -54.09200 -8.39500 96.28200 1.000 30.05928 374 ILE F N 1
ATOM 7591 C CA . ILE F 2 69 ? -53.99400 -9.83800 96.37300 1.000 30.70329 374 ILE F CA 1
ATOM 7592 C C . ILE F 2 69 ? -54.47600 -10.23700 97.75600 1.000 36.30070 374 ILE F C 1
ATOM 7593 O O . ILE F 2 69 ? -53.94900 -9.75900 98.77100 1.000 32.56296 374 ILE F O 1
ATOM 7598 N N . LEU F 2 70 ? -55.51300 -11.07600 97.79800 1.000 31.94525 375 LEU F N 1
ATOM 7599 C CA . LEU F 2 70 ? -56.03200 -11.60000 99.05000 1.000 32.65349 375 LEU F CA 1
ATOM 7600 C C . LEU F 2 70 ? -55.47100 -12.99900 99.22600 1.000 35.67903 375 LEU F C 1
ATOM 7601 O O . LEU F 2 70 ? -55.54000 -13.80500 98.29400 1.000 33.71010 375 LEU F O 1
ATOM 7606 N N . ASN F 2 71 ? -54.87400 -13.26600 100.37900 1.000 33.64778 376 ASN F N 1
ATOM 7607 C CA . ASN F 2 71 ? -54.29000 -14.56900 100.66700 1.000 37.45363 376 ASN F CA 1
ATOM 7608 C C . ASN F 2 71 ? -55.04800 -15.26300 101.79500 1.000 42.96164 376 ASN F C 1
ATOM 7609 O O . ASN F 2 71 ? -55.92200 -14.68600 102.44500 1.000 37.22892 376 ASN F O 1
ATOM 7614 N N . ASN F 2 72 ? -54.71500 -16.53600 101.99700 1.000 37.94006 377 ASN F N 1
ATOM 7615 C CA . ASN F 2 72 ? -55.26700 -17.35100 103.09200 1.000 45.10704 377 ASN F CA 1
ATOM 7616 C C . ASN F 2 72 ? -56.76700 -17.57000 102.94600 1.000 54.71192 377 ASN F C 1
ATOM 7617 O O . ASN F 2 72 ? -57.48000 -17.70900 103.93700 1.000 49.48547 377 ASN F O 1
ATOM 7622 N N . LEU F 2 73 ? -57.26400 -17.58500 101.71400 1.000 45.99554 378 LEU F N 1
ATOM 7623 C CA . LEU F 2 73 ? -58.65200 -17.93600 101.48000 1.000 41.13404 378 LEU F CA 1
ATOM 7624 C C . LEU F 2 73 ? -58.80800 -19.45900 101.47200 1.000 40.54966 378 LEU F C 1
ATOM 7625 O O . LEU F 2 73 ? -57.83500 -20.21400 101.42600 1.000 42.22273 378 LEU F O 1
ATOM 7630 N N . LEU F 2 74 ? -60.05900 -19.90800 101.49400 1.000 43.33147 379 LEU F N 1
ATOM 7631 C CA . LEU F 2 74 ? -60.35300 -21.33700 101.61500 1.000 46.90733 379 LEU F CA 1
ATOM 7632 C C . LEU F 2 74 ? -60.60700 -21.93800 100.24200 1.000 44.84726 379 LEU F C 1
ATOM 7633 O O . LEU F 2 74 ? -61.49300 -21.45600 99.52200 1.000 43.45697 379 LEU F O 1
ATOM 7638 N N . PRO F 2 75 ? -59.88700 -22.98500 99.84100 1.000 51.30844 380 PRO F N 1
ATOM 7639 C CA . PRO F 2 75 ? -60.20600 -23.63800 98.56400 1.000 51.89855 380 PRO F CA 1
ATOM 7640 C C . PRO F 2 75 ? -61.62500 -24.19400 98.57300 1.000 53.92140 380 PRO F C 1
ATOM 7641 O O . PRO F 2 75 ? -62.14400 -24.60700 99.60900 1.000 47.37134 380 PRO F O 1
ATOM 7645 N N . ASN F 2 76 ? -62.26500 -24.16200 97.40600 1.000 46.25173 381 ASN F N 1
ATOM 7646 C CA . ASN F 2 76 ? -63.63800 -24.59800 97.19900 1.000 47.72254 381 ASN F CA 1
ATOM 7647 C C . ASN F 2 76 ? -64.65800 -23.73200 97.93500 1.000 51.66051 381 ASN F C 1
ATOM 7648 O O . ASN F 2 76 ? -65.81400 -24.13000 98.05800 1.000 53.71580 381 ASN F O 1
ATOM 7653 N N . MET F 2 77 ? -64.26700 -22.55700 98.42700 1.000 48.85003 382 MET F N 1
ATOM 7654 C CA . MET F 2 77 ? -65.17500 -21.66500 99.13100 1.000 50.33834 382 MET F CA 1
ATOM 7655 C C . MET F 2 77 ? -65.63900 -20.55300 98.20500 1.000 46.44561 382 MET F C 1
ATOM 7656 O O . MET F 2 77 ? -64.86000 -20.03400 97.40000 1.000 43.92801 382 MET F O 1
ATOM 7661 N N . SER F 2 78 ? -66.90200 -20.16700 98.34300 1.000 45.88376 383 SER F N 1
ATOM 7662 C CA . SER F 2 78 ? -67.45800 -19.03700 97.60600 1.000 45.01150 383 SER F CA 1
ATOM 7663 C C . SER F 2 78 ? -67.39900 -17.78100 98.45800 1.000 50.25486 383 SER F C 1
ATOM 7664 O O . SER F 2 78 ? -67.64200 -17.84300 99.66600 1.000 44.57960 383 SER F O 1
ATOM 7667 N N . TYR F 2 79 ? -67.06200 -16.64700 97.81700 1.000 42.45691 384 TYR F N 1
ATOM 7668 C CA . TYR F 2 79 ? -66.92400 -15.35700 98.47300 1.000 41.36778 384 TYR F CA 1
ATOM 7669 C C . TYR F 2 79 ? -67.71000 -14.30500 97.70500 1.000 48.04082 384 TYR F C 1
ATOM 7670 O O . TYR F 2 79 ? -67.89500 -14.40700 96.48400 1.000 45.86418 384 TYR F O 1
ATOM 7679 N N . VAL F 2 80 ? -68.16400 -13.28300 98.43300 1.000 41.03344 385 VAL F N 1
ATOM 7680 C CA . VAL F 2 80 ? -68.79800 -12.11600 97.84500 1.000 41.46064 385 VAL F CA 1
ATOM 7681 C C . VAL F 2 80 ? -67.89300 -10.92800 98.14100 1.000 39.70893 385 VAL F C 1
ATOM 7682 O O . VAL F 2 80 ? -67.43100 -10.76000 99.27500 1.000 38.35540 385 VAL F O 1
ATOM 7686 N N . LEU F 2 81 ? -67.60100 -10.13500 97.12400 1.000 37.61282 386 LEU F N 1
ATOM 7687 C CA . LEU F 2 81 ? -66.64600 -9.04500 97.25600 1.000 36.23592 386 LEU F CA 1
ATOM 7688 C C . LEU F 2 81 ? -67.29100 -7.74500 96.83100 1.000 35.85473 386 LEU F C 1
ATOM 7689 O O . LEU F 2 81 ? -68.13900 -7.73100 95.92900 1.000 40.85030 386 LEU F O 1
ATOM 7694 N N . GLN F 2 82 ? -66.85700 -6.65800 97.47900 1.000 35.04477 387 GLN F N 1
ATOM 7695 C CA . GLN F 2 82 ? -67.22000 -5.31500 97.10200 1.000 34.55480 387 GLN F CA 1
ATOM 7696 C C . GLN F 2 82 ? -66.00300 -4.43700 97.28600 1.000 33.37820 387 GLN F C 1
ATOM 7697 O O . GLN F 2 82 ? -65.18600 -4.69800 98.16100 1.000 33.11817 387 GLN F O 1
ATOM 7703 N N . ILE F 2 83 ? -65.88000 -3.43400 96.42900 1.000 32.79015 388 ILE F N 1
ATOM 7704 C CA . ILE F 2 83 ? -64.82800 -2.43000 96.52500 1.000 31.82046 388 ILE F CA 1
ATOM 7705 C C . ILE F 2 83 ? -65.49200 -1.11200 96.90300 1.000 31.79149 388 ILE F C 1
ATOM 7706 O O . ILE F 2 83 ? -66.57900 -0.80100 96.41300 1.000 32.28660 388 ILE F O 1
ATOM 7711 N N . VAL F 2 84 ? -64.84100 -0.31400 97.74000 1.000 31.28411 389 VAL F N 1
ATOM 7712 C CA . VAL F 2 84 ? -65.33400 1.03100 98.03600 1.000 31.22916 389 VAL F CA 1
ATOM 7713 C C . VAL F 2 84 ? -64.16100 2.00500 98.10800 1.000 30.44323 389 VAL F C 1
ATOM 7714 O O . VAL F 2 84 ? -63.10500 1.68500 98.65500 1.000 30.08127 389 VAL F O 1
ATOM 7718 N N . ALA F 2 85 ? -64.33300 3.16800 97.51300 1.000 30.28458 390 ALA F N 1
ATOM 7719 C CA . ALA F 2 85 ? -63.36600 4.24200 97.62900 1.000 29.74541 390 ALA F CA 1
ATOM 7720 C C . ALA F 2 85 ? -63.53700 4.95900 98.95600 1.000 29.85769 390 ALA F C 1
ATOM 7721 O O . ALA F 2 85 ? -64.65400 5.22000 99.40600 1.000 30.36386 390 ALA F O 1
ATOM 7723 N N . ILE F 2 86 ? -62.40400 5.31300 99.56100 1.000 29.45608 391 ILE F N 1
ATOM 7724 C CA . ILE F 2 86 ? -62.34400 6.14100 100.76200 1.000 29.54231 391 ILE F CA 1
ATOM 7725 C C . ILE F 2 86 ? -61.77000 7.48600 100.32600 1.000 29.42479 391 ILE F C 1
ATOM 7726 O O . ILE F 2 86 ? -60.69600 7.54500 99.70000 1.000 28.92182 391 ILE F O 1
ATOM 7731 N N . CYS F 2 87 ? -62.50600 8.55900 100.59100 1.000 29.60174 392 CYS F N 1
ATOM 7732 C CA . CYS F 2 87 ? -62.12700 9.87100 100.08500 1.000 30.61669 392 CYS F CA 1
ATOM 7733 C C . CYS F 2 87 ? -61.31800 10.65200 101.11300 1.000 33.96704 392 CYS F C 1
ATOM 7734 O O . CYS F 2 87 ? -61.40000 10.39600 102.31500 1.000 35.46213 392 CYS F O 1
ATOM 7737 N N . THR F 2 88 ? -60.55800 11.63900 100.61200 1.000 36.15121 393 THR F N 1
ATOM 7738 C CA . THR F 2 88 ? -59.67600 12.42000 101.46800 1.000 39.54306 393 THR F CA 1
ATOM 7739 C C . THR F 2 88 ? -60.44600 13.25100 102.49000 1.000 44.26903 393 THR F C 1
ATOM 7740 O O . THR F 2 88 ? -59.88400 13.60500 103.53500 1.000 44.48022 393 THR F O 1
ATOM 7744 N N . ASN F 2 89 ? -61.69700 13.59900 102.21300 1.000 37.35631 394 ASN F N 1
ATOM 7745 C CA . ASN F 2 89 ? -62.51900 14.30000 103.19100 1.000 34.76538 394 ASN F CA 1
ATOM 7746 C C . ASN F 2 89 ? -63.17500 13.34500 104.20700 1.000 40.83830 394 ASN F C 1
ATOM 7747 O O . ASN F 2 89 ? -63.99900 13.78600 105.01700 1.000 44.17496 394 ASN F O 1
ATOM 7752 N N . GLY F 2 90 ? -62.83800 12.05700 104.16900 1.000 42.99758 395 GLY F N 1
ATOM 7753 C CA . GLY F 2 90 ? -63.38500 11.07400 105.07900 1.000 46.57581 395 GLY F CA 1
ATOM 7754 C C . GLY F 2 90 ? -64.57600 10.30400 104.54600 1.000 50.33137 395 GLY F C 1
ATOM 7755 O O . GLY F 2 90 ? -64.78300 9.14700 104.95400 1.000 47.25881 395 GLY F O 1
ATOM 7756 N N . LEU F 2 91 ? -65.34800 10.90500 103.63900 1.000 36.57281 396 LEU F N 1
ATOM 7757 C CA . LEU F 2 91 ? -66.54600 10.24500 103.11800 1.000 35.76847 396 LEU F CA 1
ATOM 7758 C C . LEU F 2 91 ? -66.20300 8.96200 102.35300 1.000 36.09851 396 LEU F C 1
ATOM 7759 O O . LEU F 2 91 ? -65.04100 8.62800 102.11300 1.000 32.20727 396 LEU F O 1
ATOM 7764 N N . TYR F 2 92 ? -67.25000 8.21500 101.99900 1.000 32.25673 397 TYR F N 1
ATOM 7765 C CA . TYR F 2 92 ? -67.11200 6.94700 101.29600 1.000 31.68475 397 TYR F CA 1
ATOM 7766 C C . TYR F 2 92 ? -67.86900 7.00900 99.98600 1.000 31.91748 397 TYR F C 1
ATOM 7767 O O . TYR F 2 92 ? -68.88800 7.68800 99.88200 1.000 35.38989 397 TYR F O 1
ATOM 7776 N N . GLY F 2 93 ? -67.35300 6.30400 98.99500 1.000 31.58085 398 GLY F N 1
ATOM 7777 C CA . GLY F 2 93 ? -67.98000 6.23100 97.69400 1.000 31.84009 398 GLY F CA 1
ATOM 7778 C C . GLY F 2 93 ? -69.07400 5.19400 97.63900 1.000 32.59376 398 GLY F C 1
ATOM 7779 O O . GLY F 2 93 ? -69.37000 4.48800 98.60100 1.000 38.02694 398 GLY F O 1
ATOM 7780 N N . LYS F 2 94 ? -69.69900 5.10200 96.47100 1.000 32.94677 399 LYS F N 1
ATOM 7781 C CA . LYS F 2 94 ? -70.65700 4.02200 96.23100 1.000 33.74915 399 LYS F CA 1
ATOM 7782 C C . LYS F 2 94 ? -69.93200 2.67700 96.23700 1.000 37.11589 399 LYS F C 1
ATOM 7783 O O . LYS F 2 94 ? -68.84100 2.54500 95.67500 1.000 33.68230 399 LYS F O 1
ATOM 7789 N N . TYR F 2 95 ? -70.53700 1.68100 96.88600 1.000 37.85616 400 TYR F N 1
ATOM 7790 C CA . TYR F 2 95 ? -69.95700 0.34200 96.92500 1.000 34.19688 400 TYR F CA 1
ATOM 7791 C C . TYR F 2 95 ? -70.10600 -0.31700 95.56400 1.000 40.89999 400 TYR F C 1
ATOM 7792 O O . TYR F 2 95 ? -71.13600 -0.18100 94.89600 1.000 38.17920 400 TYR F O 1
ATOM 7801 N N . SER F 2 96 ? -69.07200 -1.03400 95.14600 1.000 33.90326 401 SER F N 1
ATOM 7802 C CA . SER F 2 96 ? -69.12500 -1.69900 93.85600 1.000 35.03915 401 SER F CA 1
ATOM 7803 C C . SER F 2 96 ? -70.24300 -2.73200 93.84300 1.000 43.96033 401 SER F C 1
ATOM 7804 O O . SER F 2 96 ? -70.69900 -3.21900 94.88400 1.000 41.83623 401 SER F O 1
ATOM 7807 N N . ASP F 2 97 ? -70.69500 -3.06200 92.63800 1.000 47.98100 402 ASP F N 1
ATOM 7808 C CA . ASP F 2 97 ? -71.66500 -4.14200 92.51000 1.000 55.18488 402 ASP F CA 1
ATOM 7809 C C . ASP F 2 97 ? -71.07800 -5.41000 93.10800 1.000 50.46278 402 ASP F C 1
ATOM 7810 O O . ASP F 2 97 ? -69.88100 -5.67100 92.98000 1.000 58.37825 402 ASP F O 1
ATOM 7815 N N . GLN F 2 98 ? -71.91700 -6.17300 93.79900 1.000 57.84207 403 GLN F N 1
ATOM 7816 C CA . GLN F 2 98 ? -71.45800 -7.37300 94.48400 1.000 55.27606 403 GLN F CA 1
ATOM 7817 C C . GLN F 2 98 ? -70.96700 -8.40200 93.47400 1.000 58.71901 403 GLN F C 1
ATOM 7818 O O . GLN F 2 98 ? -71.59600 -8.64300 92.43700 1.000 54.38928 403 GLN F O 1
ATOM 7824 N N . LEU F 2 99 ? -69.83200 -9.01000 93.78700 1.000 45.53450 404 LEU F N 1
ATOM 7825 C CA . LEU F 2 99 ? -69.16900 -9.95700 92.90700 1.000 40.15931 404 LEU F CA 1
ATOM 7826 C C . LEU F 2 99 ? -68.94500 -11.24900 93.67000 1.000 47.59788 404 LEU F C 1
ATOM 7827 O O . LEU F 2 99 ? -68.37500 -11.23900 94.76200 1.000 42.67064 404 LEU F O 1
ATOM 7832 N N . ILE F 2 100 ? -69.40000 -12.36400 93.10400 1.000 41.68433 405 ILE F N 1
ATOM 7833 C CA . ILE F 2 100 ? -69.25000 -13.66900 93.73000 1.000 41.05398 405 ILE F CA 1
ATOM 7834 C C . ILE F 2 100 ? -68.14100 -14.42400 93.00900 1.000 45.88672 405 ILE F C 1
ATOM 7835 O O . ILE F 2 100 ? -68.11200 -14.46300 91.77000 1.000 45.49653 405 ILE F O 1
ATOM 7840 N N . VAL F 2 101 ? -67.23600 -15.03200 93.77600 1.000 40.48373 406 VAL F N 1
ATOM 7841 C CA . VAL F 2 101 ? -66.12900 -15.80200 93.22800 1.000 40.19229 406 VAL F CA 1
ATOM 7842 C C . VAL F 2 101 ? -66.00900 -17.10800 93.99600 1.000 45.40595 406 VAL F C 1
ATOM 7843 O O . VAL F 2 101 ? -66.09800 -17.12400 95.23000 1.000 44.48924 406 VAL F O 1
ATOM 7847 N N . ASP F 2 102 ? -65.76700 -18.19400 93.27000 1.000 41.99261 407 ASP F N 1
ATOM 7848 C CA . ASP F 2 102 ? -65.52600 -19.50000 93.86400 1.000 46.68396 407 ASP F CA 1
ATOM 7849 C C . ASP F 2 102 ? -64.03700 -19.79200 93.76600 1.000 51.01587 407 ASP F C 1
ATOM 7850 O O . ASP F 2 102 ? -63.44700 -19.65700 92.68800 1.000 46.55225 407 ASP F O 1
ATOM 7855 N N . MET F 2 103 ? -63.42300 -20.13300 94.89900 1.000 42.69077 408 MET F N 1
ATOM 7856 C CA . MET F 2 103 ? -62.01700 -20.50500 94.87000 1.000 41.68872 408 MET F CA 1
ATOM 7857 C C . MET F 2 103 ? -61.87100 -21.92700 94.31300 1.000 42.88960 408 MET F C 1
ATOM 7858 O O . MET F 2 103 ? -62.67200 -22.81300 94.63800 1.000 44.41898 408 MET F O 1
ATOM 7863 N N . PRO F 2 104 ? -60.86100 -22.18200 93.47800 1.000 42.34573 409 PRO F N 1
ATOM 7864 C CA . PRO F 2 104 ? -60.69500 -23.53400 92.92400 1.000 43.53210 409 PRO F CA 1
ATOM 7865 C C . PRO F 2 104 ? -60.19600 -24.53900 93.95200 1.000 44.65011 409 PRO F C 1
ATOM 7866 O O . PRO F 2 104 ? -59.93200 -24.19000 95.09900 1.000 44.12874 409 PRO F O 1
ATOM 7870 N N . THR F 2 105 ? -60.06200 -25.79700 93.54100 1.000 45.66399 410 THR F N 1
ATOM 7871 C CA . THR F 2 105 ? -59.56200 -26.85000 94.41100 1.000 46.71101 410 THR F CA 1
ATOM 7872 C C . THR F 2 105 ? -58.62800 -27.78000 93.64600 1.000 50.00282 410 THR F C 1
ATOM 7873 O O . THR F 2 105 ? -58.60300 -27.74200 92.42100 1.000 47.42408 410 THR F O 1
ATOM 7877 N N . GLY G 1 5 ? -4.24200 38.10200 23.03000 1.000 74.71709 1129 GLY G N 1
ATOM 7878 C CA . GLY G 1 5 ? -4.52800 38.13300 24.45300 1.000 61.80214 1129 GLY G CA 1
ATOM 7879 C C . GLY G 1 5 ? -5.91200 37.61400 24.78500 1.000 76.46516 1129 GLY G C 1
ATOM 7880 O O . GLY G 1 5 ? -6.92000 38.24100 24.45400 1.000 87.12101 1129 GLY G O 1
ATOM 7881 N N . ARG G 1 6 ? -5.96600 36.45600 25.44300 1.000 59.95846 1130 ARG G N 1
ATOM 7882 C CA . ARG G 1 6 ? -7.23900 35.83100 25.80400 1.000 59.35792 1130 ARG G CA 1
ATOM 7883 C C . ARG G 1 6 ? -6.97000 34.70000 26.78300 1.000 39.40717 1130 ARG G C 1
ATOM 7884 O O . ARG G 1 6 ? -6.22200 33.77200 26.47200 1.000 50.66466 1130 ARG G O 1
ATOM 7892 N N . VAL G 1 7 ? -7.53800 34.79100 27.98000 1.000 40.10797 1131 VAL G N 1
ATOM 7893 C CA . VAL G 1 7 ? -7.10200 33.91400 29.06100 1.000 40.11525 1131 VAL G CA 1
ATOM 7894 C C . VAL G 1 7 ? -7.75800 32.54600 28.98500 1.000 42.96744 1131 VAL G C 1
ATOM 7895 O O . VAL G 1 7 ? -7.14300 31.54200 29.37000 1.000 42.35905 1131 VAL G O 1
ATOM 7899 N N . PHE G 1 8 ? -9.00500 32.46900 28.51800 1.000 36.54297 1132 PHE G N 1
ATOM 7900 C CA . PHE G 1 8 ? -9.75900 31.21400 28.44900 1.000 36.18107 1132 PHE G CA 1
ATOM 7901 C C . PHE G 1 8 ? -10.05800 30.93000 26.97800 1.000 39.05614 1132 PHE G C 1
ATOM 7902 O O . PHE G 1 8 ? -11.06200 31.40800 26.42100 1.000 31.13659 1132 PHE G O 1
ATOM 7910 N N . PRO G 1 9 ? -9.19300 30.18700 26.29600 1.000 41.42672 1133 PRO G N 1
ATOM 7911 C CA . PRO G 1 9 ? -9.44600 29.91600 24.86800 1.000 34.54895 1133 PRO G CA 1
ATOM 7912 C C . PRO G 1 9 ? -10.75200 29.19200 24.59400 1.000 36.83705 1133 PRO G C 1
ATOM 7913 O O . PRO G 1 9 ? -11.36900 29.45200 23.55000 1.000 38.82516 1133 PRO G O 1
ATOM 7917 N N . HIS G 1 10 ? -11.17300 28.27800 25.47500 1.000 30.16419 1134 HIS G N 1
ATOM 7918 C CA . HIS G 1 10 ? -12.39000 27.48300 25.29900 1.000 34.04745 1134 HIS G CA 1
ATOM 7919 C C . HIS G 1 10 ? -13.18500 27.55200 26.60000 1.000 32.98064 1134 HIS G C 1
ATOM 7920 O O . HIS G 1 10 ? -13.10400 26.65300 27.45300 1.000 29.45927 1134 HIS G O 1
ATOM 7927 N N . PRO G 1 11 ? -13.98900 28.59900 26.77200 1.000 26.66707 1135 PRO G N 1
ATOM 7928 C CA . PRO G 1 11 ? -14.61700 28.82600 28.07500 1.000 25.55911 1135 PRO G CA 1
ATOM 7929 C C . PRO G 1 11 ? -15.53000 27.68600 28.47400 1.000 24.80567 1135 PRO G C 1
ATOM 7930 O O . PRO G 1 11 ? -16.35200 27.20400 27.68300 1.000 31.00451 1135 PRO G O 1
ATOM 7934 N N . GLN G 1 12 ? -15.43000 27.30100 29.73900 1.000 24.61905 1136 GLN G N 1
ATOM 7935 C CA . GLN G 1 12 ? -16.22800 26.18100 30.25800 1.000 29.14655 1136 GLN G CA 1
ATOM 7936 C C . GLN G 1 12 ? -17.50600 26.64800 30.94800 1.000 31.26000 1136 GLN G C 1
ATOM 7937 O O . GLN G 1 12 ? -18.33200 25.81300 31.37600 1.000 28.46863 1136 GLN G O 1
ATOM 7943 N N . ASP G 1 13 ? -17.70100 27.95900 31.05300 1.000 24.83131 1137 ASP G N 1
ATOM 7944 C CA . ASP G 1 13 ? -18.92700 28.53000 31.60100 1.000 25.39082 1137 ASP G CA 1
ATOM 7945 C C . ASP G 1 13 ? -19.02800 29.97800 31.14300 1.000 27.28505 1137 ASP G C 1
ATOM 7946 O O . ASP G 1 13 ? -18.13600 30.48600 30.46400 1.000 26.84408 1137 ASP G O 1
ATOM 7951 N N . CYS G 1 14 ? -20.15400 30.62000 31.47400 1.000 21.86703 1138 CYS G N 1
ATOM 7952 C CA . CYS G 1 14 ? -20.41800 31.96100 30.99200 1.000 26.61051 1138 CYS G CA 1
ATOM 7953 C C . CYS G 1 14 ? -19.56900 32.98200 31.73100 1.000 24.95284 1138 CYS G C 1
ATOM 7954 O O . CYS G 1 14 ? -19.35700 34.09500 31.21500 1.000 26.55793 1138 CYS G O 1
ATOM 7957 N N . ALA G 1 15 ? -19.11600 32.64600 32.94600 1.000 25.07268 1139 ALA G N 1
ATOM 7958 C CA . ALA G 1 15 ? -18.24700 33.56600 33.67500 1.000 25.52266 1139 ALA G CA 1
ATOM 7959 C C . ALA G 1 15 ? -16.86000 33.68200 33.03700 1.000 26.89649 1139 ALA G C 1
ATOM 7960 O O . ALA G 1 15 ? -16.20000 34.73900 33.13200 1.000 29.21967 1139 ALA G O 1
ATOM 7962 N N . GLN G 1 16 ? -16.41300 32.64200 32.35100 1.000 23.23865 1140 GLN G N 1
ATOM 7963 C CA . GLN G 1 16 ? -15.16800 32.73500 31.59400 1.000 31.69094 1140 GLN G CA 1
ATOM 7964 C C . GLN G 1 16 ? -15.34900 33.55400 30.31700 1.000 26.28442 1140 GLN G C 1
ATOM 7965 O O . GLN G 1 16 ? -14.44400 34.29700 29.92600 1.000 25.22221 1140 GLN G O 1
ATOM 7971 N N . HIS G 1 17 ? -16.50700 33.43800 29.65600 1.000 25.91324 1141 HIS G N 1
ATOM 7972 C CA . HIS G 1 17 ? -16.79500 34.32500 28.53200 1.000 25.74551 1141 HIS G CA 1
ATOM 7973 C C . HIS G 1 17 ? -16.74600 35.76700 28.99200 1.000 26.19523 1141 HIS G C 1
ATOM 7974 O O . HIS G 1 17 ? -16.21100 36.62500 28.29800 1.000 26.32311 1141 HIS G O 1
ATOM 7981 N N . LEU G 1 18 ? -17.35100 36.05800 30.14500 1.000 29.38982 1142 LEU G N 1
ATOM 7982 C CA . LEU G 1 18 ? -17.39300 37.42500 30.65300 1.000 23.31985 1142 LEU G CA 1
ATOM 7983 C C . LEU G 1 18 ? -15.99400 37.94200 30.94800 1.000 25.13884 1142 LEU G C 1
ATOM 7984 O O . LEU G 1 18 ? -15.68100 39.08900 30.64900 1.000 27.67795 1142 LEU G O 1
ATOM 7989 N N . MET G 1 19 ? -15.13200 37.11500 31.52800 1.000 25.03019 1143 MET G N 1
ATOM 7990 C CA . MET G 1 19 ? -13.76600 37.56900 31.81300 1.000 27.97300 1143 MET G CA 1
ATOM 7991 C C . MET G 1 19 ? -12.97500 37.79600 30.53700 1.000 27.40680 1143 MET G C 1
ATOM 7992 O O . MET G 1 19 ? -12.03600 38.59900 30.52600 1.000 28.66371 1143 MET G O 1
ATOM 7997 N N . ASN G 1 20 ? -13.31000 37.09200 29.46200 1.000 27.00046 1144 ASN G N 1
ATOM 7998 C CA . ASN G 1 20 ? -12.66000 37.32600 28.17100 1.000 32.61549 1144 ASN G CA 1
ATOM 7999 C C . ASN G 1 20 ? -13.10900 38.62300 27.51800 1.000 28.13006 1144 ASN G C 1
ATOM 8000 O O . ASN G 1 20 ? -12.53300 39.04600 26.50800 1.000 29.15561 1144 ASN G O 1
ATOM 8005 N N . GLY G 1 21 ? -14.14200 39.24900 28.03800 1.000 29.17080 1145 GLY G N 1
ATOM 8006 C CA . GLY G 1 21 ? -14.60900 40.51900 27.49700 1.000 28.94251 1145 GLY G CA 1
ATOM 8007 C C . GLY G 1 21 ? -15.90000 40.43800 26.71600 1.000 30.43003 1145 GLY G C 1
ATOM 8008 O O . GLY G 1 21 ? -16.25500 41.39000 26.03600 1.000 29.66098 1145 GLY G O 1
ATOM 8009 N N . ASP G 1 22 ? -16.60800 39.31400 26.77000 1.000 28.07130 1146 ASP G N 1
ATOM 8010 C CA . ASP G 1 22 ? -17.86000 39.14600 26.02400 1.000 26.06150 1146 ASP G CA 1
ATOM 8011 C C . ASP G 1 22 ? -19.00500 39.30900 27.01000 1.000 28.71265 1146 ASP G C 1
ATOM 8012 O O . ASP G 1 22 ? -19.15600 38.49700 27.92400 1.000 34.83934 1146 ASP G O 1
ATOM 8017 N N . THR G 1 23 ? -19.79200 40.37400 26.83700 1.000 25.52350 1147 THR G N 1
ATOM 8018 C CA . THR G 1 23 ? -20.69200 40.84800 27.86900 1.000 26.56668 1147 THR G CA 1
ATOM 8019 C C . THR G 1 23 ? -22.14300 40.96300 27.42800 1.000 30.53246 1147 THR G C 1
ATOM 8020 O O . THR G 1 23 ? -22.96600 41.45000 28.20800 1.000 28.34852 1147 THR G O 1
ATOM 8024 N N . LEU G 1 24 ? -22.48500 40.52300 26.22200 1.000 26.97116 1148 LEU G N 1
ATOM 8025 C CA . LEU G 1 24 ? -23.86000 40.59000 25.76300 1.000 23.96812 1148 LEU G CA 1
ATOM 8026 C C . LEU G 1 24 ? -24.57500 39.31300 26.16300 1.000 25.75702 1148 LEU G C 1
ATOM 8027 O O . LEU G 1 24 ? -24.06800 38.20700 25.93200 1.000 24.01476 1148 LEU G O 1
ATOM 8032 N N . SER G 1 25 ? -25.74500 39.46800 26.77400 1.000 23.10613 1149 SER G N 1
ATOM 8033 C CA . SER G 1 25 ? -26.57700 38.30700 27.04700 1.000 22.55594 1149 SER G CA 1
ATOM 8034 C C . SER G 1 25 ? -26.95900 37.62500 25.74100 1.000 24.58196 1149 SER G C 1
ATOM 8035 O O . SER G 1 25 ? -27.06700 38.27400 24.70100 1.000 25.40657 1149 SER G O 1
ATOM 8038 N N . GLY G 1 26 ? -27.14800 36.29300 25.79200 1.000 24.16711 1150 GLY G N 1
ATOM 8039 C CA . GLY G 1 26 ? -27.51700 35.57700 24.57700 1.000 26.34321 1150 GLY G CA 1
ATOM 8040 C C . GLY G 1 26 ? -26.89800 34.19300 24.52800 1.000 24.53821 1150 GLY G C 1
ATOM 8041 O O . GLY G 1 26 ? -26.50400 33.62600 25.53000 1.000 23.14652 1150 GLY G O 1
ATOM 8042 N N . VAL G 1 27 ? -26.82300 33.64800 23.32700 1.000 27.46049 1151 VAL G N 1
ATOM 8043 C CA . VAL G 1 27 ? -26.39800 32.26500 23.15100 1.000 23.57184 1151 VAL G CA 1
ATOM 8044 C C . VAL G 1 27 ? -24.90000 32.22100 22.92000 1.000 27.84265 1151 VAL G C 1
ATOM 8045 O O . VAL G 1 27 ? -24.36100 33.01100 22.12900 1.000 30.07970 1151 VAL G O 1
ATOM 8049 N N . TYR G 1 28 ? -24.23900 31.30500 23.60400 1.000 21.60050 1152 TYR G N 1
ATOM 8050 C CA . TYR G 1 28 ? -22.80200 31.08800 23.59100 1.000 27.66314 1152 TYR G CA 1
ATOM 8051 C C . TYR G 1 28 ? -22.52500 29.59500 23.60000 1.000 29.22731 1152 TYR G C 1
ATOM 8052 O O . TYR G 1 28 ? -23.27500 28.82500 24.21400 1.000 29.68954 1152 TYR G O 1
ATOM 8061 N N . PRO G 1 29 ? -21.44200 29.16100 22.96100 1.000 28.57066 1153 PRO G N 1
ATOM 8062 C CA . PRO G 1 29 ? -20.92400 27.82000 23.22600 1.000 28.31455 1153 PRO G CA 1
ATOM 8063 C C . PRO G 1 29 ? -20.07100 27.81500 24.48700 1.000 29.25402 1153 PRO G C 1
ATOM 8064 O O . PRO G 1 29 ? -19.33000 28.76100 24.76600 1.000 28.56834 1153 PRO G O 1
ATOM 8068 N N . ILE G 1 30 ? -20.21500 26.74800 25.29000 1.000 28.87418 1154 ILE G N 1
ATOM 8069 C CA . ILE G 1 30 ? -19.26600 26.47600 26.36400 1.000 24.29251 1154 ILE G CA 1
ATOM 8070 C C . ILE G 1 30 ? -18.69600 25.08100 26.13900 1.000 25.89203 1154 ILE G C 1
ATOM 8071 O O . ILE G 1 30 ? -19.25400 24.25800 25.39900 1.000 32.55662 1154 ILE G O 1
ATOM 8076 N N . PHE G 1 31 ? -17.55800 24.83100 26.76800 1.000 25.47792 1155 PHE G N 1
ATOM 8077 C CA . PHE G 1 31 ? -16.75500 23.65000 26.48900 1.000 30.90315 1155 PHE G CA 1
ATOM 8078 C C . PHE G 1 31 ? -16.41200 23.00200 27.82200 1.000 29.25210 1155 PHE G C 1
ATOM 8079 O O . PHE G 1 31 ? -15.58900 23.50400 28.60100 1.000 29.29718 1155 PHE G O 1
ATOM 8087 N N . LEU G 1 32 ? -17.03500 21.86400 28.08200 1.000 33.67993 1156 LEU G N 1
ATOM 8088 C CA . LEU G 1 32 ? -16.86600 21.21900 29.37800 1.000 30.89809 1156 LEU G CA 1
ATOM 8089 C C . LEU G 1 32 ? -15.40200 20.90300 29.63300 1.000 37.26595 1156 LEU G C 1
ATOM 8090 O O . LEU G 1 32 ? -14.71300 20.33700 28.77300 1.000 39.71423 1156 LEU G O 1
ATOM 8095 N N . ASN G 1 33 ? -14.92000 21.32700 30.80500 1.000 39.12089 1157 ASN G N 1
ATOM 8096 C CA . ASN G 1 33 ? -13.51500 21.16300 31.19300 1.000 37.71651 1157 ASN G CA 1
ATOM 8097 C C . ASN G 1 33 ? -12.56000 21.70800 30.13500 1.000 39.72514 1157 ASN G C 1
ATOM 8098 O O . ASN G 1 33 ? -11.41200 21.25900 30.02700 1.000 35.95432 1157 ASN G O 1
ATOM 8103 N N . GLY G 1 34 ? -13.01500 22.71900 29.38400 1.000 41.96825 1158 GLY G N 1
ATOM 8104 C CA . GLY G 1 34 ? -12.17400 23.39800 28.41500 1.000 34.38219 1158 GLY G CA 1
ATOM 8105 C C . GLY G 1 34 ? -11.87400 22.61200 27.16200 1.000 36.88818 1158 GLY G C 1
ATOM 8106 O O . GLY G 1 34 ? -11.01900 23.03100 26.38300 1.000 39.16170 1158 GLY G O 1
ATOM 8107 N N . GLU G 1 35 ? -12.54900 21.49000 26.94400 1.000 38.84435 1159 GLU G N 1
ATOM 8108 C CA . GLU G 1 35 ? -12.27000 20.61200 25.81800 1.000 45.75652 1159 GLU G CA 1
ATOM 8109 C C . GLU G 1 35 ? -13.14400 21.00800 24.63500 1.000 47.25015 1159 GLU G C 1
ATOM 8110 O O . GLU G 1 35 ? -14.37900 20.98700 24.72900 1.000 39.57038 1159 GLU G O 1
ATOM 8116 N N . LEU G 1 36 ? -12.49900 21.35300 23.51600 1.000 43.77514 1160 LEU G N 1
ATOM 8117 C CA . LEU G 1 36 ? -13.23800 21.72000 22.31200 1.000 46.89644 1160 LEU G CA 1
ATOM 8118 C C . LEU G 1 36 ? -14.22200 20.63500 21.91300 1.000 45.13171 1160 LEU G C 1
ATOM 8119 O O . LEU G 1 36 ? -15.29700 20.92500 21.36700 1.000 41.48945 1160 LEU G O 1
ATOM 8124 N N . SER G 1 37 ? -13.87100 19.37900 22.15900 1.000 42.41460 1161 SER G N 1
ATOM 8125 C CA . SER G 1 37 ? -14.75600 18.27700 21.77900 1.000 46.08660 1161 SER G CA 1
ATOM 8126 C C . SER G 1 37 ? -16.01300 18.18100 22.64300 1.000 44.93029 1161 SER G C 1
ATOM 8127 O O . SER G 1 37 ? -16.91100 17.39300 22.31900 1.000 47.08628 1161 SER G O 1
ATOM 8130 N N . GLN G 1 38 ? -16.10300 18.95200 23.72100 1.000 43.67034 1162 GLN G N 1
ATOM 8131 C CA . GLN G 1 38 ? -17.26900 18.90200 24.59800 1.000 43.84326 1162 GLN G CA 1
ATOM 8132 C C . GLN G 1 38 ? -18.09800 20.18200 24.48200 1.000 42.63768 1162 GLN G C 1
ATOM 8133 O O . GLN G 1 38 ? -18.43300 20.79800 25.49900 1.000 35.11164 1162 GLN G O 1
ATOM 8139 N N . LYS G 1 39 ? -18.44800 20.58200 23.26300 1.000 36.79150 1163 LYS G N 1
ATOM 8140 C CA . LYS G 1 39 ? -19.16800 21.83400 23.07900 1.000 34.14017 1163 LYS G CA 1
ATOM 8141 C C . LYS G 1 39 ? -20.62100 21.65500 23.48800 1.000 38.85754 1163 LYS G C 1
ATOM 8142 O O . LYS G 1 39 ? -21.24900 20.63800 23.16200 1.000 33.35997 1163 LYS G O 1
ATOM 8148 N N . LEU G 1 40 ? -21.13800 22.64800 24.20900 1.000 29.32406 1164 LEU G N 1
ATOM 8149 C CA . LEU G 1 40 ? -22.52600 22.75000 24.63000 1.000 29.06129 1164 LEU G CA 1
ATOM 8150 C C . LEU G 1 40 ? -23.03600 24.16500 24.40400 1.000 31.05451 1164 LEU G C 1
ATOM 8151 O O . LEU G 1 40 ? -22.41600 25.13200 24.85800 1.000 31.42179 1164 LEU G O 1
ATOM 8156 N N . GLN G 1 41 ? -24.17000 24.28800 23.71500 1.000 26.53273 1165 GLN G N 1
ATOM 8157 C CA . GLN G 1 41 ? -24.80000 25.58600 23.51800 1.000 27.86632 1165 GLN G CA 1
ATOM 8158 C C . GLN G 1 41 ? -25.66600 25.97000 24.71800 1.000 30.81498 1165 GLN G C 1
ATOM 8159 O O . GLN G 1 41 ? -26.53500 25.19500 25.15700 1.000 29.90533 1165 GLN G O 1
ATOM 8165 N N . VAL G 1 42 ? -25.42700 27.16100 25.26400 1.000 25.34561 1166 VAL G N 1
ATOM 8166 C CA . VAL G 1 42 ? -26.16900 27.61600 26.42900 1.000 19.53371 1166 VAL G CA 1
ATOM 8167 C C . VAL G 1 42 ? -26.63400 29.04800 26.20200 1.000 23.23769 1166 VAL G C 1
ATOM 8168 O O . VAL G 1 42 ? -26.19500 29.73600 25.27400 1.000 28.42882 1166 VAL G O 1
ATOM 8172 N N . TYR G 1 43 ? -27.47100 29.52300 27.12200 1.000 22.07577 1167 TYR G N 1
ATOM 8173 C CA . TYR G 1 43 ? -27.80300 30.94100 27.20500 1.000 24.19702 1167 TYR G CA 1
ATOM 8174 C C . TYR G 1 43 ? -27.07500 31.56900 28.39600 1.000 21.92792 1167 TYR G C 1
ATOM 8175 O O . TYR G 1 43 ? -27.15700 31.05800 29.51400 1.000 22.38397 1167 TYR G O 1
ATOM 8184 N N . CYS G 1 44 ? -26.37500 32.68700 28.16500 1.000 19.98940 1168 CYS G N 1
ATOM 8185 C CA . CYS G 1 44 ? -25.65400 33.39700 29.21000 1.000 24.26805 1168 CYS G CA 1
ATOM 8186 C C . CYS G 1 44 ? -26.39000 34.67100 29.57600 1.000 21.34922 1168 CYS G C 1
ATOM 8187 O O . CYS G 1 44 ? -26.66300 35.48900 28.70400 1.000 20.53236 1168 CYS G O 1
ATOM 8190 N N . ASP G 1 45 ? -26.64600 34.86600 30.86200 1.000 23.73384 1169 ASP G N 1
ATOM 8191 C CA . ASP G 1 45 ? -27.23700 36.09200 31.40600 1.000 19.30806 1169 ASP G CA 1
ATOM 8192 C C . ASP G 1 45 ? -26.06400 36.91600 31.93200 1.000 21.54252 1169 ASP G C 1
ATOM 8193 O O . ASP G 1 45 ? -25.35300 36.51100 32.86200 1.000 20.85689 1169 ASP G O 1
ATOM 8198 N N . MET G 1 46 ? -25.80800 38.03600 31.28700 1.000 22.77069 1170 MET G N 1
ATOM 8199 C CA . MET G 1 46 ? -24.63200 38.83100 31.60500 1.000 21.58174 1170 MET G CA 1
ATOM 8200 C C . MET G 1 46 ? -24.99500 40.10900 32.33100 1.000 26.14483 1170 MET G C 1
ATOM 8201 O O . MET G 1 46 ? -24.14100 40.99700 32.45400 1.000 24.37985 1170 MET G O 1
ATOM 8206 N N . THR G 1 47 ? -26.24100 40.23600 32.82300 1.000 21.88154 1171 THR G N 1
ATOM 8207 C CA . THR G 1 47 ? -26.61700 41.45300 33.55200 1.000 25.58602 1171 THR G CA 1
ATOM 8208 C C . THR G 1 47 ? -27.07600 41.25500 35.00000 1.000 32.47763 1171 THR G C 1
ATOM 8209 O O . THR G 1 47 ? -26.99800 42.20300 35.79800 1.000 31.06870 1171 THR G O 1
ATOM 8213 N N . THR G 1 48 ? -27.55500 40.08000 35.37400 1.000 24.23468 1172 THR G N 1
ATOM 8214 C CA . THR G 1 48 ? -28.04900 39.86900 36.73300 1.000 21.58248 1172 THR G CA 1
ATOM 8215 C C . THR G 1 48 ? -26.87300 39.75100 37.70100 1.000 25.88846 1172 THR G C 1
ATOM 8216 O O . THR G 1 48 ? -26.00000 38.90000 37.52300 1.000 28.18003 1172 THR G O 1
ATOM 8220 N N . ASP G 1 49 ? -26.83700 40.62900 38.70900 1.000 27.82475 1173 ASP G N 1
ATOM 8221 C CA . ASP G 1 49 ? -25.86300 40.55700 39.80200 1.000 27.92882 1173 ASP G CA 1
ATOM 8222 C C . ASP G 1 49 ? -24.43000 40.42300 39.27300 1.000 30.50961 1173 ASP G C 1
ATOM 8223 O O . ASP G 1 49 ? -23.66800 39.53800 39.66700 1.000 33.07860 1173 ASP G O 1
ATOM 8228 N N . GLY G 1 50 ? -24.07400 41.27500 38.32200 1.000 25.38423 1174 GLY G N 1
ATOM 8229 C CA . GLY G 1 50 ? -22.75900 41.21500 37.72200 1.000 28.63413 1174 GLY G CA 1
ATOM 8230 C C . GLY G 1 50 ? -22.59400 40.28700 36.53700 1.000 33.00318 1174 GLY G C 1
ATOM 8231 O O . GLY G 1 50 ? -21.55100 40.34900 35.85600 1.000 28.33968 1174 GLY G O 1
ATOM 8232 N N . GLY G 1 51 ? -23.57300 39.44300 36.25500 1.000 26.01756 1175 GLY G N 1
ATOM 8233 C CA . GLY G 1 51 ? -23.53100 38.62000 35.06100 1.000 25.48499 1175 GLY G CA 1
ATOM 8234 C C . GLY G 1 51 ? -22.71100 37.36000 35.20800 1.000 25.57218 1175 GLY G C 1
ATOM 8235 O O . GLY G 1 51 ? -22.20000 37.02400 36.26500 1.000 31.74335 1175 GLY G O 1
ATOM 8236 N N . GLY G 1 52 ? -22.58300 36.65100 34.09600 1.000 21.55226 1176 GLY G N 1
ATOM 8237 C CA . GLY G 1 52 ? -21.79000 35.44500 34.05500 1.000 19.48983 1176 GLY G CA 1
ATOM 8238 C C . GLY G 1 52 ? -22.52900 34.18200 34.35300 1.000 22.25230 1176 GLY G C 1
ATOM 8239 O O . GLY G 1 52 ? -21.89700 33.22200 34.78700 1.000 25.19791 1176 GLY G O 1
ATOM 8240 N N . TRP G 1 53 ? -23.84100 34.16400 34.19300 1.000 23.50528 1177 TRP G N 1
ATOM 8241 C CA . TRP G 1 53 ? -24.67100 33.01000 34.55000 1.000 20.78548 1177 TRP G CA 1
ATOM 8242 C C . TRP G 1 53 ? -24.99600 32.15900 33.33900 1.000 22.81659 1177 TRP G C 1
ATOM 8243 O O . TRP G 1 53 ? -25.41000 32.68700 32.30700 1.000 21.60788 1177 TRP G O 1
ATOM 8254 N N . ILE G 1 54 ? -24.89300 30.84300 33.49700 1.000 18.63032 1178 ILE G N 1
ATOM 8255 C CA . ILE G 1 54 ? -25.51400 29.89800 32.57600 1.000 21.62280 1178 ILE G CA 1
ATOM 8256 C C . ILE G 1 54 ? -26.97100 29.77000 32.99500 1.000 20.28793 1178 ILE G C 1
ATOM 8257 O O . ILE G 1 54 ? -27.25500 29.27000 34.08000 1.000 20.87297 1178 ILE G O 1
ATOM 8262 N N . VAL G 1 55 ? -27.90000 30.16400 32.13400 1.000 19.83179 1179 VAL G N 1
ATOM 8263 C CA . VAL G 1 55 ? -29.30600 29.84100 32.35500 1.000 16.26667 1179 VAL G CA 1
ATOM 8264 C C . VAL G 1 55 ? -29.52100 28.39500 31.92400 1.000 19.54226 1179 VAL G C 1
ATOM 8265 O O . VAL G 1 55 ? -29.16600 28.00400 30.80600 1.000 22.03562 1179 VAL G O 1
ATOM 8269 N N . PHE G 1 56 ? -30.12800 27.58300 32.79300 1.000 18.48128 1180 PHE G N 1
ATOM 8270 C CA . PHE G 1 56 ? -30.39800 26.18600 32.42200 1.000 21.03339 1180 PHE G CA 1
ATOM 8271 C C . PHE G 1 56 ? -31.87000 25.80300 32.45900 1.000 20.44139 1180 PHE G C 1
ATOM 8272 O O . PHE G 1 56 ? -32.21500 24.68100 32.05700 1.000 21.66219 1180 PHE G O 1
ATOM 8280 N N . GLN G 1 57 ? -32.75900 26.72400 32.82700 1.000 19.70448 1181 GLN G N 1
ATOM 8281 C CA . GLN G 1 57 ? -34.20400 26.47600 32.73200 1.000 18.87538 1181 GLN G CA 1
ATOM 8282 C C . GLN G 1 57 ? -34.89000 27.82500 32.57700 1.000 20.95689 1181 GLN G C 1
ATOM 8283 O O . GLN G 1 57 ? -34.44900 28.81300 33.18500 1.000 20.46041 1181 GLN G O 1
ATOM 8289 N N . ARG G 1 58 ? -35.91100 27.89500 31.72000 1.000 19.57435 1182 ARG G N 1
ATOM 8290 C CA . ARG G 1 58 ? -36.71500 29.10400 31.64400 1.000 21.51684 1182 ARG G CA 1
ATOM 8291 C C . ARG G 1 58 ? -38.15000 28.74300 31.31400 1.000 21.90790 1182 ARG G C 1
ATOM 8292 O O . ARG G 1 58 ? -38.41000 27.89000 30.45100 1.000 22.59855 1182 ARG G O 1
ATOM 8300 N N . ARG G 1 59 ? -39.07000 29.42100 31.99900 1.000 19.32054 1183 ARG G N 1
ATOM 8301 C CA . ARG G 1 59 ? -40.48700 29.39900 31.67900 1.000 23.95849 1183 ARG G CA 1
ATOM 8302 C C . ARG G 1 59 ? -40.92100 30.83400 31.45200 1.000 22.68237 1183 ARG G C 1
ATOM 8303 O O . ARG G 1 59 ? -40.53500 31.69600 32.22800 1.000 20.91794 1183 ARG G O 1
ATOM 8311 N N . GLN G 1 60 ? -41.69500 31.09900 30.40000 1.000 22.20383 1184 GLN G N 1
ATOM 8312 C CA . GLN G 1 60 ? -42.16400 32.45400 30.16900 1.000 25.04254 1184 GLN G CA 1
ATOM 8313 C C . GLN G 1 60 ? -43.45400 32.61500 29.38400 1.000 25.47975 1184 GLN G C 1
ATOM 8314 O O . GLN G 1 60 ? -44.02100 33.71400 29.40200 1.000 29.86179 1184 GLN G O 1
ATOM 8320 N N . ASN G 1 61 ? -43.94400 31.57000 28.71600 1.000 22.54036 1185 ASN G N 1
ATOM 8321 C CA . ASN G 1 61 ? -45.18300 31.73000 27.96100 1.000 24.87135 1185 ASN G CA 1
ATOM 8322 C C . ASN G 1 61 ? -46.04700 30.47300 27.93700 1.000 24.15492 1185 ASN G C 1
ATOM 8323 O O . ASN G 1 61 ? -47.22300 30.53000 27.55100 1.000 29.65913 1185 ASN G O 1
ATOM 8328 N N . GLY G 1 62 ? -45.49500 29.34300 28.37600 1.000 27.87760 1186 GLY G N 1
ATOM 8329 C CA . GLY G 1 62 ? -46.27500 28.11500 28.39000 1.000 26.44098 1186 GLY G CA 1
ATOM 8330 C C . GLY G 1 62 ? -46.46300 27.43500 27.05300 1.000 33.85347 1186 GLY G C 1
ATOM 8331 O O . GLY G 1 62 ? -47.28100 26.49400 26.95700 1.000 31.00675 1186 GLY G O 1
ATOM 8332 N N . GLN G 1 63 ? -45.74300 27.86900 26.02200 1.000 29.52270 1187 GLN G N 1
ATOM 8333 C CA . GLN G 1 63 ? -45.88400 27.25900 24.70300 1.000 34.92185 1187 GLN G CA 1
ATOM 8334 C C . GLN G 1 63 ? -45.09900 25.96700 24.56500 1.000 40.65298 1187 GLN G C 1
ATOM 8335 O O . GLN G 1 63 ? -45.28100 25.25100 23.57700 1.000 35.15823 1187 GLN G O 1
ATOM 8341 N N . THR G 1 64 ? -44.21100 25.66300 25.50200 1.000 34.95045 1188 THR G N 1
ATOM 8342 C CA . THR G 1 64 ? -43.40400 24.45500 25.44700 1.000 28.21231 1188 THR G CA 1
ATOM 8343 C C . THR G 1 64 ? -43.89200 23.49300 26.52500 1.000 32.76028 1188 THR G C 1
ATOM 8344 O O . THR G 1 64 ? -44.03600 23.88300 27.68400 1.000 29.58146 1188 THR G O 1
ATOM 8348 N N . ASP G 1 65 ? -44.14200 22.24400 26.13500 1.000 33.95180 1189 ASP G N 1
ATOM 8349 C CA . ASP G 1 65 ? -44.56000 21.21100 27.08200 1.000 26.75423 1189 ASP G CA 1
ATOM 8350 C C . ASP G 1 65 ? -43.39000 20.78600 27.96500 1.000 28.74149 1189 ASP G C 1
ATOM 8351 O O . ASP G 1 65 ? -42.32000 20.44700 27.45800 1.000 30.83705 1189 ASP G O 1
ATOM 8356 N N . PHE G 1 66 ? -43.58300 20.81000 29.29100 1.000 23.81114 1190 PHE G N 1
ATOM 8357 C CA . PHE G 1 66 ? -42.57800 20.33800 30.22700 1.000 21.91410 1190 PHE G CA 1
ATOM 8358 C C . PHE G 1 66 ? -42.96700 19.03600 30.90100 1.000 29.11817 1190 PHE G C 1
ATOM 8359 O O . PHE G 1 66 ? -42.17400 18.50000 31.68100 1.000 28.71211 1190 PHE G O 1
ATOM 8367 N N . PHE G 1 67 ? -44.15000 18.49400 30.61000 1.000 33.42826 1191 PHE G N 1
ATOM 8368 C CA . PHE G 1 67 ? -44.58200 17.23600 31.23500 1.000 25.77075 1191 PHE G CA 1
ATOM 8369 C C . PHE G 1 67 ? -44.03600 16.08100 30.39600 1.000 34.77310 1191 PHE G C 1
ATOM 8370 O O . PHE G 1 67 ? -44.75500 15.38700 29.68300 1.000 32.01300 1191 PHE G O 1
ATOM 8378 N N . ARG G 1 68 ? -42.72400 15.90300 30.49000 1.000 29.55764 1192 ARG G N 1
ATOM 8379 C CA . ARG G 1 68 ? -42.00500 14.92000 29.68800 1.000 32.26953 1192 ARG G CA 1
ATOM 8380 C C . ARG G 1 68 ? -41.41500 13.83200 30.59300 1.000 31.48591 1192 ARG G C 1
ATOM 8381 O O . ARG G 1 68 ? -41.49300 13.89700 31.82300 1.000 29.71568 1192 ARG G O 1
ATOM 8389 N N . LYS G 1 69 ? -40.77100 12.85500 29.96600 1.000 30.48461 1193 LYS G N 1
ATOM 8390 C CA . LYS G 1 69 ? -40.29600 11.65900 30.64000 1.000 32.39336 1193 LYS G CA 1
ATOM 8391 C C . LYS G 1 69 ? -38.82000 11.78900 31.00100 1.000 31.15317 1193 LYS G C 1
ATOM 8392 O O . LYS G 1 69 ? -38.13000 12.75800 30.66600 1.000 28.55922 1193 LYS G O 1
ATOM 8398 N N . TRP G 1 70 ? -38.32800 10.77100 31.69200 1.000 29.77760 1194 TRP G N 1
ATOM 8399 C CA . TRP G 1 70 ? -36.95100 10.77600 32.18400 1.000 25.82375 1194 TRP G CA 1
ATOM 8400 C C . TRP G 1 70 ? -35.96000 11.01200 31.05500 1.000 29.46991 1194 TRP G C 1
ATOM 8401 O O . TRP G 1 70 ? -35.05600 11.84300 31.16700 1.000 30.78121 1194 TRP G O 1
ATOM 8412 N N . ALA G 1 71 ? -36.12500 10.30300 29.94700 1.000 32.40991 1195 ALA G N 1
ATOM 8413 C CA . ALA G 1 71 ? -35.16100 10.43100 28.86800 1.000 27.79212 1195 ALA G CA 1
ATOM 8414 C C . ALA G 1 71 ? -35.08300 11.85700 28.34200 1.000 31.62188 1195 ALA G C 1
ATOM 8415 O O . ALA G 1 71 ? -34.00900 12.31200 27.94500 1.000 30.90572 1195 ALA G O 1
ATOM 8417 N N . ASP G 1 72 ? -36.19600 12.58000 28.34100 1.000 33.49109 1196 ASP G N 1
ATOM 8418 C CA . ASP G 1 72 ? -36.18000 13.96100 27.86800 1.000 28.62829 1196 ASP G CA 1
ATOM 8419 C C . ASP G 1 72 ? -35.46400 14.87100 28.86400 1.000 27.64273 1196 ASP G C 1
ATOM 8420 O O . ASP G 1 72 ? -34.69700 15.77100 28.47900 1.000 28.14491 1196 ASP G O 1
ATOM 8425 N N . TYR G 1 73 ? -35.71200 14.66600 30.15800 1.000 27.82337 1197 TYR G N 1
ATOM 8426 C CA . TYR G 1 73 ? -35.04900 15.50600 31.15900 1.000 27.50670 1197 TYR G CA 1
ATOM 8427 C C . TYR G 1 73 ? -33.57600 15.19300 31.30400 1.000 27.84735 1197 TYR G C 1
ATOM 8428 O O . TYR G 1 73 ? -32.79700 16.07100 31.71400 1.000 27.86830 1197 TYR G O 1
ATOM 8437 N N . ARG G 1 74 ? -33.16500 14.01600 30.86300 1.000 28.04829 1198 ARG G N 1
ATOM 8438 C CA . ARG G 1 74 ? -31.75600 13.64500 30.87100 1.000 27.86177 1198 ARG G CA 1
ATOM 8439 C C . ARG G 1 74 ? -30.98700 14.37900 29.79100 1.000 25.20949 1198 ARG G C 1
ATOM 8440 O O . ARG G 1 74 ? -29.92000 14.96400 30.05500 1.000 28.79259 1198 ARG G O 1
ATOM 8448 N N . VAL G 1 75 ? -31.52800 14.40200 28.57000 1.000 25.58611 1199 VAL G N 1
ATOM 8449 C CA A VAL G 1 75 ? -30.81500 15.03000 27.45500 0.431 28.09089 1199 VAL G CA 1
ATOM 8450 C CA B VAL G 1 75 ? -30.81600 15.02800 27.45500 0.569 28.04669 1199 VAL G CA 1
ATOM 8451 C C . VAL G 1 75 ? -31.16000 16.50200 27.25800 1.000 30.57774 1199 VAL G C 1
ATOM 8452 O O . VAL G 1 75 ? -30.41000 17.20900 26.59400 1.000 27.12466 1199 VAL G O 1
ATOM 8459 N N . GLY G 1 76 ? -32.26200 16.98000 27.80000 1.000 26.84851 1200 GLY G N 1
ATOM 8460 C CA . GLY G 1 76 ? -32.66400 18.35900 27.61700 1.000 24.35339 1200 GLY G CA 1
ATOM 8461 C C . GLY G 1 76 ? -33.58400 18.53700 26.41900 1.000 26.75040 1200 GLY G C 1
ATOM 8462 O O . GLY G 1 76 ? -33.62000 17.73000 25.48900 1.000 25.86672 1200 GLY G O 1
ATOM 8463 N N . PHE G 1 77 ? -34.34600 19.62700 26.45800 1.000 26.18195 1201 PHE G N 1
ATOM 8464 C CA . PHE G 1 77 ? -35.30200 19.95100 25.41200 1.000 26.56191 1201 PHE G CA 1
ATOM 8465 C C . PHE G 1 77 ? -35.55100 21.46200 25.38400 1.000 24.35202 1201 PHE G C 1
ATOM 8466 O O . PHE G 1 77 ? -35.23300 22.19200 26.32700 1.000 27.19060 1201 PHE G O 1
ATOM 8474 N N . GLY G 1 78 ? -36.14300 21.91300 24.26900 1.000 28.33568 1202 GLY G N 1
ATOM 8475 C CA . GLY G 1 78 ? -36.50000 23.29900 24.09200 1.000 30.95820 1202 GLY G CA 1
ATOM 8476 C C . GLY G 1 78 ? -35.39300 24.10500 23.44100 1.000 29.77609 1202 GLY G C 1
ATOM 8477 O O . GLY G 1 78 ? -34.32100 23.61100 23.09000 1.000 34.70862 1202 GLY G O 1
ATOM 8478 N N . ASN G 1 79 ? -35.67500 25.39500 23.30900 1.000 29.90645 1203 ASN G N 1
ATOM 8479 C CA . ASN G 1 79 ? -34.81500 26.37800 22.65700 1.000 28.17355 1203 ASN G CA 1
ATOM 8480 C C . ASN G 1 79 ? -34.22500 27.27500 23.74000 1.000 26.06993 1203 ASN G C 1
ATOM 8481 O O . ASN G 1 79 ? -34.97800 27.80300 24.56000 1.000 26.14294 1203 ASN G O 1
ATOM 8486 N N . VAL G 1 80 ? -32.88900 27.38800 23.79000 1.000 24.62563 1204 VAL G N 1
ATOM 8487 C CA . VAL G 1 80 ? -32.29100 28.10800 24.90100 1.000 27.59567 1204 VAL G CA 1
ATOM 8488 C C . VAL G 1 80 ? -32.66300 29.59400 24.88300 1.000 29.38623 1204 VAL G C 1
ATOM 8489 O O . VAL G 1 80 ? -32.45500 30.28300 25.90000 1.000 27.13971 1204 VAL G O 1
ATOM 8493 N N . GLU G 1 81 ? -33.16500 30.11200 23.75100 1.000 32.40349 1205 GLU G N 1
ATOM 8494 C CA . GLU G 1 81 ? -33.63000 31.49100 23.66700 1.000 32.16296 1205 GLU G CA 1
ATOM 8495 C C . GLU G 1 81 ? -35.07200 31.66500 24.10300 1.000 29.56306 1205 GLU G C 1
ATOM 8496 O O . GLU G 1 81 ? -35.54500 32.78800 24.17200 1.000 28.63873 1205 GLU G O 1
ATOM 8502 N N . ASP G 1 82 ? -35.78500 30.58600 24.40300 1.000 27.84158 1206 ASP G N 1
ATOM 8503 C CA . ASP G 1 82 ? -37.18300 30.67500 24.80400 1.000 28.76055 1206 ASP G CA 1
ATOM 8504 C C . ASP G 1 82 ? -37.35800 29.80800 26.03700 1.000 26.64540 1206 ASP G C 1
ATOM 8505 O O . ASP G 1 82 ? -36.59100 29.95100 26.95700 1.000 23.61653 1206 ASP G O 1
ATOM 8510 N N . GLU G 1 83 ? -38.31400 28.88900 26.07300 1.000 24.06525 1207 GLU G N 1
ATOM 8511 C CA . GLU G 1 83 ? -38.47200 27.98700 27.21900 1.000 24.93282 1207 GLU G CA 1
ATOM 8512 C C . GLU G 1 83 ? -37.67700 26.70300 26.98600 1.000 28.69703 1207 GLU G C 1
ATOM 8513 O O . GLU G 1 83 ? -37.77600 26.09900 25.89600 1.000 27.23134 1207 GLU G O 1
ATOM 8519 N N . PHE G 1 84 ? -36.94800 26.25400 28.01100 1.000 21.10546 1208 PHE G N 1
ATOM 8520 C CA . PHE G 1 84 ? -36.09100 25.09700 27.81100 1.000 25.47978 1208 PHE G CA 1
ATOM 8521 C C . PHE G 1 84 ? -35.65700 24.49500 29.14400 1.000 19.73909 1208 PHE G C 1
ATOM 8522 O O . PHE G 1 84 ? -35.77300 25.09900 30.21300 1.000 21.25480 1208 PHE G O 1
ATOM 8530 N N . TRP G 1 85 ? -35.10400 23.29600 29.03400 1.000 19.15545 1209 TRP G N 1
ATOM 8531 C CA . TRP G 1 85 ? -34.47300 22.55500 30.11200 1.000 19.69135 1209 TRP G CA 1
ATOM 8532 C C . TRP G 1 85 ? -33.15500 22.06100 29.55900 1.000 23.07396 1209 TRP G C 1
ATOM 8533 O O . TRP G 1 85 ? -33.13900 21.37200 28.54400 1.000 22.81161 1209 TRP G O 1
ATOM 8544 N N . LEU G 1 86 ? -32.05400 22.45400 30.18900 1.000 20.65874 1210 LEU G N 1
ATOM 8545 C CA . LEU G 1 86 ? -30.74800 22.22800 29.58300 1.000 23.34553 1210 LEU G CA 1
ATOM 8546 C C . LEU G 1 86 ? -30.37100 20.75800 29.56300 1.000 23.39486 1210 LEU G C 1
ATOM 8547 O O . LEU G 1 86 ? -29.60900 20.33800 28.67900 1.000 20.22484 1210 LEU G O 1
ATOM 8552 N N . GLY G 1 87 ? -30.88000 19.96700 30.52300 1.000 23.99868 1211 GLY G N 1
ATOM 8553 C CA . GLY G 1 87 ? -30.61700 18.51800 30.53900 1.000 20.82559 1211 GLY G CA 1
ATOM 8554 C C . GLY G 1 87 ? -29.86300 18.10700 31.78400 1.000 26.71276 1211 GLY G C 1
ATOM 8555 O O . GLY G 1 87 ? -28.90600 18.75700 32.15900 1.000 20.94678 1211 GLY G O 1
ATOM 8556 N N . LEU G 1 88 ? -30.26600 17.02100 32.44300 1.000 24.56501 1212 LEU G N 1
ATOM 8557 C CA . LEU G 1 88 ? -29.64000 16.67300 33.71500 1.000 23.06564 1212 LEU G CA 1
ATOM 8558 C C . LEU G 1 88 ? -28.18700 16.24300 33.54700 1.000 24.34735 1212 LEU G C 1
ATOM 8559 O O . LEU G 1 88 ? -27.34700 16.58900 34.37000 1.000 27.58258 1212 LEU G O 1
ATOM 8564 N N . ASP G 1 89 ? -27.86100 15.48000 32.49600 1.000 25.75270 1213 ASP G N 1
ATOM 8565 C CA . ASP G 1 89 ? -26.46200 15.13600 32.25500 1.000 27.24098 1213 ASP G CA 1
ATOM 8566 C C . ASP G 1 89 ? -25.59200 16.38500 32.09400 1.000 26.21264 1213 ASP G C 1
ATOM 8567 O O . ASP G 1 89 ? -24.48000 16.46100 32.64400 1.000 25.39892 1213 ASP G O 1
ATOM 8572 N N . ASN G 1 90 ? -26.07200 17.36800 31.33600 1.000 25.33307 1214 ASN G N 1
ATOM 8573 C CA . ASN G 1 90 ? -25.30700 18.59700 31.16400 1.000 23.89784 1214 ASN G CA 1
ATOM 8574 C C . ASN G 1 90 ? -25.13900 19.34600 32.48000 1.000 26.94333 1214 ASN G C 1
ATOM 8575 O O . ASN G 1 90 ? -24.05700 19.87900 32.76300 1.000 23.23154 1214 ASN G O 1
ATOM 8580 N N . ILE G 1 91 ? -26.21800 19.48200 33.25100 1.000 23.21467 1215 ILE G N 1
ATOM 8581 C CA . ILE G 1 91 ? -26.13100 20.22400 34.50500 1.000 23.94492 1215 ILE G CA 1
ATOM 8582 C C . ILE G 1 91 ? -25.17500 19.52800 35.47400 1.000 25.01001 1215 ILE G C 1
ATOM 8583 O O . ILE G 1 91 ? -24.42400 20.18600 36.22000 1.000 23.59098 1215 ILE G O 1
ATOM 8588 N N . HIS G 1 92 ? -25.19200 18.19200 35.48600 1.000 24.93971 1216 HIS G N 1
ATOM 8589 C CA . HIS G 1 92 ? -24.26600 17.46400 36.34100 1.000 23.46281 1216 HIS G CA 1
ATOM 8590 C C . HIS G 1 92 ? -22.82100 17.70900 35.91600 1.000 25.09516 1216 HIS G C 1
ATOM 8591 O O . HIS G 1 92 ? -21.94100 17.91700 36.76100 1.000 29.16403 1216 HIS G O 1
ATOM 8598 N N . ARG G 1 93 ? -22.55400 17.64300 34.60400 1.000 24.44441 1217 ARG G N 1
ATOM 8599 C CA . ARG G 1 93 ? -21.20100 17.85800 34.10300 1.000 27.46115 1217 ARG G CA 1
ATOM 8600 C C . ARG G 1 93 ? -20.73800 19.27200 34.38000 1.000 24.84282 1217 ARG G C 1
ATOM 8601 O O . ARG G 1 93 ? -19.58700 19.48600 34.78600 1.000 26.34981 1217 ARG G O 1
ATOM 8609 N N . ILE G 1 94 ? -21.62100 20.25200 34.17900 1.000 24.29214 1218 ILE G N 1
ATOM 8610 C CA . ILE G 1 94 ? -21.24300 21.64000 34.44300 1.000 26.78970 1218 ILE G CA 1
ATOM 8611 C C . ILE G 1 94 ? -20.93400 21.84100 35.92900 1.000 24.58382 1218 ILE G C 1
ATOM 8612 O O . ILE G 1 94 ? -19.91700 22.43700 36.29900 1.000 27.46593 1218 ILE G O 1
ATOM 8617 N N . THR G 1 95 ? -21.81700 21.36900 36.80800 1.000 26.09476 1219 THR G N 1
ATOM 8618 C CA . THR G 1 95 ? -21.62100 21.65700 38.22500 1.000 27.68850 1219 THR G CA 1
ATOM 8619 C C . THR G 1 95 ? -20.47100 20.86600 38.83400 1.000 30.49689 1219 THR G C 1
ATOM 8620 O O . THR G 1 95 ? -20.05200 21.16900 39.95200 1.000 30.88768 1219 THR G O 1
ATOM 8624 N N . SER G 1 96 ? -19.97200 19.82900 38.16800 1.000 29.00999 1220 SER G N 1
ATOM 8625 C CA A SER G 1 96 ? -18.82000 19.10000 38.68600 0.279 31.67317 1220 SER G CA 1
ATOM 8626 C CA B SER G 1 96 ? -18.82000 19.09300 38.67700 0.721 31.72366 1220 SER G CA 1
ATOM 8627 C C . SER G 1 96 ? -17.49400 19.77000 38.34000 1.000 31.16227 1220 SER G C 1
ATOM 8628 O O . SER G 1 96 ? -16.44800 19.31400 38.80900 1.000 34.05698 1220 SER G O 1
ATOM 8633 N N . GLN G 1 97 ? -17.51500 20.85000 37.55900 1.000 27.27519 1221 GLN G N 1
ATOM 8634 C CA . GLN G 1 97 ? -16.28600 21.55400 37.20900 1.000 35.58767 1221 GLN G CA 1
ATOM 8635 C C . GLN G 1 97 ? -15.72600 22.37900 38.36500 1.000 33.58929 1221 GLN G C 1
ATOM 8636 O O . GLN G 1 97 ? -14.55200 22.76100 38.32400 1.000 33.13211 1221 GLN G O 1
ATOM 8642 N N . GLY G 1 98 ? -16.51800 22.61800 39.40200 1.000 30.64619 1222 GLY G N 1
ATOM 8643 C CA . GLY G 1 98 ? -16.08700 23.43000 40.51800 1.000 34.68715 1222 GLY G CA 1
ATOM 8644 C C . GLY G 1 98 ? -17.26900 23.72300 41.41500 1.000 38.29714 1222 GLY G C 1
ATOM 8645 O O . GLY G 1 98 ? -18.32100 23.10400 41.29400 1.000 36.81362 1222 GLY G O 1
ATOM 8646 N N . ARG G 1 99 ? -17.06900 24.67300 42.32600 1.000 33.09899 1223 ARG G N 1
ATOM 8647 C CA . ARG G 1 99 ? -18.15600 25.14100 43.17900 1.000 32.24920 1223 ARG G CA 1
ATOM 8648 C C . ARG G 1 99 ? -18.99200 26.15000 42.40500 1.000 30.85409 1223 ARG G C 1
ATOM 8649 O O . ARG G 1 99 ? -18.49700 27.22600 42.04600 1.000 25.64773 1223 ARG G O 1
ATOM 8657 N N . TYR G 1 100 ? -20.25700 25.81400 42.14600 1.000 30.20420 1224 TYR G N 1
ATOM 8658 C CA . TYR G 1 100 ? -21.19900 26.71400 41.48100 1.000 24.26728 1224 TYR G CA 1
ATOM 8659 C C . TYR G 1 100 ? -22.26800 27.19700 42.46500 1.000 28.12579 1224 TYR G C 1
ATOM 8660 O O . TYR G 1 100 ? -22.56100 26.53600 43.46400 1.000 29.73858 1224 TYR G O 1
ATOM 8669 N N . GLU G 1 101 ? -22.77800 28.39500 42.22200 1.000 21.81181 1225 GLU G N 1
ATOM 8670 C CA . GLU G 1 101 ? -23.90200 28.97400 42.94700 1.000 25.19592 1225 GLU G CA 1
ATOM 8671 C C . GLU G 1 101 ? -25.12400 28.93900 42.03600 1.000 23.78245 1225 GLU G C 1
ATOM 8672 O O . GLU G 1 101 ? -24.98900 28.93000 40.81400 1.000 22.90693 1225 GLU G O 1
ATOM 8678 N N . LEU G 1 102 ? -26.31000 28.90400 42.63600 1.000 18.09054 1226 LEU G N 1
ATOM 8679 C CA . LEU G 1 102 ? -27.59700 28.84000 41.93900 1.000 19.63185 1226 LEU G CA 1
ATOM 8680 C C . LEU G 1 102 ? -28.39300 30.10900 42.20700 1.000 25.37954 1226 LEU G C 1
ATOM 8681 O O . LEU G 1 102 ? -28.44200 30.60100 43.33700 1.000 22.82159 1226 LEU G O 1
ATOM 8686 N N . ARG G 1 103 ? -29.02100 30.64000 41.17000 1.000 20.71178 1227 ARG G N 1
ATOM 8687 C CA . ARG G 1 103 ? -29.93800 31.75600 41.34200 1.000 21.93591 1227 ARG G CA 1
ATOM 8688 C C . ARG G 1 103 ? -31.22700 31.45700 40.61200 1.000 22.06588 1227 ARG G C 1
ATOM 8689 O O . ARG G 1 103 ? -31.20400 30.95000 39.48700 1.000 21.11967 1227 ARG G O 1
ATOM 8697 N N . VAL G 1 104 ? -32.34900 31.69400 41.27600 1.000 16.94865 1228 VAL G N 1
ATOM 8698 C CA . VAL G 1 104 ? -33.67000 31.54500 40.66100 1.000 17.94212 1228 VAL G CA 1
ATOM 8699 C C . VAL G 1 104 ? -34.30100 32.92000 40.62100 1.000 21.44119 1228 VAL G C 1
ATOM 8700 O O . VAL G 1 104 ? -34.47900 33.54400 41.67400 1.000 21.76736 1228 VAL G O 1
ATOM 8704 N N . ASP G 1 105 ? -34.53600 33.43200 39.40800 1.000 18.75309 1229 ASP G N 1
ATOM 8705 C CA . ASP G 1 105 ? -35.20700 34.70600 39.17800 1.000 21.75684 1229 ASP G CA 1
ATOM 8706 C C . ASP G 1 105 ? -36.65700 34.48100 38.76600 1.000 25.04772 1229 ASP G C 1
ATOM 8707 O O . ASP G 1 105 ? -36.93900 33.67300 37.86800 1.000 27.82587 1229 ASP G O 1
ATOM 8712 N N . MET G 1 106 ? -37.57700 35.18500 39.42700 1.000 20.79087 1230 MET G N 1
ATOM 8713 C CA A MET G 1 106 ? -39.00300 35.02500 39.17500 0.493 20.87959 1230 MET G CA 1
ATOM 8714 C CA B MET G 1 106 ? -39.00300 35.02600 39.17700 0.507 20.87780 1230 MET G CA 1
ATOM 8715 C C . MET G 1 106 ? -39.66000 36.39800 39.08600 1.000 26.65402 1230 MET G C 1
ATOM 8716 O O . MET G 1 106 ? -39.23400 37.35300 39.75300 1.000 24.10212 1230 MET G O 1
ATOM 8725 N N . ARG G 1 107 ? -40.65600 36.49800 38.20700 1.000 20.21184 1231 ARG G N 1
ATOM 8726 C CA . ARG G 1 107 ? -41.42900 37.70700 38.04600 1.000 20.98901 1231 ARG G CA 1
ATOM 8727 C C . ARG G 1 107 ? -42.90900 37.40200 37.90000 1.000 28.52445 1231 ARG G C 1
ATOM 8728 O O . ARG G 1 107 ? -43.30000 36.38800 37.33000 1.000 24.90280 1231 ARG G O 1
ATOM 8736 N N . ASP G 1 108 ? -43.72700 38.33200 38.36700 1.000 24.20405 1232 ASP G N 1
ATOM 8737 C CA . ASP G 1 108 ? -45.18700 38.27000 38.28000 1.000 29.89100 1232 ASP G CA 1
ATOM 8738 C C . ASP G 1 108 ? -45.60500 39.69800 37.91200 1.000 33.35302 1232 ASP G C 1
ATOM 8739 O O . ASP G 1 108 ? -45.82200 40.53900 38.79700 1.000 31.02158 1232 ASP G O 1
ATOM 8744 N N . GLY G 1 109 ? -45.67700 39.97500 36.60700 1.000 30.54805 1233 GLY G N 1
ATOM 8745 C CA . GLY G 1 109 ? -45.95900 41.31800 36.14100 1.000 26.48849 1233 GLY G CA 1
ATOM 8746 C C . GLY G 1 109 ? -44.74000 42.19100 36.37600 1.000 27.33713 1233 GLY G C 1
ATOM 8747 O O . GLY G 1 109 ? -43.65000 41.91000 35.87200 1.000 30.70369 1233 GLY G O 1
ATOM 8748 N N . GLN G 1 110 ? -44.90200 43.24100 37.16100 1.000 27.35258 1234 GLN G N 1
ATOM 8749 C CA . GLN G 1 110 ? -43.77900 44.09700 37.53100 1.000 25.72004 1234 GLN G CA 1
ATOM 8750 C C . GLN G 1 110 ? -43.12500 43.70100 38.85400 1.000 31.82063 1234 GLN G C 1
ATOM 8751 O O . GLN G 1 110 ? -42.11100 44.30200 39.23500 1.000 34.18005 1234 GLN G O 1
ATOM 8757 N N . GLU G 1 111 ? -43.69100 42.74400 39.58000 1.000 26.52422 1235 GLU G N 1
ATOM 8758 C CA . GLU G 1 111 ? -43.08200 42.28000 40.81900 1.000 26.61679 1235 GLU G CA 1
ATOM 8759 C C . GLU G 1 111 ? -42.01100 41.24300 40.49000 1.000 31.43421 1235 GLU G C 1
ATOM 8760 O O . GLU G 1 111 ? -42.17900 40.40000 39.60200 1.000 31.07961 1235 GLU G O 1
ATOM 8766 N N . ALA G 1 112 ? -40.90000 41.31300 41.19900 1.000 22.37271 1236 ALA G N 1
ATOM 8767 C CA . ALA G 1 112 ? -39.79800 40.39900 40.97800 1.000 22.97838 1236 ALA G CA 1
ATOM 8768 C C . ALA G 1 112 ? -39.24100 39.94400 42.32200 1.000 29.55001 1236 ALA G C 1
ATOM 8769 O O . ALA G 1 112 ? -39.31500 40.66900 43.31100 1.000 26.63410 1236 ALA G O 1
ATOM 8771 N N . ALA G 1 113 ? -38.71200 38.72200 42.34900 1.000 23.97822 1237 ALA G N 1
ATOM 8772 C CA . ALA G 1 113 ? -38.02100 38.19800 43.51600 1.000 21.13938 1237 ALA G CA 1
ATOM 8773 C C . ALA G 1 113 ? -36.93600 37.24900 43.04300 1.000 22.13167 1237 ALA G C 1
ATOM 8774 O O . ALA G 1 113 ? -36.92400 36.81300 41.87900 1.000 21.24282 1237 ALA G O 1
ATOM 8776 N N . PHE G 1 114 ? -36.03500 36.89300 43.96300 1.000 20.29141 1238 PHE G N 1
ATOM 8777 C CA . PHE G 1 114 ? -34.99000 35.93500 43.60700 1.000 20.43525 1238 PHE G CA 1
ATOM 8778 C C . PHE G 1 114 ? -34.60100 35.14000 44.83300 1.000 20.35329 1238 PHE G C 1
ATOM 8779 O O . PHE G 1 114 ? -34.88500 35.53200 45.95300 1.000 19.09109 1238 PHE G O 1
ATOM 8787 N N . ALA G 1 115 ? -34.02100 33.97600 44.59600 1.000 17.78390 1239 ALA G N 1
ATOM 8788 C CA . ALA G 1 115 ? -33.42900 33.13800 45.63700 1.000 19.72208 1239 ALA G CA 1
ATOM 8789 C C . ALA G 1 115 ? -32.07200 32.68900 45.11400 1.000 22.34142 1239 ALA G C 1
ATOM 8790 O O . ALA G 1 115 ? -31.97800 32.21400 43.97700 1.000 27.06030 1239 ALA G O 1
ATOM 8792 N N . SER G 1 116 ? -31.03800 32.82900 45.93300 1.000 18.60108 1240 SER G N 1
ATOM 8793 C CA . SER G 1 116 ? -29.69400 32.43500 45.57600 1.000 18.65575 1240 SER G CA 1
ATOM 8794 C C . SER G 1 116 ? -29.18800 31.43300 46.60700 1.000 25.53962 1240 SER G C 1
ATOM 8795 O O . SER G 1 116 ? -29.48900 31.55500 47.79400 1.000 21.85811 1240 SER G O 1
ATOM 8798 N N . TYR G 1 117 ? -28.40400 30.45900 46.14900 1.000 22.88394 1241 TYR G N 1
ATOM 8799 C CA . TYR G 1 117 ? -27.77900 29.46300 47.00600 1.000 23.71834 1241 TYR G CA 1
ATOM 8800 C C . TYR G 1 117 ? -26.30100 29.37200 46.67700 1.000 22.12510 1241 TYR G C 1
ATOM 8801 O O . TYR G 1 117 ? -25.94700 29.26100 45.50000 1.000 23.47499 1241 TYR G O 1
ATOM 8810 N N . ASP G 1 118 ? -25.44600 29.37800 47.72000 1.000 26.91918 1242 ASP G N 1
ATOM 8811 C CA . ASP G 1 118 ? -24.01200 29.57300 47.50900 1.000 28.75212 1242 ASP G CA 1
ATOM 8812 C C . ASP G 1 118 ? -23.28100 28.28300 47.19100 1.000 33.28996 1242 ASP G C 1
ATOM 8813 O O . ASP G 1 118 ? -22.04800 28.30700 47.09600 1.000 33.57525 1242 ASP G O 1
ATOM 8818 N N . ARG G 1 119 ? -24.00400 27.16400 47.04900 1.000 28.46983 1243 ARG G N 1
ATOM 8819 C CA . ARG G 1 119 ? -23.45100 25.92200 46.53900 1.000 23.89588 1243 ARG G CA 1
ATOM 8820 C C . ARG G 1 119 ? -24.57300 25.29000 45.72500 1.000 26.70773 1243 ARG G C 1
ATOM 8821 O O . ARG G 1 119 ? -25.75000 25.37900 46.10300 1.000 26.26759 1243 ARG G O 1
ATOM 8829 N N . PHE G 1 120 ? -24.22700 24.67400 44.59500 1.000 26.47516 1244 PHE G N 1
ATOM 8830 C CA . PHE G 1 120 ? -25.24800 24.00800 43.78000 1.000 23.44243 1244 PHE G CA 1
ATOM 8831 C C . PHE G 1 120 ? -24.60200 22.86300 43.02700 1.000 28.33927 1244 PHE G C 1
ATOM 8832 O O . PHE G 1 120 ? -23.67100 23.10500 42.25700 1.000 28.16916 1244 PHE G O 1
ATOM 8840 N N . SER G 1 121 ? -25.12800 21.64500 43.18900 1.000 26.17281 1245 SER G N 1
ATOM 8841 C CA . SER G 1 121 ? -24.61100 20.49000 42.47400 1.000 25.01675 1245 SER G CA 1
ATOM 8842 C C . SER G 1 121 ? -25.77200 19.55900 42.16900 1.000 30.95655 1245 SER G C 1
ATOM 8843 O O . SER G 1 121 ? -26.74800 19.50200 42.91500 1.000 28.42120 1245 SER G O 1
ATOM 8846 N N . VAL G 1 122 ? -25.64800 18.84100 41.06400 1.000 26.19136 1246 VAL G N 1
ATOM 8847 C CA . VAL G 1 122 ? -26.49800 17.71500 40.70600 1.000 24.67394 1246 VAL G CA 1
ATOM 8848 C C . VAL G 1 122 ? -25.60000 16.49700 40.54400 1.000 29.02500 1246 VAL G C 1
ATOM 8849 O O . VAL G 1 122 ? -24.63300 16.53600 39.77900 1.000 27.19376 1246 VAL G O 1
ATOM 8853 N N . GLU G 1 123 ? -25.94000 15.40800 41.23100 1.000 29.46104 1247 GLU G N 1
ATOM 8854 C CA . GLU G 1 123 ? -25.15300 14.19800 41.15200 1.000 30.02297 1247 GLU G CA 1
ATOM 8855 C C . GLU G 1 123 ? -25.34300 13.54700 39.78800 1.000 30.92382 1247 GLU G C 1
ATOM 8856 O O . GLU G 1 123 ? -26.10400 14.02700 38.94300 1.000 27.67925 1247 GLU G O 1
ATOM 8862 N N . ASP G 1 124 ? -24.70100 12.38200 39.60100 1.000 36.61637 1248 ASP G N 1
ATOM 8863 C CA . ASP G 1 124 ? -24.70100 11.72700 38.30400 1.000 33.32879 1248 ASP G CA 1
ATOM 8864 C C . ASP G 1 124 ? -25.91700 10.79500 38.18800 1.000 39.86216 1248 ASP G C 1
ATOM 8865 O O . ASP G 1 124 ? -26.72600 10.65400 39.11600 1.000 33.63286 1248 ASP G O 1
ATOM 8870 N N . SER G 1 125 ? -26.05100 10.16400 37.01500 1.000 40.07223 1249 SER G N 1
ATOM 8871 C CA . SER G 1 125 ? -27.22600 9.34700 36.73900 1.000 32.56971 1249 SER G CA 1
ATOM 8872 C C . SER G 1 125 ? -27.31600 8.18100 37.69600 1.000 36.51971 1249 SER G C 1
ATOM 8873 O O . SER G 1 125 ? -28.40900 7.86100 38.17700 1.000 36.33105 1249 SER G O 1
ATOM 8876 N N . ARG G 1 126 ? -26.17800 7.53000 37.98700 1.000 36.06417 1250 ARG G N 1
ATOM 8877 C CA . ARG G 1 126 ? -26.18900 6.41600 38.92700 1.000 43.32689 1250 ARG G CA 1
ATOM 8878 C C . ARG G 1 126 ? -26.78100 6.83600 40.25900 1.000 37.02251 1250 ARG G C 1
ATOM 8879 O O . ARG G 1 126 ? -27.41100 6.03000 40.93200 1.000 35.31848 1250 ARG G O 1
ATOM 8887 N N . ASN G 1 127 ? -26.63300 8.10300 40.63400 1.000 36.60190 1251 ASN G N 1
ATOM 8888 C CA . ASN G 1 127 ? -27.16300 8.62000 41.88500 1.000 35.61084 1251 ASN G CA 1
ATOM 8889 C C . ASN G 1 127 ? -28.42600 9.45500 41.67500 1.000 35.54694 1251 ASN G C 1
ATOM 8890 O O . ASN G 1 127 ? -28.78200 10.26400 42.53200 1.000 30.97235 1251 ASN G O 1
ATOM 8895 N N . LEU G 1 128 ? -29.11700 9.26200 40.55000 1.000 35.59347 1252 LEU G N 1
ATOM 8896 C CA . LEU G 1 128 ? -30.44900 9.82100 40.34100 1.000 33.19892 1252 LEU G CA 1
ATOM 8897 C C . LEU G 1 128 ? -30.45700 11.33700 40.32800 1.000 27.74853 1252 LEU G C 1
ATOM 8898 O O . LEU G 1 128 ? -31.46900 11.94900 40.65700 1.000 25.31509 1252 LEU G O 1
ATOM 8903 N N . TYR G 1 129 ? -29.32300 11.94600 39.97300 1.000 28.69311 1253 TYR G N 1
ATOM 8904 C CA . TYR G 1 129 ? -29.20700 13.40200 39.83700 1.000 25.78463 1253 TYR G CA 1
ATOM 8905 C C . TYR G 1 129 ? -29.66900 14.13600 41.10100 1.000 30.42020 1253 TYR G C 1
ATOM 8906 O O . TYR G 1 129 ? -30.28400 15.20700 41.04300 1.000 27.18232 1253 TYR G O 1
ATOM 8915 N N . LYS G 1 130 ? -29.31500 13.59400 42.25700 1.000 25.91541 1254 LYS G N 1
ATOM 8916 C CA . LYS G 1 130 ? -29.71900 14.21300 43.51800 1.000 26.07702 1254 LYS G CA 1
ATOM 8917 C C . LYS G 1 130 ? -29.26700 15.66500 43.62100 1.000 27.51085 1254 LYS G C 1
ATOM 8918 O O . LYS G 1 130 ? -28.17300 16.02600 43.20600 1.000 30.46029 1254 LYS G O 1
ATOM 8924 N N . LEU G 1 131 ? -30.10400 16.48400 44.22800 1.000 24.09159 1255 LEU G N 1
ATOM 8925 C CA . LEU G 1 131 ? -29.86400 17.91100 44.37000 1.000 30.43446 1255 LEU G CA 1
ATOM 8926 C C . LEU G 1 131 ? -29.08900 18.21600 45.64600 1.000 30.90030 1255 LEU G C 1
ATOM 8927 O O . LEU G 1 131 ? -29.43900 17.73200 46.72100 1.000 30.37699 1255 LEU G O 1
ATOM 8932 N N . ARG G 1 132 ? -28.06900 19.06400 45.52800 1.000 27.81915 1256 ARG G N 1
ATOM 8933 C CA . ARG G 1 132 ? -27.33000 19.59800 46.67400 1.000 33.68948 1256 ARG G CA 1
ATOM 8934 C C . ARG G 1 132 ? -27.27600 21.11400 46.55800 1.000 25.29222 1256 ARG G C 1
ATOM 8935 O O . ARG G 1 132 ? -26.98600 21.64000 45.47700 1.000 28.91479 1256 ARG G O 1
ATOM 8943 N N . ILE G 1 133 ? -27.61400 21.80900 47.64400 1.000 28.14235 1257 ILE G N 1
ATOM 8944 C CA . ILE G 1 133 ? -27.63400 23.26400 47.64900 1.000 25.04526 1257 ILE G CA 1
ATOM 8945 C C . ILE G 1 133 ? -27.08100 23.79200 48.96500 1.000 32.77614 1257 ILE G C 1
ATOM 8946 O O . ILE G 1 133 ? -27.19700 23.15500 50.01400 1.000 31.60709 1257 ILE G O 1
ATOM 8951 N N . GLY G 1 134 ? -26.46200 24.96300 48.89100 1.000 26.72416 1258 GLY G N 1
ATOM 8952 C CA . GLY G 1 134 ? -25.86200 25.65000 50.02800 1.000 33.35939 1258 GLY G CA 1
ATOM 8953 C C . GLY G 1 134 ? -26.77900 26.66700 50.66600 1.000 29.05548 1258 GLY G C 1
ATOM 8954 O O . GLY G 1 134 ? -27.99900 26.53600 50.63400 1.000 32.18254 1258 GLY G O 1
ATOM 8955 N N . SER G 1 135 ? -26.18600 27.68800 51.26900 1.000 26.19050 1259 SER G N 1
ATOM 8956 C CA . SER G 1 135 ? -26.91800 28.63600 52.08800 1.000 25.89388 1259 SER G CA 1
ATOM 8957 C C . SER G 1 135 ? -27.73000 29.60200 51.23300 1.000 26.55355 1259 SER G C 1
ATOM 8958 O O . SER G 1 135 ? -27.25700 30.09900 50.20000 1.000 25.75852 1259 SER G O 1
ATOM 8961 N N . TYR G 1 136 ? -28.91900 29.94500 51.72900 1.000 23.61045 1260 TYR G N 1
ATOM 8962 C CA . TYR G 1 136 ? -29.82400 30.83300 51.00800 1.000 25.07579 1260 TYR G CA 1
ATOM 8963 C C . TYR G 1 136 ? -29.61200 32.31000 51.32800 1.000 25.30612 1260 TYR G C 1
ATOM 8964 O O . TYR G 1 136 ? -29.32200 32.67900 52.47000 1.000 29.30529 1260 TYR G O 1
ATOM 8973 N N . ASN G 1 137 ? -29.80100 33.14800 50.30800 1.000 26.52162 1261 ASN G N 1
ATOM 8974 C CA . ASN G 1 137 ? -30.02800 34.58100 50.46300 1.000 24.70387 1261 ASN G CA 1
ATOM 8975 C C . ASN G 1 137 ? -31.01000 34.99100 49.35900 1.000 26.32828 1261 ASN G C 1
ATOM 8976 O O . ASN G 1 137 ? -31.03900 34.39300 48.27500 1.000 22.14497 1261 ASN G O 1
ATOM 8981 N N . GLY G 1 138 ? -31.84800 35.98100 49.64300 1.000 22.16933 1262 GLY G N 1
ATOM 8982 C CA . GLY G 1 138 ? -32.73900 36.47700 48.60600 1.000 25.64277 1262 GLY G CA 1
ATOM 8983 C C . GLY G 1 138 ? -33.98300 37.10200 49.18400 1.000 29.56984 1262 GLY G C 1
ATOM 8984 O O . GLY G 1 138 ? -34.03200 37.41300 50.36800 1.000 25.61287 1262 GLY G O 1
ATOM 8985 N N . THR G 1 139 ? -34.98100 37.26100 48.30400 1.000 23.37607 1263 THR G N 1
ATOM 8986 C CA . THR G 1 139 ? -36.23500 37.92600 48.63200 1.000 24.08253 1263 THR G CA 1
ATOM 8987 C C . THR G 1 139 ? -37.44800 37.03400 48.37900 1.000 26.12582 1263 THR G C 1
ATOM 8988 O O . THR G 1 139 ? -38.56300 37.40600 48.75200 1.000 29.44483 1263 THR G O 1
ATOM 8992 N N . ALA G 1 140 ? -37.27200 35.87700 47.75600 1.000 23.38633 1264 ALA G N 1
ATOM 8993 C CA . ALA G 1 140 ? -38.38300 35.01000 47.43400 1.000 19.98467 1264 ALA G CA 1
ATOM 8994 C C . ALA G 1 140 ? -38.73300 34.08300 48.57700 1.000 25.24446 1264 ALA G C 1
ATOM 8995 O O . ALA G 1 140 ? -39.82000 33.50500 48.56100 1.000 26.18444 1264 ALA G O 1
ATOM 8997 N N . GLY G 1 141 ? -37.85000 33.93400 49.55500 1.000 26.10288 1265 GLY G N 1
ATOM 8998 C CA . GLY G 1 141 ? -37.98300 32.93200 50.59500 1.000 23.21673 1265 GLY G CA 1
ATOM 8999 C C . GLY G 1 141 ? -37.36000 31.62300 50.16800 1.000 25.20875 1265 GLY G C 1
ATOM 9000 O O . GLY G 1 141 ? -37.31100 31.27400 48.99000 1.000 25.75079 1265 GLY G O 1
ATOM 9001 N N . ASP G 1 142 ? -36.88900 30.86700 51.15900 1.000 26.97148 1266 ASP G N 1
ATOM 9002 C CA . ASP G 1 142 ? -36.12400 29.64600 50.89500 1.000 28.70466 1266 ASP G CA 1
ATOM 9003 C C . ASP G 1 142 ? -37.07600 28.45800 50.80600 1.000 30.24484 1266 ASP G C 1
ATOM 9004 O O . ASP G 1 142 ? -37.31200 27.73400 51.77500 1.000 30.60686 1266 ASP G O 1
ATOM 9009 N N . SER G 1 143 ? -37.65200 28.27500 49.62400 1.000 33.48983 1267 SER G N 1
ATOM 9010 C CA . SER G 1 143 ? -38.52400 27.13700 49.38500 1.000 28.01072 1267 SER G CA 1
ATOM 9011 C C . SER G 1 143 ? -37.78900 25.94000 48.80500 1.000 32.72757 1267 SER G C 1
ATOM 9012 O O . SER G 1 143 ? -38.35900 24.83600 48.77200 1.000 29.80054 1267 SER G O 1
ATOM 9015 N N . LEU G 1 144 ? -36.56100 26.13000 48.30700 1.000 23.27597 1268 LEU G N 1
ATOM 9016 C CA . LEU G 1 144 ? -35.85500 25.03300 47.65000 1.000 26.14815 1268 LEU G CA 1
ATOM 9017 C C . LEU G 1 144 ? -35.16000 24.09500 48.63800 1.000 29.96099 1268 LEU G C 1
ATOM 9018 O O . LEU G 1 144 ? -34.87800 22.94800 48.27200 1.000 29.17425 1268 LEU G O 1
ATOM 9023 N N . SER G 1 145 ? -34.87100 24.54400 49.87500 1.000 28.77637 1269 SER G N 1
ATOM 9024 C CA . SER G 1 145 ? -34.14900 23.69000 50.81300 1.000 26.16612 1269 SER G CA 1
ATOM 9025 C C . SER G 1 145 ? -34.97300 22.49200 51.24700 1.000 26.77378 1269 SER G C 1
ATOM 9026 O O . SER G 1 145 ? -34.40200 21.51700 51.71100 1.000 24.77974 1269 SER G O 1
ATOM 9029 N N . TYR G 1 146 ? -36.29700 22.58900 51.18100 1.000 26.28944 1270 TYR G N 1
ATOM 9030 C CA . TYR G 1 146 ? -37.16600 21.43600 51.37800 1.000 28.72702 1270 TYR G CA 1
ATOM 9031 C C . TYR G 1 146 ? -36.72300 20.24700 50.55100 1.000 23.42581 1270 TYR G C 1
ATOM 9032 O O . TYR G 1 146 ? -36.85500 19.10500 51.00000 1.000 27.84811 1270 TYR G O 1
ATOM 9041 N N . HIS G 1 147 ? -36.12500 20.50300 49.39700 1.000 23.12488 1271 HIS G N 1
ATOM 9042 C CA . HIS G 1 147 ? -35.74700 19.49700 48.42800 1.000 24.77074 1271 HIS G CA 1
ATOM 9043 C C . HIS G 1 147 ? -34.30300 19.06200 48.54600 1.000 25.57255 1271 HIS G C 1
ATOM 9044 O O . HIS G 1 147 ? -33.82100 18.31600 47.68100 1.000 25.55879 1271 HIS G O 1
ATOM 9051 N N . GLN G 1 148 ? -33.60700 19.49300 49.59000 1.000 24.01735 1272 GLN G N 1
ATOM 9052 C CA . GLN G 1 148 ? -32.19400 19.14400 49.75000 1.000 28.00617 1272 GLN G CA 1
ATOM 9053 C C . GLN G 1 148 ? -31.94500 17.63700 49.69100 1.000 24.92077 1272 GLN G C 1
ATOM 9054 O O . GLN G 1 148 ? -32.59400 16.85200 50.37400 1.000 26.05987 1272 GLN G O 1
ATOM 9060 N N . GLY G 1 149 ? -30.97200 17.24100 48.88700 1.000 27.99884 1273 GLY G N 1
ATOM 9061 C CA . GLY G 1 149 ? -30.56500 15.85400 48.80100 1.000 32.82301 1273 GLY G CA 1
ATOM 9062 C C . GLY G 1 149 ? -31.55000 14.90900 48.14200 1.000 31.47383 1273 GLY G C 1
ATOM 9063 O O . GLY G 1 149 ? -31.36900 13.69700 48.24200 1.000 31.38495 1273 GLY G O 1
ATOM 9064 N N . ARG G 1 150 ? -32.58300 15.41200 47.49200 1.000 27.25896 1274 ARG G N 1
ATOM 9065 C CA . ARG G 1 150 ? -33.58300 14.49000 46.95500 1.000 25.10467 1274 ARG G CA 1
ATOM 9066 C C . ARG G 1 150 ? -33.25300 14.10400 45.5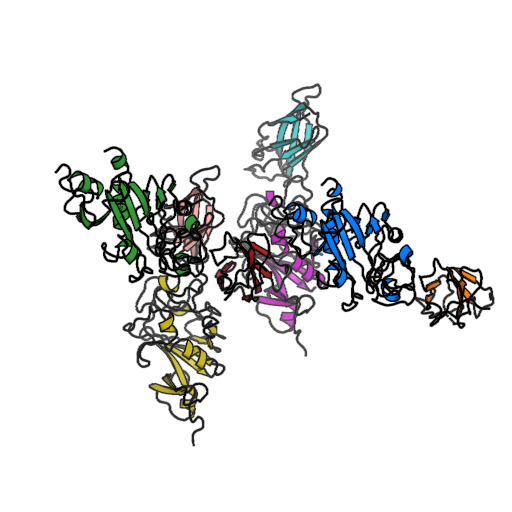0900 1.000 27.59320 1274 ARG G C 1
ATOM 9067 O O . ARG G 1 150 ? -32.72400 14.91200 44.74900 1.000 27.78775 1274 ARG G O 1
ATOM 9075 N N . PRO G 1 151 ? -33.52700 12.87600 45.10400 1.000 25.67696 1275 PRO G N 1
ATOM 9076 C CA . PRO G 1 151 ? -33.34500 12.51100 43.69900 1.000 30.02409 1275 PRO G CA 1
ATOM 9077 C C . PRO G 1 151 ? -34.36000 13.20000 42.81300 1.000 24.40416 1275 PRO G C 1
ATOM 9078 O O . PRO G 1 151 ? -35.41200 13.65400 43.25400 1.000 24.53336 1275 PRO G O 1
ATOM 9082 N N . PHE G 1 152 ? -34.02100 13.28800 41.53500 1.000 26.15770 1276 PHE G N 1
ATOM 9083 C CA . PHE G 1 152 ? -34.95800 13.77100 40.53900 1.000 23.94455 1276 PHE G CA 1
ATOM 9084 C C . PHE G 1 152 ? -36.00100 12.69700 40.24200 1.000 26.96313 1276 PHE G C 1
ATOM 9085 O O . PHE G 1 152 ? -35.71400 11.50600 40.28900 1.000 30.89239 1276 PHE G O 1
ATOM 9093 N N . SER G 1 153 ? -37.21600 13.13000 39.93000 1.000 24.24050 1277 SER G N 1
ATOM 9094 C CA . SER G 1 153 ? -38.29400 12.21600 39.57600 1.000 28.08107 1277 SER G CA 1
ATOM 9095 C C . SER G 1 153 ? -39.07700 12.78400 38.40200 1.000 27.30114 1277 SER G C 1
ATOM 9096 O O . SER G 1 153 ? -39.27900 14.00400 38.32300 1.000 24.70869 1277 SER G O 1
ATOM 9099 N N . THR G 1 154 ? -39.51500 11.89600 37.50100 1.000 24.62553 1278 THR G N 1
ATOM 9100 C CA . THR G 1 154 ? -40.40200 12.23200 36.40800 1.000 24.28071 1278 THR G CA 1
ATOM 9101 C C . THR G 1 154 ? -41.60200 11.29700 36.45000 1.000 28.15826 1278 THR G C 1
ATOM 9102 O O . THR G 1 154 ? -41.63000 10.30600 37.18600 1.000 29.59979 1278 THR G O 1
ATOM 9106 N N . GLU G 1 155 ? -42.60400 11.61100 35.62400 1.000 26.19125 1279 GLU G N 1
ATOM 9107 C CA . GLU G 1 155 ? -43.86200 10.85900 35.71900 1.000 33.89715 1279 GLU G CA 1
ATOM 9108 C C . GLU G 1 155 ? -43.66000 9.38500 35.44600 1.000 36.57178 1279 GLU G C 1
ATOM 9109 O O . GLU G 1 155 ? -44.40400 8.53900 35.98000 1.000 34.53977 1279 GLU G O 1
ATOM 9115 N N . ASP G 1 156 ? -42.64700 9.04000 34.65000 1.000 35.89760 1280 ASP G N 1
ATOM 9116 C CA . ASP G 1 156 ? -42.39100 7.62800 34.35100 1.000 32.12779 1280 ASP G CA 1
ATOM 9117 C C . ASP G 1 156 ? -41.29300 7.01200 35.20900 1.000 35.33787 1280 ASP G C 1
ATOM 9118 O O . ASP G 1 156 ? -40.97500 5.84100 35.02300 1.000 35.03805 1280 ASP G O 1
ATOM 9123 N N . ARG G 1 157 ? -40.71400 7.77200 36.14000 1.000 29.79339 1281 ARG G N 1
ATOM 9124 C CA . ARG G 1 157 ? -39.60600 7.34000 36.98900 1.000 37.32723 1281 ARG G CA 1
ATOM 9125 C C . ARG G 1 157 ? -39.81900 7.97500 38.36500 1.000 34.11039 1281 ARG G C 1
ATOM 9126 O O . ARG G 1 157 ? -39.28400 9.04200 38.65400 1.000 35.43366 1281 ARG G O 1
ATOM 9134 N N . ASP G 1 158 ? -40.54700 7.27100 39.22500 1.000 34.98615 1282 ASP G N 1
ATOM 9135 C CA . ASP G 1 158 ? -40.95600 7.76500 40.54000 1.000 34.24955 1282 ASP G CA 1
ATOM 9136 C C . ASP G 1 158 ? -39.86200 7.43200 41.55000 1.000 32.28238 1282 ASP G C 1
ATOM 9137 O O . ASP G 1 158 ? -39.73900 6.29100 41.99300 1.000 32.21362 1282 ASP G O 1
ATOM 9142 N N . ASN G 1 159 ? -39.08100 8.43600 41.93700 1.000 29.24058 1283 ASN G N 1
ATOM 9143 C CA . ASN G 1 159 ? -38.02200 8.26200 42.92600 1.000 33.14637 1283 ASN G CA 1
ATOM 9144 C C . ASN G 1 159 ? -38.29900 9.02100 44.22600 1.000 32.51352 1283 ASN G C 1
ATOM 9145 O O . ASN G 1 159 ? -37.39800 9.14300 45.05900 1.000 33.92058 1283 ASN G O 1
ATOM 9150 N N . ASP G 1 160 ? -39.51600 9.53700 44.41500 1.000 31.27043 1284 ASP G N 1
ATOM 9151 C CA . ASP G 1 160 ? -39.84400 10.31200 45.59500 1.000 33.20690 1284 ASP G CA 1
ATOM 9152 C C . ASP G 1 160 ? -40.13500 9.38800 46.79200 1.000 33.49039 1284 ASP G C 1
ATOM 9153 O O . ASP G 1 160 ? -40.01100 8.16200 46.72300 1.000 35.08096 1284 ASP G O 1
ATOM 9158 N N . VAL G 1 161 ? -40.53700 9.98900 47.91000 1.000 29.09684 1285 VAL G N 1
ATOM 9159 C CA . VAL G 1 161 ? -40.85200 9.25200 49.12400 1.000 34.22344 1285 VAL G CA 1
ATOM 9160 C C . VAL G 1 161 ? -42.31300 9.45300 49.46900 1.000 35.63071 1285 VAL G C 1
ATOM 9161 O O . VAL G 1 161 ? -42.69500 9.39500 50.63500 1.000 36.57774 1285 VAL G O 1
ATOM 9165 N N . ALA G 1 162 ? -43.13600 9.69100 48.46900 1.000 31.52296 1286 ALA G N 1
ATOM 9166 C CA . ALA G 1 162 ? -44.58100 9.73300 48.62400 1.000 33.35080 1286 ALA G CA 1
ATOM 9167 C C . ALA G 1 162 ? -45.20800 8.42600 48.17400 1.000 30.67341 1286 ALA G C 1
ATOM 9168 O O . ALA G 1 162 ? -44.70000 7.75400 47.27400 1.000 33.07386 1286 ALA G O 1
ATOM 9170 N N . VAL G 1 163 ? -46.33100 8.07400 48.80900 1.000 31.13820 1287 VAL G N 1
ATOM 9171 C CA . VAL G 1 163 ? -47.08500 6.89600 48.37500 1.000 32.53592 1287 VAL G CA 1
ATOM 9172 C C . VAL G 1 163 ? -47.57300 7.06500 46.93600 1.000 34.20604 1287 VAL G C 1
ATOM 9173 O O . VAL G 1 163 ? -47.67400 6.08700 46.18200 1.000 39.56947 1287 VAL G O 1
ATOM 9177 N N . THR G 1 164 ? -47.85900 8.28800 46.53400 1.000 37.49450 1288 THR G N 1
ATOM 9178 C CA . THR G 1 164 ? -48.34900 8.58000 45.20600 1.000 37.35247 1288 THR G CA 1
ATOM 9179 C C . THR G 1 164 ? -47.16200 8.94400 44.30800 1.000 42.49376 1288 THR G C 1
ATOM 9180 O O . THR G 1 164 ? -45.99100 8.88500 44.70500 1.000 30.00735 1288 THR G O 1
ATOM 9184 N N . ASN G 1 165 ? -47.46900 9.37800 43.09300 1.000 39.20072 1289 ASN G N 1
ATOM 9185 C CA . ASN G 1 165 ? -46.48000 9.73800 42.08100 1.000 28.69864 1289 ASN G CA 1
ATOM 9186 C C . ASN G 1 165 ? -46.50000 11.25900 41.98400 1.000 30.88056 1289 ASN G C 1
ATOM 9187 O O . ASN G 1 165 ? -47.36900 11.82600 41.31100 1.000 31.45291 1289 ASN G O 1
ATOM 9192 N N . CYS G 1 166 ? -45.54600 11.90700 42.66200 1.000 27.68207 1290 CYS G N 1
ATOM 9193 C CA . CYS G 1 166 ? -45.58200 13.35700 42.77200 1.000 24.60463 1290 CYS G CA 1
ATOM 9194 C C . CYS G 1 166 ? -45.54400 14.01100 41.39300 1.000 27.30688 1290 CYS G C 1
ATOM 9195 O O . CYS G 1 166 ? -46.22800 15.01700 41.15300 1.000 23.71801 1290 CYS G O 1
ATOM 9198 N N . ALA G 1 167 ? -44.68300 13.49700 40.49600 1.000 31.78799 1291 ALA G N 1
ATOM 9199 C CA . ALA G 1 167 ? -44.53200 14.10100 39.16700 1.000 33.99874 1291 ALA G CA 1
ATOM 9200 C C . ALA G 1 167 ? -45.82500 13.99600 38.35900 1.000 28.86682 1291 ALA G C 1
ATOM 9201 O O . ALA G 1 167 ? -46.18600 14.90800 37.60700 1.000 31.23951 1291 ALA G O 1
ATOM 9203 N N . MET G 1 168 ? -46.53100 12.89100 38.48000 1.000 27.14472 1292 MET G N 1
ATOM 9204 C CA . MET G 1 168 ? -47.78400 12.75100 37.74700 1.000 27.08235 1292 MET G CA 1
ATOM 9205 C C . MET G 1 168 ? -48.88500 13.59900 38.37800 1.000 34.67586 1292 MET G C 1
ATOM 9206 O O . MET G 1 168 ? -49.65300 14.26300 37.66500 1.000 37.20392 1292 MET G O 1
ATOM 9211 N N . SER G 1 169 ? -48.94800 13.62900 39.71500 1.000 32.38965 1293 SER G N 1
ATOM 9212 C CA . SER G 1 169 ? -50.02100 14.35500 40.39100 1.000 29.74056 1293 SER G CA 1
ATOM 9213 C C . SER G 1 169 ? -49.89100 15.85800 40.20300 1.000 36.93318 1293 SER G C 1
ATOM 9214 O O . SER G 1 169 ? -50.89600 16.56800 40.09400 1.000 35.22225 1293 SER G O 1
ATOM 9217 N N . TYR G 1 170 ? -48.66200 16.36500 40.17700 1.000 26.49574 1294 TYR G N 1
ATOM 9218 C CA . TYR G 1 170 ? -48.42100 17.79900 40.10200 1.000 25.51925 1294 TYR G CA 1
ATOM 9219 C C . TYR G 1 170 ? -47.72000 18.18700 38.81500 1.000 34.06601 1294 TYR G C 1
ATOM 9220 O O . TYR G 1 170 ? -47.12500 19.25400 38.75100 1.000 25.71318 1294 TYR G O 1
ATOM 9229 N N . LYS G 1 171 ? -47.82600 17.34100 37.78200 1.000 28.56317 1295 LYS G N 1
ATOM 9230 C CA . LYS G 1 171 ? -47.65000 17.73900 36.38000 1.000 30.92127 1295 LYS G CA 1
ATOM 9231 C C . LYS G 1 171 ? -46.28800 18.37900 36.15700 1.000 27.09370 1295 LYS G C 1
ATOM 9232 O O . LYS G 1 171 ? -46.17000 19.45500 35.57800 1.000 31.34296 1295 LYS G O 1
ATOM 9238 N N . GLY G 1 172 ? -45.24800 17.69300 36.60100 1.000 26.66437 1296 GLY G N 1
ATOM 9239 C CA . GLY G 1 172 ? -43.93200 18.28700 36.51900 1.000 28.53955 1296 GLY G CA 1
ATOM 9240 C C . GLY G 1 172 ? -42.85700 17.23000 36.60100 1.000 33.41931 1296 GLY G C 1
ATOM 9241 O O . GLY G 1 172 ? -43.11800 16.03600 36.43900 1.000 30.73718 1296 GLY G O 1
ATOM 9242 N N . ALA G 1 173 ? -41.63400 17.70100 36.83500 1.000 25.93041 1297 ALA G N 1
ATOM 9243 C CA . ALA G 1 173 ? -40.44100 16.86800 36.94300 1.000 27.87854 1297 ALA G CA 1
ATOM 9244 C C . ALA G 1 173 ? -39.53600 17.60800 37.89600 1.000 26.44838 1297 ALA G C 1
ATOM 9245 O O . ALA G 1 173 ? -39.19700 18.76400 37.62200 1.000 23.82571 1297 ALA G O 1
ATOM 9247 N N . TRP G 1 174 ? -39.12900 16.96200 38.98200 1.000 22.56643 1298 TRP G N 1
ATOM 9248 C CA . TRP G 1 174 ? -38.47300 17.72900 40.03700 1.000 18.98699 1298 TRP G CA 1
ATOM 9249 C C . TRP G 1 174 ? -37.80200 16.77900 41.01500 1.000 25.24950 1298 TRP G C 1
ATOM 9250 O O . TRP G 1 174 ? -37.98100 15.55500 40.95400 1.000 28.70227 1298 TRP G O 1
ATOM 9261 N N . TRP G 1 175 ? -37.01200 17.37300 41.91700 1.000 21.42493 1299 TRP G N 1
ATOM 9262 C CA . TRP G 1 175 ? -36.43600 16.65800 43.05700 1.000 24.62461 1299 TRP G CA 1
ATOM 9263 C C . TRP G 1 175 ? -37.49200 16.53400 44.16900 1.000 23.51227 1299 TRP G C 1
ATOM 9264 O O . TRP G 1 175 ? -37.36800 17.02800 45.29300 1.000 24.69695 1299 TRP G O 1
ATOM 9275 N N . TYR G 1 176 ? -38.55900 15.82400 43.84400 1.000 22.91889 1300 TYR G N 1
ATOM 9276 C CA . TYR G 1 176 ? -39.69900 15.72100 44.74900 1.000 26.38420 1300 TYR G CA 1
ATOM 9277 C C . TYR G 1 176 ? -39.38200 14.95100 46.02500 1.000 26.37215 1300 TYR G C 1
ATOM 9278 O O . TYR G 1 176 ? -38.56700 14.01500 46.03400 1.000 25.36230 1300 TYR G O 1
ATOM 9287 N N . LYS G 1 177 ? -40.04900 15.36300 47.12100 1.000 22.43165 1301 LYS G N 1
ATOM 9288 C CA . LYS G 1 177 ? -40.01400 14.61800 48.37100 1.000 23.76152 1301 LYS G CA 1
ATOM 9289 C C . LYS G 1 177 ? -41.40300 14.02900 48.57600 1.000 28.41424 1301 LYS G C 1
ATOM 9290 O O . LYS G 1 177 ? -41.69100 12.93600 48.06500 1.000 31.88517 1301 LYS G O 1
ATOM 9296 N N . ASN G 1 178 ? -42.29900 14.70400 49.30000 1.000 26.91411 1302 ASN G N 1
ATOM 9297 C CA . ASN G 1 178 ? -43.71000 14.31500 49.37000 1.000 25.17727 1302 ASN G CA 1
ATOM 9298 C C . ASN G 1 178 ? -44.60000 15.53200 49.65500 1.000 34.18979 1302 ASN G C 1
ATOM 9299 O O . ASN G 1 178 ? -45.26800 15.60700 50.70300 1.000 31.44080 1302 ASN G O 1
ATOM 9304 N N . CYS G 1 179 ? -44.66300 16.50800 48.72700 1.000 27.99857 1303 CYS G N 1
ATOM 9305 C CA . CYS G 1 179 ? -44.02800 16.41700 47.42400 1.000 23.07518 1303 CYS G CA 1
ATOM 9306 C C . CYS G 1 179 ? -43.08500 17.59400 47.16300 1.000 24.87145 1303 CYS G C 1
ATOM 9307 O O . CYS G 1 179 ? -41.93500 17.37400 46.75200 1.000 23.92789 1303 CYS G O 1
ATOM 9310 N N . HIS G 1 180 ? -43.59200 18.82500 47.31200 1.000 24.18206 1304 HIS G N 1
ATOM 9311 C CA . HIS G 1 180 ? -42.76600 19.96600 46.92000 1.000 21.26189 1304 HIS G CA 1
ATOM 9312 C C . HIS G 1 180 ? -43.16000 21.27100 47.61600 1.000 27.87875 1304 HIS G C 1
ATOM 9313 O O . HIS G 1 180 ? -44.29300 21.47000 48.06200 1.000 27.43314 1304 HIS G O 1
ATOM 9320 N N . ARG G 1 181 ? -42.17900 22.18100 47.67400 1.000 21.12537 1305 ARG G N 1
ATOM 9321 C CA . ARG G 1 181 ? -42.45100 23.57900 47.95900 1.000 22.43997 1305 ARG G CA 1
ATOM 9322 C C . ARG G 1 181 ? -42.04800 24.45600 46.78900 1.000 27.93612 1305 ARG G C 1
ATOM 9323 O O . ARG G 1 181 ? -42.39500 25.63300 46.77400 1.000 26.28021 1305 ARG G O 1
ATOM 9331 N N . THR G 1 182 ? -41.36500 23.90200 45.78900 1.000 22.80683 1306 THR G N 1
ATOM 9332 C CA . THR G 1 182 ? -41.09500 24.57100 44.52500 1.000 18.87249 1306 THR G CA 1
ATOM 9333 C C . THR G 1 182 ? -41.39700 23.55200 43.42400 1.000 20.20840 1306 THR G C 1
ATOM 9334 O O . THR G 1 182 ? -41.18500 22.32500 43.60400 1.000 26.86096 1306 THR G O 1
ATOM 9338 N N . ASN G 1 183 ? -41.93700 24.02600 42.31000 1.000 22.20067 1307 ASN G N 1
ATOM 9339 C CA . ASN G 1 183 ? -42.37000 23.12700 41.22800 1.000 19.97370 1307 ASN G CA 1
ATOM 9340 C C . ASN G 1 183 ? -42.18700 23.84000 39.89000 1.000 20.69836 1307 ASN G C 1
ATOM 9341 O O . ASN G 1 183 ? -43.11300 24.06300 39.15000 1.000 21.26331 1307 ASN G O 1
ATOM 9346 N N . LEU G 1 184 ? -40.94600 24.16200 39.55500 1.000 19.54606 1308 LEU G N 1
ATOM 9347 C CA . LEU G 1 184 ? -40.68600 25.11300 38.47800 1.000 18.58403 1308 LEU G CA 1
ATOM 9348 C C . LEU G 1 184 ? -40.78600 24.49800 37.09600 1.000 21.17095 1308 LEU G C 1
ATOM 9349 O O . LEU G 1 184 ? -40.76200 25.24100 36.10100 1.000 20.07001 1308 LEU G O 1
ATOM 9354 N N . ASN G 1 185 ? -40.93000 23.17600 37.01900 1.000 20.65713 1309 ASN G N 1
ATOM 9355 C CA . ASN G 1 185 ? -41.19400 22.47500 35.76800 1.000 21.69593 1309 ASN G CA 1
ATOM 9356 C C . ASN G 1 185 ? -42.65300 22.05100 35.64800 1.000 23.48122 1309 ASN G C 1
ATOM 9357 O O . ASN G 1 185 ? -42.99600 21.21600 34.80600 1.000 25.01004 1309 ASN G O 1
ATOM 9362 N N . GLY G 1 186 ? -43.51900 22.63700 36.45200 1.000 23.53453 1310 GLY G N 1
ATOM 9363 C CA . GLY G 1 186 ? -44.92400 22.29600 36.47000 1.000 23.80223 1310 GLY G CA 1
ATOM 9364 C C . GLY G 1 186 ? -45.68800 22.93000 35.31000 1.000 27.57023 1310 GLY G C 1
ATOM 9365 O O . GLY G 1 186 ? -45.12600 23.57500 34.42400 1.000 27.34183 1310 GLY G O 1
ATOM 9366 N N . LYS G 1 187 ? -47.01000 22.72000 35.32700 1.000 23.71226 1311 LYS G N 1
ATOM 9367 C CA . LYS G 1 187 ? -47.90600 23.15900 34.26000 1.000 26.55139 1311 LYS G CA 1
ATOM 9368 C C . LYS G 1 187 ? -48.06400 24.67700 34.25400 1.000 27.24132 1311 LYS G C 1
ATOM 9369 O O . LYS G 1 187 ? -48.51000 25.27100 35.24200 1.000 26.44569 1311 LYS G O 1
ATOM 9375 N N . TYR G 1 188 ? -47.72500 25.30100 33.13000 1.000 25.26475 1312 TYR G N 1
ATOM 9376 C CA . TYR G 1 188 ? -47.74700 26.75600 33.02900 1.000 31.07971 1312 TYR G CA 1
ATOM 9377 C C . TYR G 1 188 ? -49.15700 27.29300 33.18100 1.000 29.49608 1312 TYR G C 1
ATOM 9378 O O . TYR G 1 188 ? -50.09700 26.77900 32.57400 1.000 32.52321 1312 TYR G O 1
ATOM 9387 N N . GLY G 1 189 ? -49.30600 28.32100 34.01400 1.000 23.08060 1313 GLY G N 1
ATOM 9388 C CA . GLY G 1 189 ? -50.61100 28.94700 34.18100 1.000 30.60055 1313 GLY G CA 1
ATOM 9389 C C . GLY G 1 189 ? -51.60400 28.20600 35.05200 1.000 36.04198 1313 GLY G C 1
ATOM 9390 O O . GLY G 1 189 ? -52.73900 28.67200 35.20000 1.000 31.80452 1313 GLY G O 1
ATOM 9391 N N . GLU G 1 190 ? -51.21300 27.10000 35.67000 1.000 27.78054 1314 GLU G N 1
ATOM 9392 C CA . GLU G 1 190 ? -52.15600 26.25400 36.39500 1.000 32.86433 1314 GLU G CA 1
ATOM 9393 C C . GLU G 1 190 ? -52.29000 26.73100 37.83800 1.000 29.76216 1314 GLU G C 1
ATOM 9394 O O . GLU G 1 190 ? -51.34600 26.62900 38.62400 1.000 29.89085 1314 GLU G O 1
ATOM 9400 N N . SER G 1 191 ? -53.48200 27.19700 38.20200 1.000 28.15009 1315 SER G N 1
ATOM 9401 C CA . SER G 1 191 ? -53.74900 27.60300 39.57200 1.000 31.31345 1315 SER G CA 1
ATOM 9402 C C . SER G 1 191 ? -54.15400 26.46500 40.51100 1.000 28.36526 1315 SER G C 1
ATOM 9403 O O . SER G 1 191 ? -54.10600 26.64600 41.74000 1.000 31.56575 1315 SER G O 1
ATOM 9406 N N . ARG G 1 192 ? -54.55200 25.30300 39.99300 1.000 29.47529 1316 ARG G N 1
ATOM 9407 C CA . ARG G 1 192 ? -54.96300 24.22200 40.88700 1.000 31.34911 1316 ARG G CA 1
ATOM 9408 C C . ARG G 1 192 ? -53.82700 23.86600 41.84800 1.000 31.67897 1316 ARG G C 1
ATOM 9409 O O . ARG G 1 192 ? -52.64300 23.86600 41.48800 1.000 31.07750 1316 ARG G O 1
ATOM 9417 N N . HIS G 1 193 ? -54.20000 23.56300 43.08000 1.000 38.48126 1317 HIS G N 1
ATOM 9418 C CA . HIS G 1 193 ? -53.24700 23.43800 44.17500 1.000 28.77930 1317 HIS G CA 1
ATOM 9419 C C . HIS G 1 193 ? -52.06600 22.56800 43.77800 1.000 31.04623 1317 HIS G C 1
ATOM 9420 O O . HIS G 1 193 ? -52.24100 21.40300 43.40300 1.000 30.92293 1317 HIS G O 1
ATOM 9427 N N . SER G 1 194 ? -50.86400 23.14200 43.87900 1.000 25.76339 1318 SER G N 1
ATOM 9428 C CA . SER G 1 194 ? -49.57100 22.46000 43.75800 1.000 24.76100 1318 SER G CA 1
ATOM 9429 C C . SER G 1 194 ? -49.27300 21.94900 42.35500 1.000 25.03493 1318 SER G C 1
ATOM 9430 O O . SER G 1 194 ? -48.23300 21.34600 42.15900 1.000 26.80994 1318 SER G O 1
ATOM 9433 N N . GLN G 1 195 ? -50.13700 22.20000 41.36500 1.000 28.84058 1319 GLN G N 1
ATOM 9434 C CA . GLN G 1 195 ? -49.87900 21.70400 40.02300 1.000 26.17378 1319 GLN G CA 1
ATOM 9435 C C . GLN G 1 195 ? -49.10500 22.68000 39.15300 1.000 27.23785 1319 GLN G C 1
ATOM 9436 O O . GLN G 1 195 ? -48.58500 22.27300 38.09300 1.000 26.20025 1319 GLN G O 1
ATOM 9442 N N . GLY G 1 196 ? -49.05300 23.95400 39.53500 1.000 23.74223 1320 GLY G N 1
ATOM 9443 C CA . GLY G 1 196 ? -48.45800 24.97500 38.70300 1.000 23.16876 1320 GLY G CA 1
ATOM 9444 C C . GLY G 1 196 ? -46.99400 25.24100 39.03200 1.000 23.71748 1320 GLY G C 1
ATOM 9445 O O . GLY G 1 196 ? -46.32500 24.51700 39.77300 1.000 23.49191 1320 GLY G O 1
ATOM 9446 N N . ILE G 1 197 ? -46.49200 26.32700 38.46400 1.000 21.93253 1321 ILE G N 1
ATOM 9447 C CA . ILE G 1 197 ? -45.11800 26.76400 38.66800 1.000 20.21143 1321 ILE G CA 1
ATOM 9448 C C . ILE G 1 197 ? -45.09200 27.48900 39.99000 1.000 23.73790 1321 ILE G C 1
ATOM 9449 O O . ILE G 1 197 ? -45.17300 28.72100 40.03400 1.000 24.07322 1321 ILE G O 1
ATOM 9454 N N . ASN G 1 198 ? -44.91600 26.74000 41.07200 1.000 20.18704 1322 ASN G N 1
ATOM 9455 C CA . ASN G 1 198 ? -45.02200 27.30400 42.40400 1.000 20.13041 1322 ASN G CA 1
ATOM 9456 C C . ASN G 1 198 ? -43.64600 27.58700 42.99400 1.000 20.82226 1322 ASN G C 1
ATOM 9457 O O . ASN G 1 198 ? -42.68200 26.83000 42.77900 1.000 21.72826 1322 ASN G O 1
ATOM 9462 N N . TRP G 1 199 ? -43.59600 28.64400 43.82300 1.000 23.57489 1323 TRP G N 1
ATOM 9463 C CA . TRP G 1 199 ? -42.49800 28.91700 44.75200 1.000 18.39030 1323 TRP G CA 1
ATOM 9464 C C . TRP G 1 199 ? -43.21100 29.28800 46.04300 1.000 20.47824 1323 TRP G C 1
ATOM 9465 O O . TRP G 1 199 ? -43.68800 30.41500 46.18400 1.000 21.57172 1323 TRP G O 1
ATOM 9476 N N . TYR G 1 200 ? -43.33300 28.32300 46.96900 1.000 22.54566 1324 TYR G N 1
ATOM 9477 C CA . TYR G 1 200 ? -44.33200 28.42900 48.02100 1.000 22.71996 1324 TYR G CA 1
ATOM 9478 C C . TYR G 1 200 ? -44.14900 29.69500 48.84000 1.000 27.78760 1324 TYR G C 1
ATOM 9479 O O . TYR G 1 200 ? -45.12200 30.37600 49.17500 1.000 26.77044 1324 TYR G O 1
ATOM 9488 N N . HIS G 1 201 ? -42.91200 30.00600 49.22000 1.000 28.23283 1325 HIS G N 1
ATOM 9489 C CA . HIS G 1 201 ? -42.71800 31.11000 50.16400 1.000 28.45395 1325 HIS G CA 1
ATOM 9490 C C . HIS G 1 201 ? -42.90600 32.47400 49.52100 1.000 27.65007 1325 HIS G C 1
ATOM 9491 O O . HIS G 1 201 ? -42.95500 33.46500 50.24200 1.000 32.35804 1325 HIS G O 1
ATOM 9498 N N . TRP G 1 202 ? -43.03000 32.55500 48.19900 1.000 22.68225 1326 TRP G N 1
ATOM 9499 C CA . TRP G 1 202 ? -43.34700 33.81200 47.52900 1.000 25.91815 1326 TRP G CA 1
ATOM 9500 C C . TRP G 1 202 ? -44.84500 33.95600 47.26700 1.000 29.62334 1326 TRP G C 1
ATOM 9501 O O . TRP G 1 202 ? -45.45400 34.93500 47.70800 1.000 30.33435 1326 TRP G O 1
ATOM 9512 N N . LYS G 1 203 ? -45.45800 32.98000 46.57700 1.000 26.00632 1327 LYS G N 1
ATOM 9513 C CA . LYS G 1 203 ? -46.82900 33.10100 46.10000 1.000 23.52796 1327 LYS G CA 1
ATOM 9514 C C . LYS G 1 203 ? -47.71700 31.91700 46.46200 1.000 26.76716 1327 LYS G C 1
ATOM 9515 O O . LYS G 1 203 ? -48.87800 31.87900 46.03400 1.000 28.68243 1327 LYS G O 1
ATOM 9521 N N . GLY G 1 204 ? -47.21700 30.94400 47.23200 1.000 26.93870 1328 GLY G N 1
ATOM 9522 C CA . GLY G 1 204 ? -48.07500 29.88500 47.71900 1.000 24.69285 1328 GLY G CA 1
ATOM 9523 C C . GLY G 1 204 ? -48.23200 28.75400 46.71100 1.000 27.46844 1328 GLY G C 1
ATOM 9524 O O . GLY G 1 204 ? -47.55400 28.67500 45.67600 1.000 26.44113 1328 GLY G O 1
ATOM 9525 N N . HIS G 1 205 ? -49.19400 27.88000 47.00300 1.000 26.71288 1329 HIS G N 1
ATOM 9526 C CA . HIS G 1 205 ? -49.42500 26.71400 46.16600 1.000 26.53986 1329 HIS G CA 1
ATOM 9527 C C . HIS G 1 205 ? -50.53300 26.87500 45.13400 1.000 25.80123 1329 HIS G C 1
ATOM 9528 O O . HIS G 1 205 ? -50.69900 25.98700 44.28100 1.000 30.14494 1329 HIS G O 1
ATOM 9535 N N . GLU G 1 206 ? -51.29300 27.96400 45.17100 1.000 27.04728 1330 GLU G N 1
ATOM 9536 C CA . GLU G 1 206 ? -52.35900 28.18900 44.20200 1.000 24.86013 1330 GLU G CA 1
ATOM 9537 C C . GLU G 1 206 ? -52.07800 29.35200 43.25300 1.000 28.92380 1330 GLU G C 1
ATOM 9538 O O . GLU G 1 206 ? -52.99000 29.98800 42.72600 1.000 30.65891 1330 GLU G O 1
ATOM 9544 N N . PHE G 1 207 ? -50.82400 29.60800 42.97800 1.000 27.76941 1331 PHE G N 1
ATOM 9545 C CA . PHE G 1 207 ? -50.43200 30.65800 42.02700 1.000 27.83451 1331 PHE G CA 1
ATOM 9546 C C . PHE G 1 207 ? -49.27600 30.14900 41.18200 1.000 26.95213 1331 PHE G C 1
ATOM 9547 O O . PHE G 1 207 ? -48.25900 29.69900 41.72200 1.000 32.04525 1331 PHE G O 1
ATOM 9555 N N . SER G 1 208 ? -49.45500 30.18200 39.87300 1.000 25.51507 1332 SER G N 1
ATOM 9556 C CA . SER G 1 208 ? -48.44700 29.73600 38.92400 1.000 25.11942 1332 SER G CA 1
ATOM 9557 C C . SER G 1 208 ? -47.66400 30.97000 38.47200 1.000 24.29638 1332 SER G C 1
ATOM 9558 O O . SER G 1 208 ? -48.25200 31.92000 37.94200 1.000 26.33323 1332 SER G O 1
ATOM 9561 N N . ILE G 1 209 ? -46.34900 30.94500 38.64900 1.000 22.05897 1333 ILE G N 1
ATOM 9562 C CA . ILE G 1 209 ? -45.52800 32.12400 38.37100 1.000 22.96198 1333 ILE G CA 1
ATOM 9563 C C . ILE G 1 209 ? -45.29700 32.23100 36.85900 1.000 23.67239 1333 ILE G C 1
ATOM 9564 O O . ILE G 1 209 ? -44.90800 31.24000 36.23400 1.000 23.59911 1333 ILE G O 1
ATOM 9569 N N . PRO G 1 210 ? -45.55700 33.39000 36.25000 1.000 23.54327 1334 PRO G N 1
ATOM 9570 C CA . PRO G 1 210 ? -45.49200 33.47200 34.78700 1.000 26.58808 1334 PRO G CA 1
ATOM 9571 C C . PRO G 1 210 ? -44.10100 33.59200 34.18800 1.000 23.42524 1334 PRO G C 1
ATOM 9572 O O . PRO G 1 210 ? -43.97300 33.33600 32.98600 1.000 23.29516 1334 PRO G O 1
ATOM 9576 N N . PHE G 1 211 ? -43.07000 33.98500 34.94600 1.000 22.38426 1335 PHE G N 1
ATOM 9577 C CA . PHE G 1 211 ? -41.70000 34.02700 34.43700 1.000 22.66154 1335 PHE G CA 1
ATOM 9578 C C . PHE G 1 211 ? -40.75200 33.46600 35.49100 1.000 21.42787 1335 PHE G C 1
ATOM 9579 O O . PHE G 1 211 ? -40.76600 33.93400 36.63500 1.000 20.62732 1335 PHE G O 1
ATOM 9587 N N . VAL G 1 212 ? -39.96800 32.45400 35.11400 1.000 19.16489 1336 VAL G N 1
ATOM 9588 C CA A VAL G 1 212 ? -38.94300 31.90600 35.98900 0.532 20.54537 1336 VAL G CA 1
ATOM 9589 C CA B VAL G 1 212 ? -38.96700 31.84400 35.98000 0.468 20.49892 1336 VAL G CA 1
ATOM 9590 C C . VAL G 1 212 ? -37.72000 31.58700 35.15100 1.000 20.17693 1336 VAL G C 1
ATOM 9591 O O . VAL G 1 212 ? -37.83000 31.18700 33.99000 1.000 21.09752 1336 VAL G O 1
ATOM 9598 N N . GLU G 1 213 ? -36.54100 31.81800 35.74500 1.000 19.64888 1337 GLU G N 1
ATOM 9599 C CA . GLU G 1 213 ? -35.26400 31.42600 35.14900 1.000 20.82934 1337 GLU G CA 1
ATOM 9600 C C . GLU G 1 213 ? -34.42000 30.80800 36.25900 1.000 24.89790 1337 GLU G C 1
ATOM 9601 O O . GLU G 1 213 ? -34.37300 31.35100 37.35700 1.000 23.08849 1337 GLU G O 1
ATOM 9607 N N . MET G 1 214 ? -33.75200 29.69700 35.97100 1.000 17.96558 1338 MET G N 1
ATOM 9608 C CA . MET G 1 214 ? -32.81500 29.02800 36.86400 1.000 17.70864 1338 MET G CA 1
ATOM 9609 C C . MET G 1 214 ? -31.43700 29.14600 36.23500 1.000 17.83400 1338 MET G C 1
ATOM 9610 O O . MET G 1 214 ? -31.29000 28.82600 35.04400 1.000 19.86267 1338 MET G O 1
ATOM 9615 N N . LYS G 1 215 ? -30.45200 29.61000 37.01700 1.000 17.54973 1339 LYS G N 1
ATOM 9616 C CA . LYS G 1 215 ? -29.13400 29.87100 36.45300 1.000 21.97558 1339 LYS G CA 1
ATOM 9617 C C . LYS G 1 215 ? -28.01700 29.60100 37.46400 1.000 23.91827 1339 LYS G C 1
ATOM 9618 O O . LYS G 1 215 ? -28.21600 29.57200 38.67500 1.000 21.91676 1339 LYS G O 1
ATOM 9624 N N . MET G 1 216 ? -26.83000 29.38000 36.94000 1.000 20.27270 1340 MET G N 1
ATOM 9625 C CA . MET G 1 216 ? -25.70500 28.96300 37.76000 1.000 22.53838 1340 MET G CA 1
ATOM 9626 C C . MET G 1 216 ? -24.41800 29.63500 37.27800 1.000 21.53118 1340 MET G C 1
ATOM 9627 O O . MET G 1 216 ? -24.24200 29.91600 36.08700 1.000 23.42762 1340 MET G O 1
ATOM 9632 N N . ARG G 1 217 ? -23.49000 29.85000 38.20100 1.000 21.23032 1341 ARG G N 1
ATOM 9633 C CA . ARG G 1 217 ? -22.18300 30.38600 37.83300 1.000 22.64004 1341 ARG G CA 1
ATOM 9634 C C . ARG G 1 217 ? -21.16700 30.00000 38.89300 1.000 25.31904 1341 ARG G C 1
ATOM 9635 O O . ARG G 1 217 ? -21.54000 29.65300 40.01400 1.000 24.33158 1341 ARG G O 1
ATOM 9643 N N . PRO G 1 218 ? -19.88400 30.03500 38.56600 1.000 26.17611 1342 PRO G N 1
ATOM 9644 C CA . PRO G 1 218 ? -18.87700 29.68900 39.56400 1.000 26.14812 1342 PRO G CA 1
ATOM 9645 C C . PRO G 1 218 ? -18.93100 30.67400 40.70800 1.000 24.84058 1342 PRO G C 1
ATOM 9646 O O . PRO G 1 218 ? -19.05400 31.88300 40.50800 1.000 26.20730 1342 PRO G O 1
ATOM 9650 N N . TYR G 1 219 ? -18.74900 30.15400 41.91600 1.000 25.36195 1343 TYR G N 1
ATOM 9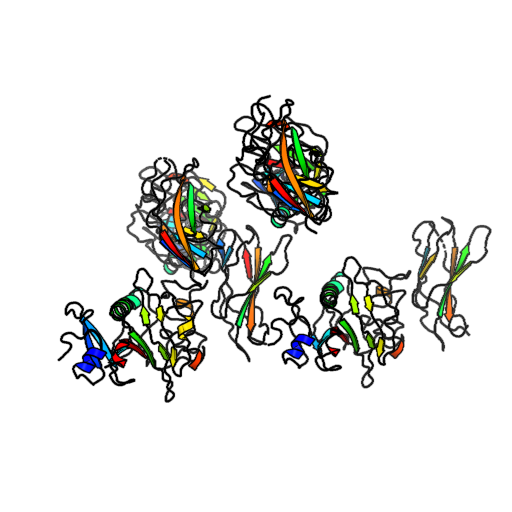651 C CA . TYR G 1 219 ? -18.82800 30.98700 43.12600 1.000 28.96207 1343 TYR G CA 1
ATOM 9652 C C . TYR G 1 219 ? -17.61000 31.92800 43.31100 1.000 30.30941 1343 TYR G C 1
ATOM 9653 O O . TYR G 1 219 ? -16.50600 31.55200 42.95700 1.000 35.46647 1343 TYR G O 1
ATOM 9662 N N . VAL H 2 5 ? -66.92900 23.21800 58.60100 1.000 54.53008 310 VAL H N 1
ATOM 9663 C CA . VAL H 2 5 ? -65.75500 23.00600 59.44800 1.000 60.60076 310 VAL H CA 1
ATOM 9664 C C . VAL H 2 5 ? -64.61700 22.40000 58.63700 1.000 58.99286 310 VAL H C 1
ATOM 9665 O O . VAL H 2 5 ? -64.76600 21.33100 58.04400 1.000 56.38700 310 VAL H O 1
ATOM 9669 N N . CYS H 2 6 ? -63.49700 23.10800 58.60800 1.000 44.24036 311 CYS H N 1
ATOM 9670 C CA . CYS H 2 6 ? -62.26600 22.70100 57.94400 1.000 49.37412 311 CYS H CA 1
ATOM 9671 C C . CYS H 2 6 ? -62.36400 22.65600 56.42000 1.000 42.13616 311 CYS H C 1
ATOM 9672 O O . CYS H 2 6 ? -61.70800 23.44900 55.74000 1.000 51.43278 311 CYS H O 1
ATOM 9675 N N . SER H 2 7 ? -63.14500 21.74200 55.86700 1.000 44.13993 312 SER H N 1
ATOM 9676 C CA . SER H 2 7 ? -63.15500 21.53800 54.42300 1.000 34.73957 312 SER H CA 1
ATOM 9677 C C . SER H 2 7 ? -64.33100 20.66000 54.01300 1.000 44.94628 312 SER H C 1
ATOM 9678 O O . SER H 2 7 ? -65.07300 20.13600 54.85100 1.000 41.57107 312 SER H O 1
ATOM 9681 N N . SER H 2 8 ? -64.47700 20.49600 52.69800 1.000 35.54707 313 SER H N 1
ATOM 9682 C CA . SER H 2 8 ? -65.43800 19.57700 52.12700 1.000 38.06820 313 SER H CA 1
ATOM 9683 C C . SER H 2 8 ? -64.83600 18.18000 52.14400 1.000 34.81117 313 SER H C 1
ATOM 9684 O O . SER H 2 8 ? -63.80600 17.92600 52.78000 1.000 38.85129 313 SER H O 1
ATOM 9687 N N . GLU H 2 9 ? -65.46900 17.25100 51.42600 1.000 41.19663 314 GLU H N 1
ATOM 9688 C CA . GLU H 2 9 ? -65.01700 15.86700 51.53800 1.000 41.22040 314 GLU H CA 1
ATOM 9689 C C . GLU H 2 9 ? -63.94900 15.55900 50.49200 1.000 38.48594 314 GLU H C 1
ATOM 9690 O O . GLU H 2 9 ? -64.02700 16.05000 49.37100 1.000 43.53608 314 GLU H O 1
ATOM 9696 N N . PRO H 2 10 ? -62.95800 14.72800 50.81400 1.000 35.71646 315 PRO H N 1
ATOM 9697 C CA . PRO H 2 10 ? -62.07000 14.21500 49.76500 1.000 34.87037 315 PRO H CA 1
ATOM 9698 C C . PRO H 2 10 ? -62.88200 13.44400 48.74400 1.000 41.60847 315 PRO H C 1
ATOM 9699 O O . PRO H 2 10 ? -63.86700 12.77200 49.07500 1.000 42.15628 315 PRO H O 1
ATOM 9703 N N . GLU H 2 11 ? -62.46000 13.53900 47.49200 1.000 40.16722 316 GLU H N 1
ATOM 9704 C CA . GLU H 2 11 ? -63.23400 13.00100 46.38200 1.000 39.61666 316 GLU H CA 1
ATOM 9705 C C . GLU H 2 11 ? -62.52500 11.84000 45.69300 1.000 35.55935 316 GLU H C 1
ATOM 9706 O O . GLU H 2 11 ? -61.32300 11.62700 45.84200 1.000 37.27157 316 GLU H O 1
ATOM 9712 N N . ASN H 2 12 ? -63.30900 11.07100 44.93500 1.000 42.55206 317 ASN H N 1
ATOM 9713 C CA . ASN H 2 12 ? -62.78100 10.02100 44.05700 1.000 42.24252 317 ASN H CA 1
ATOM 9714 C C . ASN H 2 12 ? -61.86900 9.05300 44.82000 1.000 37.33510 317 ASN H C 1
ATOM 9715 O O . ASN H 2 12 ? -60.79300 8.66300 44.37000 1.000 39.77136 317 ASN H O 1
ATOM 9720 N N . VAL H 2 13 ? -62.32300 8.63800 45.99500 1.000 37.13494 318 VAL H N 1
ATOM 9721 C CA . VAL H 2 13 ? -61.55200 7.68400 46.78600 1.000 40.21262 318 VAL H CA 1
ATOM 9722 C C . VAL H 2 13 ? -61.49400 6.33900 46.06600 1.000 44.34402 318 VAL H C 1
ATOM 9723 O O . VAL H 2 13 ? -62.52800 5.78400 45.66400 1.000 45.85548 318 VAL H O 1
ATOM 9727 N N . GLN H 2 14 ? -60.27500 5.80800 45.90700 1.000 40.25363 319 GLN H N 1
ATOM 9728 C CA . GLN H 2 14 ? -60.04600 4.51800 45.28100 1.000 41.06911 319 GLN H CA 1
ATOM 9729 C C . GLN H 2 14 ? -59.09800 3.70200 46.13900 1.000 36.00318 319 GLN H C 1
ATOM 9730 O O . GLN H 2 14 ? -58.22100 4.24800 46.80300 1.000 36.73736 319 GLN H O 1
ATOM 9736 N N . ALA H 2 15 ? -59.26600 2.38400 46.11500 1.000 36.80527 320 ALA H N 1
ATOM 9737 C CA . ALA H 2 15 ? -58.41300 1.51600 46.91300 1.000 38.56553 320 ALA H CA 1
ATOM 9738 C C . ALA H 2 15 ? -58.32300 0.14000 46.27200 1.000 48.79866 320 ALA H C 1
ATOM 9739 O O . ALA H 2 15 ? -59.28800 -0.34900 45.67000 1.000 47.54086 320 ALA H O 1
ATOM 9741 N N . ASP H 2 16 ? -57.15000 -0.48400 46.42800 1.000 44.27718 321 ASP H N 1
ATOM 9742 C CA . ASP H 2 16 ? -56.85500 -1.82300 45.93300 1.000 54.99539 321 ASP H CA 1
ATOM 9743 C C . ASP H 2 16 ? -55.79100 -2.45400 46.82400 1.000 44.62769 321 ASP H C 1
ATOM 9744 O O . ASP H 2 16 ? -54.88500 -1.75300 47.27700 1.000 44.29464 321 ASP H O 1
ATOM 9749 N N . PRO H 2 17 ? -55.86200 -3.74800 47.09400 1.000 44.14346 322 PRO H N 1
ATOM 9750 C CA . PRO H 2 17 ? -54.84100 -4.36300 47.94800 1.000 38.22195 322 PRO H CA 1
ATOM 9751 C C . PRO H 2 17 ? -53.48200 -4.39500 47.26800 1.000 47.03606 322 PRO H C 1
ATOM 9752 O O . PRO H 2 17 ? -53.38000 -4.60600 46.05600 1.000 40.46479 322 PRO H O 1
ATOM 9756 N N . GLU H 2 18 ? -52.43100 -4.18100 48.07200 1.000 43.44820 323 GLU H N 1
ATOM 9757 C CA . GLU H 2 18 ? -51.05600 -4.35100 47.61200 1.000 41.71578 323 GLU H CA 1
ATOM 9758 C C . GLU H 2 18 ? -50.61700 -5.80200 47.73300 1.000 49.92561 323 GLU H C 1
ATOM 9759 O O . GLU H 2 18 ? -49.93700 -6.32600 46.84300 1.000 47.88312 323 GLU H O 1
ATOM 9765 N N . ASN H 2 19 ? -50.97200 -6.44800 48.83800 1.000 40.75057 324 ASN H N 1
ATOM 9766 C CA . ASN H 2 19 ? -50.74100 -7.88000 49.05000 1.000 41.43500 324 ASN H CA 1
ATOM 9767 C C . ASN H 2 19 ? -51.83300 -8.35700 50.00200 1.000 40.90314 324 ASN H C 1
ATOM 9768 O O . ASN H 2 19 ? -52.88000 -7.71200 50.12000 1.000 43.28399 324 ASN H O 1
ATOM 9773 N N . TYR H 2 20 ? -51.58900 -9.46200 50.70900 1.000 41.55235 325 TYR H N 1
ATOM 9774 C CA . TYR H 2 20 ? -52.63600 -10.00500 51.56000 1.000 47.55890 325 TYR H CA 1
ATOM 9775 C C . TYR H 2 20 ? -52.76100 -9.26700 52.88800 1.000 40.79909 325 TYR H C 1
ATOM 9776 O O . TYR H 2 20 ? -53.73300 -9.50500 53.61000 1.000 47.29849 325 TYR H O 1
ATOM 9785 N N . THR H 2 21 ? -51.83800 -8.35700 53.22200 1.000 38.60862 326 THR H N 1
ATOM 9786 C CA . THR H 2 21 ? -51.93700 -7.62400 54.48300 1.000 37.34491 326 THR H CA 1
ATOM 9787 C C . THR H 2 21 ? -51.83100 -6.10900 54.31000 1.000 37.72460 326 THR H C 1
ATOM 9788 O O . THR H 2 21 ? -51.82600 -5.38800 55.31100 1.000 32.11993 326 THR H O 1
ATOM 9792 N N . SER H 2 22 ? -51.80600 -5.60400 53.08200 1.000 33.13353 327 SER H N 1
ATOM 9793 C CA . SER H 2 22 ? -51.63200 -4.18600 52.81500 1.000 36.00412 327 SER H CA 1
ATOM 9794 C C . SER H 2 22 ? -52.57800 -3.74600 51.70700 1.000 42.22529 327 SER H C 1
ATOM 9795 O O . SER H 2 22 ? -52.87200 -4.51200 50.78000 1.000 43.23011 327 SER H O 1
ATOM 9798 N N . LEU H 2 23 ? -53.05000 -2.50400 51.80100 1.000 33.12252 328 LEU H N 1
ATOM 9799 C CA . LEU H 2 23 ? -53.76400 -1.90500 50.68900 1.000 34.64778 328 LEU H CA 1
ATOM 9800 C C . LEU H 2 23 ? -53.29300 -0.47300 50.46400 1.000 31.48884 328 LEU H C 1
ATOM 9801 O O . LEU H 2 23 ? -52.77800 0.20000 51.36800 1.000 33.75741 328 LEU H O 1
ATOM 9806 N N . LEU H 2 24 ? -53.51000 -0.01200 49.24200 1.000 31.96148 329 LEU H N 1
ATOM 9807 C CA . LEU H 2 24 ? -53.19000 1.34700 48.80900 1.000 33.15503 329 LEU H CA 1
ATOM 9808 C C . LEU H 2 24 ? -54.49500 2.07600 48.54700 1.000 33.51596 329 LEU H C 1
ATOM 9809 O O . LEU H 2 24 ? -55.33500 1.60000 47.76600 1.000 36.35956 329 LEU H O 1
ATOM 9814 N N . VAL H 2 25 ? -54.67900 3.21000 49.21000 1.000 31.01030 330 VAL H N 1
ATOM 9815 C CA . VAL H 2 25 ? -55.84800 4.05800 49.01300 1.000 33.09544 330 VAL H CA 1
ATOM 9816 C C . VAL H 2 25 ? -55.37400 5.42300 48.53300 1.000 33.61834 330 VAL H C 1
ATOM 9817 O O . VAL H 2 25 ? -54.35200 5.93900 49.00000 1.000 31.07916 330 VAL H O 1
ATOM 9821 N N . THR H 2 26 ? -56.10900 5.99100 47.59100 1.000 31.67248 331 THR H N 1
ATOM 9822 C CA . THR H 2 26 ? -55.81000 7.30500 47.04000 1.000 33.18028 331 THR H CA 1
ATOM 9823 C C . THR H 2 26 ? -57.09300 8.11000 46.94500 1.000 32.94675 331 THR H C 1
ATOM 9824 O O . THR H 2 26 ? -58.19300 7.56400 46.98900 1.000 33.88454 331 THR H O 1
ATOM 9828 N N . TRP H 2 27 ? -56.94100 9.42100 46.78500 1.000 32.16866 332 TRP H N 1
ATOM 9829 C CA . TRP H 2 27 ? -58.08200 10.33100 46.80600 1.000 33.24587 332 TRP H CA 1
ATOM 9830 C C . TRP H 2 27 ? -57.66600 11.63300 46.14800 1.000 35.90128 332 TRP H C 1
ATOM 9831 O O . TRP H 2 27 ? -56.51700 11.79800 45.73600 1.000 39.10597 332 TRP H O 1
ATOM 9842 N N . GLU H 2 28 ? -58.62400 12.54500 46.02900 1.000 35.96467 333 GLU H N 1
ATOM 9843 C CA . GLU H 2 28 ? -58.38100 13.88000 45.52000 1.000 34.01834 333 GLU H CA 1
ATOM 9844 C C . GLU H 2 28 ? -58.68200 14.91200 46.59300 1.000 39.66851 333 GLU H C 1
ATOM 9845 O O . GLU H 2 28 ? -59.51700 14.68800 47.47800 1.000 37.45698 333 GLU H O 1
ATOM 9851 N N . ARG H 2 29 ? -58.00200 16.05700 46.49000 1.000 33.86525 334 ARG H N 1
ATOM 9852 C CA . ARG H 2 29 ? -58.14800 17.11400 47.47500 1.000 33.68494 334 ARG H CA 1
ATOM 9853 C C . ARG H 2 29 ? -59.58900 17.62100 47.51100 1.000 35.81522 334 ARG H C 1
ATOM 9854 O O . ARG H 2 29 ? -60.23500 17.75200 46.45400 1.000 35.40275 334 ARG H O 1
ATOM 9862 N N . PRO H 2 30 ? -60.10800 17.95100 48.69600 1.000 36.40649 335 PRO H N 1
ATOM 9863 C CA . PRO H 2 30 ? -61.43200 18.57900 48.77900 1.000 41.64196 335 PRO H CA 1
ATOM 9864 C C . PRO H 2 30 ? -61.55700 19.79600 47.87600 1.000 42.88951 335 PRO H C 1
ATOM 9865 O O . PRO H 2 30 ? -60.64300 20.61500 47.78100 1.000 36.28401 335 PRO H O 1
ATOM 9869 N N . ARG H 2 31 ? -62.73000 19.93700 47.25100 1.000 52.03282 336 ARG H N 1
ATOM 9870 C CA . ARG H 2 31 ? -62.97700 21.07300 46.36600 1.000 52.43420 336 ARG H CA 1
ATOM 9871 C C . ARG H 2 31 ? -63.22800 22.37400 47.12300 1.000 54.71986 336 ARG H C 1
ATOM 9872 O O . ARG H 2 31 ? -63.16500 23.45600 46.51200 1.000 50.82294 336 ARG H O 1
ATOM 9880 N N . VAL H 2 32 ? -63.52000 22.30000 48.42500 1.000 46.18677 337 VAL H N 1
ATOM 9881 C CA . VAL H 2 32 ? -63.84500 23.47900 49.21800 1.000 43.53128 337 VAL H CA 1
ATOM 9882 C C . VAL H 2 32 ? -63.06500 23.42800 50.52200 1.000 51.54893 337 VAL H C 1
ATOM 9883 O O . VAL H 2 32 ? -63.15600 22.44000 51.27200 1.000 43.90836 337 VAL H O 1
ATOM 9887 N N . VAL H 2 33 ? -62.29800 24.48600 50.78500 1.000 42.09740 338 VAL H N 1
ATOM 9888 C CA . VAL H 2 33 ? -61.61500 24.67300 52.05800 1.000 46.21711 338 VAL H CA 1
ATOM 9889 C C . VAL H 2 33 ? -62.16900 25.94600 52.68200 1.000 52.37841 338 VAL H C 1
ATOM 9890 O O . VAL H 2 33 ? -62.06300 27.03300 52.09800 1.000 56.68879 338 VAL H O 1
ATOM 9894 N N . TYR H 2 34 ? -62.77200 25.81500 53.85600 1.000 54.66438 339 TYR H N 1
ATOM 9895 C CA . TYR H 2 34 ? -63.38700 26.96200 54.52100 1.000 59.87643 339 TYR H CA 1
ATOM 9896 C C . TYR H 2 34 ? -62.30600 27.83900 55.16900 1.000 58.99499 339 TYR H C 1
ATOM 9897 O O . TYR H 2 34 ? -62.49400 28.35900 56.26900 1.000 65.18219 339 TYR H O 1
ATOM 9906 N N . THR H 2 36 ? -59.17700 28.38700 56.09600 1.000 62.32339 341 THR H N 1
ATOM 9907 C CA . THR H 2 36 ? -58.02400 27.80100 56.78200 1.000 65.22757 341 THR H CA 1
ATOM 9908 C C . THR H 2 36 ? -57.15500 27.00900 55.80700 1.000 69.16434 341 THR H C 1
ATOM 9909 O O . THR H 2 36 ? -57.17600 27.26900 54.59500 1.000 83.48027 341 THR H O 1
ATOM 9913 N N . MET H 2 37 ? -56.38400 26.05500 56.32800 1.000 44.48859 342 MET H N 1
ATOM 9914 C CA . MET H 2 37 ? -55.49600 25.25700 55.49100 1.000 47.19195 342 MET H CA 1
ATOM 9915 C C . MET H 2 37 ? -55.56900 23.79600 55.90800 1.000 34.61242 342 MET H C 1
ATOM 9916 O O . MET H 2 37 ? -55.57600 23.48900 57.09400 1.000 34.19000 342 MET H O 1
ATOM 9921 N N . ILE H 2 38 ? -55.60700 22.90200 54.92800 1.000 36.67888 343 ILE H N 1
ATOM 9922 C CA . ILE H 2 38 ? -55.52600 21.47300 55.20900 1.000 31.28169 343 ILE H CA 1
ATOM 9923 C C . ILE H 2 38 ? -54.09500 21.13700 55.60300 1.000 33.14060 343 ILE H C 1
ATOM 9924 O O . ILE H 2 38 ? -53.13600 21.48900 54.90900 1.000 31.43145 343 ILE H O 1
ATOM 9929 N N . GLU H 2 39 ? -53.93300 20.46400 56.73100 1.000 29.80592 344 GLU H N 1
ATOM 9930 C CA . GLU H 2 39 ? -52.60200 20.08300 57.20400 1.000 29.18595 344 GLU H CA 1
ATOM 9931 C C . GLU H 2 39 ? -52.25100 18.64700 56.84700 1.000 31.88045 344 GLU H C 1
ATOM 9932 O O . GLU H 2 39 ? -51.11300 18.35900 56.48000 1.000 28.33670 344 GLU H O 1
ATOM 9938 N N . LYS H 2 40 ? -53.22000 17.74300 56.90600 1.000 30.55524 345 LYS H N 1
ATOM 9939 C CA . LYS H 2 40 ? -52.99400 16.33300 56.59400 1.000 27.83287 345 LYS H CA 1
ATOM 9940 C C . LYS H 2 40 ? -54.34800 15.66700 56.41500 1.000 27.96125 345 LYS H C 1
ATOM 9941 O O . LYS H 2 40 ? -55.39700 16.29900 56.52700 1.000 28.39847 345 LYS H O 1
ATOM 9947 N N . PHE H 2 41 ? -54.32700 14.37600 56.19300 1.000 27.66575 346 PHE H N 1
ATOM 9948 C CA . PHE H 2 41 ? -55.55400 13.59400 56.05600 1.000 27.83572 346 PHE H CA 1
ATOM 9949 C C . PHE H 2 41 ? -55.52500 12.43100 57.04500 1.000 27.31313 346 PHE H C 1
ATOM 9950 O O . PHE H 2 41 ? -54.47600 12.00600 57.52800 1.000 26.85703 346 PHE H O 1
ATOM 9958 N N . ALA H 2 42 ? -56.68800 11.89400 57.31500 1.000 27.48829 347 ALA H N 1
ATOM 9959 C CA . ALA H 2 42 ? -56.84300 10.67700 58.09700 1.000 27.20077 347 ALA H CA 1
ATOM 9960 C C . ALA H 2 42 ? -57.60900 9.65900 57.25800 1.000 28.01219 347 ALA H C 1
ATOM 9961 O O . ALA H 2 42 ? -58.54100 10.02400 56.53000 1.000 28.15457 347 ALA H O 1
ATOM 9963 N N . VAL H 2 43 ? -57.15100 8.41300 57.29700 1.000 27.45671 348 VAL H N 1
ATOM 9964 C CA . VAL H 2 43 ? -57.84400 7.28300 56.70200 1.000 27.91417 348 VAL H CA 1
ATOM 9965 C C . VAL H 2 43 ? -58.52800 6.57100 57.84500 1.000 27.89822 348 VAL H C 1
ATOM 9966 O O . VAL H 2 43 ? -57.86500 6.09500 58.78300 1.000 27.50810 348 VAL H O 1
ATOM 9970 N N . LEU H 2 44 ? -59.84700 6.51500 57.77300 1.000 28.41017 349 LEU H N 1
ATOM 9971 C CA . LEU H 2 44 ? -60.67300 5.80900 58.74500 1.000 28.59824 349 LEU H CA 1
ATOM 9972 C C . LEU H 2 44 ? -61.03800 4.47000 58.13000 1.000 32.02677 349 LEU H C 1
ATOM 9973 O O . LEU H 2 44 ? -61.57700 4.43000 57.02200 1.000 29.67814 349 LEU H O 1
ATOM 9978 N N . TYR H 2 45 ? -60.73400 3.38800 58.84000 1.000 29.10193 350 TYR H N 1
ATOM 9979 C CA . TYR H 2 45 ? -60.94000 2.05100 58.33100 1.000 29.70300 350 TYR H CA 1
ATOM 9980 C C . TYR H 2 45 ? -61.48200 1.16200 59.44800 1.000 32.00338 350 TYR H C 1
ATOM 9981 O O . TYR H 2 45 ? -61.09300 1.27200 60.62200 1.000 29.56848 350 TYR H O 1
ATOM 9990 N N . GLN H 2 46 ? -62.42200 0.29300 59.06500 1.000 30.97801 351 GLN H N 1
ATOM 9991 C CA . GLN H 2 46 ? -63.20400 -0.48600 60.00800 1.000 31.33861 351 GLN H CA 1
ATOM 9992 C C . GLN H 2 46 ? -63.48700 -1.81600 59.34800 1.000 32.23980 351 GLN H C 1
ATOM 9993 O O . GLN H 2 46 ? -63.78800 -1.86000 58.15500 1.000 32.68316 351 GLN H O 1
ATOM 9999 N N . GLN H 2 47 ? -63.37400 -2.88700 60.11600 1.000 32.60664 352 GLN H N 1
ATOM 10000 C CA . GLN H 2 47 ? -63.72600 -4.20500 59.62500 1.000 35.82652 352 GLN H CA 1
ATOM 10001 C C . GLN H 2 47 ? -65.23800 -4.34100 59.47400 1.000 35.40206 352 GLN H C 1
ATOM 10002 O O . GLN H 2 47 ? -66.02000 -3.76500 60.23100 1.000 34.47689 352 GLN H O 1
ATOM 10008 N N . LEU H 2 48 ? -65.64800 -5.12500 58.48800 1.000 35.48741 353 LEU H N 1
ATOM 10009 C CA . LEU H 2 48 ? -67.06300 -5.43200 58.30000 1.000 37.38865 353 LEU H CA 1
ATOM 10010 C C . LEU H 2 48 ? -67.49200 -6.70900 59.01500 1.000 51.17341 353 LEU H C 1
ATOM 10011 O O . LEU H 2 48 ? -68.67100 -7.08500 58.93700 1.000 49.89353 353 LEU H O 1
ATOM 10016 N N . ASP H 2 49 ? -66.57200 -7.38600 59.69700 1.000 42.77732 354 ASP H N 1
ATOM 10017 C CA . ASP H 2 49 ? -66.88900 -8.59900 60.43500 1.000 47.18559 354 ASP H CA 1
ATOM 10018 C C . ASP H 2 49 ? -65.95300 -8.70900 61.62600 1.000 48.87538 354 ASP H C 1
ATOM 10019 O O . ASP H 2 49 ? -64.91200 -8.05000 61.68700 1.000 42.87783 354 ASP H O 1
ATOM 10024 N N . GLY H 2 50 ? -66.33400 -9.55100 62.57100 1.000 39.64232 355 GLY H N 1
ATOM 10025 C CA . GLY H 2 50 ? -65.49400 -9.84700 63.71000 1.000 42.98145 355 GLY H CA 1
ATOM 10026 C C . GLY H 2 50 ? -65.72900 -8.92300 64.89800 1.000 56.42355 355 GLY H C 1
ATOM 10027 O O . GLY H 2 50 ? -66.58000 -8.02700 64.90400 1.000 50.77034 355 GLY H O 1
ATOM 10028 N N . GLU H 2 51 ? -64.91400 -9.14500 65.92900 1.000 57.58147 356 GLU H N 1
ATOM 10029 C CA . GLU H 2 51 ? -65.12700 -8.46300 67.19800 1.000 59.45836 356 GLU H CA 1
ATOM 10030 C C . GLU H 2 51 ? -64.89100 -6.96100 67.08500 1.000 62.68036 356 GLU H C 1
ATOM 10031 O O . GLU H 2 51 ? -65.69000 -6.17200 67.60100 1.000 59.09290 356 GLU H O 1
ATOM 10037 N N . ASP H 2 52 ? -63.82000 -6.54100 66.40800 1.000 52.20320 357 ASP H N 1
ATOM 10038 C CA . ASP H 2 52 ? -63.41800 -5.13300 66.37300 1.000 51.53365 357 ASP H CA 1
ATOM 10039 C C . ASP H 2 52 ? -63.94000 -4.48600 65.09100 1.000 48.26001 357 ASP H C 1
ATOM 10040 O O . ASP H 2 52 ? -63.30600 -4.55800 64.03200 1.000 39.89898 357 ASP H O 1
ATOM 10045 N N . GLN H 2 53 ? -65.09200 -3.83200 65.19700 1.000 46.71480 358 GLN H N 1
ATOM 10046 C CA . GLN H 2 53 ? -65.67300 -3.09400 64.08800 1.000 40.60938 358 GLN H CA 1
ATOM 10047 C C . GLN H 2 53 ? -65.71200 -1.60600 64.38300 1.000 44.15159 358 GLN H C 1
ATOM 10048 O O . GLN H 2 53 ? -66.53900 -0.88500 63.83000 1.000 40.77335 358 GLN H O 1
ATOM 10054 N N . THR H 2 54 ? -64.82200 -1.14100 65.25400 1.000 36.66768 359 THR H N 1
ATOM 10055 C CA . THR H 2 54 ? -64.63500 0.28800 65.46900 1.000 40.42287 359 THR H CA 1
ATOM 10056 C C . THR H 2 54 ? -63.81300 0.90700 64.34300 1.000 40.18175 359 THR H C 1
ATOM 10057 O O . THR H 2 54 ? -63.05300 0.22100 63.65600 1.000 43.25838 359 THR H O 1
ATOM 10061 N N . LYS H 2 55 ? -63.95800 2.22900 64.17600 1.000 35.86863 360 LYS H N 1
ATOM 10062 C CA . LYS H 2 55 ? -63.20600 2.95800 63.16800 1.000 35.83486 360 LYS H CA 1
ATOM 10063 C C . LYS H 2 55 ? -61.78200 3.16300 63.67500 1.000 41.76323 360 LYS H C 1
ATOM 10064 O O . LYS H 2 55 ? -61.57800 3.82800 64.69500 1.000 44.26610 360 LYS H O 1
ATOM 10070 N N . HIS H 2 56 ? -60.80400 2.59700 62.97500 1.000 28.70922 361 HIS H N 1
ATOM 10071 C CA . HIS H 2 56 ? -59.40700 2.89000 63.24100 1.000 28.05480 361 HIS H CA 1
ATOM 10072 C C . HIS H 2 56 ? -58.99000 4.07400 62.38600 1.000 30.21627 361 HIS H C 1
ATOM 10073 O O . HIS H 2 56 ? -59.63100 4.37900 61.38800 1.000 31.10672 361 HIS H O 1
ATOM 10080 N N . GLU H 2 57 ? -57.92700 4.76200 62.80400 1.000 27.34790 362 GLU H N 1
ATOM 10081 C CA . GLU H 2 57 ? -57.49000 5.99100 62.15500 1.000 27.08279 362 GLU H CA 1
ATOM 10082 C C . GLU H 2 57 ? -55.99700 5.92100 61.86900 1.000 31.29269 362 GLU H C 1
ATOM 10083 O O . GLU H 2 57 ? -55.21400 5.58900 62.75700 1.000 32.76665 362 GLU H O 1
ATOM 10089 N N . PHE H 2 58 ? -55.61500 6.24500 60.63500 1.000 26.47082 363 PHE H N 1
ATOM 10090 C CA . PHE H 2 58 ? -54.22300 6.34800 60.20600 1.000 26.20973 363 PHE H CA 1
ATOM 10091 C C . PHE H 2 58 ? -54.03500 7.74600 59.66200 1.000 26.12720 363 PHE H C 1
ATOM 10092 O O . PHE H 2 58 ? -54.77800 8.15800 58.76200 1.000 26.45703 363 PHE H O 1
ATOM 10100 N N . LEU H 2 59 ? -53.07000 8.47200 60.22000 1.000 25.79647 364 LEU H N 1
ATOM 10101 C CA . LEU H 2 59 ? -52.81000 9.86600 59.85400 1.000 27.94878 364 LEU H CA 1
ATOM 10102 C C . LEU H 2 59 ? -51.69000 9.95700 58.83900 1.000 35.29870 364 LEU H C 1
ATOM 10103 O O . LEU H 2 59 ? -50.64600 9.33000 59.01800 1.000 34.61945 364 LEU H O 1
ATOM 10108 N N . THR H 2 60 ? -51.89500 10.76300 57.79300 1.000 26.17893 365 THR H N 1
ATOM 10109 C CA . THR H 2 60 ? -50.87000 10.94800 56.77800 1.000 31.11869 365 THR H CA 1
ATOM 10110 C C . THR H 2 60 ? -49.89500 12.02800 57.22100 1.000 30.21055 365 THR H C 1
ATOM 10111 O O . THR H 2 60 ? -50.12700 12.75200 58.18500 1.000 33.20290 365 THR H O 1
ATOM 10115 N N . ASP H 2 61 ? -48.79200 12.13400 56.50200 1.000 31.80352 366 ASP H N 1
ATOM 10116 C CA . ASP H 2 61 ? -47.78700 13.16600 56.73600 1.000 45.61160 366 ASP H CA 1
ATOM 10117 C C . ASP H 2 61 ? -47.90100 14.20100 55.61200 1.000 40.07665 366 ASP H C 1
ATOM 10118 O O . ASP H 2 61 ? -47.44100 13.96900 54.48700 1.000 49.23476 366 ASP H O 1
ATOM 10123 N N . GLY H 2 62 ? -48.53300 15.32600 55.91200 1.000 36.97941 367 GLY H N 1
ATOM 10124 C CA . GLY H 2 62 ? -48.62300 16.42100 54.97200 1.000 28.38592 367 GLY H CA 1
ATOM 10125 C C . GLY H 2 62 ? -49.90400 16.43400 54.15800 1.000 33.39953 367 GLY H C 1
ATOM 10126 O O . GLY H 2 62 ? -50.77000 15.55400 54.26200 1.000 34.51064 367 GLY H O 1
ATOM 10127 N N . TYR H 2 63 ? -50.00900 17.47700 53.31100 1.000 32.26673 368 TYR H N 1
ATOM 10128 C CA . TYR H 2 63 ? -51.22800 17.73300 52.57400 1.000 32.15658 368 TYR H CA 1
ATOM 10129 C C . TYR H 2 63 ? -51.13000 17.44400 51.08100 1.000 32.01802 368 TYR H C 1
ATOM 10130 O O . TYR H 2 63 ? -52.13800 17.58100 50.37300 1.000 38.24030 368 TYR H O 1
ATOM 10139 N N . GLN H 2 64 ? -49.96300 17.07600 50.57900 1.000 30.08555 369 GLN H N 1
ATOM 10140 C CA . GLN H 2 64 ? -49.78500 16.87000 49.14800 1.000 30.75268 369 GLN H CA 1
ATOM 10141 C C . GLN H 2 64 ? -49.80800 15.40900 48.72100 1.000 30.52698 369 GLN H C 1
ATOM 10142 O O . GLN H 2 64 ? -50.15400 15.11800 47.56500 1.000 36.51847 369 GLN H O 1
ATOM 10148 N N . ASP H 2 65 ? -49.46000 14.49000 49.61200 1.000 35.82701 370 ASP H N 1
ATOM 10149 C CA . ASP H 2 65 ? -49.43300 13.06700 49.29300 1.000 36.64726 370 ASP H CA 1
ATOM 10150 C C . ASP H 2 65 ? -50.85600 12.54100 49.43000 1.000 31.40779 370 ASP H C 1
ATOM 10151 O O . ASP H 2 65 ? -51.31100 12.24800 50.53100 1.000 34.86928 370 ASP H O 1
ATOM 10156 N N . LEU H 2 66 ? -51.57400 12.45600 48.31400 1.000 30.31786 371 LEU H N 1
ATOM 10157 C CA . LEU H 2 66 ? -52.98600 12.06500 48.33200 1.000 31.71151 371 LEU H CA 1
ATOM 10158 C C . LEU H 2 66 ? -53.13200 10.54700 48.24100 1.000 31.49416 371 LEU H C 1
ATOM 10159 O O . LEU H 2 66 ? -53.88000 10.00700 47.42300 1.000 32.96278 371 LEU H O 1
ATOM 10164 N N . GLY H 2 67 ? -52.39700 9.84800 49.10200 1.000 29.76664 372 GLY H N 1
ATOM 10165 C CA . GLY H 2 67 ? -52.52700 8.40300 49.16300 1.000 32.45243 372 GLY H CA 1
ATOM 10166 C C . GLY H 2 67 ? -51.91600 7.89400 50.44800 1.000 36.75321 372 GLY H C 1
ATOM 10167 O O . GLY H 2 67 ? -51.19700 8.61100 51.15300 1.000 30.27055 372 GLY H O 1
ATOM 10168 N N . ALA H 2 68 ? -52.22100 6.62700 50.75200 1.000 29.04371 373 ALA H N 1
ATOM 10169 C CA . ALA H 2 68 ? -51.68700 6.02800 51.95800 1.000 31.37188 373 ALA H CA 1
ATOM 10170 C C . ALA H 2 68 ? -51.62400 4.52400 51.77100 1.000 28.85879 373 ALA H C 1
ATOM 10171 O O . ALA H 2 68 ? -52.39400 3.95000 50.99900 1.000 29.46992 373 ALA H O 1
ATOM 10173 N N . ILE H 2 69 ? -50.67600 3.90100 52.46600 1.000 28.60286 374 ILE H N 1
ATOM 10174 C CA . ILE H 2 69 ? -50.59000 2.44400 52.57600 1.000 33.02257 374 ILE H CA 1
ATOM 10175 C C . ILE H 2 69 ? -51.02700 2.06800 53.98200 1.000 31.93383 374 ILE H C 1
ATOM 10176 O O . ILE H 2 69 ? -50.46800 2.56200 54.95600 1.000 31.19884 374 ILE H O 1
ATOM 10181 N N . LEU H 2 70 ? -52.03000 1.21600 54.09900 1.000 32.35902 375 LEU H N 1
ATOM 10182 C CA . LEU H 2 70 ? -52.41800 0.62500 55.37200 1.000 28.77083 375 LEU H CA 1
ATOM 10183 C C . LEU H 2 70 ? -51.78900 -0.76000 55.44600 1.000 31.85785 375 LEU H C 1
ATOM 10184 O O . LEU H 2 70 ? -51.95100 -1.56800 54.52700 1.000 30.56310 375 LEU H O 1
ATOM 10189 N N . ASN H 2 71 ? -51.06100 -1.02800 56.51600 1.000 31.15079 376 ASN H N 1
ATOM 10190 C CA . ASN H 2 71 ? -50.40400 -2.31100 56.69200 1.000 35.91022 376 ASN H CA 1
ATOM 10191 C C . ASN H 2 71 ? -51.08900 -3.09800 57.79800 1.000 32.72092 376 ASN H C 1
ATOM 10192 O O . ASN H 2 71 ? -51.99400 -2.59800 58.46700 1.000 31.88976 376 ASN H O 1
ATOM 10197 N N . ASN H 2 72 ? -50.64800 -4.35000 57.95300 1.000 31.12468 377 ASN H N 1
ATOM 10198 C CA . ASN H 2 72 ? -51.07600 -5.25400 59.04300 1.000 34.34847 377 ASN H CA 1
ATOM 10199 C C . ASN H 2 72 ? -52.58500 -5.47700 59.04400 1.000 39.73290 377 ASN H C 1
ATOM 10200 O O . ASN H 2 72 ? -53.20700 -5.64500 60.09400 1.000 35.82832 377 ASN H O 1
ATOM 10205 N N . LEU H 2 73 ? -53.18900 -5.49400 57.86200 1.000 32.66390 378 LEU H N 1
ATOM 10206 C CA . LEU H 2 73 ? -54.59300 -5.81300 57.72800 1.000 32.07975 378 LEU H CA 1
ATOM 10207 C C . LEU H 2 73 ? -54.76700 -7.32400 57.66300 1.000 35.27401 378 LEU H C 1
ATOM 10208 O O . LEU H 2 73 ? -53.79900 -8.09400 57.55600 1.000 33.76672 378 LEU H O 1
ATOM 10213 N N . LEU H 2 74 ? -56.02100 -7.75200 57.74800 1.000 35.40613 379 LEU H N 1
ATOM 10214 C CA . LEU H 2 74 ? -56.28000 -9.20500 57.85500 1.000 37.71274 379 LEU H CA 1
ATOM 10215 C C . LEU H 2 74 ? -56.63600 -9.78400 56.50000 1.000 37.56649 379 LEU H C 1
ATOM 10216 O O . LEU H 2 74 ? -57.49000 -9.22000 55.80600 1.000 36.05512 379 LEU H O 1
ATOM 10221 N N . PRO H 2 75 ? -56.02800 -10.90100 56.08500 1.000 42.85399 380 PRO H N 1
ATOM 10222 C CA . PRO H 2 75 ? -56.45800 -11.54600 54.84000 1.000 45.62038 380 PRO H CA 1
ATOM 10223 C C . PRO H 2 75 ? -57.91600 -11.96000 54.92300 1.000 42.78116 380 PRO H C 1
ATOM 10224 O O . PRO H 2 75 ? -58.45100 -12.21100 56.00100 1.000 40.55163 380 PRO H O 1
ATOM 10228 N N . ASN H 2 76 ? -58.56700 -12.00300 53.76400 1.000 47.00745 381 ASN H N 1
ATOM 10229 C CA . ASN H 2 76 ? -59.95700 -12.43400 53.59900 1.000 51.66027 381 ASN H CA 1
ATOM 10230 C C . ASN H 2 76 ? -60.95600 -11.47300 54.24300 1.000 54.05227 381 ASN H C 1
ATOM 10231 O O . ASN H 2 76 ? -62.16200 -11.68400 54.11100 1.000 63.64005 381 ASN H O 1
ATOM 10236 N N . MET H 2 77 ? -60.49900 -10.43300 54.93900 1.000 39.19785 382 MET H N 1
ATOM 10237 C CA . MET H 2 77 ? -61.39800 -9.51200 55.61600 1.000 41.58520 382 MET H CA 1
ATOM 10238 C C . MET H 2 77 ? -61.82500 -8.41000 54.66100 1.000 37.32465 382 MET H C 1
ATOM 10239 O O . MET H 2 77 ? -61.02700 -7.92600 53.84700 1.000 40.41871 382 MET H O 1
ATOM 10244 N N . SER H 2 78 ? -63.07000 -7.97300 54.80400 1.000 37.38813 383 SER H N 1
ATOM 10245 C CA . SER H 2 78 ? -63.56800 -6.79400 54.10700 1.000 38.19562 383 SER H CA 1
ATOM 10246 C C . SER H 2 78 ? -63.50100 -5.58800 55.03000 1.000 40.17444 383 SER H C 1
ATOM 10247 O O . SER H 2 78 ? -63.81500 -5.69500 56.22600 1.000 35.54879 383 SER H O 1
ATOM 10250 N N . TYR H 2 79 ? -63.08900 -4.44500 54.45900 1.000 34.97886 384 TYR H N 1
ATOM 10251 C CA . TYR H 2 79 ? -62.98500 -3.18600 55.18200 1.000 36.74328 384 TYR H CA 1
ATOM 10252 C C . TYR H 2 79 ? -63.80500 -2.10800 54.48800 1.000 33.95851 384 TYR H C 1
ATOM 10253 O O . TYR H 2 79 ? -63.98900 -2.13500 53.26500 1.000 41.75109 384 TYR H O 1
ATOM 10262 N N . VAL H 2 80 ? -64.32300 -1.16900 55.27900 1.000 33.46789 385 VAL H N 1
ATOM 10263 C CA . VAL H 2 80 ? -64.91100 0.05900 54.76700 1.000 33.41158 385 VAL H CA 1
ATOM 10264 C C . VAL H 2 80 ? -63.96900 1.18900 55.12400 1.000 32.35197 385 VAL H C 1
ATOM 10265 O O . VAL H 2 80 ? -63.55800 1.28900 56.27500 1.000 31.72804 385 VAL H O 1
ATOM 10269 N N . LEU H 2 81 ? -63.65700 2.04900 54.15400 1.000 32.25534 386 LEU H N 1
ATOM 10270 C CA . LEU H 2 81 ? -62.70000 3.12700 54.30700 1.000 31.40998 386 LEU H CA 1
ATOM 10271 C C . LEU H 2 81 ? -63.37900 4.46100 54.05800 1.000 36.29868 386 LEU H C 1
ATOM 10272 O O . LEU H 2 81 ? -64.26700 4.57900 53.20000 1.000 32.28952 386 LEU H O 1
ATOM 10277 N N . GLN H 2 82 ? -62.96600 5.46000 54.82300 1.000 30.84230 387 GLN H N 1
ATOM 10278 C CA . GLN H 2 82 ? -63.33300 6.84800 54.56900 1.000 30.94167 387 GLN H CA 1
ATOM 10279 C C . GLN H 2 82 ? -62.07900 7.68000 54.70700 1.000 30.22302 387 GLN H C 1
ATOM 10280 O O . GLN H 2 82 ? -61.16600 7.29800 55.43100 1.000 29.58291 387 GLN H O 1
ATOM 10286 N N . ILE H 2 83 ? -62.06800 8.82400 54.03400 1.000 30.43861 388 ILE H N 1
ATOM 10287 C CA . ILE H 2 83 ? -60.96200 9.76600 54.08800 1.000 29.93947 388 ILE H CA 1
ATOM 10288 C C . ILE H 2 83 ? -61.50300 11.08200 54.61400 1.000 30.08013 388 ILE H C 1
ATOM 10289 O O . ILE H 2 83 ? -62.63600 11.46200 54.30000 1.000 30.77791 388 ILE H O 1
ATOM 10294 N N . VAL H 2 84 ? -60.70800 11.77000 55.43500 1.000 29.52266 389 VAL H N 1
ATOM 10295 C CA . VAL H 2 84 ? -61.12300 13.04400 56.00800 1.000 29.73201 389 VAL H CA 1
ATOM 10296 C C . VAL H 2 84 ? -59.90800 13.95000 56.07400 1.000 29.38972 389 VAL H C 1
ATOM 10297 O O . VAL H 2 84 ? -58.81300 13.49600 56.41600 1.000 28.74942 389 VAL H O 1
ATOM 10301 N N . ALA H 2 85 ? -60.08700 15.20600 55.68500 1.000 29.93125 390 ALA H N 1
ATOM 10302 C CA . ALA H 2 85 ? -59.03300 16.20500 55.83600 1.000 29.78062 390 ALA H CA 1
ATOM 10303 C C . ALA H 2 85 ? -58.98600 16.74000 57.26200 1.000 29.52524 390 ALA H C 1
ATOM 10304 O O . ALA H 2 85 ? -60.00700 16.84600 57.93900 1.000 29.87885 390 ALA H O 1
ATOM 10306 N N . ILE H 2 86 ? -57.77900 17.06100 57.72400 1.000 29.07687 391 ILE H N 1
ATOM 10307 C CA . ILE H 2 86 ? -57.56400 17.68100 59.02500 1.000 28.93792 391 ILE H CA 1
ATOM 10308 C C . ILE H 2 86 ? -56.84300 19.00000 58.79500 1.000 32.14066 391 ILE H C 1
ATOM 10309 O O . ILE H 2 86 ? -55.83500 19.03600 58.08300 1.000 31.21381 391 ILE H O 1
ATOM 10314 N N . CYS H 2 87 ? -57.40700 20.08100 59.32200 1.000 29.95528 392 CYS H N 1
ATOM 10315 C CA . CYS H 2 87 ? -56.90500 21.42300 59.09200 1.000 38.86293 392 CYS H CA 1
ATOM 10316 C C . CYS H 2 87 ? -55.88300 21.80400 60.15000 1.000 39.51397 392 CYS H C 1
ATOM 10317 O O . CYS H 2 87 ? -55.64800 21.09600 61.13000 1.000 38.66354 392 CYS H O 1
ATOM 10320 N N . THR H 2 88 ? -55.24800 22.94900 59.92800 1.000 38.65961 393 THR H N 1
ATOM 10321 C CA . THR H 2 88 ? -54.17600 23.37800 60.81900 1.000 38.85506 393 THR H CA 1
ATOM 10322 C C . THR H 2 88 ? -54.67400 23.68900 62.23000 1.000 39.94331 393 THR H C 1
ATOM 10323 O O . THR H 2 88 ? -53.90200 23.58100 63.19900 1.000 40.69569 393 THR H O 1
ATOM 10327 N N . ASN H 2 89 ? -55.93900 24.05900 62.37800 1.000 39.76786 394 ASN H N 1
ATOM 10328 C CA . ASN H 2 89 ? -56.51300 24.23800 63.70800 1.000 42.45475 394 ASN H CA 1
ATOM 10329 C C . ASN H 2 89 ? -56.90900 22.92200 64.37700 1.000 45.80162 394 ASN H C 1
ATOM 10330 O O . ASN H 2 89 ? -57.42100 22.94200 65.50500 1.000 43.18245 394 ASN H O 1
ATOM 10335 N N . GLY H 2 90 ? -56.69700 21.78200 63.71500 1.000 47.77105 395 GLY H N 1
ATOM 10336 C CA . GLY H 2 90 ? -56.99900 20.49100 64.29000 1.000 33.07052 395 GLY H CA 1
ATOM 10337 C C . GLY H 2 90 ? -58.37500 19.95600 63.98200 1.000 35.14477 395 GLY H C 1
ATOM 10338 O O . GLY H 2 90 ? -58.64800 18.77800 64.28200 1.000 31.30322 395 GLY H O 1
ATOM 10339 N N . LEU H 2 91 ? -59.25700 20.76800 63.40900 1.000 34.59713 396 LEU H N 1
ATOM 10340 C CA . LEU H 2 91 ? -60.60900 20.29500 63.12900 1.000 33.19456 396 LEU H CA 1
ATOM 10341 C C . LEU H 2 91 ? -60.62400 19.34700 61.93800 1.000 32.73269 396 LEU H C 1
ATOM 10342 O O . LEU H 2 91 ? -59.81800 19.46500 61.01500 1.000 32.01107 396 LEU H O 1
ATOM 10347 N N . TYR H 2 92 ? -61.56700 18.41100 61.96500 1.000 30.40980 397 TYR H N 1
ATOM 10348 C CA . TYR H 2 92 ? -61.77700 17.47100 60.88200 1.000 32.29579 397 TYR H CA 1
ATOM 10349 C C . TYR H 2 92 ? -62.84800 18.00400 59.94000 1.000 32.03991 397 TYR H C 1
ATOM 10350 O O . TYR H 2 92 ? -63.79100 18.66900 60.35300 1.000 42.04781 397 TYR H O 1
ATOM 10359 N N . GLY H 2 93 ? -62.68700 17.71100 58.67100 1.000 37.18940 398 GLY H N 1
ATOM 10360 C CA . GLY H 2 93 ? -63.62300 18.11500 57.65000 1.000 37.79988 398 GLY H CA 1
ATOM 10361 C C . GLY H 2 93 ? -64.68500 17.07200 57.42500 1.000 36.38554 398 GLY H C 1
ATOM 10362 O O . GLY H 2 93 ? -64.87200 16.15400 58.22900 1.000 33.20193 398 GLY H O 1
ATOM 10363 N N . LYS H 2 94 ? -65.38300 17.21300 56.29700 1.000 34.52913 399 LYS H N 1
ATOM 10364 C CA . LYS H 2 94 ? -66.41700 16.24900 55.93000 1.000 39.88622 399 LYS H CA 1
ATOM 10365 C C . LYS H 2 94 ? -65.78400 14.93200 55.49800 1.000 34.73187 399 LYS H C 1
ATOM 10366 O O . LYS H 2 94 ? -64.75700 14.91100 54.80600 1.000 32.45552 399 LYS H O 1
ATOM 10372 N N . TYR H 2 95 ? -66.38900 13.82300 55.92700 1.000 32.98893 400 TYR H N 1
ATOM 10373 C CA . TYR H 2 95 ? -65.89500 12.52200 55.53200 1.000 32.28795 400 TYR H CA 1
ATOM 10374 C C . TYR H 2 95 ? -66.15900 12.27900 54.05100 1.000 39.55952 400 TYR H C 1
ATOM 10375 O O . TYR H 2 95 ? -67.12800 12.78600 53.48500 1.000 40.14203 400 TYR H O 1
ATOM 10384 N N . SER H 2 96 ? -65.30500 11.46000 53.43200 1.000 34.15889 401 SER H N 1
ATOM 10385 C CA . SER H 2 96 ? -65.53800 11.04500 52.06300 1.000 33.21622 401 SER H CA 1
ATOM 10386 C C . SER H 2 96 ? -66.64000 9.99400 52.01000 1.000 36.21792 401 SER H C 1
ATOM 10387 O O . SER H 2 96 ? -67.06500 9.44700 53.03300 1.000 33.59578 401 SER H O 1
ATOM 10390 N N . ASP H 2 97 ? -67.08800 9.69600 50.79400 1.000 37.11359 402 ASP H N 1
ATOM 10391 C CA . ASP H 2 97 ? -67.95500 8.54100 50.59500 1.000 42.63857 402 ASP H CA 1
ATOM 10392 C C . ASP H 2 97 ? -67.24000 7.29000 51.09500 1.000 44.38175 402 ASP H C 1
ATOM 10393 O O . ASP H 2 97 ? -66.01200 7.17000 51.00100 1.000 44.31410 402 ASP H O 1
ATOM 10398 N N . GLN H 2 98 ? -68.01200 6.36500 51.65500 1.000 34.90755 403 GLN H N 1
ATOM 10399 C CA . GLN H 2 98 ? -67.46200 5.12100 52.16400 1.000 34.48921 403 GLN H CA 1
ATOM 10400 C C . GLN H 2 98 ? -67.15500 4.18200 51.00700 1.000 41.54265 403 GLN H C 1
ATOM 10401 O O . GLN H 2 98 ? -67.96700 4.02000 50.09000 1.000 47.12175 403 GLN H O 1
ATOM 10407 N N . LEU H 2 99 ? -65.97700 3.57800 51.04200 1.000 34.43013 404 LEU H N 1
ATOM 10408 C CA . LEU H 2 99 ? -65.53400 2.62000 50.03400 1.000 39.31314 404 LEU H CA 1
ATOM 10409 C C . LEU H 2 99 ? -65.25200 1.28300 50.70100 1.000 35.76851 404 LEU H C 1
ATOM 10410 O O . LEU H 2 99 ? -64.64400 1.24300 51.77000 1.000 39.28335 404 LEU H O 1
ATOM 10415 N N . ILE H 2 100 ? -65.70300 0.19200 50.07800 1.000 38.37565 405 ILE H N 1
ATOM 10416 C CA . ILE H 2 100 ? -65.45800 -1.15600 50.57800 1.000 36.06193 405 ILE H CA 1
ATOM 10417 C C . ILE H 2 100 ? -64.30300 -1.78300 49.81100 1.000 40.08019 405 ILE H C 1
ATOM 10418 O O . ILE H 2 100 ? -64.25700 -1.71300 48.57900 1.000 39.08249 405 ILE H O 1
ATOM 10423 N N . VAL H 2 101 ? -63.38800 -2.42100 50.54100 1.000 35.65393 406 VAL H N 1
ATOM 10424 C CA . VAL H 2 101 ? -62.25200 -3.12900 49.97300 1.000 38.20782 406 VAL H CA 1
ATOM 10425 C C . VAL H 2 101 ? -62.24100 -4.54000 50.53400 1.000 40.02961 406 VAL H C 1
ATOM 10426 O O . VAL H 2 101 ? -62.33600 -4.73000 51.75100 1.000 38.86817 406 VAL H O 1
ATOM 10430 N N . ASP H 2 102 ? -62.07700 -5.51900 49.65600 1.000 39.55549 407 ASP H N 1
ATOM 10431 C CA . ASP H 2 102 ? -61.95400 -6.92300 50.03100 1.000 53.13658 407 ASP H CA 1
ATOM 10432 C C . ASP H 2 102 ? -60.49000 -7.32600 49.92900 1.000 51.41358 407 ASP H C 1
ATOM 10433 O O . ASP H 2 102 ? -59.86100 -7.12200 48.88300 1.000 51.97724 407 ASP H O 1
ATOM 10438 N N . MET H 2 103 ? -59.95100 -7.89200 51.01100 1.000 43.03423 408 MET H N 1
ATOM 10439 C CA . MET H 2 103 ? -58.54900 -8.30400 51.00100 1.000 50.86472 408 MET H CA 1
ATOM 10440 C C . MET H 2 103 ? -58.42100 -9.71900 50.44700 1.000 50.29637 408 MET H C 1
ATOM 10441 O O . MET H 2 103 ? -59.26900 -10.56500 50.72700 1.000 54.96555 408 MET H O 1
ATOM 10446 N N . PRO H 2 104 ? -57.37800 -10.01300 49.65000 1.000 52.39811 409 PRO H N 1
ATOM 10447 C CA . PRO H 2 104 ? -57.23200 -11.37800 49.11100 1.000 53.71568 409 PRO H CA 1
ATOM 10448 C C . PRO H 2 104 ? -56.77600 -12.37000 50.16900 1.000 58.59629 409 PRO H C 1
ATOM 10449 O O . PRO H 2 104 ? -56.70700 -12.03700 51.35700 1.000 59.00362 409 PRO H O 1
ATOM 10453 N N . THR H 2 105 ? -56.45700 -13.58700 49.74500 1.000 69.94174 410 THR H N 1
ATOM 10454 C CA . THR H 2 105 ? -55.98600 -14.62800 50.65400 1.000 71.97664 410 THR H CA 1
ATOM 10455 C C . THR H 2 105 ? -54.51200 -14.96300 50.39600 1.000 68.66339 410 THR H C 1
ATOM 10456 O O . THR H 2 105 ? -53.98100 -14.67800 49.31700 1.000 71.10585 410 THR H O 1
#

Organism: Homo sapiens (NCBI:txid9606)

CATH classification: 3.90.215.10

InterPro domains:
  IPR000742 EGF-like domain [PS00022] (312-323)
  IPR000742 EGF-like domain [PS01186] (312-323)
  IPR000742 EGF-like domain [SM00181] (203-231)
  IPR000742 EGF-like domain [SM00181] (234-262)
  IPR000742 EGF-like domain [SM00181] (265-293)
  IPR000742 EGF-like domain [SM00181] (296-324)
  IPR002181 Fibrinogen, alpha/beta/gamma chain, C-terminal globular domain [PF00147] (1135-1343)
  IPR002181 Fibrinogen, alpha/beta/gamma chain, C-terminal globular domain [PS51406] (1129-1344)
  IPR002181 Fibrinogen, alpha/beta/gamma chain, C-terminal globular domain [SM00186] (1133-1343)
  IPR002181 Fibrinogen, alpha/beta/gamma chain, C-terminal globular domain [cd00087] (1133-1342)
  IPR003961 Fibronectin type III [PF00041] (328-408)
  IPR003961 Fibronectin type III [PF00041] (416-497)
  IPR003961 Fibronectin type III [PF00041] (507-587)
  IPR003961 Fibronectin type III [PF00041] (595-678)
  IPR003961 Fibronectin type III [PF00041] (687-767)
  IPR003961 Fibronectin type III [PF00041] (776-856)
  IPR003961 Fibronectin type III [PF00041] (865-944)
  IPR003961 Fibronectin type III [PF00041] (955-1027)
  IPR003961 Fibronectin type III [PF00041] (1042-1122)
  IPR003961 Fibronectin type III [PS50853] (328-420)

Secondary structure (DSSP, 8-state):
---SS-SSHHHHHHHT--S-EEEEEEGGG-GGGEEEEEEE-SGGGS-EEEEEEESSS-S-----HHHHHH-EE-TTSSEE--HHHHHHHHTTS-EEEEEEEEETTEEEEEEEEEEEE--GGGTT-EEE--EEESS---SGGGTTPPPBBTTB--SSSSS-HHHHTTS-B--SSS-SB-TTSBTT--STTTBS-BHHHH-SS---SEEEEEEEEGGGGG-/--SB---EEEE--BSSSS-EEEEEE--S-B-SS-EEEEEEEEEESSSS----EEEE-SSSS--EEEE--PPTT--EEEEEEEEETTS-B-PPPPPB---/---SS-SSHHHHHHTT--S-EEEEEEGGG-GGGEEEEEEE-SGGGS-EEEEEEESSS-S-----HHHHHH-EE-TTSSEE--HHHHHHHHTTS-EEEEEEEEETTEEEEEEEEEEEE--TTTTT-EEE--EEESS---SGGGTTPPPBBTTB--SSSSS-HHHHTTS-B--SSS-SB-TTSBTT--STTTBS-BHHHH-SS---SEEEEEEEEGGGGG-/--B---EEEEEEEEETTEEEEEEE--S-B-SS-EEEEEEEEEESSSS--SPEEEE-SSSS--EEEE-SPPTT-EEEEEEEEEETTS-B------EEEE--/----SS-SSHHHHHHTT----EEEEEEGGG-GGGEEEEEEE-SGGGS-EEEEEEESSS-S-----HHHHHH-EE-TTSSEE--HHHHHHHHTTS-EEEEEEEEETTEEEEEEEEEEEE--GGGTT-EEE--EEESS---SGGGTTPPPBBTTB--SSSSS-HHHHTTS-B--SSS-SB-TTSBTT--STTTBS-BHHHHBSS---SEEEEEEEE-/---SB-PPEEEEEEESSSS-EEEEEE--S-B-SS-EEEEEEEEEESSSS--PEEEEE-SSSS--EEEE-SPPTT-EEEEEEEEEETTS-B-PPPPPEEEE---/--S-SS-SSHHHHHHTT----EEEEEEGGG-GGGEEEEEEE-SGGGS-EEEEEEESSS-S-----HHHHHH-EE-TTSSEE--HHHHHHHHTTS-EEEEEEEEETTEEEEEEEEEEEE--GGGTT-EEE--EEESS---SGGGTTPPPBBTTB--SSSSS-HHHHTTS-B--SSS-SB-TTSBTT--STTTBS-BHHHH-SS---SEEEEEEEE-/--B---EEEEEEESSSS-EEEEEE--S-B---EEEEEEEEEESSSS--SPEEEE-SSSS--EEEE-SPPTT-EEEEEEEEEETTS-B-PPPPPEEEE---

Foldseek 3Di:
DVQPAAQFQLVVVVVVNQDWAWDWHAQVSDPVRIDIFTWANPPPRTTKTWFFKFAAQPDAAQDAPVCQQCKDDDRVHGIGRHLQVQQSSLVSAFKKKKKWFDDPPDIWMKIFRGWHFHHVVLQRQIATHDIDMDQDDFCVVLHRAHKAHQVRAREPAPDRQNVVQAHIGSAHNGGQAGQSFHAPAQPFNNAGHNDSRPHRRDHTNIMIMIMHHSCSVVD/DFQFAEFAPFDFPAPAQFKTKTFTHAGPGGHPFAFFWKKKKKAWPDDDGRDIDIDTDHGDPRGIDMGGRHHGPTKMWIWMWTQTPVRGIHHIHDIDMGD/DVQPAAQFQLVVVVVPDQDWAWDWHAQVSDPVRIDIFTWARPPPRTTKTWFFKFAAQPDALQDAPVCQQCKDDDRVHGIGNHLQVQQRSLVVAFKKKKKWFDDPPDIKMKIFRGWHFHDVVLQRFIATHDIDMDQDDFCVVLHGAHKFHQVRARECAPDRQNVVQAHIGSAHNGGQAGQSFRAPAQPFNNAGHNDSRPHRRDHTNIMIMIMHHSCSVVD/DQAAEWADWDKADPDQFKIKIFTHDGPDGDDFAFFWKKKWKAWPDDDTRDIDIDIDHGDPGGMDMDGRHHGQTKMKIKMWTATPVGDIYHIDDIDIYHRD/DDQLPAAQFQVSVVVVVNQDWAWDWHAQVSDPVRIDIFTWDRPPPRTTKTWFFKFAAQPDALQDDPVCQQCKDDDRVHGIGRHLQVQQSSLVSAFKKKKKWFDDPPDIKMKIFRGWHFHDVVLQRFTATHDIDMGQDPFCVVLHGAHKAHQVRARECAPDRQRVVQAAIGSAHNGGQAGQSARAPAQPFNNAGHNDSRPHRRDHTNIMIMIMHHD/DPFQFAFFADWDWDDPAQFKIKIFTHDTPGGHPFAFFWKKKWKAWPDDDGRDIDIDIDHGDPDGIDMDGRHHGQTKMKIWMWTQTPVRGIHDIHDIDIDTRHD/DADQPAAQFQQSVVVRPNQDWAWDWHAQVSDPVRTAIFTWACPPPRTGKTWFFKFAAQPDALQDAPVCQQCKDDDRVHGIGNHLQVQQSSLVVAFKKKKKWFDAPPDIKMKIFRGWHFHDVVLQRFIATHDIDIDQDPFCVVLHRAHKAHQVRARECAPDRQNVVQAAIGSAHNGGQAGQRARAPAQPFNNAGHNDSHPHRRDHTNIMIMIMHHD/DFAAEWADWDKAAPAQFKIKIFTHDGPTGPAAFFWKKKWKAWPDDDTGHTDIDIDHGDPRRMDMDGRHHGQIKMKIWMWTAHPVGDIYYIYDIDIYGGHD

GO terms:
  GO:0005576 extracellular region (C, TAS)
  GO:0090733 tenascin complex (C, TAS)

Solvent-accessible surface area: 56638 Å² total; per-residue (Å²): 141,114,65,83,63,5,42,6,0,7,36,12,17,80,28,56,51,66,142,49,18,47,23,14,0,9,12,103,34,72,72,80,64,62,31,97,0,46,0,10,9,108,29,95,55,0,0,6,1,0,0,0,10,3,66,59,33,150,30,91,6,70,69,102,10,51,50,0,84,103,18,22,52,88,21,121,38,0,2,2,11,0,0,38,16,0,46,106,0,6,76,35,41,111,3,8,0,41,0,21,1,103,44,55,185,86,67,9,49,0,22,1,29,152,6,37,2,43,55,56,204,65,46,0,51,1,104,11,17,72,64,94,32,98,1,20,51,0,1,44,54,0,82,20,72,17,0,0,0,30,73,96,70,32,18,99,13,57,16,33,0,0,97,34,13,86,0,0,0,1,1,56,18,0,0,51,0,0,0,0,1,109,55,55,30,64,136,26,0,34,0,0,0,0,66,110,40,59,19,8,115,60,12,1,46,32,0,23,1,3,0,8,16,69,73,17,135,150,117,143,67,1,0,20,61,2,59,87,20,82,17,73,68,105,75,146,58,12,7,40,1,34,8,87,52,4,172,68,39,106,151,30,107,5,80,58,0,7,0,24,36,48,21,93,77,62,171,70,126,82,109,96,122,84,90,8,102,22,42,2,13,20,3,1,90,7,78,139,4,98,77,123,25,31,15,21,5,28,0,4,0,28,1,74,77,50,88,120,3,114,96,2,113,121,55,122,47,74,177,107,57,86,72,2,41,3,0,6,34,10,22,69,26,53,50,87,140,48,18,55,34,49,0,22,10,107,28,70,111,105,72,140,31,108,0,46,0,10,10,103,32,91,56,0,0,6,0,0,0,0,9,3,64,62,29,156,26,90,5,67,66,111,14,65,53,0,83,106,21,19,46,82,17,113,40,0,1,2,11,0,0,32,17,0,44,101,0,6,74,48,42,113,4,7,0,39,0,22,2,110,41,59,184,83,69,10,43,0,20,0,33,151,6,38,2,44,54,43,220,68,32,1,58,0,96,10,16,76,68,98,25,95,1,20,49,0,1,44,55,0,80,7,33,12,0,0,0,28,70,107,69,28,9,28,11,56,19,43,0,0,83,34,14,71,0,0,0,2,0,58,20,0,0,48,0,0,0,0,1,110,54,57,44,68,169,18,0,39,0,0,0,0,78,105,40,60,20,4,102,66,16,0,46,27,0,21,1,3,0,10,11,62,87,20,147,146,122,127,4,3,7,42,3,56,87,26,102,17,66,36,65,51,97,60,2,0,54,0,42,8,90,47,6,170,50,41,118,140,30,82,5,82,43,0,0,0,21,40,51,25,70,77,48,96,59,98,87,120,78,47,86,40,12,103,25,36,3,14,21,3,2,69,6,74,142,9,59,67,92,38,26,7,19,1,25,0,0,0,9,0,77,65,21,48,32,7,134,80,4,125,113,53,89,9,100,6,55,133,241,99,86,106,57,7,40,5,0,31,38,13,52,156,37,55,70,73,142,50,16,54,29,51,0,20,9,90,32,77,124,107,67,136,31,78,0,44,0,10,10,106,30,96,62,3,0,1,0,0,0,0,10,3,68,59,30,91,28,88,6,79,70,105,18,65,50,0,67,71,13,21,48,89,13,116,48,0,2,2,11,0,0,13,18,1,44,92,0,7,77,36,42,106,4,30,0,35,0,19,1,105,44,59,185,83,65,8,44,0,11,0,50,154,9,36,3,41,47,59,180,41,51,0,50,1,108,12,14,78,69,84,30,98,1,21,49,0,1,44,55,0,79,20,77,21,0,0,0,39,66,105,69,37,18,94,14,62,16,31,0,0,107,26,12,70,1,0,0,2,0,54,27,0,0,55,0,0,0,0,1,102,55,54,36,63,130,22,0,30,0,0,0,0,88,105,43,58,19,8,81,60,14,0,49,27,0,20,1,3,0,38,40,155,122,93,71,1,0,18,33,3,59,90,21,103,20,90,43,104,80,126,58,9,0,46,0,41,8,84,43,4,139,68,34,107,154,25,81,4,71,57,0,7,0,27,32,46,23,74,71,45,179,67,87,88,117,82,117,79,86,8,112,24,43,2,13,20,3,0,72,4,87,135,10,85,60,116,24,25,8,26,1,34,0,5,0,30,1,83,78,41,70,130,3,96,97,1,113,134,37,114,15,96,4,54,120,134,133,98,59,84,67,2,39,2,0,22,32,11,46,143,32,55,59,74,141,50,15,58,30,57,0,25,6,88,30,89,122,97,54,142,30,106,0,45,0,12,13,112,29,89,64,4,0,0,0,0,0,0,9,4,66,60,30,149,28,92,5,65,70,104,16,72,50,0,110,107,17,22,51,88,18,113,46,1,2,2,11,0,0,45,29,0,44,104,0,3,77,35,42,119,4,23,1,33,0,20,1,106,40,57,182,88,67,8,47,0,11,0,40,122,4,42,3,51,48,49,195,44,24,0,52,1,85,2,9,75,63,83,31,94,2,21,50,1,1,45,56,0,80,28,27,20,0,0,0,23,72,105,68,29,8,20,6,54,21,34,0,0,104,46,12,58,0,0,0,2,0,26,21,0,0,52,0,0,0,0,1,96,57,53,27,69,151,22,0,33,0,0,0,0,77,104,43,56,19,4,103,67,13,1,44,25,0,20,1,2,0,37,46,151,116,5,3,16,49,2,46,86,23,99,23,72,35,70,43,126,41,9,0,54,0,41,10,79,46,7,176,64,49,152,73,74,2,66,29,0,0,0,13,43,43,32,66,85,44,176,52,82,88,101,77,84,81,69,13,98,25,34,3,11,28,3,2,49,4,80,138,9,85,51,113,29,25,6,17,0,16,0,0,0,10,0,85,95,43,90,84,10,140,98,4,124,125,50,106,7,98,10,21,124

Nearest PDB structures (foldseek):
  8fn9-assembly4_H  TM=1.010E+00  e=3.716E-19  Homo sapiens
  8fn9-assembly2_D  TM=9.960E-01  e=2.402E-17  Homo sapiens
  6tpu-assembly2_B  TM=9.261E-01  e=2.524E-06  Homo sapiens
  6gvk-assembly1_A  TM=8.738E-01  e=1.041E-06  Homo sapiens
  4wtx-assembly1_A  TM=8.603E-01  e=2.801E-06  Homo sapiens